Protein AF-0000000082863073 (afdb_homodimer)

pLDDT: mean 83.51, std 24.47, range [17.3, 98.88]

Foldseek 3Di:
DDPPDPPPPQPFPPDDPVVVVVVCVVPPDPVPADQDNVDDFAFGAFWFQWTAGPVGFTFREQAALFAAQGGPDPLLVVLLVVCCVPPNWDFLPADQVVVQVLVCVQDPPQWDDKFKDQDQQVQVVVVLVLLCLLLVFNAEEEEPQAQRHDPPVRLQQHNVNQVVDPVGHDLSHFYAYDLACQPDDPPPNPCSLVVSLVRRVVSVVVSCVRNNQYSEYEYALFRVQAFRGHHDAPNQQSNQVVSVVSPYFYEHEQARPACLLLLVGRTSCVVRVHDGQKYKYARHLQSNGRMIIIIHHPSSVVSDDPVCSPRGGIHSSSSSSSSSSVSCVVVVLSNQLQVLQVVLCVLCQVVCVVAQQWQDWDDGRNKIKTFGHPGNVVSHADQPVQVVLQVQSVVLSYHWFQHRPSSRITMGHTHSNDHNVNSVSSSVSSVVSRVVVRVVVVVVVVCVVVVPPPPPVPPDDDPPPPPDDDDDPDDDDDDDDDPPPPPPDDDDDPPPDPPPPPDDD/DDPPDPPPPQPFPPDDPVVVVVVCVVPPDPVPADLDNVDDFAFGAFWFQWTAGPVGFTFREQAALFAAQGGPDPLLVVLLVVCCVPPNWDFLPADQVVVQVLVCVQDPPQWDDKFKDQDQQVQVVVVLVLLCLLLVFNAEEEEPQAARHDPPVRLQQHNVNQVVDPVGHDLSHFYAYDLACQPDDPPPNPCSLVVSLVRRVVSVVVSCVRNNQYSEYEYALFRVQAFRGHHDAPNQQSNQVVSVVSPYFYEHEQARPACLLLLVGRTSCVVRVHDGQKYKYARHLQSNGRMIIIIHHPSSVVSDDPVCSDRGGIHSSSSSSSSSSVSCVVVVLSNQLQVLQVVLCVLCQVVCVVAQQWQDWDDGRNKIKTFGHPGNVVSHADQPVQVVLQVQSVVLSYHWFQHRPSSRITMGHTHSNDHNVNSVSSSVSSVVSRVVVRVVVVVVVVCCVVVPPPPPVPPDDPPDPPPPDPDDDDDDDDDDDDPPPDDDDDDDDPPDDVPDPPDDD

Radius of gyration: 34.61 Å; Cα contacts (8 Å, |Δi|>4): 1962; chains: 2; bounding box: 81×97×135 Å

Structure (mmCIF, N/CA/C/O backbone):
data_AF-0000000082863073-model_v1
#
loop_
_entity.id
_entity.type
_entity.pdbx_description
1 polymer 'Uncharacterized protein'
#
loop_
_atom_site.group_PDB
_atom_site.id
_atom_site.type_symbol
_atom_site.label_atom_id
_atom_site.label_alt_id
_atom_site.label_comp_id
_atom_site.label_asym_id
_atom_site.label_entity_id
_atom_site.label_seq_id
_atom_site.pdbx_PDB_ins_code
_atom_site.Cartn_x
_atom_site.Cartn_y
_atom_site.Cartn_z
_atom_site.occupancy
_atom_site.B_iso_or_equiv
_atom_site.auth_seq_id
_atom_site.auth_comp_id
_atom_site.auth_asym_id
_atom_site.auth_atom_id
_atom_site.pdbx_PDB_model_num
ATOM 1 N N . MET A 1 1 ? -48.188 13.914 -6.488 1 23.78 1 MET A N 1
ATOM 2 C CA . MET A 1 1 ? -46.844 14.43 -6.5 1 23.78 1 MET A CA 1
ATOM 3 C C . MET A 1 1 ? -45.812 13.289 -6.406 1 23.78 1 MET A C 1
ATOM 5 O O . MET A 1 1 ? -45.625 12.719 -5.332 1 23.78 1 MET A O 1
ATOM 9 N N . GLU A 1 2 ? -45.562 12.414 -7.434 1 24.69 2 GLU A N 1
ATOM 10 C CA . GLU A 1 2 ? -45.188 11.023 -7.637 1 24.69 2 GLU A CA 1
ATOM 11 C C . GLU A 1 2 ? -43.688 10.844 -7.426 1 24.69 2 GLU A C 1
ATOM 13 O O . GLU A 1 2 ? -42.875 11.578 -8.008 1 24.69 2 GLU A O 1
ATOM 18 N N . GLY A 1 3 ? -43.219 10.516 -6.203 1 23.81 3 GLY A N 1
ATOM 19 C CA . GLY A 1 3 ? -41.875 10.328 -5.613 1 23.81 3 GLY A CA 1
ATOM 20 C C . GLY A 1 3 ? -40.969 9.516 -6.488 1 23.81 3 GLY A C 1
ATOM 21 O O . GLY A 1 3 ? -41.25 8.359 -6.809 1 23.81 3 GLY A O 1
ATOM 22 N N . LYS A 1 4 ? -40.281 10.219 -7.492 1 28.78 4 LYS A N 1
ATOM 23 C CA . LYS A 1 4 ? -39.406 9.641 -8.5 1 28.78 4 LYS A CA 1
ATOM 24 C C . LYS A 1 4 ? -38.438 8.617 -7.875 1 28.78 4 LYS A C 1
ATOM 26 O O . LYS A 1 4 ? -37.906 8.844 -6.789 1 28.78 4 LYS A O 1
ATOM 31 N N . ASN A 1 5 ? -38.531 7.398 -8.148 1 28.17 5 ASN A N 1
ATOM 32 C CA . ASN A 1 5 ? -37.812 6.148 -7.914 1 28.17 5 ASN A CA 1
ATOM 33 C C . ASN A 1 5 ? -36.281 6.328 -8.07 1 28.17 5 ASN A C 1
ATOM 35 O O . ASN A 1 5 ? -35.844 6.902 -9.055 1 28.17 5 ASN A O 1
ATOM 39 N N . GLY A 1 6 ? -35.5 6.637 -7.047 1 30.3 6 GLY A N 1
ATOM 40 C CA . GLY A 1 6 ? -34.062 6.781 -6.895 1 30.3 6 GLY A CA 1
ATOM 41 C C . GLY A 1 6 ? -33.281 5.844 -7.793 1 30.3 6 GLY A C 1
ATOM 42 O O . GLY A 1 6 ? -33.094 4.664 -7.477 1 30.3 6 GLY A O 1
ATOM 43 N N . GLU A 1 7 ? -33.344 5.984 -9.102 1 31.52 7 GLU A N 1
ATOM 44 C CA . GLU A 1 7 ? -32.469 5.25 -10.023 1 31.52 7 GLU A CA 1
ATOM 45 C C . GLU A 1 7 ? -31.031 5.18 -9.5 1 31.52 7 GLU A C 1
ATOM 47 O O . GLU A 1 7 ? -30.453 6.203 -9.148 1 31.52 7 GLU A O 1
ATOM 52 N N . SER A 1 8 ? -30.625 4.168 -8.906 1 34.38 8 SER A N 1
ATOM 53 C CA . SER A 1 8 ? -29.297 3.793 -8.422 1 34.38 8 SER A CA 1
ATOM 54 C C . SER A 1 8 ? -28.203 4.234 -9.398 1 34.38 8 SER A C 1
ATOM 56 O O . SER A 1 8 ? -28.234 3.863 -10.57 1 34.38 8 SER A O 1
ATOM 58 N N . ALA A 1 9 ? -27.719 5.383 -9.391 1 35.12 9 ALA A N 1
ATOM 59 C CA . ALA A 1 9 ? -26.625 5.949 -10.188 1 35.12 9 ALA A CA 1
ATOM 60 C C . ALA A 1 9 ? -25.5 4.945 -10.359 1 35.12 9 ALA A C 1
ATOM 62 O O . ALA A 1 9 ? -24.719 4.707 -9.43 1 35.12 9 ALA A O 1
ATOM 63 N N . LYS A 1 10 ? -25.641 3.869 -11.172 1 43.06 10 LYS A N 1
ATOM 64 C CA . LYS A 1 10 ? -24.594 2.945 -11.609 1 43.06 10 LYS A CA 1
ATOM 65 C C . LYS A 1 10 ? -23.406 3.697 -12.211 1 43.06 10 LYS A C 1
ATOM 67 O O . LYS A 1 10 ? -23.578 4.488 -13.141 1 43.06 10 LYS A O 1
ATOM 72 N N . TYR A 1 11 ? -22.406 3.963 -11.508 1 43.56 11 TYR A N 1
ATOM 73 C CA . TYR A 1 11 ? -21.203 4.461 -12.141 1 43.56 11 TYR A CA 1
ATOM 74 C C . TYR A 1 11 ? -20.844 3.621 -13.359 1 43.56 11 TYR A C 1
ATOM 76 O O . TYR A 1 11 ? -20.5 2.443 -13.234 1 43.56 11 TYR A O 1
ATOM 84 N N . VAL A 1 12 ? -21.531 3.785 -14.539 1 49.5 12 VAL A N 1
ATOM 85 C CA . VAL A 1 12 ? -21.141 3.088 -15.758 1 49.5 12 VAL A CA 1
ATOM 86 C C . VAL A 1 12 ? -20.188 3.965 -16.562 1 49.5 12 VAL A C 1
ATOM 88 O O . VAL A 1 12 ? -20.516 5.109 -16.891 1 49.5 12 VAL A O 1
ATOM 91 N N . ASP A 1 13 ? -18.891 3.635 -16.516 1 58.88 13 ASP A N 1
ATOM 92 C CA . ASP A 1 13 ? -18.062 4.238 -17.562 1 58.88 13 ASP A CA 1
ATOM 93 C C . ASP A 1 13 ? -18.672 3.996 -18.953 1 58.88 13 ASP A C 1
ATOM 95 O O . ASP A 1 13 ? -18.688 2.865 -19.438 1 58.88 13 ASP A O 1
ATOM 99 N N . SER A 1 14 ? -19.422 4.91 -19.359 1 65.88 14 SER A N 1
ATOM 100 C CA . SER A 1 14 ? -20.219 4.828 -20.578 1 65.88 14 SER A CA 1
ATOM 101 C C . SER A 1 14 ? -19.328 4.93 -21.828 1 65.88 14 SER A C 1
ATOM 103 O O . SER A 1 14 ? -19.828 4.918 -22.953 1 65.88 14 SER A O 1
ATOM 105 N N . LEU A 1 15 ? -18.078 4.82 -21.516 1 75.75 15 LEU A N 1
ATOM 106 C CA . LEU A 1 15 ? -17.219 4.98 -22.688 1 75.75 15 LEU A CA 1
ATOM 107 C C . LEU A 1 15 ? -17.203 3.707 -23.531 1 75.75 15 LEU A C 1
ATOM 109 O O . LEU A 1 15 ? -17.188 2.6 -22.984 1 75.75 15 LEU A O 1
ATOM 113 N N . GLN A 1 16 ? -17.219 3.955 -24.828 1 79.31 16 GLN A N 1
ATOM 114 C CA . GLN A 1 16 ? -17.031 2.834 -25.75 1 79.31 16 GLN A CA 1
ATOM 115 C C . GLN A 1 16 ? -15.602 2.309 -25.688 1 79.31 16 GLN A C 1
ATOM 117 O O . GLN A 1 16 ? -14.703 2.994 -25.188 1 79.31 16 GLN A O 1
ATOM 122 N N . MET A 1 17 ? -15.461 1.118 -26.172 1 81.75 17 MET A N 1
ATOM 123 C CA . MET A 1 17 ? -14.172 0.438 -26.094 1 81.75 17 MET A CA 1
ATOM 124 C C . MET A 1 17 ? -13.086 1.27 -26.766 1 81.75 17 MET A C 1
ATOM 126 O O . MET A 1 17 ? -12 1.438 -26.219 1 81.75 17 MET A O 1
ATOM 130 N N . GLU A 1 18 ? -13.398 1.806 -27.891 1 82.19 18 GLU A N 1
ATOM 131 C CA . GLU A 1 18 ? -12.406 2.572 -28.641 1 82.19 18 GLU A CA 1
ATOM 132 C C . GLU A 1 18 ? -12 3.834 -27.875 1 82.19 18 GLU A C 1
ATOM 134 O O . GLU A 1 18 ? -10.82 4.195 -27.859 1 82.19 18 GLU A O 1
ATOM 139 N N . GLU A 1 19 ? -12.953 4.457 -27.312 1 83.44 19 GLU A N 1
ATOM 140 C CA . GLU A 1 19 ? -12.672 5.66 -26.531 1 83.44 19 GLU A CA 1
ATOM 141 C C . GLU A 1 19 ? -11.844 5.336 -25.297 1 83.44 19 GLU A C 1
ATOM 143 O O . GLU A 1 19 ? -10.953 6.098 -24.922 1 83.44 19 GLU A O 1
ATOM 148 N N . THR A 1 20 ? -12.18 4.25 -24.688 1 82.62 20 THR A N 1
ATOM 149 C CA . THR A 1 20 ? -11.445 3.805 -23.516 1 82.62 20 THR A CA 1
ATOM 150 C C . THR A 1 20 ? -9.984 3.551 -23.859 1 82.62 20 THR A C 1
ATOM 152 O O . THR A 1 20 ? -9.086 3.941 -23.094 1 82.62 20 THR A O 1
ATOM 155 N N . TYR A 1 21 ? -9.812 3.029 -24.969 1 81.31 21 TYR A N 1
ATOM 156 C CA . TYR A 1 21 ? -8.453 2.707 -25.391 1 81.31 21 TYR A CA 1
ATOM 157 C C . TYR A 1 21 ? -7.68 3.971 -25.75 1 81.31 21 TYR A C 1
ATOM 159 O O . TYR A 1 21 ? -6.473 4.055 -25.5 1 81.31 21 TYR A O 1
ATOM 167 N N . GLN A 1 22 ? -8.328 4.902 -26.312 1 84.19 22 GLN A N 1
ATOM 168 C CA . GLN A 1 22 ? -7.688 6.172 -26.641 1 84.19 22 GLN A CA 1
ATOM 169 C C . GLN A 1 22 ? -7.273 6.91 -25.375 1 84.19 22 GLN A C 1
ATOM 171 O O . GLN A 1 22 ? -6.176 7.469 -25.297 1 84.19 22 GLN A O 1
ATOM 176 N N . LEU A 1 23 ? -8.141 6.863 -24.484 1 84.69 23 LEU A N 1
ATOM 177 C CA . LEU A 1 23 ? -7.836 7.52 -23.219 1 84.69 23 LEU A CA 1
ATOM 178 C C . LEU A 1 23 ? -6.688 6.816 -22.5 1 84.69 23 LEU A C 1
ATOM 180 O O . LEU A 1 23 ? -5.852 7.465 -21.875 1 84.69 23 LEU A O 1
ATOM 184 N N . ARG A 1 24 ? -6.684 5.547 -22.578 1 83.75 24 ARG A N 1
ATOM 185 C CA . ARG A 1 24 ? -5.598 4.785 -21.969 1 83.75 24 ARG A CA 1
ATOM 186 C C . ARG A 1 24 ? -4.254 5.16 -22.578 1 83.75 24 ARG A C 1
ATOM 188 O O . ARG A 1 24 ? -3.268 5.348 -21.859 1 83.75 24 ARG A O 1
ATOM 195 N N . ARG A 1 25 ? -4.227 5.289 -23.828 1 82.5 25 ARG A N 1
ATOM 196 C CA . ARG A 1 25 ? -2.992 5.633 -24.531 1 82.5 25 ARG A CA 1
ATOM 197 C C . ARG A 1 25 ? -2.51 7.023 -24.141 1 82.5 25 ARG A C 1
ATOM 199 O O . ARG A 1 25 ? -1.305 7.277 -24.094 1 82.5 25 ARG A O 1
ATOM 206 N N . SER A 1 26 ? -3.455 7.789 -23.766 1 83.69 26 SER A N 1
ATOM 207 C CA . SER A 1 26 ? -3.127 9.188 -23.5 1 83.69 26 SER A CA 1
ATOM 208 C C . SER A 1 26 ? -2.729 9.391 -22.031 1 83.69 26 SER A C 1
ATOM 210 O O . SER A 1 26 ? -1.872 10.219 -21.734 1 83.69 26 SER A O 1
ATOM 212 N N . TYR A 1 27 ? -3.373 8.602 -21.172 1 85 27 TYR A N 1
ATOM 213 C CA . TYR A 1 27 ? -3.311 9.055 -19.781 1 85 27 TYR A CA 1
ATOM 214 C C . TYR A 1 27 ? -2.736 7.969 -18.875 1 85 27 TYR A C 1
ATOM 216 O O . TYR A 1 27 ? -2.48 8.211 -17.688 1 85 27 TYR A O 1
ATOM 224 N N . ILE A 1 28 ? -2.551 6.852 -19.422 1 82.31 28 ILE A N 1
ATOM 225 C CA . ILE A 1 28 ? -2.016 5.746 -18.625 1 82.31 28 ILE A CA 1
ATOM 226 C C . ILE A 1 28 ? -0.622 5.379 -19.141 1 82.31 28 ILE A C 1
ATOM 228 O O . ILE A 1 28 ? -0.382 5.34 -20.344 1 82.31 28 ILE A O 1
ATOM 232 N N . ALA A 1 29 ? 0.245 5.172 -18.172 1 81.75 29 ALA A N 1
ATOM 233 C CA . ALA A 1 29 ? 1.615 4.809 -18.516 1 81.75 29 ALA A CA 1
ATOM 234 C C . ALA A 1 29 ? 1.65 3.506 -19.312 1 81.75 29 ALA A C 1
ATOM 236 O O . ALA A 1 29 ? 0.904 2.57 -19.016 1 81.75 29 ALA A O 1
ATOM 237 N N . GLU A 1 30 ? 2.553 3.402 -20.25 1 77.56 30 GLU A N 1
ATOM 238 C CA . GLU A 1 30 ? 2.68 2.234 -21.109 1 77.56 30 GLU A CA 1
ATOM 239 C C . GLU A 1 30 ? 3.1 1.001 -20.312 1 77.56 30 GLU A C 1
ATOM 241 O O . GLU A 1 30 ? 2.801 -0.128 -20.703 1 77.56 30 GLU A O 1
ATOM 246 N N . SER A 1 31 ? 3.729 1.294 -19.25 1 76.88 31 SER A N 1
ATOM 247 C CA . SER A 1 31 ? 4.199 0.196 -18.422 1 76.88 31 SER A CA 1
ATOM 248 C C . SER A 1 31 ? 3.035 -0.547 -17.766 1 76.88 31 SER A C 1
ATOM 250 O O . SER A 1 31 ? 3.184 -1.691 -17.344 1 76.88 31 SER A O 1
ATOM 252 N N . CYS A 1 32 ? 1.92 0.048 -17.719 1 78.56 32 CYS A N 1
ATOM 253 C CA . CYS A 1 32 ? 0.737 -0.584 -17.141 1 78.56 32 CYS A CA 1
ATOM 254 C C . CYS A 1 32 ? 0.052 -1.486 -18.156 1 78.56 32 CYS A C 1
ATOM 256 O O . CYS A 1 32 ? -1.02 -1.152 -18.672 1 78.56 32 CYS A O 1
ATOM 258 N N . GLN A 1 33 ? 0.557 -2.691 -18.328 1 75.94 33 GLN A N 1
ATOM 259 C CA . GLN A 1 33 ? 0.07 -3.625 -19.344 1 75.94 33 GLN A CA 1
ATOM 260 C C . GLN A 1 33 ? -1.227 -4.293 -18.891 1 75.94 33 GLN A C 1
ATOM 262 O O . GLN A 1 33 ? -1.482 -4.422 -17.703 1 75.94 33 GLN A O 1
ATOM 267 N N . LEU A 1 34 ? -1.953 -4.672 -19.938 1 77.56 34 LEU A N 1
ATOM 268 C CA . LEU A 1 34 ? -3.199 -5.387 -19.688 1 77.56 34 LEU A CA 1
ATOM 269 C C . LEU A 1 34 ? -2.967 -6.895 -19.688 1 77.56 34 LEU A C 1
ATOM 271 O O . LEU A 1 34 ? -1.927 -7.367 -20.156 1 77.56 34 LEU A O 1
ATOM 275 N N . HIS A 1 35 ? -3.93 -7.586 -19.078 1 78.5 35 HIS A N 1
ATOM 276 C CA . HIS A 1 35 ? -3.854 -9.039 -19.109 1 78.5 35 HIS A CA 1
ATOM 277 C C . HIS A 1 35 ? -3.789 -9.562 -20.547 1 78.5 35 HIS A C 1
ATOM 279 O O . HIS A 1 35 ? -3.021 -10.484 -20.828 1 78.5 35 HIS A O 1
ATOM 285 N N . TYR A 1 36 ? -4.648 -8.992 -21.391 1 85.31 36 TYR A N 1
ATOM 286 C CA . TYR A 1 36 ? -4.629 -9.234 -22.828 1 85.31 36 TYR A CA 1
ATOM 287 C C . TYR A 1 36 ? -4.316 -7.953 -23.594 1 85.31 36 TYR A C 1
ATOM 289 O O . TYR A 1 36 ? -5.215 -7.164 -23.891 1 85.31 36 TYR A O 1
ATOM 297 N N . ASN A 1 37 ? -3.141 -7.789 -24 1 81.06 37 ASN A N 1
ATOM 298 C CA . ASN A 1 37 ? -2.717 -6.547 -24.625 1 81.06 37 ASN A CA 1
ATOM 299 C C . ASN A 1 37 ? -3.211 -6.453 -26.078 1 81.06 37 ASN A C 1
ATOM 301 O O . ASN A 1 37 ? -3.59 -5.379 -26.531 1 81.06 37 ASN A O 1
ATOM 305 N N . GLN A 1 38 ? -3.195 -7.57 -26.75 1 82.38 38 GLN A N 1
ATOM 306 C CA . GLN A 1 38 ? -3.527 -7.574 -28.172 1 82.38 38 GLN A CA 1
ATOM 307 C C . GLN A 1 38 ? -5.035 -7.441 -28.391 1 82.38 38 GLN A C 1
ATOM 309 O O . GLN A 1 38 ? -5.48 -6.84 -29.359 1 82.38 38 GLN A O 1
ATOM 314 N N . SER A 1 39 ? -5.797 -8 -27.5 1 87.19 39 SER A N 1
ATOM 315 C CA . SER A 1 39 ? -7.254 -7.957 -27.562 1 87.19 39 SER A CA 1
ATOM 316 C C . SER A 1 39 ? -7.852 -7.77 -26.172 1 87.19 39 SER A C 1
ATOM 318 O O . SER A 1 39 ? -8.398 -8.711 -25.594 1 87.19 39 SER A O 1
ATOM 320 N N . PRO A 1 40 ? -7.812 -6.586 -25.734 1 86.75 40 PRO A N 1
ATOM 321 C CA . PRO A 1 40 ? -8.227 -6.32 -24.359 1 86.75 40 PRO A CA 1
ATOM 322 C C . PRO A 1 40 ? -9.727 -6.539 -24.141 1 86.75 40 PRO A C 1
ATOM 324 O O . PRO A 1 40 ? -10.508 -6.457 -25.094 1 86.75 40 PRO A O 1
ATOM 327 N N . LEU A 1 41 ? -10.039 -6.867 -22.891 1 88.62 41 LEU A N 1
ATOM 328 C CA . LEU A 1 41 ? -11.422 -7.027 -22.469 1 88.62 41 LEU A CA 1
ATOM 329 C C . LEU A 1 41 ? -11.891 -5.812 -21.688 1 88.62 41 LEU A C 1
ATOM 331 O O . LEU A 1 41 ? -11.133 -5.258 -20.875 1 88.62 41 LEU A O 1
ATOM 335 N N . LYS A 1 42 ? -13.055 -5.41 -21.938 1 89.25 42 LYS A N 1
ATOM 336 C CA . LYS A 1 42 ? -13.703 -4.402 -21.094 1 89.25 42 LYS A CA 1
ATOM 337 C C . LYS A 1 42 ? -14.742 -5.039 -20.172 1 89.25 42 LYS A C 1
ATOM 339 O O . LYS A 1 42 ? -15.898 -5.215 -20.562 1 89.25 42 LYS A O 1
ATOM 344 N N . ILE A 1 43 ? -14.336 -5.281 -18.984 1 90.75 43 ILE A N 1
ATOM 345 C CA . ILE A 1 43 ? -15.188 -5.953 -18.016 1 90.75 43 ILE A CA 1
ATOM 346 C C . ILE A 1 43 ? -16.062 -4.926 -17.297 1 90.75 43 ILE A C 1
ATOM 348 O O . ILE A 1 43 ? -15.578 -3.9 -16.828 1 90.75 43 ILE A O 1
ATOM 352 N N . MET A 1 44 ? -17.344 -5.238 -17.156 1 90.19 44 MET A N 1
ATOM 353 C CA . MET A 1 44 ? -18.312 -4.273 -16.625 1 90.19 44 MET A CA 1
ATOM 354 C C . MET A 1 44 ? -18.891 -4.762 -15.305 1 90.19 44 MET A C 1
ATOM 356 O O . MET A 1 44 ? -19.391 -3.965 -14.508 1 90.19 44 MET A O 1
ATOM 360 N N . SER A 1 45 ? -18.891 -6.008 -15.141 1 94 45 SER A N 1
ATOM 361 C CA . SER A 1 45 ? -19.406 -6.594 -13.906 1 94 45 SER A CA 1
ATOM 362 C C . SER A 1 45 ? -18.797 -7.961 -13.648 1 94 45 SER A C 1
ATOM 364 O O . SER A 1 45 ? -18.094 -8.516 -14.508 1 94 45 SER A O 1
ATOM 366 N N . SER A 1 46 ? -18.953 -8.453 -12.391 1 95.5 46 SER A N 1
ATOM 367 C CA . SER A 1 46 ? -18.422 -9.766 -12.023 1 95.5 46 SER A CA 1
ATOM 368 C C . SER A 1 46 ? -19.312 -10.43 -10.977 1 95.5 46 SER A C 1
ATOM 370 O O . SER A 1 46 ? -20.047 -9.758 -10.258 1 95.5 46 SER A O 1
ATOM 372 N N . GLU A 1 47 ? -19.297 -11.766 -10.953 1 95.94 47 GLU A N 1
ATOM 373 C CA . GLU A 1 47 ? -20.094 -12.539 -10.008 1 95.94 47 GLU A CA 1
ATOM 374 C C . GLU A 1 47 ? -19.562 -13.961 -9.875 1 95.94 47 GLU A C 1
ATOM 376 O O . GLU A 1 47 ? -19.375 -14.656 -10.883 1 95.94 47 GLU A O 1
ATOM 381 N N . GLY A 1 48 ? -19.438 -14.344 -8.617 1 96.88 48 GLY A N 1
ATOM 382 C CA . GLY A 1 48 ? -18.938 -15.688 -8.438 1 96.88 48 GLY A CA 1
ATOM 383 C C . GLY A 1 48 ? -17.594 -15.922 -9.109 1 96.88 48 GLY A C 1
ATOM 384 O O . GLY A 1 48 ? -16.625 -15.203 -8.844 1 96.88 48 GLY A O 1
ATOM 385 N N . VAL A 1 49 ? -17.609 -16.844 -10.055 1 97.69 49 VAL A N 1
ATOM 386 C CA . VAL A 1 49 ? -16.375 -17.172 -10.727 1 97.69 49 VAL A CA 1
ATOM 387 C C . VAL A 1 49 ? -16.328 -16.516 -12.102 1 97.69 49 VAL A C 1
ATOM 389 O O . VAL A 1 49 ? -15.438 -16.797 -12.906 1 97.69 49 VAL A O 1
ATOM 392 N N . TYR A 1 50 ? -17.219 -15.523 -12.352 1 97.44 50 TYR A N 1
ATOM 393 C CA . TYR A 1 50 ? -17.344 -15.016 -13.719 1 97.44 50 TYR A CA 1
ATOM 394 C C . TYR A 1 50 ? -17.062 -13.523 -13.766 1 97.44 50 TYR A C 1
ATOM 396 O O . TYR A 1 50 ? -17.438 -12.781 -12.852 1 97.44 50 TYR A O 1
ATOM 404 N N . LEU A 1 51 ? -16.406 -13.109 -14.828 1 96.12 51 LEU A N 1
ATOM 405 C CA . LEU A 1 51 ? -16.312 -11.727 -15.289 1 96.12 51 LEU A CA 1
ATOM 406 C C . LEU A 1 51 ? -17.219 -11.484 -16.484 1 96.12 51 LEU A C 1
ATOM 408 O O . LEU A 1 51 ? -17.328 -12.336 -17.375 1 96.12 51 LEU A O 1
ATOM 412 N N . ILE A 1 52 ? -17.875 -10.344 -16.531 1 96.06 52 ILE A N 1
ATOM 413 C CA . ILE A 1 52 ? -18.812 -10.055 -17.594 1 96.06 52 ILE A CA 1
ATOM 414 C C . ILE A 1 52 ? -18.375 -8.789 -18.344 1 96.06 52 ILE A C 1
ATOM 416 O O . ILE A 1 52 ? -18.203 -7.734 -17.734 1 96.06 52 ILE A O 1
ATOM 420 N N . ASP A 1 53 ? -18.203 -8.891 -19.625 1 92.5 53 ASP A N 1
ATOM 421 C CA . ASP A 1 53 ? -17.688 -7.75 -20.375 1 92.5 53 ASP A CA 1
ATOM 422 C C . ASP A 1 53 ? -18.828 -6.844 -20.844 1 92.5 53 ASP A C 1
ATOM 424 O O . ASP A 1 53 ? -19.984 -7.055 -20.469 1 92.5 53 ASP A O 1
ATOM 428 N N . SER A 1 54 ? -18.516 -5.816 -21.609 1 88.88 54 SER A N 1
ATOM 429 C CA . SER A 1 54 ? -19.453 -4.781 -22.016 1 88.88 54 SER A CA 1
ATOM 430 C C . SER A 1 54 ? -20.5 -5.336 -22.984 1 88.88 54 SER A C 1
ATOM 432 O O . SER A 1 54 ? -21.562 -4.742 -23.156 1 88.88 54 SER A O 1
ATOM 434 N N . MET A 1 55 ? -20.234 -6.488 -23.594 1 90.69 55 MET A N 1
ATOM 435 C CA . MET A 1 55 ? -21.172 -7.105 -24.516 1 90.69 55 MET A CA 1
ATOM 436 C C . MET A 1 55 ? -22.031 -8.148 -23.812 1 90.69 55 MET A C 1
ATOM 438 O O . MET A 1 55 ? -22.891 -8.781 -24.438 1 90.69 55 MET A O 1
ATOM 442 N N . GLY A 1 56 ? -21.75 -8.422 -22.578 1 93.31 56 GLY A N 1
ATOM 443 C CA . GLY A 1 56 ? -22.547 -9.352 -21.781 1 93.31 56 GLY A CA 1
ATOM 444 C C . GLY A 1 56 ? -21.984 -10.758 -21.781 1 93.31 56 GLY A C 1
ATOM 445 O O . GLY A 1 56 ? -22.578 -11.672 -21.203 1 93.31 56 GLY A O 1
ATOM 446 N N . THR A 1 57 ? -20.906 -10.984 -22.391 1 95.19 57 THR A N 1
ATOM 447 C CA . THR A 1 57 ? -20.266 -12.289 -22.391 1 95.19 57 THR A CA 1
ATOM 448 C C . THR A 1 57 ? -19.703 -12.609 -21 1 95.19 57 THR A C 1
ATOM 450 O O . THR A 1 57 ? -19.031 -11.773 -20.391 1 95.19 57 THR A O 1
ATOM 453 N N . LYS A 1 58 ? -19.953 -13.836 -20.578 1 96.81 58 LYS A N 1
ATOM 454 C CA . LYS A 1 58 ? -19.438 -14.297 -19.297 1 96.81 58 LYS A CA 1
ATOM 455 C C . LYS A 1 58 ? -18.141 -15.094 -19.469 1 96.81 58 LYS A C 1
ATOM 457 O O . LYS A 1 58 ? -18.094 -16.062 -20.234 1 96.81 58 LYS A O 1
ATOM 462 N N . TYR A 1 59 ? -17.125 -14.664 -18.766 1 96.75 59 TYR A N 1
ATOM 463 C CA . TYR A 1 59 ? -15.836 -15.352 -18.797 1 96.75 59 TYR A CA 1
ATOM 464 C C . TYR A 1 59 ? -15.562 -16.062 -17.469 1 96.75 59 TYR A C 1
ATOM 466 O O . TYR A 1 59 ? -15.633 -15.445 -16.406 1 96.75 59 TYR A O 1
ATOM 474 N N . LEU A 1 60 ? -15.312 -17.344 -17.578 1 97.75 60 LEU A N 1
ATOM 475 C CA . LEU A 1 60 ? -14.812 -18.047 -16.406 1 97.75 60 LEU A CA 1
ATOM 476 C C . LEU A 1 60 ? -13.43 -17.531 -16 1 97.75 60 LEU A C 1
ATOM 478 O O . LEU A 1 60 ? -12.484 -17.625 -16.781 1 97.75 60 LEU A O 1
ATOM 482 N N . ASP A 1 61 ? -13.344 -17 -14.812 1 96.62 61 ASP A N 1
ATOM 483 C CA . ASP A 1 61 ? -12.102 -16.391 -14.352 1 96.62 61 ASP A CA 1
ATOM 484 C C . ASP A 1 61 ? -11.211 -17.422 -13.648 1 96.62 61 ASP A C 1
ATOM 486 O O . ASP A 1 61 ? -11.383 -17.688 -12.453 1 96.62 61 ASP A O 1
ATOM 490 N N . CYS A 1 62 ? -10.195 -17.859 -14.297 1 96.56 62 CYS A N 1
ATOM 491 C CA . CYS A 1 62 ? -9.234 -18.781 -13.703 1 96.56 62 CYS A CA 1
ATOM 492 C C . CYS A 1 62 ? -7.898 -18.094 -13.469 1 96.56 62 CYS A C 1
ATOM 494 O O . CYS A 1 62 ? -6.879 -18.766 -13.281 1 96.56 62 CYS A O 1
ATOM 496 N N . ALA A 1 63 ? -7.926 -16.844 -13.508 1 92.38 63 ALA A N 1
ATOM 497 C CA . ALA A 1 63 ? -6.668 -16.109 -13.375 1 92.38 63 ALA A CA 1
ATOM 498 C C . ALA A 1 63 ? -6.754 -15.07 -12.258 1 92.38 63 ALA A C 1
ATOM 500 O O . ALA A 1 63 ? -5.98 -14.109 -12.227 1 92.38 63 ALA A O 1
ATOM 501 N N . THR A 1 64 ? -7.75 -15.352 -11.406 1 85.88 64 THR A N 1
ATOM 502 C CA . THR A 1 64 ? -7.883 -14.336 -10.359 1 85.88 64 THR A CA 1
ATOM 503 C C . THR A 1 64 ? -6.828 -14.539 -9.273 1 85.88 64 THR A C 1
ATOM 505 O O . THR A 1 64 ? -6.477 -15.672 -8.945 1 85.88 64 THR A O 1
ATOM 508 N N . ARG A 1 65 ? -5.988 -13.664 -8.922 1 80.62 65 ARG A N 1
ATOM 509 C CA . ARG A 1 65 ? -5.082 -13.695 -7.777 1 80.62 65 ARG A CA 1
ATOM 510 C C . ARG A 1 65 ? -5.688 -12.984 -6.574 1 80.62 65 ARG A C 1
ATOM 512 O O . ARG A 1 65 ? -5.211 -13.133 -5.449 1 80.62 65 ARG A O 1
ATOM 519 N N . LEU A 1 66 ? -6.879 -12.5 -6.801 1 86.69 66 LEU A N 1
ATOM 520 C CA . LEU A 1 66 ? -7.402 -11.594 -5.785 1 86.69 66 LEU A CA 1
ATOM 521 C C . LEU A 1 66 ? -8.641 -12.188 -5.117 1 86.69 66 LEU A C 1
ATOM 523 O O . LEU A 1 66 ? -8.766 -12.156 -3.889 1 86.69 66 LEU A O 1
ATOM 527 N N . SER A 1 67 ? -9.539 -12.75 -5.906 1 91.31 67 SER A N 1
ATOM 528 C CA . SER A 1 67 ? -10.82 -13.188 -5.367 1 91.31 67 SER A CA 1
ATOM 529 C C . SER A 1 67 ? -10.734 -14.617 -4.832 1 91.31 67 SER A C 1
ATOM 531 O O . SER A 1 67 ? -10.438 -15.547 -5.582 1 91.31 67 SER A O 1
ATOM 533 N N . SER A 1 68 ? -11.008 -14.742 -3.602 1 94.81 68 SER A N 1
ATOM 534 C CA . SER A 1 68 ? -11 -16.062 -2.986 1 94.81 68 SER A CA 1
ATOM 535 C C . SER A 1 68 ? -12.406 -16.641 -2.879 1 94.81 68 SER A C 1
ATOM 537 O O . SER A 1 68 ? -12.719 -17.672 -3.482 1 94.81 68 SER A O 1
ATOM 539 N N . VAL A 1 69 ? -13.352 -15.852 -2.348 1 97.25 69 VAL A N 1
ATOM 540 C CA . VAL A 1 69 ? -14.672 -16.391 -2.029 1 97.25 69 VAL A CA 1
ATOM 541 C C . VAL A 1 69 ? -15.633 -16.125 -3.184 1 97.25 69 VAL A C 1
ATOM 543 O O . VAL A 1 69 ? -16.828 -16.438 -3.096 1 97.25 69 VAL A O 1
ATOM 546 N N . GLY A 1 70 ? -15.156 -15.602 -4.254 1 97.25 70 GLY A N 1
ATOM 547 C CA . GLY A 1 70 ? -15.984 -15.266 -5.398 1 97.25 70 GLY A CA 1
ATOM 548 C C . GLY A 1 70 ? -16.172 -13.766 -5.574 1 97.25 70 GLY A C 1
ATOM 549 O O . GLY A 1 70 ? -16.266 -13.031 -4.59 1 97.25 70 GLY A O 1
ATOM 550 N N . HIS A 1 71 ? -16.281 -13.383 -6.828 1 96.44 71 HIS A N 1
ATOM 551 C CA . HIS A 1 71 ? -16.516 -11.977 -7.145 1 96.44 71 HIS A CA 1
ATOM 552 C C . HIS A 1 71 ? -17.859 -11.516 -6.598 1 96.44 71 HIS A C 1
ATOM 554 O O . HIS A 1 71 ? -18.859 -12.219 -6.727 1 96.44 71 HIS A O 1
ATOM 560 N N . CYS A 1 72 ? -17.797 -10.383 -5.949 1 96.19 72 CYS A N 1
ATOM 561 C CA . CYS A 1 72 ? -18.984 -9.727 -5.441 1 96.19 72 CYS A CA 1
ATOM 562 C C . CYS A 1 72 ? -19.797 -10.664 -4.555 1 96.19 72 CYS A C 1
ATOM 564 O O . CYS A 1 72 ? -21.031 -10.711 -4.648 1 96.19 72 CYS A O 1
ATOM 566 N N . HIS A 1 73 ? -19.156 -11.422 -3.785 1 97.44 73 HIS A N 1
ATOM 567 C CA . HIS A 1 73 ? -19.891 -12.266 -2.852 1 97.44 73 HIS A CA 1
ATOM 568 C C . HIS A 1 73 ? -20.828 -11.445 -1.975 1 97.44 73 HIS A C 1
ATOM 570 O O . HIS A 1 73 ? -20.406 -10.469 -1.353 1 97.44 73 HIS A O 1
ATOM 576 N N . PRO A 1 74 ? -22.047 -11.844 -1.813 1 97.19 74 PRO A N 1
ATOM 577 C CA . PRO A 1 74 ? -23.047 -10.992 -1.166 1 97.19 74 PRO A CA 1
ATOM 578 C C . PRO A 1 74 ? -22.688 -10.664 0.283 1 97.19 74 PRO A C 1
ATOM 580 O O . PRO A 1 74 ? -22.875 -9.523 0.725 1 97.19 74 PRO A O 1
ATOM 583 N N . CYS A 1 75 ? -22.219 -11.625 1.038 1 97.31 75 CYS A N 1
ATOM 584 C CA . CYS A 1 75 ? -21.891 -11.398 2.439 1 97.31 75 CYS A CA 1
ATOM 585 C C . CYS A 1 75 ? -20.719 -10.43 2.572 1 97.31 75 CYS A C 1
ATOM 587 O O . CYS A 1 75 ? -20.719 -9.578 3.469 1 97.31 75 CYS A O 1
ATOM 589 N N . VAL A 1 76 ? -19.719 -10.523 1.751 1 97.19 76 VAL A N 1
ATOM 590 C CA . VAL A 1 76 ? -18.547 -9.656 1.78 1 97.19 76 VAL A CA 1
ATOM 591 C C . VAL A 1 76 ? -18.938 -8.242 1.36 1 97.19 76 VAL A C 1
ATOM 593 O O . VAL A 1 76 ? -18.547 -7.262 1.995 1 97.19 76 VAL A O 1
ATOM 596 N N . VAL A 1 77 ? -19.766 -8.164 0.302 1 96.88 77 VAL A N 1
ATOM 597 C CA . VAL A 1 77 ? -20.25 -6.879 -0.185 1 96.88 77 VAL A CA 1
ATOM 598 C C . VAL A 1 77 ? -21.078 -6.195 0.9 1 96.88 77 VAL A C 1
ATOM 600 O O . VAL A 1 77 ? -20.922 -4.996 1.148 1 96.88 77 VAL A O 1
ATOM 603 N N . ALA A 1 78 ? -21.938 -6.941 1.525 1 97.5 78 ALA A N 1
ATOM 604 C CA . ALA A 1 78 ? -22.797 -6.387 2.572 1 97.5 78 ALA A CA 1
ATOM 605 C C . ALA A 1 78 ? -21.969 -5.828 3.723 1 97.5 78 ALA A C 1
ATOM 607 O O . ALA A 1 78 ? -22.266 -4.754 4.25 1 97.5 78 ALA A O 1
ATOM 608 N N . ALA A 1 79 ? -20.969 -6.523 4.156 1 96.19 79 ALA A N 1
ATOM 609 C CA . ALA A 1 79 ? -20.094 -6.082 5.238 1 96.19 79 ALA A CA 1
ATOM 610 C C . ALA A 1 79 ? -19.375 -4.781 4.875 1 96.19 79 ALA A C 1
ATOM 612 O O . ALA A 1 79 ? -19.328 -3.848 5.68 1 96.19 79 ALA A O 1
ATOM 613 N N . GLY A 1 80 ? -18.781 -4.742 3.697 1 95.81 80 GLY A N 1
ATOM 614 C CA . GLY A 1 80 ? -18.109 -3.537 3.242 1 95.81 80 GLY A CA 1
ATOM 615 C C . GLY A 1 80 ? -19.047 -2.342 3.127 1 95.81 80 GLY A C 1
ATOM 616 O O . GLY A 1 80 ? -18.703 -1.246 3.584 1 95.81 80 GLY A O 1
ATOM 617 N N . ARG A 1 81 ? -20.188 -2.574 2.52 1 95.56 81 ARG A N 1
ATOM 618 C CA . ARG A 1 81 ? -21.156 -1.505 2.318 1 95.56 81 ARG A CA 1
ATOM 619 C C . ARG A 1 81 ? -21.625 -0.935 3.652 1 95.56 81 ARG A C 1
ATOM 621 O O . ARG A 1 81 ? -21.719 0.283 3.816 1 95.56 81 ARG A O 1
ATOM 628 N N . SER A 1 82 ? -21.969 -1.794 4.539 1 95.38 82 SER A N 1
ATOM 629 C CA . SER A 1 82 ? -22.438 -1.368 5.855 1 95.38 82 SER A CA 1
ATOM 630 C C . SER A 1 82 ? -21.391 -0.51 6.562 1 95.38 82 SER A C 1
ATOM 632 O O . SER A 1 82 ? -21.719 0.54 7.121 1 95.38 82 SER A O 1
ATOM 634 N N . MET A 1 83 ? -20.188 -0.917 6.543 1 94.5 83 MET A N 1
ATOM 635 C CA . MET A 1 83 ? -19.125 -0.186 7.223 1 94.5 83 MET A CA 1
ATOM 636 C C . MET A 1 83 ? -18.844 1.145 6.531 1 94.5 83 MET A C 1
ATOM 638 O O . MET A 1 83 ? -18.578 2.15 7.191 1 94.5 83 MET A O 1
ATOM 642 N N . MET A 1 84 ? -18.859 1.157 5.238 1 94.38 84 MET A N 1
ATOM 643 C CA . MET A 1 84 ? -18.672 2.402 4.496 1 94.38 84 MET A CA 1
ATOM 644 C C . MET A 1 84 ? -19.734 3.43 4.883 1 94.38 84 MET A C 1
ATOM 646 O O . MET A 1 84 ? -19.453 4.625 4.953 1 94.38 84 MET A O 1
ATOM 650 N N . GLN A 1 85 ? -20.875 2.939 5.113 1 93.88 85 GLN A N 1
ATOM 651 C CA . GLN A 1 85 ? -22 3.812 5.414 1 93.88 85 GLN A CA 1
ATOM 652 C C . GLN A 1 85 ? -21.969 4.277 6.867 1 93.88 85 GLN A C 1
ATOM 654 O O . GLN A 1 85 ? -22.375 5.395 7.18 1 93.88 85 GLN A O 1
ATOM 659 N N . THR A 1 86 ? -21.516 3.502 7.734 1 92.69 86 THR A N 1
ATOM 660 C CA . THR A 1 86 ? -21.625 3.77 9.164 1 92.69 86 THR A CA 1
ATOM 661 C C . THR A 1 86 ? -20.375 4.465 9.68 1 92.69 86 THR A C 1
ATOM 663 O O . THR A 1 86 ? -20.453 5.445 10.43 1 92.69 86 THR A O 1
ATOM 666 N N . MET A 1 87 ? -19.25 4.035 9.336 1 89.75 87 MET A N 1
ATOM 667 C CA . MET A 1 87 ? -17.984 4.5 9.906 1 89.75 87 MET A CA 1
ATOM 668 C C . MET A 1 87 ? -17.109 5.141 8.844 1 89.75 87 MET A C 1
ATOM 670 O O . MET A 1 87 ? -16.328 6.059 9.141 1 89.75 87 MET A O 1
ATOM 674 N N . GLY A 1 88 ? -17.312 4.68 7.656 1 87.44 88 GLY A N 1
ATOM 675 C CA . GLY A 1 88 ? -16.328 5.059 6.645 1 87.44 88 GLY A CA 1
ATOM 676 C C . GLY A 1 88 ? -15 4.348 6.801 1 87.44 88 GLY A C 1
ATOM 677 O O . GLY A 1 88 ? -14.867 3.439 7.625 1 87.44 88 GLY A O 1
ATOM 678 N N . ALA A 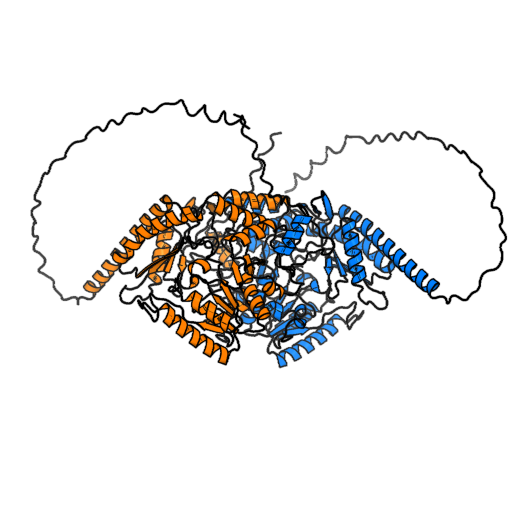1 89 ? -14.109 4.742 5.969 1 79.06 89 ALA A N 1
ATOM 679 C CA . ALA A 1 89 ? -12.766 4.184 6.059 1 79.06 89 ALA A CA 1
ATOM 680 C C . ALA A 1 89 ? -11.898 5.008 7.004 1 79.06 89 ALA A C 1
ATOM 682 O O . ALA A 1 89 ? -11.375 6.062 6.621 1 79.06 89 ALA A O 1
ATOM 683 N N . ILE A 1 90 ? -11.75 4.508 8.211 1 77.81 90 ILE A N 1
ATOM 684 C CA . ILE A 1 90 ? -10.977 5.215 9.227 1 77.81 90 ILE A CA 1
ATOM 685 C C . ILE A 1 90 ? -9.922 4.281 9.812 1 77.81 90 ILE A C 1
ATOM 687 O O . ILE A 1 90 ? -10.227 3.145 10.18 1 77.81 90 ILE A O 1
ATOM 691 N N . GLN A 1 91 ? -8.75 4.758 9.867 1 73.31 91 GLN A N 1
ATOM 692 C CA . GLN A 1 91 ? -7.641 3.91 10.289 1 73.31 91 GLN A CA 1
ATOM 693 C C . GLN A 1 91 ? -7.344 4.094 11.773 1 73.31 91 GLN A C 1
ATOM 695 O O . GLN A 1 91 ? -7.203 3.113 12.508 1 73.31 91 GLN A O 1
ATOM 700 N N . ASP A 1 92 ? -7.379 5.223 12.258 1 70.12 92 ASP A N 1
ATOM 701 C CA . ASP A 1 92 ? -6.871 5.547 13.586 1 70.12 92 ASP A CA 1
ATOM 702 C C . ASP A 1 92 ? -7.797 5.004 14.672 1 70.12 92 ASP A C 1
ATOM 704 O O . ASP A 1 92 ? -7.367 4.781 15.805 1 70.12 92 ASP A O 1
ATOM 708 N N . PHE A 1 93 ? -9.062 4.695 14.359 1 68.25 93 PHE A N 1
ATOM 709 C CA . PHE A 1 93 ? -10.031 4.32 15.383 1 68.25 93 PHE A CA 1
ATOM 710 C C . PHE A 1 93 ? -10.703 2.996 15.039 1 68.25 93 PHE A C 1
ATOM 712 O O . PHE A 1 93 ? -11.711 2.627 15.641 1 68.25 93 PHE A O 1
ATOM 719 N N . SER A 1 94 ? -10.102 2.381 14.125 1 72.75 94 SER A N 1
ATOM 720 C CA . SER A 1 94 ? -10.672 1.111 13.688 1 72.75 94 SER A CA 1
ATOM 721 C C . SER A 1 94 ? -10.539 0.042 14.766 1 72.75 94 SER A C 1
ATOM 723 O O . SER A 1 94 ? -9.539 0.001 15.484 1 72.75 94 SER A O 1
ATOM 725 N N . GLN A 1 95 ? -11.633 -0.784 14.789 1 75.56 95 GLN A N 1
ATOM 726 C CA . GLN A 1 95 ? -11.648 -1.921 15.703 1 75.56 95 GLN A CA 1
ATOM 727 C C . GLN A 1 95 ? -11.375 -3.227 14.961 1 75.56 95 GLN A C 1
ATOM 729 O O . GLN A 1 95 ? -12.25 -3.754 14.273 1 75.56 95 GLN A O 1
ATOM 734 N N . HIS A 1 96 ? -10.172 -3.605 15.117 1 76.94 96 HIS A N 1
ATOM 735 C CA . HIS A 1 96 ? -9.836 -4.781 14.328 1 76.94 96 HIS A CA 1
ATOM 736 C C . HIS A 1 96 ? -9.43 -5.953 15.219 1 76.94 96 HIS A C 1
ATOM 738 O O . HIS A 1 96 ? -8.898 -6.949 14.734 1 76.94 96 HIS A O 1
ATOM 744 N N . GLU A 1 97 ? -9.711 -5.879 16.453 1 84 97 GLU A N 1
ATOM 745 C CA . GLU A 1 97 ? -9.234 -6.875 17.406 1 84 97 GLU A CA 1
ATOM 746 C C . GLU A 1 97 ? -9.898 -8.227 17.156 1 84 97 GLU A C 1
ATOM 748 O O . GLU A 1 97 ? -9.227 -9.266 17.172 1 84 97 GLU A O 1
ATOM 753 N N . SER A 1 98 ? -11.164 -8.188 16.906 1 87.19 98 SER A N 1
ATOM 754 C CA . SER A 1 98 ? -11.875 -9.438 16.656 1 87.19 98 SER A CA 1
ATOM 755 C C . SER A 1 98 ? -11.391 -10.094 15.359 1 87.19 98 SER A C 1
ATOM 757 O O . SER A 1 98 ? -11.289 -11.32 15.273 1 87.19 98 SER A O 1
ATOM 759 N N . TYR A 1 99 ? -11.172 -9.289 14.406 1 92.31 99 TYR A N 1
ATOM 760 C CA . TYR A 1 99 ? -10.656 -9.789 13.141 1 92.31 99 TYR A CA 1
ATOM 761 C C . TYR A 1 99 ? -9.281 -10.414 13.32 1 92.31 99 TYR A C 1
ATOM 763 O O . TYR A 1 99 ? -9.023 -11.516 12.828 1 92.31 99 TYR A O 1
ATOM 771 N N . VAL A 1 100 ? -8.414 -9.742 14.039 1 92.94 100 VAL A N 1
ATOM 772 C CA . VAL A 1 100 ? -7.055 -10.211 14.281 1 92.94 100 VAL A CA 1
ATOM 773 C C . VAL A 1 100 ? -7.094 -11.531 15.047 1 92.94 100 VAL A C 1
ATOM 775 O O . VAL A 1 100 ? -6.359 -12.469 14.727 1 92.94 100 VAL A O 1
ATOM 778 N N . LYS A 1 101 ? -7.918 -11.602 16.047 1 92.56 101 LYS A N 1
ATOM 779 C CA . LYS A 1 101 ? -8.07 -12.836 16.812 1 92.56 101 LYS A CA 1
ATOM 780 C C . LYS A 1 101 ? -8.492 -13.992 15.914 1 92.56 101 LYS A C 1
ATOM 782 O O . LYS A 1 101 ? -7.934 -15.094 16.016 1 92.56 101 LYS A O 1
ATOM 787 N N . ALA A 1 102 ? -9.492 -13.742 15.094 1 94.06 102 ALA A N 1
ATOM 788 C CA . ALA A 1 102 ? -9.969 -14.773 14.18 1 94.06 102 ALA A CA 1
ATOM 789 C C . ALA A 1 102 ? -8.867 -15.234 13.242 1 94.06 102 ALA A C 1
ATOM 791 O O . ALA A 1 102 ? -8.727 -16.438 12.969 1 94.06 102 ALA A O 1
ATOM 792 N N . LEU A 1 103 ? -8.102 -14.336 12.734 1 95.62 103 LEU A N 1
ATOM 793 C CA . LEU A 1 103 ? -7.016 -14.641 11.812 1 95.62 103 LEU A CA 1
ATOM 794 C C . LEU A 1 103 ? -5.918 -15.445 12.5 1 95.62 103 LEU A C 1
ATOM 796 O O . LEU A 1 103 ? -5.453 -16.453 11.969 1 95.62 103 LEU A O 1
ATOM 800 N N . LEU A 1 104 ? -5.523 -15.047 13.68 1 95.94 104 LEU A N 1
ATOM 801 C CA . LEU A 1 104 ? -4.426 -15.68 14.406 1 95.94 104 LEU A CA 1
ATOM 802 C C . LEU A 1 104 ? -4.809 -17.078 14.852 1 95.94 104 LEU A C 1
ATOM 804 O O . LEU A 1 104 ? -3.941 -17.938 15.023 1 95.94 104 LEU A O 1
ATOM 808 N N . LYS A 1 105 ? -6.078 -17.359 15.008 1 95.38 105 LYS A N 1
ATOM 809 C CA . LYS A 1 105 ? -6.559 -18.688 15.375 1 95.38 105 LYS A CA 1
ATOM 810 C C . LYS A 1 105 ? -6.219 -19.703 14.297 1 95.38 105 LYS A C 1
ATOM 812 O O . LYS A 1 105 ? -6.125 -20.906 14.578 1 95.38 105 LYS A O 1
ATOM 817 N N . THR A 1 106 ? -6.016 -19.281 13.109 1 96.44 106 THR A N 1
ATOM 818 C CA . THR A 1 106 ? -5.734 -20.172 11.992 1 96.44 106 THR A CA 1
ATOM 819 C C . THR A 1 106 ? -4.242 -20.484 11.914 1 96.44 106 THR A C 1
ATOM 821 O O . THR A 1 106 ? -3.807 -21.25 11.055 1 96.44 106 THR A O 1
ATOM 824 N N . LEU A 1 107 ? -3.418 -19.938 12.773 1 97.31 107 LEU A N 1
ATOM 825 C CA . LEU A 1 107 ? -1.966 -20.047 12.703 1 97.31 107 LEU A CA 1
ATOM 826 C C . LEU A 1 107 ? -1.411 -20.719 13.961 1 97.31 107 LEU A C 1
ATOM 828 O O . LEU A 1 107 ? -2.082 -20.766 14.992 1 97.31 107 LEU A O 1
ATOM 832 N N . PRO A 1 108 ? -0.168 -21.312 13.875 1 96.31 108 PRO A N 1
ATOM 833 C CA . PRO A 1 108 ? 0.491 -21.812 15.078 1 96.31 108 PRO A CA 1
ATOM 834 C C . PRO A 1 108 ? 0.726 -20.719 16.125 1 96.31 108 PRO A C 1
ATOM 836 O O . PRO A 1 108 ? 0.732 -19.531 15.781 1 96.31 108 PRO A O 1
ATOM 839 N N . PRO A 1 109 ? 0.98 -21.047 17.375 1 95 109 PRO A N 1
ATOM 840 C CA . PRO A 1 109 ? 1.017 -20.094 18.484 1 95 109 PRO A CA 1
ATOM 841 C C . PRO A 1 109 ? 2.215 -19.141 18.406 1 95 109 PRO A C 1
ATOM 843 O O . PRO A 1 109 ? 2.25 -18.141 19.109 1 95 109 PRO A O 1
ATOM 846 N N . ASN A 1 110 ? 3.207 -19.484 17.609 1 94.5 110 ASN A N 1
ATOM 847 C CA . ASN A 1 110 ? 4.359 -18.578 17.531 1 94.5 110 ASN A CA 1
ATOM 848 C C . ASN A 1 110 ? 4.004 -17.281 16.828 1 94.5 110 ASN A C 1
ATOM 850 O O . ASN A 1 110 ? 4.766 -16.312 16.891 1 94.5 110 ASN A O 1
ATOM 854 N N . PHE A 1 111 ? 2.947 -17.266 16.109 1 96.75 111 PHE A N 1
ATOM 855 C CA . PHE A 1 111 ? 2.426 -16.016 15.547 1 96.75 111 PHE A CA 1
ATOM 856 C C . PHE A 1 111 ? 1.515 -15.312 16.547 1 96.75 111 PHE A C 1
ATOM 858 O O . PHE A 1 111 ? 0.487 -15.859 16.953 1 96.75 111 PHE A O 1
ATOM 865 N N . GLU A 1 112 ? 1.875 -14.031 16.844 1 95.25 112 GLU A N 1
ATOM 866 C CA . GLU A 1 112 ? 1.221 -13.414 18 1 95.25 112 GLU A CA 1
ATOM 867 C C . GLU A 1 112 ? 0.562 -12.086 17.609 1 95.25 112 GLU A C 1
ATOM 869 O O . GLU A 1 112 ? -0.413 -11.672 18.234 1 95.25 112 GLU A O 1
ATOM 874 N N . VAL A 1 113 ? 1.123 -11.391 16.594 1 93.75 113 VAL A N 1
ATOM 875 C CA . VAL A 1 113 ? 0.615 -10.047 16.297 1 93.75 113 VAL A CA 1
ATOM 876 C C . VAL A 1 113 ? 0.496 -9.859 14.797 1 93.75 113 VAL A C 1
ATOM 878 O O . VAL A 1 113 ? 1.148 -10.562 14.016 1 93.75 113 VAL A O 1
ATOM 881 N N . CYS A 1 114 ? -0.348 -8.906 14.461 1 93.88 114 CYS A N 1
ATOM 882 C CA . CYS A 1 114 ? -0.584 -8.531 13.07 1 93.88 114 CYS A CA 1
ATOM 883 C C . CYS A 1 114 ? -0.196 -7.074 12.82 1 93.88 114 CYS A C 1
ATOM 885 O O . CYS A 1 114 ? -0.485 -6.203 13.641 1 93.88 114 CYS A O 1
ATOM 887 N N . LEU A 1 115 ? 0.527 -6.785 11.781 1 93.94 115 LEU A N 1
ATOM 888 C CA . LEU A 1 115 ? 0.799 -5.453 11.242 1 93.94 115 LEU A CA 1
ATOM 889 C C . LEU A 1 115 ? 0.19 -5.293 9.852 1 93.94 115 LEU A C 1
ATOM 891 O O . LEU A 1 115 ? 0.677 -5.879 8.883 1 93.94 115 LEU A O 1
ATOM 895 N N . PHE A 1 116 ? -0.801 -4.445 9.734 1 93.69 116 PHE A N 1
ATOM 896 C CA . PHE A 1 116 ? -1.574 -4.367 8.5 1 93.69 116 PHE A CA 1
ATOM 897 C C . PHE A 1 116 ? -0.964 -3.352 7.543 1 93.69 116 PHE A C 1
ATOM 899 O O . PHE A 1 116 ? -0.444 -2.32 7.973 1 93.69 116 PHE A O 1
ATOM 906 N N . THR A 1 117 ? -0.963 -3.676 6.312 1 94.38 117 THR A N 1
ATOM 907 C CA . THR A 1 117 ? -0.578 -2.83 5.188 1 94.38 117 THR A CA 1
ATOM 908 C C . THR A 1 117 ? -1.632 -2.881 4.086 1 94.38 117 THR A C 1
ATOM 910 O O . THR A 1 117 ? -2.705 -3.457 4.273 1 94.38 117 THR A O 1
ATOM 913 N N . ASN A 1 118 ? -1.346 -2.266 2.92 1 93.56 118 ASN A N 1
ATOM 914 C CA . ASN A 1 118 ? -2.385 -2.164 1.9 1 93.56 118 ASN A CA 1
ATOM 915 C C . ASN A 1 118 ? -2.047 -3.004 0.671 1 93.56 118 ASN A C 1
ATOM 917 O O . ASN A 1 118 ? -2.869 -3.145 -0.234 1 93.56 118 ASN A O 1
ATOM 921 N N . SER A 1 119 ? -0.828 -3.527 0.602 1 93.81 119 SER A N 1
ATOM 922 C CA . SER A 1 119 ? -0.418 -4.344 -0.537 1 93.81 119 SER A CA 1
ATOM 923 C C . SER A 1 119 ? 0.603 -5.398 -0.123 1 93.81 119 SER A C 1
ATOM 925 O O . SER A 1 119 ? 1.23 -5.281 0.931 1 93.81 119 SER A O 1
ATOM 927 N N . GLY A 1 120 ? 0.702 -6.371 -0.974 1 95.38 120 GLY A N 1
ATOM 928 C CA . GLY A 1 120 ? 1.733 -7.371 -0.747 1 95.38 120 GLY A CA 1
ATOM 929 C C . GLY A 1 120 ? 3.137 -6.797 -0.767 1 95.38 120 GLY A C 1
ATOM 930 O O . GLY A 1 120 ? 4.004 -7.234 -0.007 1 95.38 120 GLY A O 1
ATOM 931 N N . SER A 1 121 ? 3.352 -5.855 -1.632 1 94.81 121 SER A N 1
ATOM 932 C CA . SER A 1 121 ? 4.648 -5.191 -1.7 1 94.81 121 SER A CA 1
ATOM 933 C C . SER A 1 121 ? 5.008 -4.535 -0.369 1 94.81 121 SER A C 1
ATOM 935 O O . SER A 1 121 ? 6.137 -4.664 0.107 1 94.81 121 SER A O 1
ATOM 937 N N . GLU A 1 122 ? 4.07 -3.836 0.201 1 95.56 122 GLU A N 1
ATOM 938 C CA . GLU A 1 122 ? 4.309 -3.195 1.49 1 95.56 122 GLU A CA 1
ATOM 939 C C . GLU A 1 122 ? 4.543 -4.23 2.586 1 95.56 122 GLU A C 1
ATOM 941 O O . GLU A 1 122 ? 5.383 -4.031 3.467 1 95.56 122 GLU A O 1
ATOM 946 N N . ALA A 1 123 ? 3.789 -5.262 2.523 1 97.31 123 ALA A N 1
ATOM 947 C CA . ALA A 1 123 ? 3.928 -6.309 3.533 1 97.31 123 ALA A CA 1
ATOM 948 C C . ALA A 1 123 ? 5.316 -6.941 3.479 1 97.31 123 ALA A C 1
ATOM 950 O O . ALA A 1 123 ? 5.977 -7.09 4.508 1 97.31 123 ALA A O 1
ATOM 951 N N . ASN A 1 124 ? 5.77 -7.277 2.287 1 98.25 124 ASN A N 1
ATOM 952 C CA . ASN A 1 124 ? 7.078 -7.906 2.152 1 98.25 124 ASN A CA 1
ATOM 953 C C . ASN A 1 124 ? 8.203 -6.934 2.494 1 98.25 124 ASN A C 1
ATOM 955 O O . ASN A 1 124 ? 9.219 -7.328 3.068 1 98.25 124 ASN A O 1
ATOM 959 N N . ASP A 1 125 ? 8.062 -5.711 2.088 1 97.25 125 ASP A N 1
ATOM 960 C CA . ASP A 1 125 ? 9.031 -4.684 2.461 1 97.25 125 ASP A CA 1
ATOM 961 C C . ASP A 1 125 ? 9.164 -4.582 3.979 1 97.25 125 ASP A C 1
ATOM 963 O O . ASP A 1 125 ? 10.273 -4.633 4.516 1 97.25 125 ASP A O 1
ATOM 967 N N . LEU A 1 126 ? 8.047 -4.531 4.621 1 96.12 126 LEU A N 1
ATOM 968 C CA . LEU A 1 126 ? 8.023 -4.434 6.078 1 96.12 126 LEU A CA 1
ATOM 969 C C . LEU A 1 126 ? 8.609 -5.691 6.711 1 96.12 126 LEU A C 1
ATOM 971 O O . LEU A 1 126 ? 9.328 -5.605 7.711 1 96.12 126 LEU A O 1
ATOM 975 N N . ALA A 1 127 ? 8.297 -6.824 6.172 1 98.38 127 ALA A N 1
ATOM 976 C CA . ALA A 1 127 ? 8.812 -8.086 6.703 1 98.38 127 ALA A CA 1
ATOM 977 C C . ALA A 1 127 ? 10.336 -8.109 6.676 1 98.38 127 ALA A C 1
ATOM 979 O O . ALA A 1 127 ? 10.977 -8.531 7.645 1 98.38 127 ALA A O 1
ATOM 980 N N . VAL A 1 128 ? 10.914 -7.68 5.602 1 98.12 128 VAL A N 1
ATOM 981 C CA . VAL A 1 128 ? 12.367 -7.648 5.484 1 98.12 128 VAL A CA 1
ATOM 982 C C . VAL A 1 128 ? 12.945 -6.633 6.469 1 98.12 128 VAL A C 1
ATOM 984 O O . VAL A 1 128 ? 13.969 -6.891 7.105 1 98.12 128 VAL A O 1
ATOM 987 N N . GLN A 1 129 ? 12.297 -5.484 6.605 1 94.75 129 GLN A N 1
ATOM 988 C CA . GLN A 1 129 ? 12.727 -4.492 7.586 1 94.75 129 GLN A CA 1
ATOM 989 C C . GLN A 1 129 ? 12.758 -5.094 8.992 1 94.75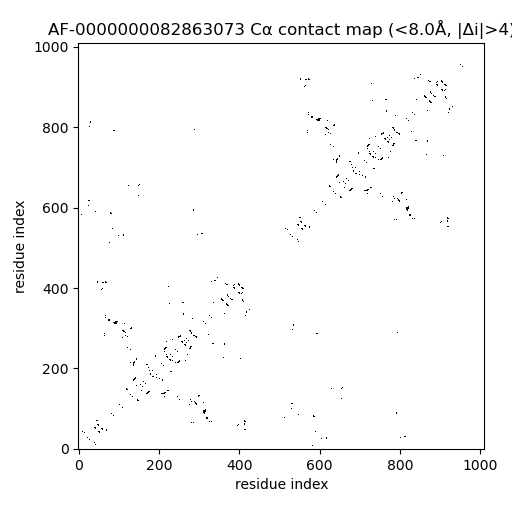 129 GLN A C 1
ATOM 991 O O . GLN A 1 129 ? 13.719 -4.895 9.734 1 94.75 129 GLN A O 1
ATOM 996 N N . LEU A 1 130 ? 11.711 -5.773 9.336 1 95.56 130 LEU A N 1
ATOM 997 C CA . LEU A 1 130 ? 11.617 -6.398 10.648 1 95.56 130 LEU A CA 1
ATOM 998 C C . LEU A 1 130 ? 12.75 -7.398 10.852 1 95.56 130 LEU A C 1
ATOM 1000 O O . LEU A 1 130 ? 13.352 -7.449 11.93 1 95.56 130 LEU A O 1
ATOM 1004 N N . ALA A 1 131 ? 13.016 -8.18 9.828 1 98.19 131 ALA A N 1
ATOM 1005 C CA . ALA A 1 131 ? 14.078 -9.172 9.922 1 98.19 131 ALA A CA 1
ATOM 1006 C C . ALA A 1 131 ? 15.438 -8.5 10.125 1 98.19 131 ALA A C 1
ATOM 1008 O O . ALA A 1 131 ? 16.234 -8.938 10.961 1 98.19 131 ALA A O 1
ATOM 1009 N N . ARG A 1 132 ? 15.727 -7.508 9.391 1 96 132 ARG A N 1
ATOM 1010 C CA . ARG A 1 132 ? 16.984 -6.777 9.523 1 96 132 ARG A CA 1
ATOM 1011 C C . ARG A 1 132 ? 17.109 -6.145 10.906 1 96 132 ARG A C 1
ATOM 1013 O O . ARG A 1 132 ? 18.172 -6.223 11.531 1 96 132 ARG A O 1
ATOM 1020 N N . ASN A 1 133 ? 16 -5.52 11.328 1 92.38 133 ASN A N 1
ATOM 1021 C CA . ASN A 1 133 ? 16.016 -4.902 12.648 1 92.38 133 ASN A CA 1
ATOM 1022 C C . ASN A 1 133 ? 16.266 -5.934 13.742 1 92.38 133 ASN A C 1
ATOM 1024 O O . ASN A 1 133 ? 17.016 -5.672 14.68 1 92.38 133 ASN A O 1
ATOM 1028 N N . TYR A 1 134 ? 15.664 -7.059 13.633 1 96.12 134 TYR A N 1
ATOM 1029 C CA . TYR A 1 134 ? 15.727 -8.086 14.672 1 96.12 134 TYR A CA 1
ATOM 1030 C C . TYR A 1 134 ? 17.109 -8.734 14.711 1 96.12 134 TYR A C 1
ATOM 1032 O O . TYR A 1 134 ? 17.656 -8.977 15.789 1 96.12 134 TYR A O 1
ATOM 1040 N N . THR A 1 135 ? 17.688 -8.969 13.586 1 97.44 135 THR A N 1
ATOM 1041 C CA . THR A 1 135 ? 18.938 -9.703 13.5 1 97.44 135 THR A CA 1
ATOM 1042 C C . THR A 1 135 ? 20.125 -8.742 13.516 1 97.44 135 THR A C 1
ATOM 1044 O O . THR A 1 135 ? 21.266 -9.164 13.727 1 97.44 135 THR A O 1
ATOM 1047 N N . ASN A 1 136 ? 19.844 -7.5 13.219 1 94.69 136 ASN A N 1
ATOM 1048 C CA . ASN A 1 136 ? 20.891 -6.504 13.008 1 94.69 136 ASN A CA 1
ATOM 1049 C C . ASN A 1 136 ? 21.828 -6.902 11.867 1 94.69 136 ASN A C 1
ATOM 1051 O O . ASN A 1 136 ? 23.047 -6.781 11.992 1 94.69 136 ASN A O 1
ATOM 1055 N N . ARG A 1 137 ? 21.266 -7.516 10.859 1 96.62 137 ARG A N 1
ATOM 1056 C CA . ARG A 1 137 ? 21.953 -7.957 9.648 1 96.62 137 ARG A CA 1
ATOM 1057 C C . ARG A 1 137 ? 21.281 -7.383 8.406 1 96.62 137 ARG A C 1
ATOM 1059 O O . ARG A 1 137 ? 20.125 -6.945 8.453 1 96.62 137 ARG A O 1
ATOM 1066 N N . LYS A 1 138 ? 21.984 -7.395 7.273 1 94.69 138 LYS A N 1
ATOM 1067 C CA . LYS A 1 138 ? 21.469 -6.734 6.078 1 94.69 138 LYS A CA 1
ATOM 1068 C C . LYS A 1 138 ? 21.203 -7.742 4.961 1 94.69 138 LYS A C 1
ATOM 1070 O O . LYS A 1 138 ? 20.25 -7.59 4.188 1 94.69 138 LYS A O 1
ATOM 1075 N N . ALA A 1 139 ? 22 -8.75 4.816 1 98.06 139 ALA A N 1
ATOM 1076 C CA . ALA A 1 139 ? 21.984 -9.633 3.654 1 98.06 139 ALA A CA 1
ATOM 1077 C C . ALA A 1 139 ? 20.719 -10.484 3.627 1 98.06 139 ALA A C 1
ATOM 1079 O O . ALA A 1 139 ? 20.219 -10.891 4.676 1 98.06 139 ALA A O 1
ATOM 1080 N N . VAL A 1 140 ? 20.25 -10.719 2.439 1 98.5 140 VAL A N 1
ATOM 1081 C CA . VAL A 1 140 ? 19.016 -11.477 2.268 1 98.5 140 VAL A CA 1
ATOM 1082 C C . VAL A 1 140 ? 19.234 -12.617 1.276 1 98.5 140 VAL A C 1
ATOM 1084 O O . VAL A 1 140 ? 20.109 -12.523 0.404 1 98.5 140 VAL A O 1
ATOM 1087 N N . VAL A 1 141 ? 18.516 -13.695 1.463 1 98.69 141 VAL A N 1
ATOM 1088 C CA . VAL A 1 141 ? 18.484 -14.828 0.547 1 98.69 141 VAL A CA 1
ATOM 1089 C C . VAL A 1 141 ? 17.125 -14.906 -0.141 1 98.69 141 VAL A C 1
ATOM 1091 O O . VAL A 1 141 ? 16.094 -14.766 0.507 1 98.69 141 VAL A O 1
ATOM 1094 N N . VAL A 1 142 ? 17.125 -15.055 -1.441 1 98.38 142 VAL A N 1
ATOM 1095 C CA . VAL A 1 142 ? 15.898 -15.219 -2.209 1 98.38 142 VAL A CA 1
ATOM 1096 C C . VAL A 1 142 ? 16.062 -16.375 -3.195 1 98.38 142 VAL A C 1
ATOM 1098 O O . VAL A 1 142 ? 17.172 -16.844 -3.436 1 98.38 142 VAL A O 1
ATOM 1101 N N . MET A 1 143 ? 14.938 -16.828 -3.715 1 97.44 143 MET A N 1
ATOM 1102 C CA . MET A 1 143 ? 14.906 -17.922 -4.691 1 97.44 143 MET A CA 1
ATOM 1103 C C . MET A 1 143 ? 15.133 -17.391 -6.105 1 97.44 143 MET A C 1
ATOM 1105 O O . MET A 1 143 ? 14.664 -16.297 -6.441 1 97.44 143 MET A O 1
ATOM 1109 N N . GLU A 1 144 ? 15.75 -18.188 -6.902 1 95.38 144 GLU A N 1
ATOM 1110 C CA . GLU A 1 144 ? 15.945 -17.859 -8.312 1 95.38 144 GLU A CA 1
ATOM 1111 C C . GLU A 1 144 ? 14.625 -17.516 -8.984 1 95.38 144 GLU A C 1
ATOM 1113 O O . GLU A 1 144 ? 13.625 -18.203 -8.781 1 95.38 144 GLU A O 1
ATOM 1118 N N . ASN A 1 145 ? 14.609 -16.359 -9.711 1 93.25 145 ASN A N 1
ATOM 1119 C CA . ASN A 1 145 ? 13.492 -15.914 -10.531 1 93.25 145 ASN A CA 1
ATOM 1120 C C . ASN A 1 145 ? 12.281 -15.547 -9.672 1 93.25 145 ASN A C 1
ATOM 1122 O O . ASN A 1 145 ? 11.141 -15.602 -10.141 1 93.25 145 ASN A O 1
ATOM 1126 N N . SER A 1 146 ? 12.547 -15.164 -8.461 1 94.5 146 SER A N 1
ATOM 1127 C CA . SER A 1 146 ? 11.445 -14.797 -7.574 1 94.5 146 SER A CA 1
ATOM 1128 C C . SER A 1 146 ? 11.039 -13.344 -7.77 1 94.5 146 SER A C 1
ATOM 1130 O O . SER A 1 146 ? 11.797 -12.547 -8.328 1 94.5 146 SER A O 1
ATOM 1132 N N . PHE A 1 147 ? 9.82 -13.016 -7.418 1 92.88 147 PHE A N 1
ATOM 1133 C CA . PHE A 1 147 ? 9.234 -11.68 -7.359 1 92.88 147 PHE A CA 1
ATOM 1134 C C . PHE A 1 147 ? 8.445 -11.492 -6.07 1 92.88 147 PHE A C 1
ATOM 1136 O O . PHE A 1 147 ? 7.52 -12.25 -5.785 1 92.88 147 PHE A O 1
ATOM 1143 N N . HIS A 1 148 ? 8.758 -10.453 -5.328 1 95.62 148 HIS A N 1
ATOM 1144 C CA . HIS A 1 148 ? 8.125 -10.273 -4.027 1 95.62 148 HIS A CA 1
ATOM 1145 C C . HIS A 1 148 ? 7.547 -8.867 -3.887 1 95.62 148 HIS A C 1
ATOM 1147 O O . HIS A 1 148 ? 7.184 -8.445 -2.785 1 95.62 148 HIS A O 1
ATOM 1153 N N . GLY A 1 149 ? 7.496 -8.109 -4.926 1 92.69 149 GLY A N 1
ATOM 1154 C CA . GLY A 1 149 ? 6.902 -6.785 -4.875 1 92.69 149 GLY A CA 1
ATOM 1155 C C . GLY A 1 149 ? 7.684 -5.746 -5.656 1 92.69 149 GLY A C 1
ATOM 1156 O O . GLY A 1 149 ? 8.656 -6.078 -6.336 1 92.69 149 GLY A O 1
ATOM 1157 N N . SER A 1 150 ? 7.266 -4.438 -5.488 1 90.56 150 SER A N 1
ATOM 1158 C CA . SER A 1 150 ? 7.781 -3.453 -6.434 1 90.56 150 SER A CA 1
ATOM 1159 C C . SER A 1 150 ? 8.422 -2.275 -5.711 1 90.56 150 SER A C 1
ATOM 1161 O O . SER A 1 150 ? 8.836 -1.299 -6.34 1 90.56 150 SER A O 1
ATOM 1163 N N . SER A 1 151 ? 8.508 -2.307 -4.383 1 92.56 151 SER A N 1
ATOM 1164 C CA . SER A 1 151 ? 9.273 -1.253 -3.723 1 92.56 151 SER A CA 1
ATOM 1165 C C . SER A 1 151 ? 10.734 -1.278 -4.145 1 92.56 151 SER A C 1
ATOM 1167 O O . SER A 1 151 ? 11.195 -2.25 -4.746 1 92.56 151 SER A O 1
ATOM 1169 N N . GLU A 1 152 ? 11.406 -0.239 -3.867 1 92.38 152 GLU A N 1
ATOM 1170 C CA . GLU A 1 152 ? 12.812 -0.178 -4.234 1 92.38 152 GLU A CA 1
ATOM 1171 C C . GLU A 1 152 ? 13.602 -1.33 -3.609 1 92.38 152 GLU A C 1
ATOM 1173 O O . GLU A 1 152 ? 14.414 -1.969 -4.277 1 92.38 152 GLU A O 1
ATOM 1178 N N . LEU A 1 153 ? 13.344 -1.562 -2.34 1 93.75 153 LEU A N 1
ATOM 1179 C CA . LEU A 1 153 ? 14.008 -2.666 -1.652 1 93.75 153 LEU A CA 1
ATOM 1180 C C . LEU A 1 153 ? 13.75 -3.986 -2.371 1 93.75 153 LEU A C 1
ATOM 1182 O O . LEU A 1 153 ? 14.688 -4.738 -2.654 1 93.75 153 LEU A O 1
ATOM 1186 N N . LEU A 1 154 ? 12.562 -4.199 -2.684 1 93.94 154 LEU A N 1
ATOM 1187 C CA . LEU A 1 154 ? 12.164 -5.473 -3.27 1 93.94 154 LEU A CA 1
ATOM 1188 C C . LEU A 1 154 ? 12.656 -5.586 -4.711 1 93.94 154 LEU A C 1
ATOM 1190 O O . LEU A 1 154 ? 13.016 -6.676 -5.164 1 93.94 154 LEU A O 1
ATOM 1194 N N . THR A 1 155 ? 12.641 -4.508 -5.41 1 90.06 155 THR A N 1
ATOM 1195 C CA . THR A 1 155 ? 13.188 -4.5 -6.766 1 90.06 155 THR A CA 1
ATOM 1196 C C . THR A 1 155 ? 14.664 -4.859 -6.758 1 90.06 155 THR A C 1
ATOM 1198 O O . THR A 1 155 ? 15.141 -5.586 -7.633 1 90.06 155 THR A O 1
ATOM 1201 N N . GLU A 1 156 ? 15.359 -4.422 -5.773 1 90.81 156 GLU A N 1
ATOM 1202 C CA . GLU A 1 156 ? 16.797 -4.688 -5.668 1 90.81 156 GLU A CA 1
ATOM 1203 C C . GLU A 1 156 ? 17.062 -6.152 -5.324 1 90.81 156 GLU A C 1
ATOM 1205 O O . GLU A 1 156 ? 18.078 -6.715 -5.727 1 90.81 156 GLU A O 1
ATOM 1210 N N . MET A 1 157 ? 16.125 -6.754 -4.652 1 93.44 157 MET A N 1
ATOM 1211 C CA . MET A 1 157 ? 16.438 -8.086 -4.152 1 93.44 157 MET A CA 1
ATOM 1212 C C . MET A 1 157 ? 15.82 -9.164 -5.043 1 93.44 157 MET A C 1
ATOM 1214 O O . MET A 1 157 ? 16.172 -10.336 -4.938 1 93.44 157 MET A O 1
ATOM 1218 N N . CYS A 1 158 ? 14.945 -8.789 -5.934 1 90.62 158 CYS A N 1
ATOM 1219 C CA . CYS A 1 158 ? 14.266 -9.789 -6.758 1 90.62 158 CYS A CA 1
ATOM 1220 C C . CYS A 1 158 ? 15.055 -10.07 -8.031 1 90.62 158 CYS A C 1
ATOM 1222 O O . CYS A 1 158 ? 15.328 -9.156 -8.812 1 90.62 158 CYS A O 1
ATOM 1224 N N . PRO A 1 159 ? 15.398 -11.281 -8.297 1 87.06 159 PRO A N 1
ATOM 1225 C CA . PRO A 1 159 ? 16.188 -11.664 -9.469 1 87.06 159 PRO A CA 1
ATOM 1226 C C . PRO A 1 159 ? 15.516 -11.266 -10.781 1 87.06 159 PRO A C 1
ATOM 1228 O O . PRO A 1 159 ? 16.203 -10.961 -11.766 1 87.06 159 PRO A O 1
ATOM 1231 N N . LYS A 1 160 ? 14.25 -11.258 -10.789 1 78.69 160 LYS A N 1
ATOM 1232 C CA . LYS A 1 160 ? 13.531 -10.883 -12 1 78.69 160 LYS A CA 1
ATOM 1233 C C . LYS A 1 160 ? 13.883 -9.461 -12.438 1 78.69 160 LYS A C 1
ATOM 1235 O O . LYS A 1 160 ? 13.75 -9.117 -13.617 1 78.69 160 LYS A O 1
ATOM 1240 N N . SER A 1 161 ? 14.406 -8.703 -11.539 1 74.75 161 SER A N 1
ATOM 1241 C CA . SER A 1 161 ? 14.68 -7.301 -11.812 1 74.75 161 SER A CA 1
ATOM 1242 C C . SER A 1 161 ? 16.156 -7.07 -12.086 1 74.75 161 SER A C 1
ATOM 1244 O O . SER A 1 161 ? 16.547 -6.012 -12.586 1 74.75 161 SER A O 1
ATOM 1246 N N . PHE A 1 162 ? 17.062 -8.039 -11.867 1 75.44 162 PHE A N 1
ATOM 1247 C CA . PHE A 1 162 ? 18.5 -7.828 -11.883 1 75.44 162 PHE A CA 1
ATOM 1248 C C . PHE A 1 162 ? 18.984 -7.387 -13.258 1 75.44 162 PHE A C 1
ATOM 1250 O O . PHE A 1 162 ? 19.891 -6.562 -13.375 1 75.44 162 PHE A O 1
ATOM 1257 N N . ARG A 1 163 ? 18.344 -7.965 -14.258 1 66.06 163 ARG A N 1
ATOM 1258 C CA . ARG A 1 163 ? 18.797 -7.641 -15.609 1 66.06 163 ARG A CA 1
ATOM 1259 C C . ARG A 1 163 ? 18.5 -6.18 -15.945 1 66.06 163 ARG A C 1
ATOM 1261 O O . ARG A 1 163 ? 19.141 -5.605 -16.828 1 66.06 163 ARG A O 1
ATOM 1268 N N . ARG A 1 164 ? 17.75 -5.629 -15.18 1 65.62 164 ARG A N 1
ATOM 1269 C CA . ARG A 1 164 ? 17.328 -4.27 -15.516 1 65.62 164 ARG A CA 1
ATOM 1270 C C . ARG A 1 164 ? 18 -3.25 -14.602 1 65.62 164 ARG A C 1
ATOM 1272 O O . ARG A 1 164 ? 17.891 -2.043 -14.82 1 65.62 164 ARG A O 1
ATOM 1279 N N . LEU A 1 165 ? 18.609 -3.748 -13.633 1 67.25 165 LEU A N 1
ATOM 1280 C CA . LEU A 1 165 ? 19.312 -2.854 -12.711 1 67.25 165 LEU A CA 1
ATOM 1281 C C . LEU A 1 165 ? 20.703 -2.533 -13.227 1 67.25 165 LEU A C 1
ATOM 1283 O O . LEU A 1 165 ? 21.484 -3.439 -13.539 1 67.25 165 LEU A O 1
ATOM 1287 N N . PRO A 1 166 ? 20.969 -1.302 -13.406 1 65.06 166 PRO A N 1
ATOM 1288 C CA . PRO A 1 166 ? 22.312 -0.935 -13.883 1 65.06 166 PRO A CA 1
ATOM 1289 C C . PRO A 1 166 ? 23.422 -1.545 -13.031 1 65.06 166 PRO A C 1
ATOM 1291 O O . PRO A 1 166 ? 24.453 -1.976 -13.57 1 65.06 166 PRO A O 1
ATOM 1294 N N . ALA A 1 167 ? 23.25 -1.611 -11.758 1 68.75 167 ALA A N 1
ATOM 1295 C CA . ALA A 1 167 ? 24.312 -2.092 -10.867 1 68.75 167 ALA A CA 1
ATOM 1296 C C . ALA A 1 167 ? 24.266 -3.611 -10.734 1 68.75 167 ALA A C 1
ATOM 1298 O O . ALA A 1 167 ? 25.141 -4.215 -10.117 1 68.75 167 ALA A O 1
ATOM 1299 N N . GLY A 1 168 ? 23.297 -4.195 -11.32 1 79.06 168 GLY A N 1
ATOM 1300 C CA . GLY A 1 168 ? 23.141 -5.637 -11.203 1 79.06 168 GLY A CA 1
ATOM 1301 C C . GLY A 1 168 ? 22.719 -6.078 -9.812 1 79.06 168 GLY A C 1
ATOM 1302 O O . GLY A 1 168 ? 22.125 -5.301 -9.062 1 79.06 168 GLY A O 1
ATOM 1303 N N . LYS A 1 169 ? 22.969 -7.324 -9.492 1 88.75 169 LYS A N 1
ATOM 1304 C CA . LYS A 1 169 ? 22.594 -7.879 -8.188 1 88.75 169 LYS A CA 1
ATOM 1305 C C . LYS A 1 169 ? 23.484 -7.324 -7.082 1 88.75 169 LYS A C 1
ATOM 1307 O O . LYS A 1 169 ? 24.719 -7.43 -7.148 1 88.75 169 LYS A O 1
ATOM 1312 N N . PRO A 1 170 ? 22.922 -6.797 -6.074 1 92.31 170 PRO A N 1
ATOM 1313 C CA . PRO A 1 170 ? 23.734 -6.328 -4.953 1 92.31 170 PRO A CA 1
ATOM 1314 C C . PRO A 1 170 ? 24.422 -7.473 -4.211 1 92.31 170 PRO A C 1
ATOM 1316 O O . PRO A 1 170 ? 23.906 -8.586 -4.16 1 92.31 170 PRO A O 1
ATOM 1319 N N . ASN A 1 171 ? 25.5 -7.168 -3.484 1 93.94 171 ASN A N 1
ATOM 1320 C CA . ASN A 1 171 ? 26.281 -8.172 -2.764 1 93.94 171 ASN A CA 1
ATOM 1321 C C . ASN A 1 171 ? 25.5 -8.742 -1.581 1 93.94 171 ASN A C 1
ATOM 1323 O O . ASN A 1 171 ? 25.703 -9.891 -1.195 1 93.94 171 ASN A O 1
ATOM 1327 N N . TRP A 1 172 ? 24.625 -7.918 -1.1 1 96.38 172 TRP A N 1
ATOM 1328 C CA . TRP A 1 172 ? 23.906 -8.328 0.099 1 96.38 172 TRP A CA 1
ATOM 1329 C C . TRP A 1 172 ? 22.719 -9.227 -0.259 1 96.38 172 TRP A C 1
ATOM 1331 O O . TRP A 1 172 ? 21.984 -9.68 0.623 1 96.38 172 TRP A O 1
ATOM 1341 N N . VAL A 1 173 ? 22.562 -9.539 -1.545 1 97.69 173 VAL A N 1
ATOM 1342 C CA . VAL A 1 173 ? 21.5 -10.445 -1.997 1 97.69 173 VAL A CA 1
ATOM 1343 C C . VAL A 1 173 ? 22.125 -11.766 -2.451 1 97.69 173 VAL A C 1
ATOM 1345 O O . VAL A 1 173 ? 22.984 -11.789 -3.326 1 97.69 173 VAL A O 1
ATOM 1348 N N . THR A 1 174 ? 21.703 -12.82 -1.873 1 98.12 174 THR A N 1
ATOM 1349 C CA . THR A 1 174 ? 22.094 -14.164 -2.289 1 98.12 174 THR A CA 1
ATOM 1350 C C . THR A 1 174 ? 20.922 -14.875 -2.969 1 98.12 174 THR A C 1
ATOM 1352 O O . THR A 1 174 ? 19.812 -14.922 -2.428 1 98.12 174 THR A O 1
ATOM 1355 N N . VAL A 1 175 ? 21.172 -15.422 -4.145 1 97.75 175 VAL A N 1
ATOM 1356 C CA . VAL A 1 175 ? 20.156 -16.156 -4.895 1 97.75 175 VAL A CA 1
ATOM 1357 C C . VAL A 1 175 ? 20.438 -17.656 -4.805 1 97.75 175 VAL A C 1
ATOM 1359 O O . VAL A 1 175 ? 21.547 -18.109 -5.121 1 97.75 175 VAL A O 1
ATOM 1362 N N . VAL A 1 176 ? 19.469 -18.406 -4.371 1 98.19 176 VAL A N 1
ATOM 1363 C CA . VAL A 1 176 ? 19.641 -19.859 -4.32 1 98.19 176 VAL A CA 1
ATOM 1364 C C . VAL A 1 176 ? 18.906 -20.5 -5.504 1 98.19 176 VAL A C 1
ATOM 1366 O O . VAL A 1 176 ? 17.938 -19.938 -6.02 1 98.19 176 VAL A O 1
ATOM 1369 N N . PRO A 1 177 ? 19.375 -21.672 -5.922 1 97.44 177 PRO A N 1
ATOM 1370 C CA . PRO A 1 177 ? 18.766 -22.312 -7.086 1 97.44 177 PRO A CA 1
ATOM 1371 C C . PRO A 1 177 ? 17.328 -22.797 -6.812 1 97.44 177 PRO A C 1
ATOM 1373 O O . PRO A 1 177 ? 17.031 -23.25 -5.707 1 97.44 177 PRO A O 1
ATOM 1376 N N . LEU A 1 178 ? 16.531 -22.656 -7.82 1 96.88 178 LEU A N 1
ATOM 1377 C CA . LEU A 1 178 ? 15.156 -23.172 -7.773 1 96.88 178 LEU A CA 1
ATOM 1378 C C . LEU A 1 178 ? 15.141 -24.688 -7.809 1 96.88 178 LEU A C 1
ATOM 1380 O O . LEU A 1 178 ? 15.727 -25.297 -8.703 1 96.88 178 LEU A O 1
ATOM 1384 N N . PRO A 1 179 ? 14.516 -25.344 -6.871 1 97.25 179 PRO A N 1
ATOM 1385 C CA . PRO A 1 179 ? 14.461 -26.797 -6.871 1 97.25 179 PRO A CA 1
ATOM 1386 C C . PRO A 1 179 ? 13.398 -27.344 -7.824 1 97.25 179 PRO A C 1
ATOM 1388 O O . PRO A 1 179 ? 12.43 -27.984 -7.383 1 97.25 179 PRO A O 1
ATOM 1391 N N . ASP A 1 180 ? 13.656 -27.219 -9.062 1 95.5 180 ASP A N 1
ATOM 1392 C CA . ASP A 1 180 ? 12.781 -27.688 -10.141 1 95.5 180 ASP A CA 1
ATOM 1393 C C . ASP A 1 180 ? 13.133 -29.125 -10.547 1 95.5 180 ASP A C 1
ATOM 1395 O O . ASP A 1 180 ? 14.18 -29.359 -11.148 1 95.5 180 ASP A O 1
ATOM 1399 N N . THR A 1 181 ? 12.227 -30.047 -10.242 1 94.5 181 THR A N 1
ATOM 1400 C CA . THR A 1 181 ? 12.523 -31.453 -10.516 1 94.5 181 THR A CA 1
ATOM 1401 C C . THR A 1 181 ? 12.031 -31.844 -11.906 1 94.5 181 THR A C 1
ATOM 1403 O O . THR A 1 181 ? 12.203 -33 -12.328 1 94.5 181 THR A O 1
ATOM 1406 N N . TYR A 1 182 ? 11.414 -30.922 -12.609 1 93.62 182 TYR A N 1
ATOM 1407 C CA . TYR A 1 182 ? 10.977 -31.172 -13.977 1 93.62 182 TYR A CA 1
ATOM 1408 C C . TYR A 1 182 ? 12.055 -30.766 -14.977 1 93.62 182 TYR A C 1
ATOM 1410 O O . TYR A 1 182 ? 12.352 -31.5 -15.922 1 93.62 182 TYR A O 1
ATOM 1418 N N . ARG A 1 183 ? 12.648 -29.562 -14.812 1 91.81 183 ARG A N 1
ATOM 1419 C CA . ARG A 1 183 ? 13.609 -29.062 -15.781 1 91.81 183 ARG A CA 1
ATOM 1420 C C . ARG A 1 183 ? 14.938 -28.719 -15.109 1 91.81 183 ARG A C 1
ATOM 1422 O O . ARG A 1 183 ? 15.914 -28.391 -15.789 1 91.81 183 ARG A O 1
ATOM 1429 N N . GLY A 1 184 ? 15.023 -28.875 -13.914 1 91.88 184 GLY A N 1
ATOM 1430 C CA . GLY A 1 184 ? 16.219 -28.438 -13.203 1 91.88 184 GLY A CA 1
ATOM 1431 C C . GLY A 1 184 ? 17.344 -29.453 -13.258 1 91.88 184 GLY A C 1
ATOM 1432 O O . GLY A 1 184 ? 17.344 -30.344 -14.117 1 91.88 184 GLY A O 1
ATOM 1433 N N . LYS A 1 185 ? 18.297 -29.25 -12.422 1 94.31 185 LYS A N 1
ATOM 1434 C CA . LYS A 1 185 ? 19.531 -30 -12.398 1 94.31 185 LYS A CA 1
ATOM 1435 C C . LYS A 1 185 ? 19.297 -31.453 -12 1 94.31 185 LYS A C 1
ATOM 1437 O O . LYS A 1 185 ? 19.953 -32.375 -12.5 1 94.31 185 LYS A O 1
ATOM 1442 N N . TYR A 1 186 ? 18.359 -31.688 -11.133 1 95.94 186 TYR A N 1
ATOM 1443 C CA . TYR A 1 186 ? 18.156 -33.031 -10.562 1 95.94 186 TYR A CA 1
ATOM 1444 C C . TYR A 1 186 ? 16.797 -33.594 -10.945 1 95.94 186 TYR A C 1
ATOM 1446 O O . TYR A 1 186 ? 15.992 -33.938 -10.078 1 95.94 186 TYR A O 1
ATOM 1454 N N . ILE A 1 187 ? 16.688 -33.781 -12.242 1 90.94 187 ILE A N 1
ATOM 1455 C CA . ILE A 1 187 ? 15.438 -34.281 -12.812 1 90.94 187 ILE A CA 1
ATOM 1456 C C . ILE A 1 187 ? 15.227 -35.75 -12.391 1 90.94 187 ILE A C 1
ATOM 1458 O O . ILE A 1 187 ? 16.125 -36.562 -12.5 1 90.94 187 ILE A O 1
ATOM 1462 N N . HIS A 1 188 ? 14.133 -36.094 -11.852 1 85.94 188 HIS A N 1
ATOM 1463 C CA . HIS A 1 188 ? 13.711 -37.438 -11.492 1 85.94 188 HIS A CA 1
ATOM 1464 C C . HIS A 1 188 ? 14.664 -38.062 -10.477 1 85.94 188 HIS A C 1
ATOM 1466 O O . HIS A 1 188 ? 14.828 -39.281 -10.438 1 85.94 188 HIS A O 1
ATOM 1472 N N . ASP A 1 189 ? 15.305 -37.219 -9.727 1 93.06 189 ASP A N 1
ATOM 1473 C CA . ASP A 1 189 ? 16.203 -37.719 -8.68 1 93.06 189 ASP A CA 1
ATOM 1474 C C . ASP A 1 189 ? 15.477 -37.812 -7.344 1 93.06 189 ASP A C 1
ATOM 1476 O O . ASP A 1 189 ? 14.914 -36.844 -6.848 1 93.06 189 ASP A O 1
ATOM 1480 N N . ILE A 1 190 ? 15.5 -39.031 -6.805 1 93.06 190 ILE A N 1
ATOM 1481 C CA . ILE A 1 190 ? 14.781 -39.312 -5.562 1 93.06 190 ILE A CA 1
ATOM 1482 C C . ILE A 1 190 ? 15.414 -38.5 -4.422 1 93.06 190 ILE A C 1
ATOM 1484 O O . ILE A 1 190 ? 14.797 -38.312 -3.375 1 93.06 190 ILE A O 1
ATOM 1488 N N . TYR A 1 191 ? 16.656 -38.031 -4.605 1 96.62 191 TYR A N 1
ATOM 1489 C CA . TYR A 1 191 ? 17.359 -37.281 -3.578 1 96.62 191 TYR A CA 1
ATOM 1490 C C . TYR A 1 191 ? 17.406 -35.781 -3.936 1 96.62 191 TYR A C 1
ATOM 1492 O O . TYR A 1 191 ? 18.25 -35.062 -3.436 1 96.62 191 TYR A O 1
ATOM 1500 N N . ALA A 1 192 ? 16.547 -35.375 -4.816 1 97.12 192 ALA A N 1
ATOM 1501 C CA . ALA A 1 192 ? 16.562 -34.031 -5.328 1 97.12 192 ALA A CA 1
ATOM 1502 C C . ALA A 1 192 ? 16.469 -33 -4.191 1 97.12 192 ALA A C 1
ATOM 1504 O O . ALA A 1 192 ? 17.125 -31.969 -4.215 1 97.12 192 ALA A O 1
ATOM 1505 N N . ALA A 1 193 ? 15.68 -33.25 -3.166 1 97.44 193 ALA A N 1
ATOM 1506 C CA . ALA A 1 193 ? 15.492 -32.344 -2.049 1 97.44 193 ALA A CA 1
ATOM 1507 C C . ALA A 1 193 ? 16.812 -32.031 -1.354 1 97.44 193 ALA A C 1
ATOM 1509 O O . ALA A 1 193 ? 17.172 -30.875 -1.139 1 97.44 193 ALA A O 1
ATOM 1510 N N . GLN A 1 194 ? 17.484 -33.094 -1.03 1 97.94 194 GLN A N 1
ATOM 1511 C CA . GLN A 1 194 ? 18.766 -32.969 -0.327 1 97.94 194 GLN A CA 1
ATOM 1512 C C . GLN A 1 194 ? 19.812 -32.281 -1.211 1 97.94 194 GLN A C 1
ATOM 1514 O O . GLN A 1 194 ? 20.594 -31.453 -0.743 1 97.94 194 GLN A O 1
ATOM 1519 N N . LYS A 1 195 ? 19.859 -32.688 -2.447 1 98.31 195 LYS A N 1
ATOM 1520 C CA . LYS A 1 195 ? 20.859 -32.156 -3.365 1 98.31 195 LYS A CA 1
ATOM 1521 C C . LYS A 1 195 ? 20.656 -30.672 -3.605 1 98.31 195 LYS A C 1
ATOM 1523 O O . LYS A 1 195 ? 21.609 -29.891 -3.584 1 98.31 195 LYS A O 1
ATOM 1528 N N . TYR A 1 196 ? 19.453 -30.297 -3.828 1 98.31 196 TYR A N 1
ATOM 1529 C CA . TYR A 1 196 ? 19.156 -28.875 -4 1 98.31 196 TYR A CA 1
ATOM 1530 C C . TYR A 1 196 ? 19.438 -28.094 -2.717 1 98.31 196 TYR A C 1
ATOM 1532 O O . TYR A 1 196 ? 19.859 -26.938 -2.762 1 98.31 196 TYR A O 1
ATOM 1540 N N . PHE A 1 197 ? 19.156 -28.719 -1.559 1 98.5 197 PHE A N 1
ATOM 1541 C CA . PHE A 1 197 ? 19.469 -28.094 -0.284 1 98.5 197 PHE A CA 1
ATOM 1542 C C . PHE A 1 197 ? 20.969 -27.844 -0.159 1 98.5 197 PHE A C 1
ATOM 1544 O O . PHE A 1 197 ? 21.391 -26.766 0.263 1 98.5 197 PHE A O 1
ATOM 1551 N N . GLU A 1 198 ? 21.734 -28.828 -0.539 1 98.56 198 GLU A N 1
ATOM 1552 C CA . GLU A 1 198 ? 23.188 -28.672 -0.486 1 98.56 198 GLU A CA 1
ATOM 1553 C C . GLU A 1 198 ? 23.656 -27.578 -1.427 1 98.56 198 GLU A C 1
ATOM 1555 O O . GLU A 1 198 ? 24.547 -26.797 -1.08 1 98.56 198 GLU A O 1
ATOM 1560 N N . ASP A 1 199 ? 23.094 -27.531 -2.572 1 98.56 199 ASP A N 1
ATOM 1561 C CA . ASP A 1 199 ? 23.406 -26.438 -3.502 1 98.56 199 ASP A CA 1
ATOM 1562 C C . ASP A 1 199 ? 23.062 -25.078 -2.893 1 98.56 199 ASP A C 1
ATOM 1564 O O . ASP A 1 199 ? 23.828 -24.125 -3.041 1 98.56 199 ASP A O 1
ATOM 1568 N N . ALA A 1 200 ? 21.938 -24.984 -2.289 1 98.62 200 ALA A N 1
ATOM 1569 C CA . ALA A 1 200 ? 21.516 -23.75 -1.646 1 98.62 200 ALA A CA 1
ATOM 1570 C C . ALA A 1 200 ? 22.453 -23.359 -0.514 1 98.62 200 ALA A C 1
ATOM 1572 O O . ALA A 1 200 ? 22.828 -22.203 -0.379 1 98.62 200 ALA A O 1
ATOM 1573 N N . LYS A 1 201 ? 22.781 -24.344 0.308 1 98.62 201 LYS A N 1
ATOM 1574 C CA . LYS A 1 201 ? 23.719 -24.125 1.412 1 98.62 201 LYS A CA 1
ATOM 1575 C C . LYS A 1 201 ? 25.047 -23.562 0.911 1 98.62 201 LYS A C 1
ATOM 1577 O O . LYS A 1 201 ? 25.578 -22.609 1.489 1 98.62 201 LYS A O 1
ATOM 1582 N N . ASP A 1 202 ? 25.5 -24.109 -0.16 1 98.62 202 ASP A N 1
ATOM 1583 C CA . ASP A 1 202 ? 26.75 -23.641 -0.765 1 98.62 202 ASP A CA 1
ATOM 1584 C C . ASP A 1 202 ? 26.609 -22.188 -1.225 1 98.62 202 ASP A C 1
ATOM 1586 O O . ASP A 1 202 ? 27.5 -21.375 -0.993 1 98.62 202 ASP A O 1
ATOM 1590 N N . ALA A 1 203 ? 25.547 -21.922 -1.888 1 98.44 203 ALA A N 1
ATOM 1591 C CA . ALA A 1 203 ? 25.297 -20.562 -2.355 1 98.44 203 ALA A CA 1
ATOM 1592 C C . ALA A 1 203 ? 25.219 -19.594 -1.187 1 98.44 203 ALA A C 1
ATOM 1594 O O . ALA A 1 203 ? 25.75 -18.469 -1.271 1 98.44 203 ALA A O 1
ATOM 1595 N N . ILE A 1 204 ? 24.594 -19.953 -0.135 1 98.69 204 ILE A N 1
ATOM 1596 C CA . ILE A 1 204 ? 24.422 -19.109 1.042 1 98.69 204 ILE A CA 1
ATOM 1597 C C . ILE A 1 204 ? 25.781 -18.844 1.692 1 98.69 204 ILE A C 1
ATOM 1599 O O . ILE A 1 204 ? 26.078 -17.703 2.07 1 98.69 204 ILE A O 1
ATOM 1603 N N . GLN A 1 205 ? 26.562 -19.844 1.797 1 98.5 205 GLN A N 1
ATOM 1604 C CA . GLN A 1 205 ? 27.891 -19.688 2.379 1 98.5 205 GLN A CA 1
ATOM 1605 C C . GLN A 1 205 ? 28.734 -18.719 1.557 1 98.5 205 GLN A C 1
ATOM 1607 O O . GLN A 1 205 ? 29.438 -17.859 2.115 1 98.5 205 GLN A O 1
ATOM 1612 N N . LYS A 1 206 ? 28.703 -18.875 0.299 1 98 206 LYS A N 1
ATOM 1613 C CA . LYS A 1 206 ? 29.406 -17.938 -0.577 1 98 206 LYS A CA 1
ATOM 1614 C C . LYS A 1 206 ? 28.859 -16.516 -0.41 1 98 206 LYS A C 1
ATOM 1616 O O . LYS A 1 206 ? 29.625 -15.547 -0.433 1 98 206 LYS A O 1
ATOM 1621 N N . GLY A 1 207 ? 27.547 -16.469 -0.291 1 97.38 207 GLY A N 1
ATOM 1622 C CA . GLY A 1 207 ? 26.906 -15.18 -0.076 1 97.38 207 GLY A CA 1
ATOM 1623 C C . GLY A 1 207 ? 27.344 -14.508 1.215 1 97.38 207 GLY A C 1
ATOM 1624 O O . GLY A 1 207 ? 27.531 -13.297 1.253 1 97.38 207 GLY A O 1
ATOM 1625 N N . ILE A 1 208 ? 27.438 -15.25 2.24 1 97.88 208 ILE A N 1
ATOM 1626 C CA . ILE A 1 208 ? 27.859 -14.734 3.537 1 97.88 208 ILE A CA 1
ATOM 1627 C C . ILE A 1 208 ? 29.266 -14.156 3.422 1 97.88 208 ILE A C 1
ATOM 1629 O O . ILE A 1 208 ? 29.562 -13.078 3.949 1 97.88 208 ILE A O 1
ATOM 1633 N N . ALA A 1 209 ? 30.094 -14.766 2.703 1 97.06 209 ALA A N 1
ATOM 1634 C CA . ALA A 1 209 ? 31.484 -14.336 2.527 1 97.06 209 ALA A CA 1
ATOM 1635 C C . ALA A 1 209 ? 31.547 -13 1.786 1 97.06 209 ALA A C 1
ATOM 1637 O O . ALA A 1 209 ? 32.438 -12.18 2.051 1 97.06 209 ALA A O 1
ATOM 1638 N N . GLN A 1 210 ? 30.625 -12.758 0.982 1 94.69 210 GLN A N 1
ATOM 1639 C CA . GLN A 1 210 ? 30.656 -11.594 0.105 1 94.69 210 GLN A CA 1
ATOM 1640 C C . GLN A 1 210 ? 29.828 -10.453 0.68 1 94.69 210 GLN A C 1
ATOM 1642 O O . GLN A 1 210 ? 30.188 -9.281 0.549 1 94.69 210 GLN A O 1
ATOM 1647 N N . GLY A 1 211 ? 28.734 -10.836 1.227 1 94.12 211 GLY A N 1
ATOM 1648 C CA . GLY A 1 211 ? 27.75 -9.812 1.521 1 94.12 211 GLY A CA 1
ATOM 1649 C C . GLY A 1 211 ? 27.438 -9.688 3.002 1 94.12 211 GLY A C 1
ATOM 1650 O O . GLY A 1 211 ? 26.672 -8.812 3.41 1 94.12 211 GLY A O 1
ATOM 1651 N N . GLY A 1 212 ? 27.938 -10.586 3.791 1 95.94 212 GLY A N 1
ATOM 1652 C CA . GLY A 1 212 ? 27.734 -10.523 5.227 1 95.94 212 GLY A CA 1
ATOM 1653 C C . GLY A 1 212 ? 26.719 -11.531 5.727 1 95.94 212 GLY A C 1
ATOM 1654 O O . GLY A 1 212 ? 26.141 -12.281 4.934 1 95.94 212 GLY A O 1
ATOM 1655 N N . GLU A 1 213 ? 26.5 -11.461 7.012 1 97.5 213 GLU A N 1
ATOM 1656 C CA . GLU A 1 213 ? 25.609 -12.406 7.668 1 97.5 213 GLU A CA 1
ATOM 1657 C C . GLU A 1 213 ? 24.172 -12.211 7.199 1 97.5 213 GLU A C 1
ATOM 1659 O O . GLU A 1 213 ? 23.734 -11.086 6.934 1 97.5 213 GLU A O 1
ATOM 1664 N N . ILE A 1 214 ? 23.406 -13.281 7.219 1 98.5 214 ILE A N 1
ATOM 1665 C CA . ILE A 1 214 ? 22.078 -13.32 6.609 1 98.5 214 ILE A CA 1
ATOM 1666 C C . ILE A 1 214 ? 21.031 -12.82 7.602 1 98.5 214 ILE A C 1
ATOM 1668 O O . ILE A 1 214 ? 20.953 -13.328 8.727 1 98.5 214 ILE A O 1
ATOM 1672 N N . ALA A 1 215 ? 20.234 -11.828 7.129 1 98.56 215 ALA A N 1
ATOM 1673 C CA . ALA A 1 215 ? 19.094 -11.359 7.91 1 98.56 215 ALA A CA 1
ATOM 1674 C C . ALA A 1 215 ? 17.906 -12.297 7.754 1 98.56 215 ALA A C 1
ATOM 1676 O O . ALA A 1 215 ? 17.25 -12.648 8.742 1 98.56 215 ALA A O 1
ATOM 1677 N N . CYS A 1 216 ? 17.672 -12.672 6.465 1 98.88 216 CYS A N 1
ATOM 1678 C CA . CYS A 1 216 ? 16.484 -13.484 6.281 1 98.88 216 CYS A CA 1
ATOM 1679 C C . CYS A 1 216 ? 16.516 -14.211 4.938 1 98.88 216 CYS A C 1
ATOM 1681 O O . CYS A 1 216 ? 17.312 -13.867 4.062 1 98.88 216 CYS A O 1
ATOM 1683 N N . PHE A 1 217 ? 15.789 -15.289 4.871 1 98.88 217 PHE A N 1
ATOM 1684 C CA . PHE A 1 217 ? 15.383 -15.969 3.646 1 98.88 217 PHE A CA 1
ATOM 1685 C C . PHE A 1 217 ? 13.914 -15.711 3.34 1 98.88 217 PHE A C 1
ATOM 1687 O O . PHE A 1 217 ? 13.039 -16.062 4.129 1 98.88 217 PHE A O 1
ATOM 1694 N N . LEU A 1 218 ? 13.641 -14.953 2.262 1 98.75 218 LEU A N 1
ATOM 1695 C CA . LEU A 1 218 ? 12.289 -14.648 1.812 1 98.75 218 LEU A CA 1
ATOM 1696 C C . LEU A 1 218 ? 11.906 -15.508 0.609 1 98.75 218 LEU A C 1
ATOM 1698 O O . LEU A 1 218 ? 12.578 -15.469 -0.425 1 98.75 218 LEU A O 1
ATOM 1702 N N . SER A 1 219 ? 10.805 -16.266 0.724 1 97.88 219 SER A N 1
ATOM 1703 C CA . SER A 1 219 ? 10.359 -17.094 -0.389 1 97.88 219 SER A CA 1
ATOM 1704 C C . SER A 1 219 ? 8.891 -17.469 -0.252 1 97.88 219 SER A C 1
ATOM 1706 O O . SER A 1 219 ? 8.344 -17.453 0.853 1 97.88 219 SER A O 1
ATOM 1708 N N . GLU A 1 220 ? 8.289 -17.734 -1.349 1 97.75 220 GLU A N 1
ATOM 1709 C CA . GLU A 1 220 ? 7.008 -18.438 -1.332 1 97.75 220 GLU A CA 1
ATOM 1710 C C . GLU A 1 220 ? 7.172 -19.875 -0.874 1 97.75 220 GLU A C 1
ATOM 1712 O O . GLU A 1 220 ? 8.219 -20.484 -1.095 1 97.75 220 GLU A O 1
ATOM 1717 N N . PRO A 1 221 ? 6.105 -20.422 -0.209 1 97.69 221 PRO A N 1
ATOM 1718 C CA . PRO A 1 221 ? 6.184 -21.844 0.126 1 97.69 221 PRO A CA 1
ATOM 1719 C C . PRO A 1 221 ? 6.059 -22.734 -1.101 1 97.69 221 PRO A C 1
ATOM 1721 O O . PRO A 1 221 ? 6.582 -23.859 -1.104 1 97.69 221 PRO A O 1
ATOM 1724 N N . ILE A 1 222 ? 5.25 -22.344 -2.006 1 96.94 222 ILE A N 1
ATOM 1725 C CA . ILE A 1 222 ? 5.148 -22.875 -3.361 1 96.94 222 ILE A CA 1
ATOM 1726 C C . ILE A 1 222 ? 5.551 -21.797 -4.367 1 96.94 222 ILE A C 1
ATOM 1728 O O . ILE A 1 222 ? 5.059 -20.672 -4.305 1 96.94 222 ILE A O 1
ATOM 1732 N N . PHE A 1 223 ? 6.449 -22.156 -5.234 1 96.44 223 PHE A N 1
ATOM 1733 C CA . PHE A 1 223 ? 7.043 -21.141 -6.094 1 96.44 223 PHE A CA 1
ATOM 1734 C C . PHE A 1 223 ? 6.117 -20.797 -7.258 1 96.44 223 PHE A C 1
ATOM 1736 O O . PHE A 1 223 ? 6.32 -21.266 -8.375 1 96.44 223 PHE A O 1
ATOM 1743 N N . MET A 1 224 ? 5.191 -19.891 -7.004 1 94.38 224 MET A N 1
ATOM 1744 C CA . MET A 1 224 ? 4.133 -19.547 -7.945 1 94.38 224 MET A CA 1
ATOM 1745 C C . MET A 1 224 ? 4.684 -18.719 -9.109 1 94.38 224 MET A C 1
ATOM 1747 O O . MET A 1 224 ? 4.371 -18.984 -10.266 1 94.38 224 MET A O 1
ATOM 1751 N N . VAL A 1 225 ? 5.445 -17.781 -8.836 1 91.44 225 VAL A N 1
ATOM 1752 C CA . VAL A 1 225 ? 5.965 -16.859 -9.844 1 91.44 225 VAL A CA 1
ATOM 1753 C C . VAL A 1 225 ? 6.816 -17.625 -10.859 1 91.44 225 VAL A C 1
ATOM 1755 O O . VAL A 1 225 ? 6.832 -17.281 -12.039 1 91.44 225 VAL A O 1
ATOM 1758 N N . GLN A 1 226 ? 7.434 -18.656 -10.391 1 93.62 226 GLN A N 1
ATOM 1759 C CA . GLN A 1 226 ? 8.328 -19.453 -11.227 1 93.62 226 GLN A CA 1
ATOM 1760 C C . GLN A 1 226 ? 7.562 -20.516 -12 1 93.62 226 GLN A C 1
ATOM 1762 O O . GLN A 1 226 ? 8.156 -21.312 -12.742 1 93.62 226 GLN A O 1
ATOM 1767 N N . GLY A 1 227 ? 6.293 -20.547 -11.867 1 93 227 GLY A N 1
ATOM 1768 C CA . GLY A 1 227 ? 5.48 -21.484 -12.609 1 93 227 GLY A CA 1
ATOM 1769 C C . GLY A 1 227 ? 4.914 -22.594 -11.742 1 93 227 GLY A C 1
ATOM 1770 O O . GLY A 1 227 ? 4.863 -23.75 -12.156 1 93 227 GLY A O 1
ATOM 1771 N N . MET A 1 228 ? 4.637 -22.25 -10.555 1 94.25 228 MET A N 1
ATOM 1772 C CA . MET A 1 228 ? 4.016 -23.172 -9.609 1 94.25 228 MET A CA 1
ATOM 1773 C C . MET A 1 228 ? 4.906 -24.391 -9.375 1 94.25 228 MET A C 1
ATOM 1775 O O . MET A 1 228 ? 4.469 -25.531 -9.547 1 94.25 228 MET A O 1
ATOM 1779 N N . ILE A 1 229 ? 6.105 -24.125 -9.062 1 95.88 229 ILE A N 1
ATOM 1780 C CA . ILE A 1 229 ? 7.027 -25.219 -8.766 1 95.88 229 ILE A CA 1
ATOM 1781 C C . ILE A 1 229 ? 6.848 -25.656 -7.316 1 95.88 229 ILE A C 1
ATOM 1783 O O . ILE A 1 229 ? 7.016 -24.859 -6.391 1 95.88 229 ILE A O 1
ATOM 1787 N N . ILE A 1 230 ? 6.449 -26.891 -7.121 1 95.5 230 ILE A N 1
ATOM 1788 C CA . ILE A 1 230 ? 6.324 -27.469 -5.789 1 95.5 230 ILE A CA 1
ATOM 1789 C C . ILE A 1 230 ? 7.684 -27.984 -5.32 1 95.5 230 ILE A C 1
ATOM 1791 O O . ILE A 1 230 ? 8.273 -28.875 -5.953 1 95.5 230 ILE A O 1
ATOM 1795 N N . PRO A 1 231 ? 8.156 -27.453 -4.246 1 96.19 231 PRO A N 1
ATOM 1796 C CA . PRO A 1 231 ? 9.445 -27.953 -3.771 1 96.19 231 PRO A CA 1
ATOM 1797 C C . PRO A 1 231 ? 9.406 -29.453 -3.441 1 96.19 231 PRO A C 1
ATOM 1799 O O . PRO A 1 231 ? 8.414 -29.938 -2.906 1 96.19 231 PRO A O 1
ATOM 1802 N N . PRO A 1 232 ? 10.531 -30.156 -3.789 1 96.44 232 PRO A N 1
ATOM 1803 C CA . PRO A 1 232 ? 10.57 -31.547 -3.33 1 96.44 232 PRO A CA 1
ATOM 1804 C C . PRO A 1 232 ? 10.469 -31.672 -1.811 1 96.44 232 PRO A C 1
ATOM 1806 O O . PRO A 1 232 ? 10.953 -30.797 -1.084 1 96.44 232 PRO A O 1
ATOM 1809 N N . ALA A 1 233 ? 9.859 -32.75 -1.382 1 95.44 233 ALA A N 1
ATOM 1810 C CA . ALA A 1 233 ? 9.555 -32.938 0.033 1 95.44 233 ALA A CA 1
ATOM 1811 C C . ALA A 1 233 ? 10.805 -32.812 0.892 1 95.44 233 ALA A C 1
ATOM 1813 O O . ALA A 1 233 ? 11.844 -33.406 0.596 1 95.44 233 ALA A O 1
ATOM 1814 N N . GLY A 1 234 ? 10.703 -31.922 1.85 1 96.75 234 GLY A N 1
ATOM 1815 C CA . GLY A 1 234 ? 11.789 -31.734 2.799 1 96.75 234 GLY A CA 1
ATOM 1816 C C . GLY A 1 234 ? 12.68 -30.547 2.457 1 96.75 234 GLY A C 1
ATOM 1817 O O . GLY A 1 234 ? 13.398 -30.047 3.318 1 96.75 234 GLY A O 1
ATOM 1818 N N . TYR A 1 235 ? 12.711 -30.125 1.228 1 98 235 TYR A N 1
ATOM 1819 C CA . TYR A 1 235 ? 13.609 -29.062 0.79 1 98 235 TYR A CA 1
ATOM 1820 C C . TYR A 1 235 ? 13.391 -27.797 1.604 1 98 235 TYR A C 1
ATOM 1822 O O . TYR A 1 235 ? 14.336 -27.25 2.178 1 98 235 TYR A O 1
ATOM 1830 N N . LEU A 1 236 ? 12.133 -27.266 1.66 1 98.19 236 LEU A N 1
ATOM 1831 C CA . LEU A 1 236 ? 11.844 -26 2.32 1 98.19 236 LEU A CA 1
ATOM 1832 C C . LEU A 1 236 ? 12.125 -26.078 3.818 1 98.19 236 LEU A C 1
ATOM 1834 O O . LEU A 1 236 ? 12.672 -25.156 4.41 1 98.19 236 LEU A O 1
ATOM 1838 N N . ALA A 1 237 ? 11.75 -27.172 4.453 1 98.06 237 ALA A N 1
ATOM 1839 C CA . ALA A 1 237 ? 12.016 -27.375 5.875 1 98.06 237 ALA A CA 1
ATOM 1840 C C . ALA A 1 237 ? 13.516 -27.344 6.164 1 98.06 237 ALA A C 1
ATOM 1842 O O . ALA A 1 237 ? 13.945 -26.766 7.164 1 98.06 237 ALA A O 1
ATOM 1843 N N . ASN A 1 238 ? 14.289 -27.969 5.277 1 98.31 238 ASN A N 1
ATOM 1844 C CA . ASN A 1 238 ? 15.734 -28.016 5.453 1 98.31 238 ASN A CA 1
ATOM 1845 C C . ASN A 1 238 ? 16.359 -26.625 5.34 1 98.31 238 ASN A C 1
ATOM 1847 O O . ASN A 1 238 ? 17.203 -26.25 6.156 1 98.31 238 ASN A O 1
ATOM 1851 N N . ILE A 1 239 ? 15.961 -25.906 4.395 1 98.5 239 ILE A N 1
ATOM 1852 C CA . ILE A 1 239 ? 16.562 -24.594 4.207 1 98.5 239 ILE A CA 1
ATOM 1853 C C . ILE A 1 239 ? 16.125 -23.656 5.324 1 98.5 239 ILE A C 1
ATOM 1855 O O . ILE A 1 239 ? 16.906 -22.797 5.777 1 98.5 239 ILE A O 1
ATOM 1859 N N . TYR A 1 240 ? 14.789 -23.688 5.758 1 98.56 240 TYR A N 1
ATOM 1860 C CA . TYR A 1 240 ? 14.344 -22.906 6.898 1 98.56 240 TYR A CA 1
ATOM 1861 C C . TYR A 1 240 ? 15.188 -23.188 8.133 1 98.56 240 TYR A C 1
ATOM 1863 O O . TYR A 1 240 ? 15.664 -22.266 8.797 1 98.56 240 TYR A O 1
ATOM 1871 N N . SER A 1 241 ? 15.422 -24.453 8.398 1 98.5 241 SER A N 1
ATOM 1872 C CA . SER A 1 241 ? 16.203 -24.859 9.555 1 98.5 241 SER A CA 1
ATOM 1873 C C . SER A 1 241 ? 17.641 -24.344 9.469 1 98.5 241 SER A C 1
ATOM 1875 O O . SER A 1 241 ? 18.203 -23.906 10.469 1 98.5 241 SER A O 1
ATOM 1877 N N . TYR A 1 242 ? 18.188 -24.453 8.344 1 98.75 242 TYR A N 1
ATOM 1878 C CA . TYR A 1 242 ? 19.562 -24 8.156 1 98.75 242 TYR A CA 1
ATOM 1879 C C . TYR A 1 242 ? 19.672 -22.5 8.383 1 98.75 242 TYR A C 1
ATOM 1881 O O . TYR A 1 242 ? 20.578 -22.047 9.094 1 98.75 242 TYR A O 1
ATOM 1889 N N . ILE A 1 243 ? 18.812 -21.703 7.766 1 98.81 243 ILE A N 1
ATOM 1890 C CA . ILE A 1 243 ? 18.812 -20.25 7.91 1 98.81 243 ILE A CA 1
ATOM 1891 C C . ILE A 1 243 ? 18.719 -19.875 9.391 1 98.81 243 ILE A C 1
ATOM 1893 O O . ILE A 1 243 ? 19.469 -19.031 9.875 1 98.81 243 ILE A O 1
ATOM 1897 N N . LYS A 1 244 ? 17.828 -20.516 10.117 1 98.38 244 LYS A N 1
ATOM 1898 C CA . LYS A 1 244 ? 17.656 -20.266 11.547 1 98.38 244 LYS A CA 1
ATOM 1899 C C . LYS A 1 244 ? 18.922 -20.641 12.328 1 98.38 244 LYS A C 1
ATOM 1901 O O . LYS A 1 244 ? 19.297 -19.953 13.273 1 98.38 244 LYS A O 1
ATOM 1906 N N . SER A 1 245 ? 19.562 -21.688 11.922 1 98.5 245 SER A N 1
ATOM 1907 C CA . SER A 1 245 ? 20.75 -22.172 12.625 1 98.5 245 SER A CA 1
ATOM 1908 C C . SER A 1 245 ? 21.906 -21.172 12.516 1 98.5 245 SER A C 1
ATOM 1910 O O . SER A 1 245 ? 22.766 -21.109 13.398 1 98.5 245 SER A O 1
ATOM 1912 N N . ILE A 1 246 ? 21.875 -20.406 11.477 1 98.44 246 ILE A N 1
ATOM 1913 C CA . ILE A 1 246 ? 22.969 -19.453 11.305 1 98.44 246 ILE A CA 1
ATOM 1914 C C . ILE A 1 246 ? 22.531 -18.078 11.781 1 98.44 246 ILE A C 1
ATOM 1916 O O . ILE A 1 246 ? 23.203 -17.078 11.523 1 98.44 246 ILE A O 1
ATOM 1920 N N . GLY A 1 247 ? 21.375 -17.984 12.375 1 98.38 247 GLY A N 1
ATOM 1921 C CA . GLY A 1 247 ? 20.953 -16.781 13.07 1 98.38 247 GLY A CA 1
ATOM 1922 C C . GLY A 1 247 ? 20.016 -15.914 12.25 1 98.38 247 GLY A C 1
ATOM 1923 O O . GLY A 1 247 ? 19.625 -14.828 12.695 1 98.38 247 GLY A O 1
ATOM 1924 N N . GLY A 1 248 ? 19.641 -16.328 11.039 1 98.75 248 GLY A N 1
ATOM 1925 C CA . GLY A 1 248 ? 18.703 -15.578 10.211 1 98.75 248 GLY A CA 1
ATOM 1926 C C . GLY A 1 248 ? 17.266 -15.93 10.492 1 98.75 248 GLY A C 1
ATOM 1927 O O . GLY A 1 248 ? 16.969 -16.859 11.258 1 98.75 248 GLY A O 1
ATOM 1928 N N . LEU A 1 249 ? 16.359 -15.133 9.93 1 98.88 249 LEU A N 1
ATOM 1929 C CA . LEU A 1 249 ? 14.938 -15.398 10.016 1 98.88 249 LEU A CA 1
ATOM 1930 C C . LEU A 1 249 ? 14.398 -15.922 8.688 1 98.88 249 LEU A C 1
ATOM 1932 O O . LEU A 1 249 ? 15.023 -15.727 7.641 1 98.88 249 LEU A O 1
ATOM 1936 N N . VAL A 1 250 ? 13.312 -16.609 8.758 1 98.88 250 VAL A N 1
ATOM 1937 C CA . VAL A 1 250 ? 12.656 -17.109 7.555 1 98.88 250 VAL A CA 1
ATOM 1938 C C . VAL A 1 250 ? 11.305 -16.422 7.383 1 98.88 250 VAL A C 1
ATOM 1940 O O . VAL A 1 250 ? 10.523 -16.328 8.336 1 98.88 250 VAL A O 1
ATOM 1943 N N . ILE A 1 251 ? 11.047 -15.906 6.207 1 98.88 251 ILE A N 1
ATOM 1944 C CA . ILE A 1 251 ? 9.812 -15.211 5.848 1 98.88 251 ILE A CA 1
ATOM 1945 C C . ILE A 1 251 ? 9.07 -16.016 4.781 1 98.88 251 ILE A C 1
ATOM 1947 O O . ILE A 1 251 ? 9.602 -16.266 3.697 1 98.88 251 ILE A O 1
ATOM 1951 N N . ALA A 1 252 ? 7.832 -16.391 5.078 1 98.81 252 ALA A N 1
ATOM 1952 C CA . ALA A 1 252 ? 6.98 -17.047 4.086 1 98.81 252 ALA A CA 1
ATOM 1953 C C . ALA A 1 252 ? 6.07 -16.031 3.395 1 98.81 252 ALA A C 1
ATOM 1955 O O . ALA A 1 252 ? 5.207 -15.422 4.031 1 98.81 252 ALA A O 1
ATOM 1956 N N . ASP A 1 253 ? 6.289 -15.812 2.137 1 98.44 253 ASP A N 1
ATOM 1957 C CA . ASP A 1 253 ? 5.414 -15 1.297 1 98.44 253 ASP A CA 1
ATOM 1958 C C . ASP A 1 253 ? 4.16 -15.781 0.899 1 98.44 253 ASP A C 1
ATOM 1960 O O . ASP A 1 253 ? 4.164 -16.5 -0.098 1 98.44 253 ASP A O 1
ATOM 1964 N N . GLU A 1 254 ? 3.084 -15.586 1.626 1 98 254 GLU A N 1
ATOM 1965 C CA . GLU A 1 254 ? 1.832 -16.312 1.449 1 98 254 GLU A CA 1
ATOM 1966 C C . GLU A 1 254 ? 0.819 -15.492 0.66 1 98 254 GLU A C 1
ATOM 1968 O O . GLU A 1 254 ? -0.372 -15.812 0.647 1 98 254 GLU A O 1
ATOM 1973 N N . ILE A 1 255 ? 1.239 -14.477 0.013 1 97.12 255 ILE A N 1
ATOM 1974 C CA . ILE A 1 255 ? 0.369 -13.508 -0.639 1 97.12 255 ILE A CA 1
ATOM 1975 C C . ILE A 1 255 ? -0.511 -14.211 -1.669 1 97.12 255 ILE A C 1
ATOM 1977 O O . ILE A 1 255 ? -1.704 -13.914 -1.779 1 97.12 255 ILE A O 1
ATOM 1981 N N . GLN A 1 256 ? 0.012 -15.141 -2.361 1 94.75 256 GLN A N 1
ATOM 1982 C CA . GLN A 1 256 ? -0.769 -15.844 -3.377 1 94.75 256 GLN A CA 1
ATOM 1983 C C . GLN A 1 256 ? -1.301 -17.172 -2.846 1 94.75 256 GLN A C 1
ATOM 1985 O O . GLN A 1 256 ? -2.205 -17.766 -3.438 1 94.75 256 GLN A O 1
ATOM 1990 N N . LEU A 1 257 ? -0.763 -17.672 -1.757 1 96.19 257 LEU A N 1
ATOM 1991 C CA . LEU A 1 257 ? -0.951 -19.078 -1.409 1 96.19 257 LEU A CA 1
ATOM 1992 C C . LEU A 1 257 ? -1.792 -19.219 -0.145 1 96.19 257 LEU A C 1
ATOM 1994 O O . LEU A 1 257 ? -2.354 -20.281 0.118 1 96.19 257 LEU A O 1
ATOM 1998 N N . GLY A 1 258 ? -1.898 -18.234 0.662 1 94.75 258 GLY A N 1
ATOM 1999 C CA . GLY A 1 258 ? -2.561 -18.344 1.953 1 94.75 258 GLY A CA 1
ATOM 2000 C C . GLY A 1 258 ? -4.07 -18.453 1.844 1 94.75 258 GLY A C 1
ATOM 2001 O O . GLY A 1 258 ? -4.609 -18.578 0.742 1 94.75 258 GLY A O 1
ATOM 2002 N N . MET A 1 259 ? -4.68 -18.625 2.967 1 96.44 259 MET A N 1
ATOM 2003 C CA . MET A 1 259 ? -6.129 -18.562 3.131 1 96.44 259 MET A CA 1
ATOM 2004 C C . MET A 1 259 ? -6.801 -19.766 2.475 1 96.44 259 MET A C 1
ATOM 2006 O O . MET A 1 259 ? -7.891 -19.641 1.911 1 96.44 259 MET A O 1
ATOM 2010 N N . GLY A 1 260 ? -6.152 -20.875 2.357 1 96.56 260 GLY A N 1
ATOM 2011 C CA . GLY A 1 260 ? -6.785 -22.109 1.902 1 96.56 260 GLY A CA 1
ATOM 2012 C C . GLY A 1 260 ? -6.461 -22.438 0.459 1 96.56 260 GLY A C 1
ATOM 2013 O O . GLY A 1 260 ? -6.848 -23.5 -0.036 1 96.56 260 GLY A O 1
ATOM 2014 N N . ARG A 1 261 ? -5.727 -21.641 -0.239 1 96.88 261 ARG A N 1
ATOM 2015 C CA . ARG A 1 261 ? -5.434 -21.812 -1.657 1 96.88 261 ARG A CA 1
ATOM 2016 C C . ARG A 1 261 ? -4.758 -23.156 -1.909 1 96.88 261 ARG A C 1
ATOM 2018 O O . ARG A 1 261 ? -5.023 -23.812 -2.92 1 96.88 261 ARG A O 1
ATOM 2025 N N . CYS A 1 262 ? -3.984 -23.609 -0.953 1 95.19 262 CYS A N 1
ATOM 2026 C CA . CYS A 1 262 ? -3.248 -24.859 -1.117 1 95.19 262 CYS A CA 1
ATOM 2027 C C . CYS A 1 262 ? -4.129 -26.062 -0.786 1 95.19 262 CYS A C 1
ATOM 2029 O O . CYS A 1 262 ? -3.713 -27.203 -0.955 1 95.19 262 CYS A O 1
ATOM 2031 N N . GLY A 1 263 ? -5.395 -25.844 -0.34 1 93.44 263 GLY A N 1
ATOM 2032 C CA . GLY A 1 263 ? -6.434 -26.859 -0.279 1 93.44 263 GLY A CA 1
ATOM 2033 C C . GLY A 1 263 ? -6.395 -27.688 0.998 1 93.44 263 GLY A C 1
ATOM 2034 O O . GLY A 1 263 ? -7.285 -27.562 1.843 1 93.44 263 GLY A O 1
ATOM 2035 N N . THR A 1 264 ? -5.332 -28.469 1.272 1 91.56 264 THR A N 1
ATOM 2036 C CA . THR A 1 264 ? -5.266 -29.406 2.387 1 91.56 264 THR A CA 1
ATOM 2037 C C . THR A 1 264 ? -4.922 -28.688 3.686 1 91.56 264 THR A C 1
ATOM 2039 O O . THR A 1 264 ? -5.223 -29.172 4.773 1 91.56 264 THR A O 1
ATOM 2042 N N . GLN A 1 265 ? -4.27 -27.594 3.539 1 94.62 265 GLN A N 1
ATOM 2043 C CA . GLN A 1 265 ? -3.9 -26.734 4.656 1 94.62 265 GLN A CA 1
ATOM 2044 C C . GLN A 1 265 ? -4.336 -25.297 4.406 1 94.62 265 GLN A C 1
ATOM 2046 O O . GLN A 1 265 ? -4.473 -24.859 3.258 1 94.62 265 GLN A O 1
ATOM 2051 N N . PHE A 1 266 ? -4.523 -24.625 5.512 1 96.31 266 PHE A N 1
ATOM 2052 C CA . PHE A 1 266 ? -4.977 -23.25 5.387 1 96.31 266 PHE A CA 1
ATOM 2053 C C . PHE A 1 266 ? -3.842 -22.344 4.902 1 96.31 266 PHE A C 1
ATOM 2055 O O . PHE A 1 266 ? -4.082 -21.344 4.223 1 96.31 266 PHE A O 1
ATOM 2062 N N . TRP A 1 267 ? -2.65 -22.75 5.258 1 97.5 267 TRP A N 1
ATOM 2063 C CA . TRP A 1 267 ? -1.471 -21.984 4.875 1 97.5 267 TRP A CA 1
ATOM 2064 C C . TRP A 1 267 ? -0.52 -22.828 4.035 1 97.5 267 TRP A C 1
ATOM 2066 O O . TRP A 1 267 ? -0.38 -24.031 4.27 1 97.5 267 TRP A O 1
ATOM 2076 N N . GLY A 1 268 ? 0.229 -22.156 3.047 1 97.25 268 GLY A N 1
ATOM 2077 C CA . GLY A 1 268 ? 1.149 -22.844 2.152 1 97.25 268 GLY A CA 1
ATOM 2078 C C . GLY A 1 268 ? 2.326 -23.469 2.871 1 97.25 268 GLY A C 1
ATOM 2079 O O . GLY A 1 268 ? 2.732 -24.594 2.547 1 97.25 268 GLY A O 1
ATOM 2080 N N . PHE A 1 269 ? 2.9 -22.781 3.863 1 97.56 269 PHE A N 1
ATOM 2081 C CA . PHE A 1 269 ? 4.074 -23.297 4.562 1 97.56 269 PHE A CA 1
ATOM 2082 C C . PHE A 1 269 ? 3.752 -24.609 5.27 1 97.56 269 PHE A C 1
ATOM 2084 O O . PHE A 1 269 ? 4.633 -25.453 5.457 1 97.56 269 PHE A O 1
ATOM 2091 N N . GLN A 1 270 ? 2.49 -24.828 5.645 1 97.06 270 GLN A N 1
ATOM 2092 C CA . GLN A 1 270 ? 2.07 -26.031 6.344 1 97.06 270 GLN A CA 1
ATOM 2093 C C . GLN A 1 270 ? 2.146 -27.25 5.426 1 97.06 270 GLN A C 1
ATOM 2095 O O . GLN A 1 270 ? 2.42 -28.359 5.883 1 97.06 270 GLN A O 1
ATOM 2100 N N . THR A 1 271 ? 1.929 -27.047 4.148 1 96.38 271 THR A N 1
ATOM 2101 C CA . THR A 1 271 ? 2.004 -28.141 3.189 1 96.38 271 THR A CA 1
ATOM 2102 C C . THR A 1 271 ? 3.441 -28.641 3.045 1 96.38 271 THR A C 1
ATOM 2104 O O . THR A 1 271 ? 3.678 -29.734 2.539 1 96.38 271 THR A O 1
ATOM 2107 N N . GLN A 1 272 ? 4.402 -27.828 3.461 1 96.12 272 GLN A N 1
ATOM 2108 C CA . GLN A 1 272 ? 5.82 -28.141 3.307 1 96.12 272 GLN A CA 1
ATOM 2109 C C . GLN A 1 272 ? 6.449 -28.531 4.645 1 96.12 272 GLN A C 1
ATOM 2111 O O . GLN A 1 272 ? 7.66 -28.75 4.727 1 96.12 272 GLN A O 1
ATOM 2116 N N . GLY A 1 273 ? 5.633 -28.531 5.711 1 95.44 273 GLY A N 1
ATOM 2117 C CA . GLY A 1 273 ? 6.152 -28.844 7.035 1 95.44 273 GLY A CA 1
ATOM 2118 C C . GLY A 1 273 ? 7.207 -27.859 7.508 1 95.44 273 GLY A C 1
ATOM 2119 O O . GLY A 1 273 ? 8.172 -28.25 8.164 1 95.44 273 GLY A O 1
ATOM 2120 N N . ALA A 1 274 ? 7.125 -26.672 7.117 1 95.5 274 ALA A N 1
ATOM 2121 C CA . ALA A 1 274 ? 8.094 -25.625 7.422 1 95.5 274 ALA A CA 1
ATOM 2122 C C . ALA A 1 274 ? 7.418 -24.422 8.062 1 95.5 274 ALA A C 1
ATOM 2124 O O . ALA A 1 274 ? 6.59 -23.75 7.438 1 95.5 274 ALA A O 1
ATOM 2125 N N . VAL A 1 275 ? 7.742 -24.078 9.328 1 97.12 275 VAL A N 1
ATOM 2126 C CA . VAL A 1 275 ? 7.105 -22.953 10.008 1 97.12 275 VAL A CA 1
ATOM 2127 C C . VAL A 1 275 ? 8.008 -21.719 9.93 1 97.12 275 VAL A C 1
ATOM 2129 O O . VAL A 1 275 ? 9.133 -21.734 10.438 1 97.12 275 VAL A O 1
ATOM 2132 N N . PRO A 1 276 ? 7.562 -20.672 9.32 1 98.69 276 PRO A N 1
ATOM 2133 C CA . PRO A 1 276 ? 8.375 -19.453 9.227 1 98.69 276 PRO A CA 1
ATOM 2134 C C . PRO A 1 276 ? 8.328 -18.625 10.508 1 98.69 276 PRO A C 1
ATOM 2136 O O . PRO A 1 276 ? 7.574 -18.938 11.43 1 98.69 276 PRO A O 1
ATOM 2139 N N . ASP A 1 277 ? 9.219 -17.578 10.578 1 98.75 277 ASP A N 1
ATOM 2140 C CA . ASP A 1 277 ? 9.211 -16.609 11.664 1 98.75 277 ASP A CA 1
ATOM 2141 C C . ASP A 1 277 ? 8.258 -15.453 11.367 1 98.75 277 ASP A C 1
ATOM 2143 O O . ASP A 1 277 ? 7.711 -14.836 12.281 1 98.75 277 ASP A O 1
ATOM 2147 N N . ILE A 1 278 ? 8.148 -15.117 10.141 1 98.75 278 ILE A N 1
ATOM 2148 C CA . ILE A 1 278 ? 7.297 -14.039 9.648 1 98.75 278 ILE A CA 1
ATOM 2149 C C . ILE A 1 278 ? 6.457 -14.531 8.477 1 98.75 278 ILE A C 1
ATOM 2151 O O . ILE A 1 278 ? 6.949 -15.281 7.625 1 98.75 278 ILE A O 1
ATOM 2155 N N . LEU A 1 279 ? 5.258 -14.141 8.5 1 98.19 279 LEU A N 1
ATOM 2156 C CA . LEU A 1 279 ? 4.316 -14.477 7.438 1 98.19 279 LEU A CA 1
ATOM 2157 C C . LEU A 1 279 ? 3.727 -13.219 6.812 1 98.19 279 LEU A C 1
ATOM 2159 O O . LEU A 1 279 ? 3.367 -12.273 7.523 1 98.19 279 LEU A O 1
ATOM 2163 N N . THR A 1 280 ? 3.691 -13.117 5.465 1 98.56 280 THR A N 1
ATOM 2164 C CA . THR A 1 280 ? 3.014 -12.023 4.777 1 98.56 280 THR A CA 1
ATOM 2165 C C . THR A 1 280 ? 1.812 -12.539 3.992 1 98.56 280 THR A C 1
ATOM 2167 O O . THR A 1 280 ? 1.855 -13.641 3.43 1 98.56 280 THR A O 1
ATOM 2170 N N . LEU A 1 281 ? 0.755 -11.789 3.988 1 97.62 281 LEU A N 1
ATOM 2171 C CA . LEU A 1 281 ? -0.491 -12.172 3.332 1 97.62 281 LEU A CA 1
ATOM 2172 C C . LEU A 1 281 ? -1.131 -10.969 2.645 1 97.62 281 LEU A C 1
ATOM 2174 O O . LEU A 1 281 ? -0.956 -9.828 3.088 1 97.62 281 LEU A O 1
ATOM 2178 N N . GLY A 1 282 ? -1.844 -11.172 1.611 1 95.94 282 GLY A N 1
ATOM 2179 C CA . GLY A 1 282 ? -2.619 -10.18 0.878 1 95.94 282 GLY A CA 1
ATOM 2180 C C . GLY A 1 282 ? -3.656 -10.797 -0.04 1 95.94 282 GLY A C 1
ATOM 2181 O O . GLY A 1 282 ? -4.332 -11.758 0.335 1 95.94 282 GLY A O 1
ATOM 2182 N N . LYS A 1 283 ? -3.955 -10.156 -1.083 1 92.69 283 LYS A N 1
ATOM 2183 C CA . LYS A 1 283 ? -4.785 -10.617 -2.193 1 92.69 283 LYS A CA 1
ATOM 2184 C C . LYS A 1 283 ? -6.047 -11.305 -1.688 1 92.69 283 LYS A C 1
ATOM 2186 O O . LYS A 1 283 ? -7.035 -10.641 -1.364 1 92.69 283 LYS A O 1
ATOM 2191 N N . ALA A 1 284 ? -6.02 -12.594 -1.382 1 92.56 284 ALA A N 1
ATOM 2192 C CA . ALA A 1 284 ? -7.176 -13.414 -1.039 1 92.56 284 ALA A CA 1
ATOM 2193 C C . ALA A 1 284 ? -7.848 -12.914 0.234 1 92.56 284 ALA A C 1
ATOM 2195 O O . ALA A 1 284 ? -9.062 -13.039 0.393 1 92.56 284 ALA A O 1
ATOM 2196 N N . MET A 1 285 ? -7.137 -12.305 1.086 1 94.94 285 MET A N 1
ATOM 2197 C CA . MET A 1 285 ? -7.676 -11.922 2.389 1 94.94 285 MET A CA 1
ATOM 2198 C C . MET A 1 285 ? -8.695 -10.797 2.248 1 94.94 285 MET A C 1
ATOM 2200 O O . MET A 1 285 ? -9.594 -10.664 3.08 1 94.94 285 MET A O 1
ATOM 2204 N N . GLY A 1 286 ? -8.531 -10.023 1.233 1 94.88 286 GLY A N 1
ATOM 2205 C CA . GLY A 1 286 ? -9.453 -8.922 1.021 1 94.88 286 GLY A CA 1
ATOM 2206 C C . GLY A 1 286 ? -10.438 -9.172 -0.101 1 94.88 286 GLY A C 1
ATOM 2207 O O . GLY A 1 286 ? -11.266 -8.312 -0.414 1 94.88 286 GLY A O 1
ATOM 2208 N N . ASN A 1 287 ? -10.328 -10.312 -0.726 1 95.81 287 ASN A N 1
ATOM 2209 C CA . ASN A 1 287 ? -11.164 -10.625 -1.88 1 95.81 287 ASN A CA 1
ATOM 2210 C C . ASN A 1 287 ? -11.117 -9.523 -2.928 1 95.81 287 ASN A C 1
ATOM 2212 O O . ASN A 1 287 ? -12.141 -9.172 -3.514 1 95.81 287 ASN A O 1
ATOM 2216 N N . GLY A 1 288 ? -10.031 -8.93 -3.078 1 90 288 GLY A N 1
ATOM 2217 C CA . GLY A 1 288 ? -9.828 -7.852 -4.031 1 90 288 GLY A CA 1
ATOM 2218 C C . GLY A 1 288 ? -9.609 -6.504 -3.371 1 90 288 GLY A C 1
ATOM 2219 O O . GLY A 1 288 ? -8.922 -5.641 -3.922 1 90 288 GLY A O 1
ATOM 2220 N N . TYR A 1 289 ? -10.211 -6.258 -2.227 1 93.5 289 TYR A N 1
ATOM 2221 C CA . TYR A 1 289 ? -10.031 -5.023 -1.473 1 93.5 289 TYR A CA 1
ATOM 2222 C C . TYR A 1 289 ? -8.594 -4.875 -1 1 93.5 289 TYR A C 1
ATOM 2224 O O . TYR A 1 289 ? -7.969 -5.852 -0.579 1 93.5 289 TYR A O 1
ATOM 2232 N N . PRO A 1 290 ? -8.039 -3.658 -1.126 1 93.56 290 PRO A N 1
ATOM 2233 C CA . PRO A 1 290 ? -6.668 -3.471 -0.642 1 93.56 290 PRO A CA 1
ATOM 2234 C C . PRO A 1 290 ? -6.512 -3.824 0.835 1 93.56 290 PRO A C 1
ATOM 2236 O O . PRO A 1 290 ? -7.004 -3.102 1.704 1 93.56 290 PRO A O 1
ATOM 2239 N N . LEU A 1 291 ? -5.879 -4.918 1.136 1 94.88 291 LEU A N 1
ATOM 2240 C CA . LEU A 1 291 ? -5.656 -5.445 2.479 1 94.88 291 LEU A CA 1
ATOM 2241 C C . LEU A 1 291 ? -4.504 -6.441 2.486 1 94.88 291 LEU A C 1
ATOM 2243 O O . LEU A 1 291 ? -4.496 -7.395 1.706 1 94.88 291 LEU A O 1
ATOM 2247 N N . SER A 1 292 ? -3.518 -6.148 3.266 1 96.5 292 SER A N 1
ATOM 2248 C CA . SER A 1 292 ? -2.389 -7.047 3.484 1 96.5 292 SER A CA 1
ATOM 2249 C C . SER A 1 292 ? -1.918 -7.004 4.934 1 96.5 292 SER A C 1
ATOM 2251 O O . SER A 1 292 ? -2.305 -6.109 5.691 1 96.5 292 SER A O 1
ATOM 2253 N N . VAL A 1 293 ? -1.115 -7.98 5.312 1 96.69 293 VAL A N 1
ATOM 2254 C CA . VAL A 1 293 ? -0.722 -8.047 6.715 1 96.69 293 VAL A CA 1
ATOM 2255 C C . VAL A 1 293 ? 0.622 -8.766 6.84 1 96.69 293 VAL A C 1
ATOM 2257 O O . VAL A 1 293 ? 0.965 -9.602 6.004 1 96.69 293 VAL A O 1
ATOM 2260 N N . VAL A 1 294 ? 1.405 -8.328 7.75 1 97.31 294 VAL A N 1
ATOM 2261 C CA . VAL A 1 294 ? 2.566 -9.055 8.258 1 97.31 294 VAL A CA 1
ATOM 2262 C C . VAL A 1 294 ? 2.242 -9.664 9.617 1 97.31 294 VAL A C 1
ATOM 2264 O O . VAL A 1 294 ? 1.779 -8.969 10.523 1 97.31 294 VAL A O 1
ATOM 2267 N N . ILE A 1 295 ? 2.416 -10.945 9.797 1 97.62 295 ILE A N 1
ATOM 2268 C CA . ILE A 1 295 ? 2.129 -11.648 11.039 1 97.62 295 ILE A CA 1
ATOM 2269 C C . ILE A 1 295 ? 3.416 -12.25 11.594 1 97.62 295 ILE A C 1
ATOM 2271 O O . ILE A 1 295 ? 4.156 -12.93 10.875 1 97.62 295 ILE A O 1
ATOM 2275 N N . THR A 1 296 ? 3.686 -12.016 12.797 1 97.81 296 THR A N 1
ATOM 2276 C CA . THR A 1 296 ? 4.93 -12.469 13.406 1 97.81 296 THR A CA 1
ATOM 2277 C C . THR A 1 296 ? 4.82 -12.469 14.93 1 97.81 296 THR A C 1
ATOM 2279 O O . THR A 1 296 ? 3.717 -12.398 15.477 1 97.81 296 THR A O 1
ATOM 2282 N N . SER A 1 297 ? 5.93 -12.75 15.617 1 96.88 297 SER A N 1
ATOM 2283 C CA . SER A 1 297 ? 5.969 -12.727 17.078 1 96.88 297 SER A CA 1
ATOM 2284 C C . SER A 1 297 ? 6.039 -11.297 17.594 1 96.88 297 SER A C 1
ATOM 2286 O O . SER A 1 297 ? 6.422 -10.383 16.875 1 96.88 297 SER A O 1
ATOM 2288 N N . ARG A 1 298 ? 5.684 -11.133 18.875 1 93.62 298 ARG A N 1
ATOM 2289 C CA . ARG A 1 298 ? 5.766 -9.836 19.531 1 93.62 298 ARG A CA 1
ATOM 2290 C C . ARG A 1 298 ? 7.207 -9.336 19.578 1 93.62 298 ARG A C 1
ATOM 2292 O O . ARG A 1 298 ? 7.453 -8.133 19.453 1 93.62 298 ARG A O 1
ATOM 2299 N N . GLN A 1 299 ? 8.062 -10.219 19.75 1 94.62 299 GLN A N 1
ATOM 2300 C CA . GLN A 1 299 ? 9.469 -9.859 19.859 1 94.62 299 GLN A CA 1
ATOM 2301 C C . GLN A 1 299 ? 9.984 -9.266 18.547 1 94.62 299 GLN A C 1
ATOM 2303 O O . GLN A 1 299 ? 10.672 -8.25 18.562 1 94.62 299 GLN A O 1
ATOM 2308 N N . ILE A 1 300 ? 9.664 -9.883 17.453 1 96.12 300 ILE A N 1
ATOM 2309 C CA . ILE A 1 300 ? 10.109 -9.398 16.156 1 96.12 300 ILE A CA 1
ATOM 2310 C C . ILE A 1 300 ? 9.398 -8.086 15.82 1 96.12 300 ILE A C 1
ATOM 2312 O O . ILE A 1 300 ? 10.039 -7.117 15.398 1 96.12 300 ILE A O 1
ATOM 2316 N N . ALA A 1 301 ? 8.109 -8.023 16.047 1 93.19 301 ALA A N 1
ATOM 2317 C CA . ALA A 1 301 ? 7.32 -6.82 15.758 1 93.19 301 ALA A CA 1
ATOM 2318 C C . ALA A 1 301 ? 7.785 -5.648 16.625 1 93.19 301 ALA A C 1
ATOM 2320 O O . ALA A 1 301 ? 7.695 -4.492 16.203 1 93.19 301 ALA A O 1
ATOM 2321 N N . GLY A 1 302 ? 8.289 -5.914 17.766 1 89.5 302 GLY A N 1
ATOM 2322 C CA . GLY A 1 302 ? 8.688 -4.902 18.719 1 89.5 302 GLY A CA 1
ATOM 2323 C C . GLY A 1 302 ? 9.93 -4.133 18.297 1 89.5 302 GLY A C 1
ATOM 2324 O O . GLY A 1 302 ? 10.258 -3.104 18.891 1 89.5 302 GLY A O 1
ATOM 2325 N N . THR A 1 303 ? 10.477 -4.516 17.203 1 88.88 303 THR A N 1
ATOM 2326 C CA . THR A 1 303 ? 11.68 -3.834 16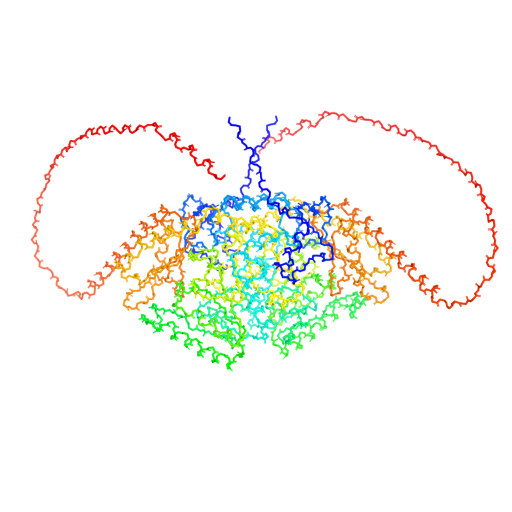.734 1 88.88 303 THR A CA 1
ATOM 2327 C C . THR A 1 303 ? 11.32 -2.535 16.016 1 88.88 303 THR A C 1
ATOM 2329 O O . THR A 1 303 ? 12.18 -1.688 15.781 1 88.88 303 THR A O 1
ATOM 2332 N N . LEU A 1 304 ? 10.055 -2.408 15.602 1 83.81 304 LEU A N 1
ATOM 2333 C CA . LEU A 1 304 ? 9.609 -1.178 14.953 1 83.81 304 LEU A CA 1
ATOM 2334 C C . LEU A 1 304 ? 9.531 -0.036 15.969 1 83.81 304 LEU A C 1
ATOM 2336 O O . LEU A 1 304 ? 9.133 -0.243 17.109 1 83.81 304 LEU A O 1
ATOM 2340 N N . PRO A 1 305 ? 9.969 1.123 15.453 1 74.12 305 PRO A N 1
ATOM 2341 C CA . PRO A 1 305 ? 9.812 2.26 16.359 1 74.12 305 PRO A CA 1
ATOM 2342 C C . PRO A 1 305 ? 8.352 2.627 16.609 1 74.12 305 PRO A C 1
ATOM 2344 O O . PRO A 1 305 ? 7.488 2.318 15.773 1 74.12 305 PRO A O 1
ATOM 2347 N N . ASN A 1 306 ? 8.078 3.217 17.734 1 59.28 306 ASN A N 1
ATOM 2348 C CA . ASN A 1 306 ? 6.742 3.516 18.234 1 59.28 306 ASN A CA 1
ATOM 2349 C C . ASN A 1 306 ? 6 4.484 17.328 1 59.28 306 ASN A C 1
ATOM 2351 O O . ASN A 1 306 ? 4.77 4.535 17.328 1 59.28 306 ASN A O 1
ATOM 2355 N N . TRP A 1 307 ? 6.707 5.176 16.641 1 54.34 307 TRP A N 1
ATOM 2356 C CA . TRP A 1 307 ? 5.926 6.176 15.914 1 54.34 307 TRP A CA 1
ATOM 2357 C C . TRP A 1 307 ? 5.273 5.562 14.68 1 54.34 307 TRP A C 1
ATOM 2359 O O . TRP A 1 307 ? 4.562 6.25 13.938 1 54.34 307 TRP A O 1
ATOM 2369 N N . ALA A 1 308 ? 5.371 4.234 14.625 1 53.53 308 ALA A N 1
ATOM 2370 C CA . ALA A 1 308 ? 4.922 3.521 13.43 1 53.53 308 ALA A CA 1
ATOM 2371 C C . ALA A 1 308 ? 3.424 3.238 13.5 1 53.53 308 ALA A C 1
ATOM 2373 O O . ALA A 1 308 ? 3.002 2.08 13.445 1 53.53 308 ALA A O 1
ATOM 2374 N N . LYS A 1 309 ? 2.598 4.324 13.695 1 56.84 309 LYS A N 1
ATOM 2375 C CA . LYS A 1 309 ? 1.151 4.32 13.898 1 56.84 309 LYS A CA 1
ATOM 2376 C C . LYS A 1 309 ? 0.424 3.826 12.648 1 56.84 309 LYS A C 1
ATOM 2378 O O . LYS A 1 309 ? -0.779 3.559 12.688 1 56.84 309 LYS A O 1
ATOM 2383 N N . GLN A 1 310 ? 1.247 3.275 11.773 1 64.81 310 GLN A N 1
ATOM 2384 C CA . GLN A 1 310 ? 0.624 3.248 10.453 1 64.81 310 GLN A CA 1
ATOM 2385 C C . GLN A 1 310 ? 0.197 1.833 10.078 1 64.81 310 GLN A C 1
ATOM 2387 O O . GLN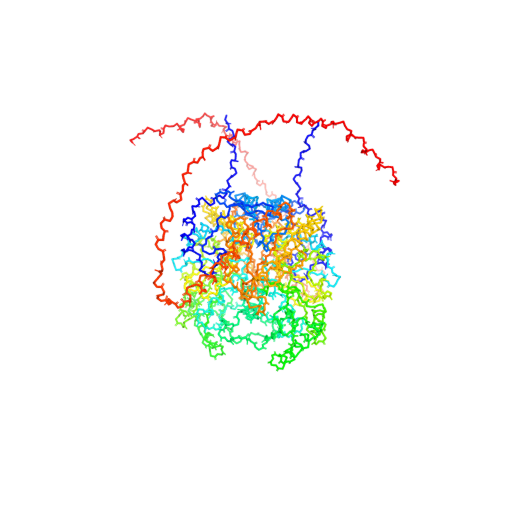 A 1 310 ? -0.565 1.642 9.125 1 64.81 310 GLN A O 1
ATOM 2392 N N . TYR A 1 311 ? 0.489 0.926 10.945 1 76.69 311 TYR A N 1
ATOM 2393 C CA . TYR A 1 311 ? 0.226 -0.432 10.484 1 76.69 311 TYR A CA 1
ATOM 2394 C C . TYR A 1 311 ? -1.053 -0.982 11.102 1 76.69 311 TYR A C 1
ATOM 2396 O O . TYR A 1 311 ? -1.058 -2.084 11.656 1 76.69 311 TYR A O 1
ATOM 2404 N N . ARG A 1 312 ? -2.096 -0.2 10.906 1 79.69 312 ARG A N 1
ATOM 2405 C CA . ARG A 1 312 ? -3.441 -0.579 11.328 1 79.69 312 ARG A CA 1
ATOM 2406 C C . ARG A 1 312 ? -4.34 -0.838 10.125 1 79.69 312 ARG A C 1
ATOM 2408 O O . ARG A 1 312 ? -4.137 -0.261 9.055 1 79.69 312 ARG A O 1
ATOM 2415 N N . CYS A 1 313 ? -5.242 -1.647 10.422 1 83 313 CYS A N 1
ATOM 2416 C CA . CYS A 1 313 ? -6.23 -1.946 9.391 1 83 313 CYS A CA 1
ATOM 2417 C C . CYS A 1 313 ? -7.387 -0.955 9.445 1 83 313 CYS A C 1
ATOM 2419 O O . CYS A 1 313 ? -7.953 -0.71 10.508 1 83 313 CYS A O 1
ATOM 2421 N N . GLU A 1 314 ? -7.691 -0.386 8.344 1 87.38 314 GLU A N 1
ATOM 2422 C CA . GLU A 1 314 ? -8.805 0.556 8.367 1 87.38 314 GLU A CA 1
ATOM 2423 C C . GLU A 1 314 ? -10.141 -0.175 8.43 1 87.38 314 GLU A C 1
ATOM 2425 O O . GLU A 1 314 ? -10.227 -1.357 8.094 1 87.38 314 GLU A O 1
ATOM 2430 N N . SER A 1 315 ? -11.195 0.492 8.828 1 91.88 315 SER A N 1
ATOM 2431 C CA . SER A 1 315 ? -12.461 -0.068 9.297 1 91.88 315 SER A CA 1
ATOM 2432 C C . SER A 1 315 ? -13.125 -0.907 8.211 1 91.88 315 SER A C 1
ATOM 2434 O O . SER A 1 315 ? -13.648 -1.989 8.484 1 91.88 315 SER A O 1
ATOM 2436 N N . VAL A 1 316 ? -13.195 -0.462 6.973 1 94 316 VAL A N 1
ATOM 2437 C CA . VAL A 1 316 ? -13.852 -1.195 5.895 1 94 316 VAL A CA 1
ATOM 2438 C C . VAL A 1 316 ? -13.07 -2.469 5.586 1 94 316 VAL A C 1
ATOM 2440 O O . VAL A 1 316 ? -13.656 -3.529 5.363 1 94 316 VAL A O 1
ATOM 2443 N N . ALA A 1 317 ? -11.773 -2.352 5.559 1 94.69 317 ALA A N 1
ATOM 2444 C CA . ALA A 1 317 ? -10.914 -3.508 5.34 1 94.69 317 ALA A CA 1
ATOM 2445 C C . ALA A 1 317 ? -11.125 -4.562 6.418 1 94.69 317 ALA A C 1
ATOM 2447 O O . ALA A 1 317 ? -11.125 -5.762 6.133 1 94.69 317 ALA A O 1
ATOM 2448 N N . VAL A 1 318 ? -11.289 -4.094 7.656 1 92.81 318 VAL A N 1
ATOM 2449 C CA . VAL A 1 318 ? -11.539 -5 8.773 1 92.81 318 VAL A CA 1
ATOM 2450 C C . VAL A 1 318 ? -12.82 -5.789 8.523 1 92.81 318 VAL A C 1
ATOM 2452 O O . VAL A 1 318 ? -12.844 -7.012 8.664 1 92.81 318 VAL A O 1
ATOM 2455 N N . ALA A 1 319 ? -13.836 -5.059 8.195 1 94.94 319 ALA A N 1
ATOM 2456 C CA . ALA A 1 319 ? -15.141 -5.676 7.961 1 94.94 319 ALA A CA 1
ATOM 2457 C C . ALA A 1 319 ? -15.07 -6.695 6.828 1 94.94 319 ALA A C 1
ATOM 2459 O O . ALA A 1 319 ? -15.609 -7.797 6.941 1 94.94 319 ALA A O 1
ATOM 2460 N N . ILE A 1 320 ? -14.414 -6.355 5.801 1 96.12 320 ILE A N 1
ATOM 2461 C CA . ILE A 1 320 ? -14.297 -7.215 4.625 1 96.12 320 ILE A CA 1
ATOM 2462 C C . ILE A 1 320 ? -13.453 -8.438 4.965 1 96.12 320 ILE A C 1
ATOM 2464 O O . ILE A 1 320 ? -13.844 -9.57 4.68 1 96.12 320 ILE A O 1
ATOM 2468 N N . GLY A 1 321 ? -12.281 -8.18 5.531 1 96.75 321 GLY A N 1
ATOM 2469 C CA . GLY A 1 321 ? -11.422 -9.289 5.91 1 96.75 321 GLY A CA 1
ATOM 2470 C C . GLY A 1 321 ? -12.117 -10.297 6.816 1 96.75 321 GLY A C 1
ATOM 2471 O O . GLY A 1 321 ? -11.992 -11.5 6.621 1 96.75 321 GLY A O 1
ATOM 2472 N N . HIS A 1 322 ? -12.828 -9.789 7.793 1 95.94 322 HIS A N 1
ATOM 2473 C CA . HIS A 1 322 ? -13.57 -10.648 8.711 1 95.94 322 HIS A CA 1
ATOM 2474 C C . HIS A 1 322 ? -14.656 -11.438 7.984 1 95.94 322 HIS A C 1
ATOM 2476 O O . HIS A 1 322 ? -14.836 -12.625 8.242 1 95.94 322 HIS A O 1
ATOM 2482 N N . ALA A 1 323 ? -15.367 -10.773 7.109 1 97.19 323 ALA A N 1
ATOM 2483 C CA . ALA A 1 323 ? -16.422 -11.422 6.336 1 97.19 323 ALA A CA 1
ATOM 2484 C C . ALA A 1 323 ? -15.859 -12.531 5.453 1 97.19 323 ALA A C 1
ATOM 2486 O O . ALA A 1 323 ? -16.484 -13.586 5.293 1 97.19 323 ALA A O 1
ATOM 2487 N N . VAL A 1 324 ? -14.711 -12.312 4.863 1 97.5 324 VAL A N 1
ATOM 2488 C CA . VAL A 1 324 ? -14.07 -13.32 4.023 1 97.5 324 VAL A CA 1
ATOM 2489 C C . VAL A 1 324 ? -13.789 -14.578 4.844 1 97.5 324 VAL A C 1
ATOM 2491 O O . VAL A 1 324 ? -14.109 -15.688 4.422 1 97.5 324 VAL A O 1
ATOM 2494 N N . LEU A 1 325 ? -13.188 -14.383 6.02 1 97.06 325 LEU A N 1
ATOM 2495 C CA . LEU A 1 325 ? -12.898 -15.516 6.887 1 97.06 325 LEU A CA 1
ATOM 2496 C C . LEU A 1 325 ? -14.172 -16.266 7.258 1 97.06 325 LEU A C 1
ATOM 2498 O O . LEU A 1 325 ? -14.195 -17.5 7.266 1 97.06 325 LEU A O 1
ATOM 2502 N N . LYS A 1 326 ? -15.18 -15.516 7.559 1 96.62 326 LYS A N 1
ATOM 2503 C CA . LYS A 1 326 ? -16.453 -16.109 7.941 1 96.62 326 LYS A CA 1
ATOM 2504 C C . LYS A 1 326 ? -17.047 -16.922 6.801 1 96.62 326 LYS A C 1
ATOM 2506 O O . LYS A 1 326 ? -17.516 -18.047 7.008 1 96.62 326 LYS A O 1
ATOM 2511 N N . VAL A 1 327 ? -17.047 -16.391 5.637 1 97.69 327 VAL A N 1
ATOM 2512 C CA . VAL A 1 327 ? -17.609 -17.047 4.461 1 97.69 327 VAL A CA 1
ATOM 2513 C C . VAL A 1 327 ? -16.828 -18.328 4.172 1 97.69 327 VAL A C 1
ATOM 2515 O O . VAL A 1 327 ? -17.422 -19.375 3.871 1 97.69 327 VAL A O 1
ATOM 2518 N N . LEU A 1 328 ? -15.5 -18.25 4.234 1 97.25 328 LEU A N 1
ATOM 2519 C CA . LEU A 1 328 ? -14.664 -19.422 3.994 1 97.25 328 LEU A CA 1
ATOM 2520 C C . LEU A 1 328 ? -15.047 -20.562 4.941 1 97.25 328 LEU A C 1
ATOM 2522 O O . LEU A 1 328 ? -15.109 -21.719 4.527 1 97.25 328 LEU A O 1
ATOM 2526 N N . ASP A 1 329 ? -15.281 -20.203 6.148 1 95.88 329 ASP A N 1
ATOM 2527 C CA . ASP A 1 329 ? -15.586 -21.188 7.18 1 95.88 329 ASP A CA 1
ATOM 2528 C C . ASP A 1 329 ? -17.016 -21.703 7.039 1 95.88 329 ASP A C 1
ATOM 2530 O O . ASP A 1 329 ? -17.234 -22.906 6.906 1 95.88 329 ASP A O 1
ATOM 2534 N N . GLU A 1 330 ? -18.016 -20.844 6.949 1 97.25 330 GLU A N 1
ATOM 2535 C CA . GLU A 1 330 ? -19.422 -21.203 6.988 1 97.25 330 GLU A CA 1
ATOM 2536 C C . GLU A 1 330 ? -19.859 -21.906 5.707 1 97.25 330 GLU A C 1
ATOM 2538 O O . GLU A 1 330 ? -20.703 -22.797 5.738 1 97.25 330 GLU A O 1
ATOM 2543 N N . GLU A 1 331 ? -19.266 -21.531 4.609 1 97.44 331 GLU A N 1
ATOM 2544 C CA . GLU A 1 331 ? -19.656 -22.125 3.338 1 97.44 331 GLU A CA 1
ATOM 2545 C C . GLU A 1 331 ? -18.703 -23.25 2.943 1 97.44 331 GLU A C 1
ATOM 2547 O O . GLU A 1 331 ? -18.875 -23.891 1.901 1 97.44 331 GLU A O 1
ATOM 2552 N N . GLU A 1 332 ? -17.688 -23.516 3.729 1 97.12 332 GLU A N 1
ATOM 2553 C CA . GLU A 1 332 ? -16.703 -24.562 3.492 1 97.12 332 GLU A CA 1
ATOM 2554 C C . GLU A 1 332 ? -16.172 -24.516 2.066 1 97.12 332 GLU A C 1
ATOM 2556 O O . GLU A 1 332 ? -16.141 -25.531 1.365 1 97.12 332 GLU A O 1
ATOM 2561 N N . LEU A 1 333 ? -15.812 -23.359 1.68 1 97.12 333 LEU A N 1
ATOM 2562 C CA . LEU A 1 333 ? -15.469 -23.109 0.284 1 97.12 333 LEU A CA 1
ATOM 2563 C C . LEU A 1 333 ? -14.164 -23.797 -0.089 1 97.12 333 LEU A C 1
ATOM 2565 O O . LEU A 1 333 ? -13.984 -24.219 -1.233 1 97.12 333 LEU A O 1
ATOM 2569 N N . VAL A 1 334 ? -13.211 -23.938 0.82 1 97.06 334 VAL A N 1
ATOM 2570 C CA . VAL A 1 334 ? -11.953 -24.609 0.525 1 97.06 334 VAL A CA 1
ATOM 2571 C C . VAL A 1 334 ? -12.211 -26.078 0.193 1 97.06 334 VAL A C 1
ATOM 2573 O O . VAL A 1 334 ? -11.664 -26.609 -0.777 1 97.06 334 VAL A O 1
ATOM 2576 N N . ARG A 1 335 ? -13.023 -26.703 0.947 1 96.94 335 ARG A N 1
ATOM 2577 C CA . ARG A 1 335 ? -13.352 -28.109 0.733 1 96.94 335 ARG A CA 1
ATOM 2578 C C . ARG A 1 335 ? -14.055 -28.297 -0.607 1 96.94 335 ARG A C 1
ATOM 2580 O O . ARG A 1 335 ? -13.664 -29.172 -1.39 1 96.94 335 ARG A O 1
ATOM 2587 N N . SER A 1 336 ? -15.062 -27.531 -0.876 1 97.19 336 SER A N 1
ATOM 2588 C CA . SER A 1 336 ? -15.82 -27.688 -2.115 1 97.19 336 SER A CA 1
ATOM 2589 C C . SER A 1 336 ? -14.961 -27.344 -3.33 1 97.19 336 SER A C 1
ATOM 2591 O O . SER A 1 336 ? -15.031 -28.031 -4.352 1 97.19 336 SER A O 1
ATOM 2593 N N . GLY A 1 337 ? -14.227 -26.219 -3.221 1 97.62 337 GLY A N 1
ATOM 2594 C CA . GLY A 1 337 ? -13.312 -25.891 -4.301 1 97.62 337 GLY A CA 1
ATOM 2595 C C . GLY A 1 337 ? -12.297 -26.969 -4.594 1 97.62 337 GLY A C 1
ATOM 2596 O O . GLY A 1 337 ? -11.984 -27.234 -5.754 1 97.62 337 GLY A O 1
ATOM 2597 N N . LEU A 1 338 ? -11.805 -27.578 -3.514 1 97.81 338 LEU A N 1
ATOM 2598 C CA . LEU A 1 338 ? -10.828 -28.656 -3.658 1 97.81 338 LEU A CA 1
ATOM 2599 C C . LEU A 1 338 ? -11.43 -29.844 -4.422 1 97.81 338 LEU A C 1
ATOM 2601 O O . LEU A 1 338 ? -10.758 -30.453 -5.25 1 97.81 338 LEU A O 1
ATOM 2605 N N . GLN A 1 339 ? -12.625 -30.188 -4.191 1 98 339 GLN A N 1
ATOM 2606 C CA . GLN A 1 339 ? -13.305 -31.266 -4.898 1 98 339 GLN A CA 1
ATOM 2607 C C . GLN A 1 339 ? -13.43 -30.953 -6.391 1 98 339 GLN A C 1
ATOM 2609 O O . GLN A 1 339 ? -13.156 -31.812 -7.23 1 98 339 GLN A O 1
ATOM 2614 N N . SER A 1 340 ? -13.867 -29.75 -6.66 1 98.19 340 SER A N 1
ATOM 2615 C CA . SER A 1 340 ? -14.008 -29.344 -8.055 1 98.19 340 SER A CA 1
ATOM 2616 C C . SER A 1 340 ? -12.664 -29.359 -8.773 1 98.19 340 SER A C 1
ATOM 2618 O O . SER A 1 340 ? -12.578 -29.797 -9.922 1 98.19 340 SER A O 1
ATOM 2620 N N . MET A 1 341 ? -11.664 -28.938 -8.094 1 98 341 MET A N 1
ATOM 2621 C CA . MET A 1 341 ? -10.352 -28.844 -8.727 1 98 341 MET A CA 1
ATOM 2622 C C . MET A 1 341 ? -9.719 -30.219 -8.867 1 98 341 MET A C 1
ATOM 2624 O O . MET A 1 341 ? -8.953 -30.469 -9.805 1 98 341 MET A O 1
ATOM 2628 N N . GLU A 1 342 ? -10.016 -31.109 -7.941 1 98 342 GLU A N 1
ATOM 2629 C CA . GLU A 1 342 ? -9.594 -32.5 -8.109 1 98 342 GLU A CA 1
ATOM 2630 C C . GLU A 1 342 ? -10.25 -33.125 -9.336 1 98 342 GLU A C 1
ATOM 2632 O O . GLU A 1 342 ? -9.594 -33.844 -10.086 1 98 342 GLU A O 1
ATOM 2637 N N . TYR A 1 343 ? -11.484 -32.844 -9.469 1 98.25 343 TYR A N 1
ATOM 2638 C CA . TYR A 1 343 ? -12.211 -33.281 -10.648 1 98.25 343 TYR A CA 1
ATOM 2639 C C . TYR A 1 343 ? -11.57 -32.75 -11.922 1 98.25 343 TYR A C 1
ATOM 2641 O O . TYR A 1 343 ? -11.367 -33.5 -12.891 1 98.25 343 TYR A O 1
ATOM 2649 N N . LEU A 1 344 ? -11.234 -31.516 -11.93 1 98.19 344 LEU A N 1
ATOM 2650 C CA . LEU A 1 344 ? -10.555 -30.906 -13.062 1 98.19 344 LEU A CA 1
ATOM 2651 C C . LEU A 1 344 ? -9.219 -31.594 -13.328 1 98.19 344 LEU A C 1
ATOM 2653 O O . LEU A 1 344 ? -8.891 -31.891 -14.484 1 98.19 344 LEU A O 1
ATOM 2657 N N . TYR A 1 345 ? -8.477 -31.828 -12.312 1 98.12 345 TYR A N 1
ATOM 2658 C CA . TYR A 1 345 ? -7.16 -32.438 -12.438 1 98.12 345 TYR A CA 1
ATOM 2659 C C . TYR A 1 345 ? -7.27 -33.844 -13.055 1 98.12 345 TYR A C 1
ATOM 2661 O O . TYR A 1 345 ? -6.48 -34.188 -13.938 1 98.12 345 TYR A O 1
ATOM 2669 N N . GLN A 1 346 ? -8.219 -34.562 -12.656 1 97.44 346 GLN A N 1
ATOM 2670 C CA . GLN A 1 346 ? -8.414 -35.938 -13.164 1 97.44 346 GLN A CA 1
ATOM 2671 C C . GLN A 1 346 ? -8.734 -35.906 -14.656 1 97.44 346 GLN A C 1
ATOM 2673 O O . GLN A 1 346 ? -8.32 -36.812 -15.391 1 97.44 346 GLN A O 1
ATOM 2678 N N . LYS A 1 347 ? -9.398 -34.969 -15.008 1 96.06 347 LYS A N 1
ATOM 2679 C CA . LYS A 1 347 ? -9.734 -34.844 -16.422 1 96.06 347 LYS A CA 1
ATOM 2680 C C . LYS A 1 347 ? -8.523 -34.375 -17.234 1 96.06 347 LYS A C 1
ATOM 2682 O O . LYS A 1 347 ? -8.328 -34.812 -18.375 1 96.06 347 LYS A O 1
ATOM 2687 N N . LEU A 1 348 ? -7.711 -33.5 -16.656 1 96.81 348 LEU A N 1
ATOM 2688 C CA . LEU A 1 348 ? -6.621 -32.875 -17.391 1 96.81 348 LEU A CA 1
ATOM 2689 C C . LEU A 1 348 ? -5.406 -33.812 -17.453 1 96.81 348 LEU A C 1
ATOM 2691 O O . LEU A 1 348 ? -4.629 -33.75 -18.406 1 96.81 348 LEU A O 1
ATOM 2695 N N . VAL A 1 349 ? -5.207 -34.562 -16.438 1 95.25 349 VAL A N 1
ATOM 2696 C CA . VAL A 1 349 ? -3.982 -35.344 -16.328 1 95.25 349 VAL A CA 1
ATOM 2697 C C . VAL A 1 349 ? -3.869 -36.281 -17.516 1 95.25 349 VAL A C 1
ATOM 2699 O O . VAL A 1 349 ? -2.764 -36.625 -17.953 1 95.25 349 VAL A O 1
ATOM 2702 N N . GLN A 1 350 ? -4.949 -36.625 -18.203 1 93.25 350 GLN A N 1
ATOM 2703 C CA . GLN A 1 350 ? -4.973 -37.5 -19.375 1 93.25 350 GLN A CA 1
ATOM 2704 C C . GLN A 1 350 ? -4.352 -36.812 -20.578 1 93.25 350 GLN A C 1
ATOM 2706 O O . GLN A 1 350 ? -3.912 -37.469 -21.531 1 93.25 350 GLN A O 1
ATOM 2711 N N . TYR A 1 351 ? -4.305 -35.531 -20.547 1 94.5 351 TYR A N 1
ATOM 2712 C CA . TYR A 1 351 ? -3.775 -34.75 -21.656 1 94.5 351 TYR A CA 1
ATOM 2713 C C . TYR A 1 351 ? -2.26 -34.875 -21.75 1 94.5 351 TYR A C 1
ATOM 2715 O O . TYR A 1 351 ? -1.668 -34.625 -22.797 1 94.5 351 TYR A O 1
ATOM 2723 N N . GLU A 1 352 ? -1.598 -35.219 -20.656 1 93.69 352 GLU A N 1
ATOM 2724 C CA . GLU A 1 352 ? -0.15 -35.406 -20.672 1 93.69 352 GLU A CA 1
ATOM 2725 C C . GLU A 1 352 ? 0.264 -36.5 -21.656 1 93.69 352 GLU A C 1
ATOM 2727 O O . GLU A 1 352 ? 1.267 -36.344 -22.359 1 93.69 352 GLU A O 1
ATOM 2732 N N . SER A 1 353 ? -0.519 -37.562 -21.688 1 93.44 353 SER A N 1
ATOM 2733 C CA . SER A 1 353 ? -0.186 -38.656 -22.594 1 93.44 353 SER A CA 1
ATOM 2734 C C . SER A 1 353 ? -0.719 -38.406 -24 1 93.44 353 SER A C 1
ATOM 2736 O O . SER A 1 353 ? -0.142 -38.875 -24.984 1 93.44 353 SER A O 1
ATOM 2738 N N . LYS A 1 354 ? -1.699 -37.625 -24.062 1 93.69 354 LYS A N 1
ATOM 2739 C CA . LYS A 1 354 ? -2.408 -37.438 -25.328 1 93.69 354 LYS A CA 1
ATOM 2740 C C . LYS A 1 354 ? -1.69 -36.406 -26.203 1 93.69 354 LYS A C 1
ATOM 2742 O O . LYS A 1 354 ? -1.655 -36.562 -27.438 1 93.69 354 LYS A O 1
ATOM 2747 N N . PHE A 1 355 ? -1.142 -35.375 -25.594 1 95.56 355 PHE A N 1
ATOM 2748 C CA . PHE A 1 355 ? -0.576 -34.312 -26.375 1 95.56 355 PHE A CA 1
ATOM 2749 C C . PHE A 1 355 ? 0.924 -34.188 -26.141 1 95.56 355 PHE A C 1
ATOM 2751 O O . PHE A 1 355 ? 1.361 -34 -25 1 95.56 355 PHE A O 1
ATOM 2758 N N . GLN A 1 356 ? 1.72 -34.094 -27.203 1 93.81 356 GLN A N 1
ATOM 2759 C CA . GLN A 1 356 ? 3.176 -34.094 -27.125 1 93.81 356 GLN A CA 1
ATOM 2760 C C . GLN A 1 356 ? 3.695 -32.75 -26.609 1 93.81 356 GLN A C 1
ATOM 2762 O O . GLN A 1 356 ? 4.797 -32.656 -26.062 1 93.81 356 GLN A O 1
ATOM 2767 N N . PHE A 1 357 ? 2.904 -31.672 -26.75 1 96.75 357 PHE A N 1
ATOM 2768 C CA . PHE A 1 357 ? 3.352 -30.344 -26.344 1 96.75 357 PHE A CA 1
ATOM 2769 C C . PHE A 1 357 ? 2.988 -30.078 -24.891 1 96.75 357 PHE A C 1
ATOM 2771 O O . PHE A 1 357 ? 3.254 -28.984 -24.375 1 96.75 357 PHE A O 1
ATOM 2778 N N . ILE A 1 358 ? 2.393 -31.016 -24.219 1 97.62 358 ILE A N 1
ATOM 2779 C CA . ILE A 1 358 ? 2.152 -30.922 -22.781 1 97.62 358 ILE A CA 1
ATOM 2780 C C . ILE A 1 358 ? 3.213 -31.719 -22.031 1 97.62 358 ILE A C 1
ATOM 2782 O O . ILE A 1 358 ? 3.246 -32.969 -22.109 1 97.62 358 ILE A O 1
ATOM 2786 N N . GLY A 1 359 ? 4.02 -31.047 -21.297 1 96.25 359 GLY A N 1
ATOM 2787 C CA . GLY A 1 359 ? 5.129 -31.672 -20.594 1 96.25 359 GLY A CA 1
ATOM 2788 C C . GLY A 1 359 ? 4.727 -32.281 -19.266 1 96.25 359 GLY A C 1
ATOM 2789 O O . GLY A 1 359 ? 5.125 -33.406 -18.938 1 96.25 359 GLY A O 1
ATOM 2790 N N . ALA A 1 360 ? 3.996 -31.516 -18.469 1 95.12 360 ALA A N 1
ATOM 2791 C CA . ALA A 1 360 ? 3.559 -31.938 -17.141 1 95.12 360 ALA A CA 1
ATOM 2792 C C . ALA A 1 360 ? 2.334 -31.141 -16.688 1 95.12 360 ALA A C 1
ATOM 2794 O O . ALA A 1 360 ? 2.143 -30 -17.094 1 95.12 360 ALA A O 1
ATOM 2795 N N . ILE A 1 361 ? 1.534 -31.766 -15.945 1 97 361 ILE A N 1
ATOM 2796 C CA . ILE A 1 361 ? 0.416 -31.125 -15.266 1 97 361 ILE A CA 1
ATOM 2797 C C . ILE A 1 361 ? 0.564 -31.281 -13.758 1 97 361 ILE A C 1
ATOM 2799 O O . ILE A 1 361 ? 0.705 -32.406 -13.258 1 97 361 ILE A O 1
ATOM 2803 N N . ARG A 1 362 ? 0.631 -30.141 -13.023 1 95.19 362 ARG A N 1
ATOM 2804 C CA . ARG A 1 362 ? 0.812 -30.125 -11.57 1 95.19 362 ARG A CA 1
ATOM 2805 C C . ARG A 1 362 ? -0.414 -29.531 -10.875 1 95.19 362 ARG A C 1
ATOM 2807 O O . ARG A 1 362 ? -1.092 -28.672 -11.422 1 95.19 362 ARG A O 1
ATOM 2814 N N . LYS A 1 363 ? -0.627 -30.047 -9.688 1 96.88 363 LYS A N 1
ATOM 2815 C CA . LYS A 1 363 ? -1.727 -29.531 -8.883 1 96.88 363 LYS A CA 1
ATOM 2816 C C . LYS A 1 363 ? -1.322 -29.422 -7.414 1 96.88 363 LYS A C 1
ATOM 2818 O O . LYS A 1 363 ? -0.634 -30.297 -6.883 1 96.88 363 LYS A O 1
ATOM 2823 N N . ILE A 1 364 ? -1.688 -28.375 -6.797 1 96.5 364 ILE A N 1
ATOM 2824 C CA . ILE A 1 364 ? -1.708 -28.234 -5.344 1 96.5 364 ILE A CA 1
ATOM 2825 C C . ILE A 1 364 ? -2.941 -27.453 -4.914 1 96.5 364 ILE A C 1
ATOM 2827 O O . ILE A 1 364 ? -3.129 -26.297 -5.328 1 96.5 364 ILE A O 1
ATOM 2831 N N . GLY A 1 365 ? -3.781 -28.141 -4.133 1 96.81 365 GLY A N 1
ATOM 2832 C CA . GLY A 1 365 ? -5.008 -27.5 -3.691 1 96.81 365 GLY A CA 1
ATOM 2833 C C . GLY A 1 365 ? -5.859 -26.984 -4.84 1 96.81 365 GLY A C 1
ATOM 2834 O O . GLY A 1 365 ? -6.254 -27.766 -5.715 1 96.81 365 GLY A O 1
ATOM 2835 N N . LEU A 1 366 ? -6.027 -25.672 -4.895 1 97.44 366 LEU A N 1
ATOM 2836 C CA . LEU A 1 366 ? -6.918 -25.062 -5.871 1 97.44 366 LEU A CA 1
ATOM 2837 C C . LEU A 1 366 ? -6.117 -24.375 -6.977 1 97.44 366 LEU A C 1
ATOM 2839 O O . LEU A 1 366 ? -6.535 -23.344 -7.5 1 97.44 366 LEU A O 1
ATOM 2843 N N . ILE A 1 367 ? -4.965 -24.875 -7.281 1 97.25 367 ILE A N 1
ATOM 2844 C CA . ILE A 1 367 ? -4.102 -24.375 -8.352 1 97.25 367 ILE A CA 1
ATOM 2845 C C . ILE A 1 367 ? -3.691 -25.531 -9.258 1 97.25 367 ILE A C 1
ATOM 2847 O O . ILE A 1 367 ? -3.285 -26.594 -8.789 1 97.25 367 ILE A O 1
ATOM 2851 N N . ILE A 1 368 ? -3.811 -25.359 -10.516 1 97.75 368 ILE A N 1
ATOM 2852 C CA . ILE A 1 368 ? -3.307 -26.297 -11.5 1 97.75 368 ILE A CA 1
ATOM 2853 C C . ILE A 1 368 ? -2.42 -25.578 -12.508 1 97.75 368 ILE A C 1
ATOM 2855 O O . ILE A 1 368 ? -2.729 -24.453 -12.93 1 97.75 368 ILE A O 1
ATOM 2859 N N . GLY A 1 369 ? -1.301 -26.109 -12.812 1 97.19 369 GLY A N 1
ATOM 2860 C CA . GLY A 1 369 ? -0.4 -25.609 -13.836 1 97.19 369 GLY A CA 1
ATOM 2861 C C . GLY A 1 369 ? -0.148 -26.609 -14.953 1 97.19 369 GLY A C 1
ATOM 2862 O O . GLY A 1 369 ? 0.047 -27.797 -14.688 1 97.19 369 GLY A O 1
ATOM 2863 N N . ILE A 1 370 ? -0.225 -26.203 -16.188 1 97.75 370 ILE A N 1
ATOM 2864 C CA . ILE A 1 370 ? 0.071 -27.031 -17.359 1 97.75 370 ILE A CA 1
ATOM 2865 C C . ILE A 1 370 ? 1.344 -26.531 -18.031 1 97.75 370 ILE A C 1
ATOM 2867 O O . ILE A 1 370 ? 1.396 -25.391 -18.516 1 97.75 370 ILE A O 1
ATOM 2871 N N . GLU A 1 371 ? 2.324 -27.344 -18.094 1 97.25 371 GLU A N 1
ATOM 2872 C CA . GLU A 1 371 ? 3.594 -27.078 -18.766 1 97.25 371 GLU A CA 1
ATOM 2873 C C . GLU A 1 371 ? 3.473 -27.266 -20.281 1 97.25 371 GLU A C 1
ATOM 2875 O O . GLU A 1 371 ? 3.32 -28.391 -20.766 1 97.25 371 GLU A O 1
ATOM 2880 N N . ILE A 1 372 ? 3.607 -26.141 -21 1 98.06 372 ILE A N 1
ATOM 2881 C CA . ILE A 1 372 ? 3.605 -26.219 -22.453 1 98.06 372 ILE A CA 1
ATOM 2882 C C . ILE A 1 372 ? 5.039 -26.25 -22.969 1 98.06 372 ILE A C 1
ATOM 2884 O O . ILE A 1 372 ? 5.836 -25.359 -22.672 1 98.06 372 ILE A O 1
ATOM 2888 N N . VAL A 1 373 ? 5.375 -27.266 -23.734 1 97.62 373 VAL A N 1
ATOM 2889 C CA . VAL A 1 373 ? 6.75 -27.484 -24.172 1 97.62 373 VAL A CA 1
ATOM 2890 C C . VAL A 1 373 ? 6.785 -27.75 -25.672 1 97.62 373 VAL A C 1
ATOM 2892 O O . VAL A 1 373 ? 5.758 -28.062 -26.281 1 97.62 373 VAL A O 1
ATOM 2895 N N . LEU A 1 374 ? 7.973 -27.625 -26.203 1 96.06 374 LEU A N 1
ATOM 2896 C CA . LEU A 1 374 ? 8.18 -27.938 -27.609 1 96.06 374 LEU A CA 1
ATOM 2897 C C . LEU A 1 374 ? 8.07 -29.438 -27.859 1 96.06 374 LEU A C 1
ATOM 2899 O O . LEU A 1 374 ? 7.508 -29.875 -28.859 1 96.06 374 LEU A O 1
ATOM 2903 N N . SER A 1 375 ? 8.656 -30.203 -26.984 1 93.75 375 SER A N 1
ATOM 2904 C CA . SER A 1 375 ? 8.547 -31.656 -26.969 1 93.75 375 SER A CA 1
ATOM 2905 C C . SER A 1 375 ? 8.773 -32.219 -25.562 1 93.75 375 SER A C 1
ATOM 2907 O O . SER A 1 375 ? 9.445 -31.578 -24.75 1 93.75 375 SER A O 1
ATOM 2909 N N . LYS A 1 376 ? 8.289 -33.312 -25.359 1 92.25 376 LYS A N 1
ATOM 2910 C CA . LYS A 1 376 ? 8.453 -33.969 -24.062 1 92.25 376 LYS A CA 1
ATOM 2911 C C . LYS A 1 376 ? 9.906 -34.344 -23.812 1 92.25 376 LYS A C 1
ATOM 2913 O O . LYS A 1 376 ? 10.375 -34.344 -22.672 1 92.25 376 LYS A O 1
ATOM 2918 N N . GLU A 1 377 ? 10.531 -34.688 -24.844 1 91.19 377 GLU A N 1
ATOM 2919 C CA . GLU A 1 377 ? 11.93 -35.094 -24.766 1 91.19 377 GLU A CA 1
ATOM 2920 C C . GLU A 1 377 ? 12.836 -33.938 -24.406 1 91.19 377 GLU A C 1
ATOM 2922 O O . GLU A 1 377 ? 13.664 -34.031 -23.484 1 91.19 377 GLU A O 1
ATOM 2927 N N . SER A 1 378 ? 12.672 -32.844 -25.047 1 93.31 378 SER A N 1
ATOM 2928 C CA . SER A 1 378 ? 13.547 -31.688 -24.828 1 93.31 378 SER A CA 1
ATOM 2929 C C . SER A 1 378 ? 13.148 -30.906 -23.578 1 93.31 378 SER A C 1
ATOM 2931 O O . SER A 1 378 ? 13.984 -30.234 -22.969 1 93.31 378 SER A O 1
ATOM 2933 N N . ARG A 1 379 ? 11.812 -30.891 -23.281 1 94.81 379 ARG A N 1
ATOM 2934 C CA . ARG A 1 379 ? 11.211 -30.172 -22.172 1 94.81 379 ARG A CA 1
ATOM 2935 C C . ARG A 1 379 ? 11.398 -28.672 -22.312 1 94.81 379 ARG A C 1
ATOM 2937 O O . ARG A 1 379 ? 11.195 -27.922 -21.344 1 94.81 379 ARG A O 1
ATOM 2944 N N . LYS A 1 380 ? 11.844 -28.219 -23.453 1 96.44 380 LYS A N 1
ATOM 2945 C CA . LYS A 1 380 ? 12.031 -26.797 -23.688 1 96.44 380 LYS A CA 1
ATOM 2946 C C . LYS A 1 380 ? 10.695 -26.047 -23.688 1 96.44 380 LYS A C 1
ATOM 2948 O O . LYS A 1 380 ? 9.711 -26.547 -24.25 1 96.44 380 LYS A O 1
ATOM 2953 N N . PRO A 1 381 ? 10.672 -24.906 -23.031 1 97.19 381 PRO A N 1
ATOM 2954 C CA . PRO A 1 381 ? 9.414 -24.156 -22.938 1 97.19 381 PRO A CA 1
ATOM 2955 C C . PRO A 1 381 ? 8.93 -23.672 -24.297 1 97.19 381 PRO A C 1
ATOM 2957 O O . PRO A 1 381 ? 9.734 -23.25 -25.141 1 97.19 381 PRO A O 1
ATOM 2960 N N . ASP A 1 382 ? 7.672 -23.734 -24.547 1 97.75 382 ASP A N 1
ATOM 2961 C CA . ASP A 1 382 ? 7.047 -23.141 -25.719 1 97.75 382 ASP A CA 1
ATOM 2962 C C . ASP A 1 382 ? 6.137 -21.969 -25.328 1 97.75 382 ASP A C 1
ATOM 2964 O O . ASP A 1 382 ? 4.918 -22.125 -25.266 1 97.75 382 ASP A O 1
ATOM 2968 N N . SER A 1 383 ? 6.664 -20.859 -25.219 1 97.06 383 SER A N 1
ATOM 2969 C CA . SER A 1 383 ? 5.969 -19.641 -24.781 1 97.06 383 SER A CA 1
ATOM 2970 C C . SER A 1 383 ? 4.922 -19.219 -25.797 1 97.06 383 SER A C 1
ATOM 2972 O O . SER A 1 383 ? 3.83 -18.781 -25.422 1 97.06 383 SER A O 1
ATOM 2974 N N . SER A 1 384 ? 5.246 -19.312 -27 1 96.94 384 SER A N 1
ATOM 2975 C CA . SER A 1 384 ? 4.348 -18.891 -28.062 1 96.94 384 SER A CA 1
ATOM 2976 C C . SER A 1 384 ? 3.07 -19.719 -28.094 1 96.94 384 SER A C 1
ATOM 2978 O O . SER A 1 384 ? 1.972 -19.172 -28.203 1 96.94 384 SER A O 1
ATOM 2980 N N . LEU A 1 385 ? 3.254 -21 -27.984 1 97.44 385 LEU A N 1
ATOM 2981 C CA . LEU A 1 385 ? 2.084 -21.875 -27.984 1 97.44 385 LEU A CA 1
ATOM 2982 C C . LEU A 1 385 ? 1.229 -21.625 -26.734 1 97.44 385 LEU A C 1
ATOM 2984 O O . LEU A 1 385 ? -0.001 -21.641 -26.812 1 97.44 385 LEU A O 1
ATOM 2988 N N . ALA A 1 386 ? 1.851 -21.453 -25.594 1 97.88 386 ALA A N 1
ATOM 2989 C CA . ALA A 1 386 ? 1.109 -21.156 -24.375 1 97.88 386 ALA A CA 1
ATOM 2990 C C . ALA A 1 386 ? 0.248 -19.906 -24.547 1 97.88 386 ALA A C 1
ATOM 2992 O O . ALA A 1 386 ? -0.913 -19.891 -24.125 1 97.88 386 ALA A O 1
ATOM 2993 N N . GLU A 1 387 ? 0.842 -18.875 -25.078 1 97 387 GLU A N 1
ATOM 2994 C CA . GLU A 1 387 ? 0.106 -17.641 -25.328 1 97 387 GLU A CA 1
ATOM 2995 C C . GLU A 1 387 ? -1.057 -17.875 -26.297 1 97 387 GLU A C 1
ATOM 2997 O O . GLU A 1 387 ? -2.158 -17.359 -26.078 1 97 387 GLU A O 1
ATOM 3002 N N . LYS A 1 388 ? -0.785 -18.641 -27.328 1 96.75 388 LYS A N 1
ATOM 3003 C CA . LYS A 1 388 ? -1.825 -18.969 -28.297 1 96.75 388 LYS A CA 1
ATOM 3004 C C . LYS A 1 388 ? -2.998 -19.688 -27.625 1 96.75 388 LYS A C 1
ATOM 3006 O O . LYS A 1 388 ? -4.156 -19.344 -27.875 1 96.75 388 LYS A O 1
ATOM 3011 N N . ILE A 1 389 ? -2.689 -20.641 -26.828 1 97.62 389 ILE A N 1
ATOM 3012 C CA . ILE A 1 389 ? -3.73 -21.375 -26.125 1 97.62 389 ILE A CA 1
ATOM 3013 C C . ILE A 1 389 ? -4.508 -20.438 -25.203 1 97.62 389 ILE A C 1
ATOM 3015 O O . ILE A 1 389 ? -5.734 -20.516 -25.125 1 97.62 389 ILE A O 1
ATOM 3019 N N . SER A 1 390 ? -3.814 -19.578 -24.484 1 96.88 390 SER A N 1
ATOM 3020 C CA . SER A 1 390 ? -4.445 -18.625 -23.578 1 96.88 390 SER A CA 1
ATOM 3021 C C . SER A 1 390 ? -5.438 -17.734 -24.328 1 96.88 390 SER A C 1
ATOM 3023 O O . SER A 1 390 ? -6.555 -17.5 -23.859 1 96.88 390 SER A O 1
ATOM 3025 N N . TYR A 1 391 ? -5.055 -17.219 -25.469 1 96.75 391 TYR A N 1
ATOM 3026 C CA . TYR A 1 391 ? -5.93 -16.359 -26.25 1 96.75 391 TYR A CA 1
ATOM 3027 C C . TYR A 1 391 ? -7.109 -17.141 -26.812 1 96.75 391 TYR A C 1
ATOM 3029 O O . TYR A 1 391 ? -8.227 -16.625 -26.875 1 96.75 391 TYR A O 1
ATOM 3037 N N . ARG A 1 392 ? -6.91 -18.375 -27.203 1 97 392 ARG A N 1
ATOM 3038 C CA . ARG A 1 392 ? -8.008 -19.203 -27.688 1 97 392 ARG A CA 1
ATOM 3039 C C . ARG A 1 392 ? -8.984 -19.531 -26.562 1 97 392 ARG A C 1
ATOM 3041 O O . ARG A 1 392 ? -10.195 -19.625 -26.797 1 97 392 ARG A O 1
ATOM 3048 N N . LEU A 1 393 ? -8.461 -19.75 -25.438 1 97.12 393 LEU A N 1
ATOM 3049 C CA . LEU A 1 393 ? -9.32 -19.953 -24.281 1 97.12 393 LEU A CA 1
ATOM 3050 C C . LEU A 1 393 ? -10.164 -18.719 -24 1 97.12 393 LEU A C 1
ATOM 3052 O O . LEU A 1 393 ? -11.359 -18.828 -23.703 1 97.12 393 LEU A O 1
ATOM 3056 N N . LYS A 1 394 ? -9.555 -17.562 -24.062 1 95.69 394 LYS A N 1
ATOM 3057 C CA . LYS A 1 394 ? -10.297 -16.312 -23.922 1 95.69 394 LYS A CA 1
ATOM 3058 C C . LYS A 1 394 ? -11.453 -16.25 -24.922 1 95.69 394 LYS A C 1
ATOM 3060 O O . LYS A 1 394 ? -12.562 -15.859 -24.562 1 95.69 394 LYS A O 1
ATOM 3065 N N . ASP A 1 395 ? -11.156 -16.625 -26.156 1 94.94 395 ASP A N 1
ATOM 3066 C CA . ASP A 1 395 ? -12.188 -16.625 -27.188 1 94.94 395 ASP A CA 1
ATOM 3067 C C . ASP A 1 395 ? -13.297 -17.609 -26.859 1 94.94 395 ASP A C 1
ATOM 3069 O O . ASP A 1 395 ? -14.43 -17.469 -27.344 1 94.94 395 ASP A O 1
ATOM 3073 N N . SER A 1 396 ? -12.969 -18.578 -26.062 1 95 396 SER A N 1
ATOM 3074 C CA . SER A 1 396 ? -13.953 -19.547 -25.594 1 95 396 SER A CA 1
ATOM 3075 C C . SER A 1 396 ? -14.484 -19.156 -24.219 1 95 396 SER A C 1
ATOM 3077 O O . SER A 1 396 ? -15.031 -19.984 -23.5 1 95 396 SER A O 1
ATOM 3079 N N . SER A 1 397 ? -14.195 -18 -23.734 1 96 397 SER A N 1
ATOM 3080 C CA . SER A 1 397 ? -14.75 -17.359 -22.531 1 96 397 SER A CA 1
ATOM 3081 C C . SER A 1 397 ? -14.141 -17.938 -21.266 1 96 397 SER A C 1
ATOM 3083 O O . SER A 1 397 ? -14.844 -18.141 -20.266 1 96 397 SER A O 1
ATOM 3085 N N . VAL A 1 398 ? -12.93 -18.297 -21.359 1 96.75 398 VAL A N 1
ATOM 3086 C CA . VAL A 1 398 ? -12.148 -18.703 -20.203 1 96.75 398 VAL A CA 1
ATOM 3087 C C . VAL A 1 398 ? -10.883 -17.859 -20.094 1 96.75 398 VAL A C 1
ATOM 3089 O O . VAL A 1 398 ? -10.141 -17.719 -21.078 1 96.75 398 VAL A O 1
ATOM 3092 N N . ILE A 1 399 ? -10.664 -17.312 -18.922 1 95.5 399 ILE A N 1
ATOM 3093 C CA . ILE A 1 399 ? -9.477 -16.5 -18.688 1 95.5 399 ILE A CA 1
ATOM 3094 C C . ILE A 1 399 ? -8.469 -17.266 -17.844 1 95.5 399 ILE A C 1
ATOM 3096 O O . ILE A 1 399 ? -8.805 -17.75 -16.766 1 95.5 399 ILE A O 1
ATOM 3100 N N . VAL A 1 400 ? -7.258 -17.391 -18.359 1 95.19 400 VAL A N 1
ATOM 3101 C CA . VAL A 1 400 ? -6.18 -18.062 -17.656 1 95.19 400 VAL A CA 1
ATOM 3102 C C . VAL A 1 400 ? -4.934 -17.188 -17.641 1 95.19 400 VAL A C 1
ATOM 3104 O O . VAL A 1 400 ? -4.879 -16.156 -18.328 1 95.19 400 VAL A O 1
ATOM 3107 N N . ALA A 1 401 ? -3.986 -17.562 -16.797 1 93.06 401 ALA A N 1
ATOM 3108 C CA . ALA A 1 401 ? -2.732 -16.828 -16.719 1 93.06 401 ALA A CA 1
ATOM 3109 C C . ALA A 1 401 ? -1.564 -17.656 -17.234 1 93.06 401 ALA A C 1
ATOM 3111 O O . ALA A 1 401 ? -1.541 -18.875 -17.047 1 93.06 401 ALA A O 1
ATOM 3112 N N . ASN A 1 402 ? -0.646 -16.953 -17.906 1 93.5 402 ASN A N 1
ATOM 3113 C CA . ASN A 1 402 ? 0.643 -17.547 -18.266 1 93.5 402 ASN A CA 1
ATOM 3114 C C . ASN A 1 402 ? 1.727 -17.172 -17.25 1 93.5 402 ASN A C 1
ATOM 3116 O O . ASN A 1 402 ? 2.041 -15.992 -17.078 1 93.5 402 ASN A O 1
ATOM 3120 N N . GLU A 1 403 ? 2.26 -18.141 -16.641 1 92.44 403 GLU A N 1
ATOM 3121 C CA . GLU A 1 403 ? 3.25 -17.891 -15.594 1 92.44 403 GLU A CA 1
ATOM 3122 C C . GLU A 1 403 ? 4.578 -18.562 -15.922 1 92.44 403 GLU A C 1
ATOM 3124 O O . GLU A 1 403 ? 4.723 -19.172 -16.984 1 92.44 403 GLU A O 1
ATOM 3129 N N . GLY A 1 404 ? 5.52 -18.344 -14.977 1 92 404 GLY A N 1
ATOM 3130 C CA . GLY A 1 404 ? 6.863 -18.859 -15.18 1 92 404 GLY A CA 1
ATOM 3131 C C . GLY A 1 404 ? 7.797 -17.859 -15.828 1 92 404 GLY A C 1
ATOM 3132 O O . GLY A 1 404 ? 7.348 -16.859 -16.391 1 92 404 GLY A O 1
ATOM 3133 N N . ASN A 1 405 ? 9.039 -18.234 -15.797 1 88.56 405 ASN A N 1
ATOM 3134 C CA . ASN A 1 405 ? 10.039 -17.312 -16.328 1 88.56 405 ASN A CA 1
ATOM 3135 C C . ASN A 1 405 ? 9.867 -17.094 -17.828 1 88.56 405 ASN A C 1
ATOM 3137 O O . ASN A 1 405 ? 10.156 -16.016 -18.344 1 88.56 405 ASN A O 1
ATOM 3141 N N . MET A 1 406 ? 9.406 -18.125 -18.438 1 92.12 406 MET A N 1
ATOM 3142 C CA . MET A 1 406 ? 9.234 -18.031 -19.891 1 92.12 406 MET A CA 1
ATOM 3143 C C . MET A 1 406 ? 7.758 -17.922 -20.266 1 92.12 406 MET A C 1
ATOM 3145 O O . MET A 1 406 ? 7.395 -18.047 -21.422 1 92.12 406 MET A O 1
ATOM 3149 N N . LYS A 1 407 ? 6.895 -17.859 -19.297 1 94.06 407 LYS A N 1
ATOM 3150 C CA . LYS A 1 407 ? 5.457 -17.672 -19.484 1 94.06 407 LYS A CA 1
ATOM 3151 C C . LYS A 1 407 ? 4.855 -18.844 -20.25 1 94.06 407 LYS A C 1
ATOM 3153 O O . LYS A 1 407 ? 3.938 -18.656 -21.047 1 94.06 407 LYS A O 1
ATOM 3158 N N . ASN A 1 408 ? 5.41 -20.031 -20.094 1 97.19 408 ASN A N 1
ATOM 3159 C CA . ASN A 1 408 ? 4.953 -21.219 -20.812 1 97.19 408 ASN A CA 1
ATOM 3160 C C . ASN A 1 408 ? 4.055 -22.094 -19.953 1 97.19 408 ASN A C 1
ATOM 3162 O O . ASN A 1 408 ? 3.686 -23.203 -20.344 1 97.19 408 ASN A O 1
ATOM 3166 N N . ILE A 1 409 ? 3.738 -21.641 -18.766 1 97.62 409 ILE A N 1
ATOM 3167 C CA . ILE A 1 409 ? 2.889 -22.422 -17.875 1 97.62 409 ILE A CA 1
ATOM 3168 C C . ILE A 1 409 ? 1.505 -21.781 -17.781 1 97.62 409 ILE A C 1
ATOM 3170 O O . ILE A 1 409 ? 1.369 -20.641 -17.359 1 97.62 409 ILE A O 1
ATOM 3174 N N . LEU A 1 410 ? 0.494 -22.516 -18.219 1 97.5 410 LEU A N 1
ATOM 3175 C CA . LEU A 1 410 ? -0.884 -22.094 -18 1 97.5 410 LEU A CA 1
ATOM 3176 C C . LEU A 1 410 ? -1.323 -22.406 -16.578 1 97.5 410 LEU A C 1
ATOM 3178 O O . LEU A 1 410 ? -1.345 -23.562 -16.156 1 97.5 410 LEU A O 1
ATOM 3182 N N . VAL A 1 411 ? -1.64 -21.391 -15.883 1 96.69 411 VAL A N 1
ATOM 3183 C CA . VAL A 1 411 ? -2.014 -21.578 -14.484 1 96.69 411 VAL A CA 1
ATOM 3184 C C . VAL A 1 411 ? -3.51 -21.312 -14.312 1 96.69 411 VAL A C 1
ATOM 3186 O O . VAL A 1 411 ? -4.027 -20.297 -14.773 1 96.69 411 VAL A O 1
ATOM 3189 N N . PHE A 1 412 ? -4.184 -22.266 -13.695 1 97.06 412 PHE A N 1
ATOM 3190 C CA . PHE A 1 412 ? -5.598 -22.172 -13.352 1 97.06 412 PHE A CA 1
ATOM 3191 C C . PHE A 1 412 ? -5.777 -21.922 -11.859 1 97.06 412 PHE A C 1
ATOM 3193 O O . PHE A 1 412 ? -5.457 -22.797 -11.047 1 97.06 412 PHE A O 1
ATOM 3200 N N . MET A 1 413 ? -6.234 -20.781 -11.555 1 96.12 413 MET A N 1
ATOM 3201 C CA . MET A 1 413 ? -6.453 -20.359 -10.172 1 96.12 413 MET A CA 1
ATOM 3202 C C . MET A 1 413 ? -7.801 -19.672 -10.016 1 96.12 413 MET A C 1
ATOM 3204 O O . MET A 1 413 ? -7.859 -18.469 -9.734 1 96.12 413 MET A O 1
ATOM 3208 N N . PRO A 1 414 ? -8.922 -20.391 -10.07 1 97.25 414 PRO A N 1
ATOM 3209 C CA . PRO A 1 414 ? -10.242 -19.781 -9.93 1 97.25 414 PRO A CA 1
ATOM 3210 C C . PRO A 1 414 ? -10.578 -19.422 -8.477 1 97.25 414 PRO A C 1
ATOM 3212 O O . PRO A 1 414 ? -9.883 -19.859 -7.559 1 97.25 414 PRO A O 1
ATOM 3215 N N . PRO A 1 415 ? -11.648 -18.594 -8.297 1 97.38 415 PRO A N 1
ATOM 3216 C CA . PRO A 1 415 ? -12.188 -18.484 -6.941 1 97.38 415 PRO A CA 1
ATOM 3217 C C . PRO A 1 415 ? -12.594 -19.844 -6.359 1 97.38 415 PRO A C 1
ATOM 3219 O O . PRO A 1 415 ? -12.859 -20.781 -7.105 1 97.38 415 PRO A O 1
ATOM 3222 N N . PHE A 1 416 ? -12.656 -19.859 -5.047 1 97.5 416 PHE A N 1
ATOM 3223 C CA . PHE A 1 416 ? -12.844 -21.125 -4.355 1 97.5 416 PHE A CA 1
ATOM 3224 C C . PHE A 1 416 ? -14.234 -21.688 -4.617 1 97.5 416 PHE A C 1
ATOM 3226 O O . PHE A 1 416 ? -14.484 -22.875 -4.383 1 97.5 416 PHE A O 1
ATOM 3233 N N . CYS A 1 417 ? -15.18 -20.906 -5.152 1 97.69 417 CYS A N 1
ATOM 3234 C CA . CYS A 1 417 ? -16.562 -21.328 -5.32 1 97.69 417 CYS A CA 1
ATOM 3235 C C . CYS A 1 417 ? -16.781 -21.969 -6.684 1 97.69 417 CYS A C 1
ATOM 3237 O O . CYS A 1 417 ? -17.922 -22.141 -7.125 1 97.69 417 CYS A O 1
ATOM 3239 N N . ILE A 1 418 ? -15.727 -22.297 -7.402 1 98.06 418 ILE A N 1
ATOM 3240 C CA . ILE A 1 418 ? -15.844 -22.984 -8.688 1 98.06 418 ILE A CA 1
ATOM 3241 C C . ILE A 1 418 ? -16.609 -24.297 -8.5 1 98.06 418 ILE A C 1
ATOM 3243 O O . ILE A 1 418 ? -16.438 -25 -7.504 1 98.06 418 ILE A O 1
ATOM 3247 N N . THR A 1 419 ? -17.391 -24.641 -9.508 1 97.88 419 THR A N 1
ATOM 3248 C CA . THR A 1 419 ? -18.219 -25.828 -9.43 1 97.88 419 THR A CA 1
ATOM 3249 C C . THR A 1 419 ? -17.797 -26.859 -10.477 1 97.88 419 THR A C 1
ATOM 3251 O O . THR A 1 419 ? -17.016 -26.531 -11.383 1 97.88 419 THR A O 1
ATOM 3254 N N . MET A 1 420 ? -18.344 -28.047 -10.32 1 97.5 420 MET A N 1
ATOM 3255 C CA . MET A 1 420 ? -18.047 -29.094 -11.297 1 97.5 420 MET A CA 1
ATOM 3256 C C . MET A 1 420 ? -18.625 -28.734 -12.656 1 97.5 420 MET A C 1
ATOM 3258 O O . MET A 1 420 ? -18.047 -29.078 -13.688 1 97.5 420 MET A O 1
ATOM 3262 N N . ARG A 1 421 ? -19.719 -28.047 -12.648 1 97.12 421 ARG A N 1
ATOM 3263 C CA . ARG A 1 421 ? -20.297 -27.578 -13.906 1 97.12 421 ARG A CA 1
ATOM 3264 C C . ARG A 1 421 ? -19.344 -26.625 -14.617 1 97.12 421 ARG A C 1
ATOM 3266 O O . ARG A 1 421 ? -19.172 -26.703 -15.836 1 97.12 421 ARG A O 1
ATOM 3273 N N . ASP A 1 422 ? -18.766 -25.672 -13.867 1 97.69 422 ASP A N 1
ATOM 3274 C CA . ASP A 1 422 ? -17.75 -24.781 -14.43 1 97.69 422 ASP A CA 1
ATOM 3275 C C . ASP A 1 422 ? -16.594 -25.562 -15.016 1 97.69 422 ASP A C 1
ATOM 3277 O O . ASP A 1 422 ? -16.078 -25.203 -16.078 1 97.69 422 ASP A O 1
ATOM 3281 N N . VAL A 1 423 ? -16.188 -26.609 -14.336 1 97.69 423 VAL A N 1
ATOM 3282 C CA . VAL A 1 423 ? -15.07 -27.453 -14.742 1 97.69 423 VAL A CA 1
ATOM 3283 C C . VAL A 1 423 ? -15.391 -28.125 -16.062 1 97.69 423 VAL A C 1
ATOM 3285 O O . VAL A 1 423 ? -14.547 -28.203 -16.969 1 97.69 423 VAL A O 1
ATOM 3288 N N . ASP A 1 424 ? -16.547 -28.625 -16.188 1 96.75 424 ASP A N 1
ATOM 3289 C CA . ASP A 1 424 ? -16.953 -29.297 -17.406 1 96.75 424 ASP A CA 1
ATOM 3290 C C . ASP A 1 424 ? -16.859 -28.359 -18.609 1 96.75 424 ASP A C 1
ATOM 3292 O O . ASP A 1 424 ? -16.375 -28.75 -19.672 1 96.75 424 ASP A O 1
ATOM 3296 N N . MET A 1 425 ? -17.281 -27.172 -18.406 1 93.81 425 MET A N 1
ATOM 3297 C CA . MET A 1 425 ? -17.188 -26.172 -19.469 1 93.81 425 MET A CA 1
ATOM 3298 C C . MET A 1 425 ? -15.742 -25.906 -19.859 1 93.81 425 MET A C 1
ATOM 3300 O O . MET A 1 425 ? -15.422 -25.781 -21.047 1 93.81 425 MET A O 1
ATOM 3304 N N . LEU A 1 426 ? -14.93 -25.75 -18.891 1 96.62 426 LEU A N 1
ATOM 3305 C CA . LEU A 1 426 ? -13.508 -25.5 -19.094 1 96.62 426 LEU A CA 1
ATOM 3306 C C . LEU A 1 426 ? -12.852 -26.656 -19.844 1 96.62 426 LEU A C 1
ATOM 3308 O O . LEU A 1 426 ? -12.117 -26.438 -20.812 1 96.62 426 LEU A O 1
ATOM 3312 N N . VAL A 1 427 ? -13.156 -27.875 -19.422 1 95.94 427 VAL A N 1
ATOM 3313 C CA . VAL A 1 427 ? -12.516 -29.062 -19.984 1 95.94 427 VAL A CA 1
ATOM 3314 C C . VAL A 1 427 ? -12.945 -29.234 -21.438 1 95.94 427 VAL A C 1
ATOM 3316 O O . VAL A 1 427 ? -12.125 -29.578 -22.297 1 95.94 427 VAL A O 1
ATOM 3319 N N . ASP A 1 428 ? -14.172 -29.016 -21.672 1 93.69 428 ASP A N 1
ATOM 3320 C CA . ASP A 1 428 ? -14.68 -29.141 -23.031 1 93.69 428 ASP A CA 1
ATOM 3321 C C . ASP A 1 428 ? -14 -28.125 -23.969 1 93.69 428 ASP A C 1
ATOM 3323 O O . ASP A 1 428 ? -13.562 -28.484 -25.062 1 93.69 428 ASP A O 1
ATOM 3327 N N . GLY A 1 429 ? -13.977 -26.938 -23.531 1 93.94 429 GLY A N 1
ATOM 3328 C CA . GLY A 1 429 ? -13.328 -25.891 -24.328 1 93.94 429 GLY A CA 1
ATOM 3329 C C . GLY A 1 429 ? -11.844 -26.156 -24.531 1 93.94 429 GLY A C 1
ATOM 3330 O O . GLY A 1 429 ? -11.352 -26.078 -25.672 1 93.94 429 GLY A O 1
ATOM 3331 N N . LEU A 1 430 ? -11.109 -26.453 -23.516 1 96.75 430 LEU A N 1
ATOM 3332 C CA . LEU A 1 430 ? -9.672 -26.703 -23.594 1 96.75 430 LEU A CA 1
ATOM 3333 C C . LEU A 1 430 ? -9.367 -27.922 -24.453 1 96.75 430 LEU A C 1
ATOM 3335 O O . LEU A 1 430 ? -8.438 -27.906 -25.266 1 96.75 430 LEU A O 1
ATOM 3339 N N . GLY A 1 431 ? -10.141 -28.984 -24.234 1 95.38 431 GLY A N 1
ATOM 3340 C CA . GLY A 1 431 ? -9.953 -30.188 -25.031 1 95.38 431 GLY A CA 1
ATOM 3341 C C . GLY A 1 431 ? -10.078 -29.938 -26.531 1 95.38 431 GLY A C 1
ATOM 3342 O O . GLY A 1 431 ? -9.273 -30.438 -27.312 1 95.38 431 GLY A O 1
ATOM 3343 N N . ARG A 1 432 ? -11.086 -29.203 -26.875 1 95.88 432 ARG A N 1
ATOM 3344 C CA . ARG A 1 432 ? -11.289 -28.859 -28.281 1 95.88 432 ARG A CA 1
ATOM 3345 C C . ARG A 1 432 ? -10.102 -28.062 -28.812 1 95.88 432 ARG A C 1
ATOM 3347 O O . ARG A 1 432 ? -9.594 -28.359 -29.906 1 95.88 432 ARG A O 1
ATOM 3354 N N . ILE A 1 433 ? -9.672 -27.078 -28.094 1 97.19 433 ILE A N 1
ATOM 3355 C CA . ILE A 1 433 ? -8.586 -26.203 -28.5 1 97.19 433 ILE A CA 1
ATOM 3356 C C . ILE A 1 433 ? -7.305 -27.016 -28.672 1 97.19 433 ILE A C 1
ATOM 3358 O O . ILE A 1 433 ? -6.598 -26.859 -29.672 1 97.19 433 ILE A O 1
ATOM 3362 N N . LEU A 1 434 ? -6.977 -27.875 -27.75 1 97.19 434 LEU A N 1
ATOM 3363 C CA . LEU A 1 434 ? -5.754 -28.672 -27.797 1 97.19 434 LEU A CA 1
ATOM 3364 C C . LEU A 1 434 ? -5.773 -29.625 -28.984 1 97.19 434 LEU A C 1
ATOM 3366 O O . LEU A 1 434 ? -4.75 -29.844 -29.641 1 97.19 434 LEU A O 1
ATOM 3370 N N . THR A 1 435 ? -6.91 -30.172 -29.25 1 96 435 THR A N 1
ATOM 3371 C CA . THR A 1 435 ? -7.051 -31.078 -30.391 1 96 435 THR A CA 1
ATOM 3372 C C . THR A 1 435 ? -6.832 -30.344 -31.703 1 96 435 THR A C 1
ATOM 3374 O O . THR A 1 435 ? -6.156 -30.859 -32.594 1 96 435 THR A O 1
ATOM 3377 N N . GLU A 1 436 ? -7.41 -29.219 -31.766 1 96 436 GLU A N 1
ATOM 3378 C CA . GLU A 1 436 ? -7.234 -28.406 -32.969 1 96 436 GLU A CA 1
ATOM 3379 C C . GLU A 1 436 ? -5.766 -28.047 -33.188 1 96 436 GLU A C 1
ATOM 3381 O O . GLU A 1 436 ? -5.277 -28.062 -34.312 1 96 436 GLU A O 1
ATOM 3386 N N . ILE A 1 437 ? -5.129 -27.703 -32.125 1 94.69 437 ILE A N 1
ATOM 3387 C CA . ILE A 1 437 ? -3.719 -27.344 -32.219 1 94.69 437 ILE A CA 1
ATOM 3388 C C . ILE A 1 437 ? -2.898 -28.562 -32.656 1 94.69 437 ILE A C 1
ATOM 3390 O O . ILE A 1 437 ? -1.954 -28.422 -33.438 1 94.69 437 ILE A O 1
ATOM 3394 N N . GLU A 1 438 ? -3.191 -29.703 -32.125 1 92 438 GLU A N 1
ATOM 3395 C CA . GLU A 1 438 ? -2.506 -30.922 -32.531 1 92 438 GLU A CA 1
ATOM 3396 C C . GLU A 1 438 ? -2.645 -31.188 -34.031 1 92 438 GLU A C 1
ATOM 3398 O O . GLU A 1 438 ? -1.681 -31.578 -34.688 1 92 438 GLU A O 1
ATOM 3403 N N . VAL A 1 439 ? -3.826 -30.922 -34.562 1 91.19 439 VAL A N 1
ATOM 3404 C CA . VAL A 1 439 ? -4.094 -31.109 -35.969 1 91.19 439 VAL A CA 1
ATOM 3405 C C . VAL A 1 439 ? -3.307 -30.078 -36.781 1 91.19 439 VAL A C 1
ATOM 3407 O O . VAL A 1 439 ? -2.732 -30.422 -37.844 1 91.19 439 VAL A O 1
ATOM 3410 N N . GLU A 1 440 ? -3.307 -28.891 -36.281 1 89.12 440 GLU A N 1
ATOM 3411 C CA . GLU A 1 440 ? -2.551 -27.828 -36.938 1 89.12 440 GLU A CA 1
ATOM 3412 C C . GLU A 1 440 ? -1.064 -28.172 -37.031 1 89.12 440 GLU A C 1
ATOM 3414 O O . GLU A 1 440 ? -0.407 -27.922 -38.031 1 89.12 440 GLU A O 1
ATOM 3419 N N . ASN A 1 441 ? -0.514 -28.672 -36 1 85.06 441 ASN A N 1
ATOM 3420 C CA . ASN A 1 441 ? 0.897 -29.031 -35.938 1 85.06 441 ASN A CA 1
ATOM 3421 C C . ASN A 1 441 ? 1.217 -30.219 -36.844 1 85.06 441 ASN A C 1
ATOM 3423 O O . ASN A 1 441 ? 2.295 -30.281 -37.438 1 85.06 441 ASN A O 1
ATOM 3427 N N . SER A 1 442 ? 0.338 -31.156 -36.969 1 79.69 442 SER A N 1
ATOM 3428 C CA . SER A 1 442 ? 0.517 -32.344 -37.812 1 79.69 442 SER A CA 1
ATOM 3429 C C . SER A 1 442 ? 0.47 -31.953 -39.312 1 79.69 442 SER A C 1
ATOM 3431 O O . SER A 1 442 ? 1.238 -32.469 -40.125 1 79.69 442 SER A O 1
ATOM 3433 N N . THR A 1 443 ? -0.348 -31.031 -39.562 1 72.38 443 THR A N 1
ATOM 3434 C CA . THR A 1 443 ? -0.479 -30.578 -40.938 1 72.38 443 THR A CA 1
ATOM 3435 C C . THR A 1 443 ? 0.747 -29.766 -41.375 1 72.38 443 THR A C 1
ATOM 3437 O O . THR A 1 443 ? 1.199 -29.875 -42.5 1 72.38 443 THR A O 1
ATOM 3440 N N . ALA A 1 444 ? 1.299 -29.062 -40.469 1 66.94 444 ALA A N 1
ATOM 3441 C CA . ALA A 1 444 ? 2.473 -28.25 -40.781 1 66.94 444 ALA A CA 1
ATOM 3442 C C . ALA A 1 444 ? 3.686 -29.125 -41.094 1 66.94 444 ALA A C 1
ATOM 3444 O O . ALA A 1 444 ? 4.488 -28.812 -41.969 1 66.94 444 ALA A O 1
ATOM 3445 N N . ILE A 1 445 ? 3.754 -30.156 -40.438 1 62.09 445 ILE A N 1
ATOM 3446 C CA . ILE A 1 445 ? 4.836 -31.125 -40.625 1 62.09 445 ILE A CA 1
ATOM 3447 C C . ILE A 1 445 ? 4.656 -31.828 -41.938 1 62.09 445 ILE A C 1
ATOM 3449 O O . ILE A 1 445 ? 5.625 -32.031 -42.688 1 62.09 445 ILE A O 1
ATOM 3453 N N . PHE A 1 446 ? 3.449 -32.156 -42.156 1 61.75 446 PHE A N 1
ATOM 3454 C CA . PHE A 1 446 ? 3.146 -32.812 -43.438 1 61.75 446 PHE A CA 1
ATOM 3455 C C . PHE A 1 446 ? 3.488 -31.906 -44.625 1 61.75 446 PHE A C 1
ATOM 3457 O O . PHE A 1 446 ? 4.082 -32.344 -45.594 1 61.75 446 PHE A O 1
ATOM 3464 N N . ASP A 1 447 ? 3.188 -30.703 -44.469 1 62.84 447 ASP A N 1
ATOM 3465 C CA . ASP A 1 447 ? 3.484 -29.734 -45.5 1 62.84 447 ASP A CA 1
ATOM 3466 C C . ASP A 1 447 ? 4.992 -29.531 -45.656 1 62.84 447 ASP A C 1
ATOM 3468 O O . ASP A 1 447 ? 5.496 -29.406 -46.781 1 62.84 447 ASP A O 1
ATOM 3472 N N . GLU A 1 448 ? 5.668 -29.562 -44.562 1 61.88 448 GLU A N 1
ATOM 3473 C CA . GLU A 1 448 ? 7.117 -29.422 -44.594 1 61.88 448 GLU A CA 1
ATOM 3474 C C . GLU A 1 448 ? 7.777 -30.656 -45.219 1 61.88 448 GLU A C 1
ATOM 3476 O O . GLU A 1 448 ? 8.75 -30.531 -45.969 1 61.88 448 GLU A O 1
ATOM 3481 N N . ILE A 1 449 ? 7.309 -31.734 -44.969 1 59.03 449 ILE A N 1
ATOM 3482 C CA . ILE A 1 449 ? 7.828 -32.969 -45.531 1 59.03 449 ILE A CA 1
ATOM 3483 C C . ILE A 1 449 ? 7.52 -33.031 -47.031 1 59.03 449 ILE A C 1
ATOM 3485 O O . ILE A 1 449 ? 8.367 -33.438 -47.812 1 59.03 449 ILE A O 1
ATOM 3489 N N . PHE A 1 450 ? 6.375 -32.594 -47.375 1 60.25 450 PHE A N 1
ATOM 3490 C CA . PHE A 1 450 ? 5.961 -32.719 -48.75 1 60.25 450 PHE A CA 1
ATOM 3491 C C . PHE A 1 450 ? 6.484 -31.531 -49.562 1 60.25 450 PHE A C 1
ATOM 3493 O O . PHE A 1 450 ? 6.77 -31.656 -50.75 1 60.25 450 PHE A O 1
ATOM 3500 N N . THR A 1 451 ? 6.625 -30.453 -48.906 1 57.56 451 THR A N 1
ATOM 3501 C CA . THR A 1 451 ? 7.199 -29.328 -49.625 1 57.56 451 THR A CA 1
ATOM 3502 C C . THR A 1 451 ? 8.719 -29.453 -49.719 1 57.56 451 THR A C 1
ATOM 3504 O O . THR A 1 451 ? 9.359 -28.812 -50.562 1 57.56 451 THR A O 1
ATOM 3507 N N . SER A 1 452 ? 9.336 -30.078 -48.781 1 50.03 452 SER A N 1
ATOM 3508 C CA . SER A 1 452 ? 10.781 -30.25 -48.844 1 50.03 452 SER A CA 1
ATOM 3509 C C . SER A 1 452 ? 11.164 -31.391 -49.781 1 50.03 452 SER A C 1
ATOM 3511 O O . SER A 1 452 ? 12.344 -31.719 -49.906 1 50.03 452 SER A O 1
ATOM 3513 N N . GLN A 1 453 ? 10.273 -32.219 -50.281 1 44.31 453 GLN A N 1
ATOM 3514 C CA . GLN A 1 453 ? 10.672 -33.156 -51.344 1 44.31 453 GLN A CA 1
ATOM 3515 C C . GLN A 1 453 ? 11.094 -32.438 -52.594 1 44.31 453 GLN A C 1
ATOM 3517 O O . GLN A 1 453 ? 10.414 -31.5 -53.062 1 44.31 453 GLN A O 1
ATOM 3522 N N . PRO A 1 454 ? 12.414 -32.469 -52.969 1 42.03 454 PRO A N 1
ATOM 3523 C CA . PRO A 1 454 ? 12.867 -31.906 -54.219 1 42.03 454 PRO A CA 1
ATOM 3524 C C . PRO A 1 454 ? 11.914 -32.188 -55.375 1 42.03 454 PRO A C 1
ATOM 3526 O O . PRO A 1 454 ? 11.242 -33.219 -55.406 1 42.03 454 PRO A O 1
ATOM 3529 N N . SER A 1 455 ? 11.375 -31.141 -55.969 1 39.22 455 SER A N 1
ATOM 3530 C CA . SER A 1 455 ? 10.625 -31.203 -57.219 1 39.22 455 SER A CA 1
ATOM 3531 C C . SER A 1 455 ? 11.297 -32.125 -58.219 1 39.22 455 SER A C 1
ATOM 3533 O O . SER A 1 455 ? 12.289 -31.766 -58.844 1 39.22 455 SER A O 1
ATOM 3535 N N . THR A 1 456 ? 11.656 -33.312 -57.938 1 32.53 456 THR A N 1
ATOM 3536 C CA . THR A 1 456 ? 11.961 -34.062 -59.156 1 32.53 456 THR A CA 1
ATOM 3537 C C . THR A 1 456 ? 10.836 -33.906 -60.188 1 32.53 456 THR A C 1
ATOM 3539 O O . THR A 1 456 ? 9.656 -33.844 -59.812 1 32.53 456 THR A O 1
ATOM 3542 N N . SER A 1 457 ? 11.141 -33.375 -61.344 1 31.33 457 SER A N 1
ATOM 3543 C CA . SER A 1 457 ? 10.43 -33.156 -62.594 1 31.33 457 SER A CA 1
ATOM 3544 C C . SER A 1 457 ? 9.617 -34.375 -63 1 31.33 457 SER A C 1
ATOM 3546 O O . SER A 1 457 ? 9.664 -34.812 -64.125 1 31.33 457 SER A O 1
ATOM 3548 N N . THR A 1 458 ? 9.227 -35.25 -62.156 1 27.59 458 THR A N 1
ATOM 3549 C CA . THR A 1 458 ? 8.453 -36.312 -62.812 1 27.59 458 THR A CA 1
ATOM 3550 C C . THR A 1 458 ? 7.16 -35.75 -63.406 1 27.59 458 THR A C 1
ATOM 3552 O O . THR A 1 458 ? 6.195 -35.531 -62.656 1 27.59 458 THR A O 1
ATOM 3555 N N . SER A 1 459 ? 7.25 -34.688 -64.188 1 26.23 459 SER A N 1
ATOM 3556 C CA . SER A 1 459 ? 6.207 -34.469 -65.188 1 26.23 459 SER A CA 1
ATOM 3557 C C . SER A 1 459 ? 5.766 -35.812 -65.812 1 26.23 459 SER A C 1
ATOM 3559 O O . SER A 1 459 ? 6.582 -36.5 -66.375 1 26.23 459 SER A O 1
ATOM 3561 N N . ALA A 1 460 ? 4.566 -36.312 -65.125 1 23.09 460 ALA A N 1
ATOM 3562 C CA . ALA A 1 460 ? 3.494 -37.25 -64.875 1 23.09 460 ALA A CA 1
ATOM 3563 C C . ALA A 1 460 ? 2.895 -37.812 -66.125 1 23.09 460 ALA A C 1
ATOM 3565 O O . ALA A 1 460 ? 2.582 -37.062 -67.062 1 23.09 460 ALA A O 1
ATOM 3566 N N . LEU A 1 461 ? 2.758 -39.25 -66.312 1 20 461 LEU A N 1
ATOM 3567 C CA . LEU A 1 461 ? 2.094 -40.344 -67 1 20 461 LEU A CA 1
ATOM 3568 C C . LEU A 1 461 ? 0.642 -39.969 -67.312 1 20 461 LEU A C 1
ATOM 3570 O O . LEU A 1 461 ? 0.081 -39.062 -66.75 1 20 461 LEU A O 1
ATOM 3574 N N . LEU A 1 462 ? -0.408 -40.969 -67.125 1 20.92 462 LEU A N 1
ATOM 3575 C CA . LEU A 1 462 ? -1.485 -41.594 -67.875 1 20.92 462 LEU A CA 1
ATOM 3576 C C . LEU A 1 462 ? -2.783 -40.812 -67.75 1 20.92 462 LEU A C 1
ATOM 3578 O O . LEU A 1 462 ? -3.18 -40.469 -66.625 1 20.92 462 LEU A O 1
ATOM 3582 N N . GLY A 1 463 ? -3.254 -40 -68.688 1 22.12 463 GLY A N 1
ATOM 3583 C CA . GLY A 1 463 ? -4.422 -39.281 -69.188 1 22.12 463 GLY A CA 1
ATOM 3584 C C . GLY A 1 463 ? -5.707 -40.094 -69.062 1 22.12 463 GLY A C 1
ATOM 3585 O O . GLY A 1 463 ? -6.715 -39.781 -69.688 1 22.12 463 GLY A O 1
ATOM 3586 N N . ILE A 1 464 ? -5.781 -41.406 -68.375 1 19.19 464 ILE A N 1
ATOM 3587 C CA . ILE A 1 464 ? -7.008 -42.062 -68.875 1 19.19 464 ILE A CA 1
ATOM 3588 C C . ILE A 1 464 ? -8.211 -41.438 -68.125 1 19.19 464 ILE A C 1
ATOM 3590 O O . ILE A 1 464 ? -8.234 -41.312 -66.938 1 19.19 464 ILE A O 1
ATOM 3594 N N . SER A 1 465 ? -8.969 -40.656 -68.688 1 20.91 465 SER A N 1
ATOM 3595 C CA . SER A 1 465 ? -10.234 -39.938 -68.562 1 20.91 465 SER A CA 1
ATOM 3596 C C . SER A 1 465 ? -11.344 -40.906 -68.125 1 20.91 465 SER A C 1
ATOM 3598 O O . SER A 1 465 ? -11.938 -41.594 -68.938 1 20.91 465 SER A O 1
ATOM 3600 N N . MET A 1 466 ? -11.078 -41.875 -67 1 18.73 466 MET A N 1
ATOM 3601 C CA . MET A 1 466 ? -12.289 -42.688 -66.875 1 18.73 466 MET A CA 1
ATOM 3602 C C . MET A 1 466 ? -13.469 -41.812 -66.438 1 18.73 466 MET A C 1
ATOM 3604 O O . MET A 1 466 ? -13.328 -41 -65.562 1 18.73 466 MET A O 1
ATOM 3608 N N . ALA A 1 467 ? -14.492 -41.719 -67.188 1 21.27 467 ALA A N 1
ATOM 3609 C CA . ALA A 1 467 ? -15.789 -41.062 -67.25 1 21.27 467 ALA A CA 1
ATOM 3610 C C . ALA A 1 467 ? -16.703 -41.5 -66.125 1 21.27 467 ALA A C 1
ATOM 3612 O O . ALA A 1 467 ? -17.156 -42.625 -66.125 1 21.27 467 ALA A O 1
ATOM 3613 N N . PRO A 1 468 ? -16.312 -41.156 -64.75 1 19.38 468 PRO A N 1
ATOM 3614 C CA . PRO A 1 468 ? -17.172 -41.781 -63.75 1 19.38 468 PRO A CA 1
ATOM 3615 C C . PRO A 1 468 ? -18.641 -41.406 -63.906 1 19.38 468 PRO A C 1
ATOM 3617 O O . PRO A 1 468 ? -18.938 -40.312 -64.375 1 19.38 468 PRO A O 1
ATOM 3620 N N . SER A 1 469 ? -19.578 -42.406 -63.906 1 18.2 469 SER A N 1
ATOM 3621 C CA . SER A 1 469 ? -21.016 -42.5 -64.125 1 18.2 469 SER A CA 1
ATOM 3622 C C . SER A 1 469 ? -21.766 -41.812 -62.969 1 18.2 469 SER A C 1
ATOM 3624 O O . SER A 1 469 ? -21.266 -41.719 -61.844 1 18.2 469 SER A O 1
ATOM 3626 N N . ASN A 1 470 ? -23 -41.281 -63.219 1 17.44 470 ASN A N 1
ATOM 3627 C CA . ASN A 1 470 ? -24.078 -40.344 -62.906 1 17.44 470 ASN A CA 1
ATOM 3628 C C . ASN A 1 470 ? -24.75 -40.719 -61.562 1 17.44 470 ASN A C 1
ATOM 3630 O O . ASN A 1 470 ? -24.562 -41.812 -61.062 1 17.44 470 ASN A O 1
ATOM 3634 N N . ASP A 1 471 ? -26.062 -40.531 -61.375 1 17.3 471 ASP A N 1
ATOM 3635 C CA . ASP A 1 471 ? -27.109 -39.75 -60.719 1 17.3 471 ASP A CA 1
ATOM 3636 C C . ASP A 1 471 ? -27.906 -40.594 -59.75 1 17.3 471 ASP A C 1
ATOM 3638 O O . ASP A 1 471 ? -28.938 -40.125 -59.219 1 17.3 471 ASP A O 1
ATOM 3642 N N . MET A 1 472 ? -27.734 -41.906 -59.406 1 18.67 472 MET A N 1
ATOM 3643 C CA . MET A 1 472 ? -29.047 -42.438 -59.031 1 18.67 472 MET A CA 1
ATOM 3644 C C . MET A 1 472 ? -29.5 -41.875 -57.688 1 18.67 472 MET A C 1
ATOM 3646 O O . MET A 1 472 ? -28.688 -41.75 -56.75 1 18.67 472 MET A O 1
ATOM 3650 N N . THR A 1 473 ? -30.766 -41.344 -57.5 1 18.81 473 THR A N 1
ATOM 3651 C CA . THR A 1 473 ? -31.766 -40.625 -56.719 1 18.81 473 THR A CA 1
ATOM 3652 C C . THR A 1 473 ? -32.25 -41.438 -55.531 1 18.81 473 THR A C 1
ATOM 3654 O O . THR A 1 473 ? -33.156 -41.031 -54.812 1 18.81 473 THR A O 1
ATOM 3657 N N . LEU A 1 474 ? -31.453 -42.375 -54.875 1 17.77 474 LEU A N 1
ATOM 3658 C CA . LEU A 1 474 ? -32.344 -43.25 -54.125 1 17.77 474 LEU A CA 1
ATOM 3659 C C . LEU A 1 474 ? -33 -42.469 -52.969 1 17.77 474 LEU A C 1
ATOM 3661 O O . LEU A 1 474 ? -32.375 -41.656 -52.312 1 17.77 474 LEU A O 1
ATOM 3665 N N . GLU A 1 475 ? -34.375 -42.531 -52.75 1 18.36 475 GLU A N 1
ATOM 3666 C CA . GLU A 1 475 ? -35.594 -42 -52.156 1 18.36 475 GLU A CA 1
ATOM 3667 C C . GLU A 1 475 ? -35.656 -42.312 -50.656 1 18.36 475 GLU A C 1
ATOM 3669 O O . GLU A 1 475 ? -36.406 -41.688 -49.906 1 18.36 475 GLU A O 1
ATOM 3674 N N . GLU A 1 476 ? -34.875 -43.188 -49.938 1 18.38 476 GLU A N 1
ATOM 3675 C CA . GLU A 1 476 ? -35.719 -43.969 -49.031 1 18.38 476 GLU A CA 1
ATOM 3676 C C . GLU A 1 476 ? -36.094 -43.156 -47.812 1 18.38 476 GLU A C 1
ATOM 3678 O O . GLU A 1 476 ? -35.25 -42.438 -47.25 1 18.38 476 GLU A O 1
ATOM 3683 N N . GLU A 1 477 ? -37.406 -42.969 -47.438 1 20.08 477 GLU A N 1
ATOM 3684 C CA . GLU A 1 477 ? -38.344 -42.25 -46.594 1 20.08 477 GLU A CA 1
ATOM 3685 C C . GLU A 1 477 ? -38.281 -42.75 -45.156 1 20.08 477 GLU A C 1
ATOM 3687 O O . GLU A 1 477 ? -38.938 -42.188 -44.25 1 20.08 477 GLU A O 1
ATOM 3692 N N . PRO A 1 478 ? -37.156 -43.031 -44.469 1 20.19 478 PRO A N 1
ATOM 3693 C CA . PRO A 1 478 ? -37.531 -43.906 -43.375 1 20.19 478 PRO A CA 1
ATOM 3694 C C . PRO A 1 478 ? -38.469 -43.219 -42.375 1 20.19 478 PRO A C 1
ATOM 3696 O O . PRO A 1 478 ? -38.5 -42 -42.281 1 20.19 478 PRO A O 1
ATOM 3699 N N . PRO A 1 479 ? -39.312 -43.969 -41.531 1 20.72 479 PRO A N 1
ATOM 3700 C CA . PRO A 1 479 ? -40.562 -43.938 -40.75 1 20.72 479 PRO A CA 1
ATOM 3701 C C . PRO A 1 479 ? -40.406 -43.219 -39.438 1 20.72 479 PRO A C 1
ATOM 3703 O O . PRO A 1 479 ? -39.281 -43.125 -38.906 1 20.72 479 PRO A O 1
ATOM 3706 N N . SER A 1 480 ? -41.281 -42.344 -39 1 20.39 480 SER A N 1
ATOM 3707 C CA . SER A 1 480 ? -41.594 -41.312 -38 1 20.39 480 SER A CA 1
ATOM 3708 C C . SER A 1 480 ? -41.875 -41.969 -36.625 1 20.39 480 SER A C 1
ATOM 3710 O O . SER A 1 480 ? -42.281 -41.25 -35.688 1 20.39 480 SER A O 1
ATOM 3712 N N . PRO A 1 481 ? -41.219 -43.094 -36.156 1 19.69 481 PRO A N 1
ATOM 3713 C CA . PRO A 1 481 ? -42.094 -43.688 -35.125 1 19.69 481 PRO A CA 1
ATOM 3714 C C . PRO A 1 481 ? -42.281 -42.781 -33.938 1 19.69 481 PRO A C 1
ATOM 3716 O O . PRO A 1 481 ? -41.5 -41.844 -33.688 1 19.69 481 PRO A O 1
ATOM 3719 N N . ASP A 1 482 ? -43.438 -42.812 -33.125 1 20.34 482 ASP A N 1
ATOM 3720 C CA . ASP A 1 482 ? -44.438 -42.281 -32.219 1 20.34 482 ASP A CA 1
ATOM 3721 C C . ASP A 1 482 ? -43.969 -42.375 -30.766 1 20.34 482 ASP A C 1
ATOM 3723 O O . ASP A 1 482 ? -44.688 -42.031 -29.844 1 20.34 482 ASP A O 1
ATOM 3727 N N . VAL A 1 483 ? -42.656 -42.625 -30.312 1 19.84 483 VAL A N 1
ATOM 3728 C CA . VAL A 1 483 ? -42.656 -43.312 -29.016 1 19.84 483 VAL A CA 1
ATOM 3729 C C . VAL A 1 483 ? -43.062 -42.344 -27.922 1 19.84 483 VAL A C 1
ATOM 3731 O O . VAL A 1 483 ? -42.531 -41.25 -27.812 1 19.84 483 VAL A O 1
ATOM 3734 N N . THR A 1 484 ? -44.219 -42.562 -27.219 1 20.06 484 THR A N 1
ATOM 3735 C CA . THR A 1 484 ? -45.094 -41.969 -26.219 1 20.06 484 THR A CA 1
ATOM 3736 C C . THR A 1 484 ? -44.469 -42.031 -24.828 1 20.06 484 THR A C 1
ATOM 3738 O O . THR A 1 484 ? -45.062 -41.531 -23.859 1 20.06 484 THR A O 1
ATOM 3741 N N . PHE A 1 485 ? -43.156 -41.844 -24.484 1 18.94 485 PHE A N 1
ATOM 3742 C CA . PHE A 1 485 ? -42.844 -42.344 -23.141 1 18.94 485 PHE A CA 1
ATOM 3743 C C . PHE A 1 485 ? -43.5 -41.5 -22.078 1 18.94 485 PHE A C 1
ATOM 3745 O O . PHE A 1 485 ? -43.438 -40.25 -22.125 1 18.94 485 PHE A O 1
ATOM 3752 N N . ASP A 1 486 ? -44.438 -42.031 -21.297 1 19.27 486 ASP A N 1
ATOM 3753 C CA . ASP A 1 486 ? -45.375 -41.688 -20.234 1 19.27 486 ASP A CA 1
ATOM 3754 C C . ASP A 1 486 ? -44.656 -41.469 -18.906 1 19.27 486 ASP A C 1
ATOM 3756 O O . ASP A 1 486 ? -44.156 -42.406 -18.297 1 19.27 486 ASP A O 1
ATOM 3760 N N . TYR A 1 487 ? -43.656 -40.594 -18.703 1 18.72 487 TYR A N 1
ATOM 3761 C CA . TYR A 1 487 ? -42.938 -40.531 -17.438 1 18.72 487 TYR A CA 1
ATOM 3762 C C . TYR A 1 487 ? -43.875 -40.094 -16.312 1 18.72 487 TYR A C 1
ATOM 3764 O O . TYR A 1 487 ? -44.406 -39 -16.328 1 18.72 487 TYR A O 1
ATOM 3772 N N . ALA A 1 488 ? -44.5 -41 -15.539 1 18.83 488 ALA A N 1
ATOM 3773 C CA . ALA A 1 488 ? -45.438 -40.938 -14.414 1 18.83 488 ALA A CA 1
ATOM 3774 C C . ALA A 1 488 ? -44.75 -40.469 -13.141 1 18.83 488 ALA A C 1
ATOM 3776 O O . ALA A 1 488 ? -45.375 -40.344 -12.086 1 18.83 488 ALA A O 1
ATOM 3777 N N . TYR A 1 489 ? -43.469 -40.094 -12.93 1 20.34 489 TYR A N 1
ATOM 3778 C CA . TYR A 1 489 ? -43.031 -40.25 -11.547 1 20.34 489 TYR A CA 1
ATOM 3779 C C . TYR A 1 489 ? -43.844 -39.406 -10.594 1 20.34 489 TYR A C 1
ATOM 3781 O O . TYR A 1 489 ? -44.188 -38.25 -10.922 1 20.34 489 TYR A O 1
ATOM 3789 N N . SER A 1 490 ? -44.406 -39.969 -9.492 1 20.31 490 SER A N 1
ATOM 3790 C CA . SER A 1 490 ? -45.312 -39.75 -8.375 1 20.31 490 SER A CA 1
ATOM 3791 C C . SER A 1 490 ? -44.75 -38.75 -7.375 1 20.31 490 SER A C 1
ATOM 3793 O O . SER A 1 490 ? -43.531 -38.688 -7.176 1 20.31 490 SER A O 1
ATOM 3795 N N . ASP A 1 491 ? -45.469 -37.656 -6.898 1 19.97 491 ASP A N 1
ATOM 3796 C CA . ASP A 1 491 ? -45.469 -36.438 -6.07 1 19.97 491 ASP A CA 1
ATOM 3797 C C . ASP A 1 491 ? -45.156 -36.781 -4.617 1 19.97 491 ASP A C 1
ATOM 3799 O O . ASP A 1 491 ? -44.844 -35.875 -3.822 1 19.97 491 ASP A O 1
ATOM 3803 N N . GLU A 1 492 ? -45.531 -37.969 -4.016 1 20.34 492 GLU A N 1
ATOM 3804 C CA . GLU A 1 492 ? -46.062 -38 -2.646 1 20.34 492 GLU A CA 1
ATOM 3805 C C . GLU A 1 492 ? -44.906 -37.812 -1.637 1 20.34 492 GLU A C 1
ATOM 3807 O O . GLU A 1 492 ? -45.062 -37.062 -0.672 1 20.34 492 GLU A O 1
ATOM 3812 N N . GLU A 1 493 ? -43.906 -38.719 -1.518 1 21.61 493 GLU A N 1
ATOM 3813 C CA . GLU A 1 493 ? -43.5 -39.281 -0.231 1 21.61 493 GLU A CA 1
ATOM 3814 C C . GLU A 1 493 ? -42.5 -38.344 0.46 1 21.61 493 GLU A C 1
ATOM 3816 O O . GLU A 1 493 ? -42 -38.656 1.542 1 21.61 493 GLU A O 1
ATOM 3821 N N . ALA A 1 494 ? -41.938 -37.281 -0.002 1 18.72 494 ALA A N 1
ATOM 3822 C CA . ALA A 1 494 ? -40.812 -36.656 0.688 1 18.72 494 ALA A CA 1
ATOM 3823 C C . ALA A 1 494 ? -41.281 -35.969 1.966 1 18.72 494 ALA A C 1
ATOM 3825 O O . ALA A 1 494 ? -40.531 -35.219 2.578 1 18.72 494 ALA A O 1
ATOM 3826 N N . ARG A 1 495 ? -42.469 -36.125 2.471 1 19.27 495 ARG A N 1
ATOM 3827 C CA . ARG A 1 495 ? -42.938 -35.375 3.643 1 19.27 495 ARG A CA 1
ATOM 3828 C C . ARG A 1 495 ? -42.156 -35.781 4.891 1 19.27 495 ARG A C 1
ATOM 3830 O O . ARG A 1 495 ? -41.844 -34.969 5.734 1 19.27 495 ARG A O 1
ATOM 3837 N N . LYS A 1 496 ? -42.125 -37.188 5.297 1 21.77 496 LYS A N 1
ATOM 3838 C CA . LYS A 1 496 ? -42.25 -37.531 6.707 1 21.77 496 LYS A CA 1
ATOM 3839 C C . LYS A 1 496 ? -40.938 -37.25 7.445 1 21.77 496 LYS A C 1
ATOM 3841 O O . LYS A 1 496 ? -40.938 -37 8.648 1 21.77 496 LYS A O 1
ATOM 3846 N N . GLU A 1 497 ? -39.719 -37.656 6.945 1 19.52 497 GLU A N 1
ATOM 3847 C CA . GLU A 1 497 ? -38.781 -38.094 7.973 1 19.52 497 GLU A CA 1
ATOM 3848 C C . GLU A 1 497 ? -38.188 -36.875 8.688 1 19.52 497 GLU A C 1
ATOM 3850 O O . GLU A 1 497 ? -37.188 -37 9.391 1 19.52 497 GLU A O 1
ATOM 3855 N N . ALA A 1 498 ? -38.625 -35.656 8.648 1 21.45 498 ALA A N 1
ATOM 3856 C CA . ALA A 1 498 ? -38.031 -34.531 9.367 1 21.45 498 ALA A CA 1
ATOM 3857 C C . ALA A 1 498 ? -38.188 -34.719 10.875 1 21.45 498 ALA A C 1
ATOM 3859 O O . ALA A 1 498 ? -37.781 -33.844 11.648 1 21.45 498 ALA A O 1
ATOM 3860 N N . GLU A 1 499 ? -38.969 -35.75 11.43 1 21.92 499 GLU A N 1
ATOM 3861 C CA . GLU A 1 499 ? -39.281 -35.688 12.852 1 21.92 499 GLU A CA 1
ATOM 3862 C C . GLU A 1 499 ? -38.062 -35.906 13.711 1 21.92 499 GLU A C 1
ATOM 3864 O O . GLU A 1 499 ? -38.031 -35.562 14.898 1 21.92 499 GLU A O 1
ATOM 3869 N N . ALA A 1 500 ? -37.125 -36.875 13.445 1 21.95 500 ALA A N 1
ATOM 3870 C CA . ALA A 1 500 ? -36.562 -37.656 14.539 1 21.95 500 ALA A CA 1
ATOM 3871 C C . ALA A 1 500 ? -35.625 -36.812 15.406 1 21.95 500 ALA A C 1
ATOM 3873 O O . ALA A 1 500 ? -35.562 -37 16.625 1 21.95 500 ALA A O 1
ATOM 3874 N N . TYR A 1 501 ? -34.5 -36.25 14.906 1 21.2 501 TYR A N 1
ATOM 3875 C CA . TYR A 1 501 ? -33.406 -36.188 15.859 1 21.2 501 TYR A CA 1
ATOM 3876 C C . TYR A 1 501 ? -33.656 -35.125 16.922 1 21.2 501 TYR A C 1
ATOM 3878 O O . TYR A 1 501 ? -33.188 -34 16.812 1 21.2 501 TYR A O 1
ATOM 3886 N N . ALA A 1 502 ? -34.875 -34.812 17.391 1 22.34 502 ALA A N 1
ATOM 3887 C CA . ALA A 1 502 ? -35.125 -33.906 18.516 1 22.34 502 ALA A CA 1
ATOM 3888 C C . ALA A 1 502 ? -34.5 -34.438 19.797 1 22.34 502 ALA A C 1
ATOM 3890 O O . ALA A 1 502 ? -34.281 -33.688 20.75 1 22.34 502 ALA A O 1
ATOM 3891 N N . ASP A 1 503 ? -34.688 -35.812 20.172 1 20.94 503 ASP A N 1
ATOM 3892 C CA . ASP A 1 503 ? -34.75 -36.25 21.562 1 20.94 503 ASP A CA 1
ATOM 3893 C C . ASP A 1 503 ? -33.375 -36.188 22.234 1 20.94 503 ASP A C 1
ATOM 3895 O O . ASP A 1 503 ? -33.25 -36.344 23.453 1 20.94 503 ASP A O 1
ATOM 3899 N N . MET A 1 504 ? -32.25 -36.688 21.688 1 24.55 504 MET A N 1
ATOM 3900 C CA . MET A 1 504 ? -31.359 -37.25 22.688 1 24.55 504 MET A CA 1
ATOM 3901 C C . MET A 1 504 ? -30.797 -36.156 23.594 1 24.55 504 MET A C 1
ATOM 3903 O O . MET A 1 504 ? -30.75 -36.344 24.812 1 24.55 504 MET A O 1
ATOM 3907 N N . ASP A 1 505 ? -29.75 -35.312 23.828 1 21.56 505 ASP A N 1
ATOM 3908 C CA . ASP A 1 505 ? -29.484 -34.719 25.141 1 21.56 505 ASP A CA 1
ATOM 3909 C C . ASP A 1 505 ? -30.438 -33.531 25.375 1 21.56 505 ASP A C 1
ATOM 3911 O O . ASP A 1 505 ? -30.734 -32.781 24.453 1 21.56 505 ASP A O 1
ATOM 3915 N N . MET B 1 1 ? -47.625 -16.328 6.621 1 24.2 1 MET B N 1
ATOM 3916 C CA . MET B 1 1 ? -46.219 -16.672 6.609 1 24.2 1 MET B CA 1
ATOM 3917 C C . MET B 1 1 ? -45.344 -15.414 6.477 1 24.2 1 MET B C 1
ATOM 3919 O O . MET B 1 1 ? -45.188 -14.867 5.383 1 24.2 1 MET B O 1
ATOM 3923 N N . GLU B 1 2 ? -45.219 -14.508 7.465 1 25.52 2 GLU B N 1
ATOM 3924 C CA . GLU B 1 2 ? -44.875 -13.094 7.652 1 25.52 2 GLU B CA 1
ATOM 3925 C C . GLU B 1 2 ? -43.375 -12.859 7.484 1 25.52 2 GLU B C 1
ATOM 3927 O O . GLU B 1 2 ? -42.562 -13.531 8.125 1 25.52 2 GLU B O 1
ATOM 3932 N N . GLY B 1 3 ? -42.875 -12.547 6.258 1 24.55 3 GLY B N 1
ATOM 3933 C CA . GLY B 1 3 ? -41.562 -12.352 5.688 1 24.55 3 GLY B CA 1
ATOM 3934 C C . GLY B 1 3 ? -40.656 -11.453 6.527 1 24.55 3 GLY B C 1
ATOM 3935 O O . GLY B 1 3 ? -41 -10.305 6.797 1 24.55 3 GLY B O 1
ATOM 3936 N N . LYS B 1 4 ? -39.906 -12.047 7.539 1 29.22 4 LYS B N 1
ATOM 3937 C CA . LYS B 1 4 ? -39.031 -11.406 8.531 1 29.22 4 LYS B CA 1
ATOM 3938 C C . LYS B 1 4 ? -38.156 -10.352 7.883 1 29.22 4 LYS B C 1
ATOM 3940 O O . LYS B 1 4 ? -37.562 -10.578 6.812 1 29.22 4 LYS B O 1
ATOM 3945 N N . ASN B 1 5 ? -38.25 -9.133 8.125 1 28.81 5 ASN B N 1
ATOM 3946 C CA . ASN B 1 5 ? -37.562 -7.867 7.867 1 28.81 5 ASN B CA 1
ATOM 3947 C C . ASN B 1 5 ? -36.062 -7.992 8.047 1 28.81 5 ASN B C 1
ATOM 3949 O O . ASN B 1 5 ? -35.594 -8.516 9.055 1 28.81 5 ASN B O 1
ATOM 3953 N N . GLY B 1 6 ? -35.219 -8.281 7.039 1 30.41 6 GLY B N 1
ATOM 3954 C CA . GLY B 1 6 ? -33.781 -8.383 6.898 1 30.41 6 GLY B CA 1
ATOM 3955 C C . GLY B 1 6 ? -33 -7.395 7.766 1 30.41 6 GLY B C 1
ATOM 3956 O O . GLY B 1 6 ? -33 -6.195 7.473 1 30.41 6 GLY B O 1
ATOM 3957 N N . GLU B 1 7 ? -32.969 -7.523 9.055 1 31.84 7 GLU B N 1
ATOM 3958 C CA . GLU B 1 7 ? -32.094 -6.766 9.961 1 31.84 7 GLU B CA 1
ATOM 3959 C C . GLU B 1 7 ? -30.703 -6.605 9.383 1 31.84 7 GLU B C 1
ATOM 3961 O O . GLU B 1 7 ? -30.078 -7.59 8.992 1 31.84 7 GLU B O 1
ATOM 3966 N N . SER B 1 8 ? -30.391 -5.574 8.781 1 34.72 8 SER B N 1
ATOM 3967 C CA . SER B 1 8 ? -29.125 -5.137 8.234 1 34.72 8 SER B CA 1
ATOM 3968 C C . SER B 1 8 ? -27.969 -5.48 9.18 1 34.72 8 SER B C 1
ATOM 3970 O O . SER B 1 8 ? -27.969 -5.086 10.344 1 34.72 8 SER B O 1
ATOM 3972 N N . ALA B 1 9 ? -27.359 -6.559 9.102 1 35.84 9 ALA B N 1
ATOM 3973 C CA . ALA B 1 9 ? -26.234 -7.07 9.875 1 35.84 9 ALA B CA 1
ATOM 3974 C C . ALA B 1 9 ? -25.156 -6.004 10.039 1 35.84 9 ALA B C 1
ATOM 3976 O O . ALA B 1 9 ? -24.359 -5.766 9.125 1 35.84 9 ALA B O 1
ATOM 3977 N N . LYS B 1 10 ? -25.344 -4.926 10.852 1 42.75 10 LYS B N 1
ATOM 3978 C CA . LYS B 1 10 ? -24.328 -3.961 11.266 1 42.75 10 LYS B CA 1
ATOM 3979 C C . LYS B 1 10 ? -23.125 -4.664 11.891 1 42.75 10 LYS B C 1
ATOM 3981 O O . LYS B 1 10 ? -23.266 -5.422 12.852 1 42.75 10 LYS B O 1
ATOM 3986 N N . TYR B 1 11 ? -22.125 -4.887 11.242 1 42.91 11 TYR B N 1
ATOM 3987 C CA . TYR B 1 11 ? -20.891 -5.359 11.883 1 42.91 11 TYR B CA 1
ATOM 3988 C C . TYR B 1 11 ? -20.547 -4.504 13.094 1 42.91 11 TYR B C 1
ATOM 3990 O O . TYR B 1 11 ? -20.203 -3.33 12.961 1 42.91 11 TYR B O 1
ATOM 3998 N N . VAL B 1 12 ? -21.25 -4.668 14.242 1 49.34 12 VAL B N 1
ATOM 3999 C CA . VAL B 1 12 ? -20.891 -3.949 15.453 1 49.34 12 VAL B CA 1
ATOM 4000 C C . VAL B 1 12 ? -19.906 -4.793 16.281 1 49.34 12 VAL B C 1
ATOM 4002 O O . VAL B 1 12 ? -20.203 -5.949 16.594 1 49.34 12 VAL B O 1
ATOM 4005 N N . ASP B 1 13 ? -18.625 -4.395 16.266 1 59.06 13 ASP B N 1
ATOM 4006 C CA . ASP B 1 13 ? -17.781 -4.973 17.297 1 59.06 13 ASP B CA 1
ATOM 4007 C C . ASP B 1 13 ? -18.391 -4.766 18.688 1 59.06 13 ASP B C 1
ATOM 4009 O O . ASP B 1 13 ? -18.453 -3.637 19.172 1 59.06 13 ASP B O 1
ATOM 4013 N N . SER B 1 14 ? -19.094 -5.711 19.094 1 65.94 14 SER B N 1
ATOM 4014 C CA . SER B 1 14 ? -19.875 -5.664 20.312 1 65.94 14 SER B CA 1
ATOM 4015 C C . SER B 1 14 ? -18.984 -5.727 21.547 1 65.94 14 SER B C 1
ATOM 4017 O O . SER B 1 14 ? -19.484 -5.734 22.672 1 65.94 14 SER B O 1
ATOM 4019 N N . LEU B 1 15 ? -17.766 -5.57 21.25 1 75.94 15 LEU B N 1
ATOM 4020 C CA . LEU B 1 15 ? -16.891 -5.691 22.406 1 75.94 15 LEU B CA 1
ATOM 4021 C C . LEU B 1 15 ? -16.922 -4.418 23.25 1 75.94 15 LEU B C 1
ATOM 4023 O O . LEU B 1 15 ? -16.953 -3.312 22.703 1 75.94 15 LEU B O 1
ATOM 4027 N N . GLN B 1 16 ? -16.906 -4.664 24.562 1 79.44 16 GLN B N 1
ATOM 4028 C CA . GLN B 1 16 ? -16.766 -3.537 25.469 1 79.44 16 GLN B CA 1
ATOM 4029 C C . GLN B 1 16 ? -15.352 -2.951 25.406 1 79.44 16 GLN B C 1
ATOM 4031 O O . GLN B 1 16 ? -14.43 -3.596 24.906 1 79.44 16 GLN B O 1
ATOM 4036 N N . MET B 1 17 ? -15.258 -1.757 25.891 1 81.69 17 MET B N 1
ATOM 4037 C CA . MET B 1 17 ? -14 -1.023 25.812 1 81.69 17 MET B CA 1
ATOM 4038 C C . MET B 1 17 ? -12.875 -1.81 26.469 1 81.69 17 MET B C 1
ATOM 4040 O O . MET B 1 17 ? -11.781 -1.933 25.906 1 81.69 17 MET B O 1
ATOM 4044 N N . GLU B 1 18 ? -13.164 -2.363 27.594 1 82.19 18 GLU B N 1
ATOM 4045 C CA . GLU B 1 18 ? -12.133 -3.09 28.328 1 82.19 18 GLU B CA 1
ATOM 4046 C C . GLU B 1 18 ? -11.68 -4.332 27.562 1 82.19 18 GLU B C 1
ATOM 4048 O O . GLU B 1 18 ? -10.492 -4.645 27.531 1 82.19 18 GLU B O 1
ATOM 4053 N N . GLU B 1 19 ? -12.609 -4.988 27.016 1 83.44 19 GLU B N 1
ATOM 4054 C CA . GLU B 1 19 ? -12.289 -6.176 26.234 1 83.44 19 GLU B CA 1
ATOM 4055 C C . GLU B 1 19 ? -11.484 -5.816 24.984 1 83.44 19 GLU B C 1
ATOM 4057 O O . GLU B 1 19 ? -10.562 -6.543 24.594 1 83.44 19 GLU B O 1
ATOM 4062 N N . THR B 1 20 ? -11.867 -4.746 24.391 1 82.81 20 THR B N 1
ATOM 4063 C CA . THR B 1 20 ? -11.164 -4.266 23.203 1 82.81 20 THR B CA 1
ATOM 4064 C C . THR B 1 20 ? -9.703 -3.953 23.547 1 82.81 20 THR B C 1
ATOM 4066 O O . THR B 1 20 ? -8.797 -4.305 22.781 1 82.81 20 THR B O 1
ATOM 4069 N N . TYR B 1 21 ? -9.555 -3.426 24.656 1 81.31 21 TYR B N 1
ATOM 4070 C CA . TYR B 1 21 ? -8.203 -3.051 25.062 1 81.31 21 TYR B CA 1
ATOM 4071 C C . TYR B 1 21 ? -7.379 -4.281 25.406 1 81.31 21 TYR B C 1
ATOM 4073 O O . TYR B 1 21 ? -6.172 -4.316 25.172 1 81.31 21 TYR B O 1
ATOM 4081 N N . GLN B 1 22 ? -7.984 -5.234 25.984 1 84.25 22 GLN B N 1
ATOM 4082 C CA . GLN B 1 22 ? -7.289 -6.477 26.297 1 84.25 22 GLN B CA 1
ATOM 4083 C C . GLN B 1 22 ? -6.848 -7.195 25.031 1 84.25 22 GLN B C 1
ATOM 4085 O O . GLN B 1 22 ? -5.73 -7.707 24.953 1 84.25 22 GLN B O 1
ATOM 4090 N N . LEU B 1 23 ? -7.73 -7.184 24.156 1 84.88 23 LEU B N 1
ATOM 4091 C CA . LEU B 1 23 ? -7.402 -7.824 22.891 1 84.88 23 LEU B CA 1
ATOM 4092 C C . LEU B 1 23 ? -6.285 -7.07 22.172 1 84.88 23 LEU B C 1
ATOM 4094 O O . LEU B 1 23 ? -5.426 -7.684 21.531 1 84.88 23 LEU B O 1
ATOM 4098 N N . ARG B 1 24 ? -6.324 -5.801 22.25 1 83.88 24 ARG B N 1
ATOM 4099 C CA . ARG B 1 24 ? -5.273 -4.992 21.641 1 83.88 24 ARG B CA 1
ATOM 4100 C C . ARG B 1 24 ? -3.912 -5.312 22.234 1 83.88 24 ARG B C 1
ATOM 4102 O O . ARG B 1 24 ? -2.924 -5.457 21.516 1 83.88 24 ARG B O 1
ATOM 4109 N N . ARG B 1 25 ? -3.887 -5.445 23.484 1 82.56 25 ARG B N 1
ATOM 4110 C CA . ARG B 1 25 ? -2.633 -5.734 24.188 1 82.56 25 ARG B CA 1
ATOM 4111 C C . ARG B 1 25 ? -2.096 -7.105 23.781 1 82.56 25 ARG B C 1
ATOM 4113 O O . ARG B 1 25 ? -0.882 -7.309 23.734 1 82.56 25 ARG B O 1
ATOM 4120 N N . SER B 1 26 ? -3.01 -7.906 23.406 1 83.88 26 SER B N 1
ATOM 4121 C CA . SER B 1 26 ? -2.625 -9.289 23.141 1 83.88 26 SER B CA 1
ATOM 4122 C C . SER B 1 26 ? -2.23 -9.477 21.688 1 83.88 26 SER B C 1
ATOM 4124 O O . SER B 1 26 ? -1.344 -10.273 21.375 1 83.88 26 SER B O 1
ATOM 4126 N N . TYR B 1 27 ? -2.914 -8.719 20.812 1 85.25 27 TYR B N 1
ATOM 4127 C CA . TYR B 1 27 ? -2.846 -9.164 19.422 1 85.25 27 TYR B CA 1
ATOM 4128 C C . TYR B 1 27 ? -2.322 -8.055 18.516 1 85.25 27 TYR B C 1
ATOM 4130 O O . TYR B 1 27 ? -2.061 -8.281 17.344 1 85.25 27 TYR B O 1
ATOM 4138 N N . ILE B 1 28 ? -2.172 -6.934 19.062 1 82.62 28 ILE B N 1
ATOM 4139 C CA . ILE B 1 28 ? -1.69 -5.805 18.266 1 82.62 28 ILE B CA 1
ATOM 4140 C C . ILE B 1 28 ? -0.306 -5.387 18.75 1 82.62 28 ILE B C 1
ATOM 4142 O O . ILE B 1 28 ? -0.052 -5.344 19.953 1 82.62 28 ILE B O 1
ATOM 4146 N N . ALA B 1 29 ? 0.541 -5.148 17.781 1 82.19 29 ALA B N 1
ATOM 4147 C CA . ALA B 1 29 ? 1.897 -4.73 18.125 1 82.19 29 ALA B CA 1
ATOM 4148 C C . ALA B 1 29 ? 1.885 -3.432 18.922 1 82.19 29 ALA B C 1
ATOM 4150 O O . ALA B 1 29 ? 1.095 -2.527 18.641 1 82.19 29 ALA B O 1
ATOM 4151 N N . GLU B 1 30 ? 2.773 -3.291 19.844 1 77.88 30 GLU B N 1
ATOM 4152 C CA . GLU B 1 30 ? 2.855 -2.123 20.719 1 77.88 30 GLU B CA 1
ATOM 4153 C C . GLU B 1 30 ? 3.215 -0.868 19.922 1 77.88 30 GLU B C 1
ATOM 4155 O O . GLU B 1 30 ? 2.871 0.246 20.328 1 77.88 30 GLU B O 1
ATOM 4160 N N . SER B 1 31 ? 3.854 -1.13 18.844 1 77.19 31 SER B N 1
ATOM 4161 C CA . SER B 1 31 ? 4.27 -0.01 18.016 1 77.19 31 SER B CA 1
ATOM 4162 C C . SER B 1 31 ? 3.068 0.682 17.375 1 77.19 31 SER B C 1
ATOM 4164 O O . SER B 1 31 ? 3.162 1.833 16.938 1 77.19 31 SER B O 1
ATOM 4166 N N . CYS B 1 32 ? 1.98 0.039 17.328 1 78.94 32 CYS B N 1
ATOM 4167 C CA . CYS B 1 32 ? 0.768 0.618 16.766 1 78.94 32 CYS B CA 1
ATOM 4168 C C . CYS B 1 32 ? 0.049 1.488 17.797 1 78.94 32 CYS B C 1
ATOM 4170 O O . CYS B 1 32 ? -1.015 1.118 18.281 1 78.94 32 CYS B O 1
ATOM 4172 N N . GLN B 1 33 ? 0.514 2.707 17.984 1 76.06 33 GLN B N 1
ATOM 4173 C CA . GLN B 1 33 ? -0.006 3.615 19 1 76.06 33 GLN B CA 1
ATOM 4174 C C . GLN B 1 33 ? -1.327 4.238 18.562 1 76.06 33 GLN B C 1
ATOM 4176 O O . GLN B 1 33 ? -1.589 4.367 17.359 1 76.06 33 GLN B O 1
ATOM 4181 N N . LEU B 1 34 ? -2.062 4.578 19.609 1 77.75 34 LEU B N 1
ATOM 4182 C CA . LEU B 1 34 ? -3.336 5.246 19.359 1 77.75 34 LEU B CA 1
ATOM 4183 C C . LEU B 1 34 ? -3.164 6.762 19.359 1 77.75 34 LEU B C 1
ATOM 4185 O O . LEU B 1 34 ? -2.143 7.273 19.828 1 77.75 34 LEU B O 1
ATOM 4189 N N . HIS B 1 35 ? -4.141 7.41 18.75 1 78.88 35 HIS B N 1
ATOM 4190 C CA . HIS B 1 35 ? -4.121 8.867 18.766 1 78.88 35 HIS B CA 1
ATOM 4191 C C . HIS B 1 35 ? -4.074 9.391 20.203 1 78.88 35 HIS B C 1
ATOM 4193 O O . HIS B 1 35 ? -3.342 10.336 20.5 1 78.88 35 HIS B O 1
ATOM 4199 N N . TYR B 1 36 ? -4.914 8.781 21.047 1 85.75 36 TYR B N 1
ATOM 4200 C CA . TYR B 1 36 ? -4.902 9.023 22.484 1 85.75 36 TYR B CA 1
ATOM 4201 C C . TYR B 1 36 ? -4.531 7.762 23.25 1 85.75 36 TYR B C 1
ATOM 4203 O O . TYR B 1 36 ? -5.398 6.941 23.562 1 85.75 36 TYR B O 1
ATOM 4211 N N . ASN B 1 37 ? -3.344 7.648 23.641 1 81.38 37 ASN B N 1
ATOM 4212 C CA . ASN B 1 37 ? -2.867 6.422 24.281 1 81.38 37 ASN B CA 1
ATOM 4213 C C . ASN B 1 37 ? -3.348 6.309 25.719 1 81.38 37 ASN B C 1
ATOM 4215 O O . ASN B 1 37 ? -3.684 5.219 26.188 1 81.38 37 ASN B O 1
ATOM 4219 N N . GLN B 1 38 ? -3.373 7.43 26.406 1 82.69 38 GLN B N 1
ATOM 4220 C CA . GLN B 1 38 ? -3.695 7.414 27.828 1 82.69 38 GLN B CA 1
ATOM 4221 C C . GLN B 1 38 ? -5.191 7.219 28.047 1 82.69 38 GLN B C 1
ATOM 4223 O O . GLN B 1 38 ? -5.605 6.598 29.031 1 82.69 38 GLN B O 1
ATOM 4228 N N . SER B 1 39 ? -5.98 7.75 27.172 1 87.19 39 SER B N 1
ATOM 4229 C CA . SER B 1 39 ? -7.434 7.641 27.234 1 87.19 39 SER B CA 1
ATOM 4230 C C . SER B 1 39 ? -8.031 7.43 25.844 1 87.19 39 SER B C 1
ATOM 4232 O O . SER B 1 39 ? -8.617 8.344 25.266 1 87.19 39 SER B O 1
ATOM 4234 N N . PRO B 1 40 ? -7.945 6.246 25.406 1 86.69 40 PRO B N 1
ATOM 4235 C CA . PRO B 1 40 ? -8.359 5.961 24.031 1 86.69 40 PRO B CA 1
ATOM 4236 C C . PRO B 1 40 ? -9.867 6.117 23.828 1 86.69 40 PRO B C 1
ATOM 4238 O O . PRO B 1 40 ? -10.633 6.012 24.781 1 86.69 40 PRO B O 1
ATOM 4241 N N . LEU B 1 41 ? -10.195 6.438 22.578 1 88.62 41 LEU B N 1
ATOM 4242 C CA . LEU B 1 41 ? -11.586 6.539 22.156 1 88.62 41 LEU B CA 1
ATOM 4243 C C . LEU B 1 41 ? -12.008 5.309 21.375 1 88.62 41 LEU B C 1
ATOM 4245 O O . LEU B 1 41 ? -11.234 4.785 20.562 1 88.62 41 LEU B O 1
ATOM 4249 N N . LYS B 1 42 ? -13.148 4.859 21.641 1 89.12 42 LYS B N 1
ATOM 4250 C CA . LYS B 1 42 ? -13.758 3.826 20.812 1 89.12 42 LYS B CA 1
ATOM 4251 C C . LYS B 1 42 ? -14.828 4.418 19.891 1 89.12 42 LYS B C 1
ATOM 4253 O O . LYS B 1 42 ? -15.984 4.551 20.281 1 89.12 42 LYS B O 1
ATOM 4258 N N . ILE B 1 43 ? -14.445 4.688 18.688 1 90.69 43 ILE B N 1
ATOM 4259 C CA . ILE B 1 43 ? -15.328 5.32 17.719 1 90.69 43 ILE B CA 1
ATOM 4260 C C . ILE B 1 43 ? -16.172 4.258 17.016 1 90.69 43 ILE B C 1
ATOM 4262 O O . ILE B 1 43 ? -15.641 3.256 16.531 1 90.69 43 ILE B O 1
ATOM 4266 N N . MET B 1 44 ? -17.469 4.52 16.906 1 90.12 44 MET B N 1
ATOM 4267 C CA . MET B 1 44 ? -18.391 3.516 16.375 1 90.12 44 MET B CA 1
ATOM 4268 C C . MET B 1 44 ? -19 3.979 15.055 1 90.12 44 MET B C 1
ATOM 4270 O O . MET B 1 44 ? -19.469 3.16 14.258 1 90.12 44 MET B O 1
ATOM 4274 N N . SER B 1 45 ? -19.062 5.227 14.883 1 93.94 45 SER B N 1
ATOM 4275 C CA . SER B 1 45 ? -19.594 5.789 13.648 1 93.94 45 SER B CA 1
ATOM 4276 C C . SER B 1 45 ? -19.047 7.184 13.383 1 93.94 45 SER B C 1
ATOM 4278 O O . SER B 1 45 ? -18.375 7.762 14.242 1 93.94 45 SER B O 1
ATOM 4280 N N . SER B 1 46 ? -19.219 7.66 12.125 1 95.44 46 SER B N 1
ATOM 4281 C CA . SER B 1 46 ? -18.766 8.992 11.758 1 95.44 46 SER B CA 1
ATOM 4282 C C . SER B 1 46 ? -19.672 9.625 10.719 1 95.44 46 SER B C 1
ATOM 4284 O O . SER B 1 46 ? -20.391 8.922 10 1 95.44 46 SER B O 1
ATOM 4286 N N . GLU B 1 47 ? -19.719 10.961 10.711 1 95.88 47 GLU B N 1
ATOM 4287 C CA . GLU B 1 47 ? -20.547 11.703 9.766 1 95.88 47 GLU B CA 1
ATOM 4288 C C . GLU B 1 47 ? -20.078 13.148 9.633 1 95.88 47 GLU B C 1
ATOM 4290 O O . GLU B 1 47 ? -19.906 13.852 10.633 1 95.88 47 GLU B O 1
ATOM 4295 N N . GLY B 1 48 ? -19.969 13.531 8.375 1 96.81 48 GLY B N 1
ATOM 4296 C CA . GLY B 1 48 ? -19.516 14.898 8.188 1 96.81 48 GLY B CA 1
ATOM 4297 C C . GLY B 1 48 ? -18.188 15.188 8.852 1 96.81 48 GLY B C 1
ATOM 4298 O O . GLY B 1 48 ? -17.188 14.508 8.586 1 96.81 48 GLY B O 1
ATOM 4299 N N . VAL B 1 49 ? -18.25 16.094 9.797 1 97.69 49 VAL B N 1
ATOM 4300 C CA . VAL B 1 49 ? -17.016 16.484 10.469 1 97.69 49 VAL B CA 1
ATOM 4301 C C . VAL B 1 49 ? -16.938 15.82 11.844 1 97.69 49 VAL B C 1
ATOM 4303 O O . VAL B 1 49 ? -16.062 16.141 12.648 1 97.69 49 VAL B O 1
ATOM 4306 N N . TYR B 1 50 ? -17.781 14.797 12.094 1 97.44 50 TYR B N 1
ATOM 4307 C CA . TYR B 1 50 ? -17.891 14.281 13.453 1 97.44 50 TYR B CA 1
ATOM 4308 C C . TYR B 1 50 ? -17.547 12.797 13.5 1 97.44 50 TYR B C 1
ATOM 4310 O O . TYR B 1 50 ? -17.891 12.039 12.594 1 97.44 50 TYR B O 1
ATOM 4318 N N . LEU B 1 51 ? -16.859 12.414 14.562 1 96.12 51 LEU B N 1
ATOM 4319 C CA . LEU B 1 51 ? -16.703 11.031 15.016 1 96.12 51 LEU B CA 1
ATOM 4320 C C . LEU B 1 51 ? -17.594 10.75 16.219 1 96.12 51 LEU B C 1
ATOM 4322 O O . LEU B 1 51 ? -17.734 11.594 17.109 1 96.12 51 LEU B O 1
ATOM 4326 N N . ILE B 1 52 ? -18.203 9.594 16.266 1 95.94 52 ILE B N 1
ATOM 4327 C CA . ILE B 1 52 ? -19.125 9.258 17.344 1 95.94 52 ILE B CA 1
ATOM 4328 C C . ILE B 1 52 ? -18.641 8.016 18.078 1 95.94 52 ILE B C 1
ATOM 4330 O O . ILE B 1 52 ? -18.422 6.969 17.469 1 95.94 52 ILE B O 1
ATOM 4334 N N . ASP B 1 53 ? -18.453 8.117 19.359 1 92.38 53 ASP B N 1
ATOM 4335 C CA . ASP B 1 53 ? -17.891 7.004 20.109 1 92.38 53 ASP B CA 1
ATOM 4336 C C . ASP B 1 53 ? -18.984 6.047 20.578 1 92.38 53 ASP B C 1
ATOM 4338 O O . ASP B 1 53 ? -20.156 6.207 20.219 1 92.38 53 ASP B O 1
ATOM 4342 N N . SER B 1 54 ? -18.625 5.047 21.344 1 88.75 54 SER B N 1
ATOM 4343 C CA . SER B 1 54 ? -19.516 3.969 21.766 1 88.75 54 SER B CA 1
ATOM 4344 C C . SER B 1 54 ? -20.578 4.473 22.734 1 88.75 54 SER B C 1
ATOM 4346 O O . SER B 1 54 ? -21.609 3.832 22.922 1 88.75 54 SER B O 1
ATOM 4348 N N . MET B 1 55 ? -20.359 5.637 23.328 1 90.75 55 MET B N 1
ATOM 4349 C CA . MET B 1 55 ? -21.312 6.211 24.266 1 90.75 55 MET B CA 1
ATOM 4350 C C . MET B 1 55 ? -22.219 7.219 23.578 1 90.75 55 MET B C 1
ATOM 4352 O O . MET B 1 55 ? -23.109 7.809 24.203 1 90.75 55 MET B O 1
ATOM 4356 N N . GLY B 1 56 ? -21.953 7.492 22.328 1 93.25 56 GLY B N 1
ATOM 4357 C CA . GLY B 1 56 ? -22.797 8.391 21.547 1 93.25 56 GLY B CA 1
ATOM 4358 C C . GLY B 1 56 ? -22.281 9.82 21.531 1 93.25 56 GLY B C 1
ATOM 4359 O O . GLY B 1 56 ? -22.922 10.703 20.953 1 93.25 56 GLY B O 1
ATOM 4360 N N . THR B 1 57 ? -21.219 10.086 22.141 1 95.19 57 THR B N 1
ATOM 4361 C CA . THR B 1 57 ? -20.625 11.422 22.125 1 95.19 57 THR B CA 1
ATOM 4362 C C . THR B 1 57 ? -20.094 11.758 20.75 1 95.19 57 THR B C 1
ATOM 4364 O O . THR B 1 57 ? -19.391 10.945 20.125 1 95.19 57 THR B O 1
ATOM 4367 N N . LYS B 1 58 ? -20.391 12.984 20.328 1 96.81 58 LYS B N 1
ATOM 4368 C CA . LYS B 1 58 ? -19.906 13.469 19.031 1 96.81 58 LYS B CA 1
ATOM 4369 C C . LYS B 1 58 ? -18.656 14.312 19.219 1 96.81 58 LYS B C 1
ATOM 4371 O O . LYS B 1 58 ? -18.656 15.289 19.969 1 96.81 58 LYS B O 1
ATOM 4376 N N . TYR B 1 59 ? -17.625 13.914 18.5 1 96.69 59 TYR B N 1
ATOM 4377 C CA . TYR B 1 59 ? -16.359 14.656 18.531 1 96.69 59 TYR B CA 1
ATOM 4378 C C . TYR B 1 59 ? -16.125 15.383 17.203 1 96.69 59 TYR B C 1
ATOM 4380 O O . TYR B 1 59 ? -16.172 14.766 16.141 1 96.69 59 TYR B O 1
ATOM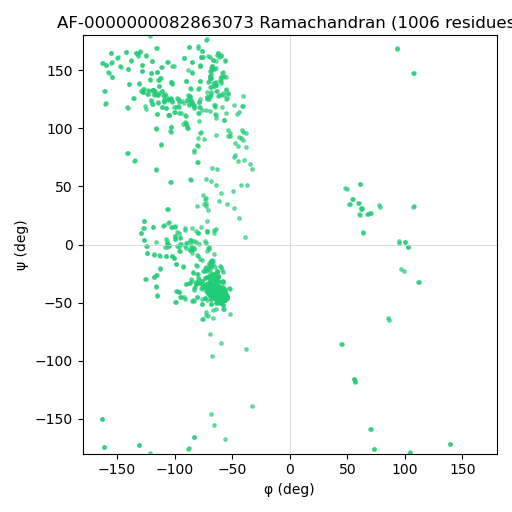 4388 N N . LEU B 1 60 ? -15.93 16.672 17.312 1 97.75 60 LEU B N 1
ATOM 4389 C CA . LEU B 1 60 ? -15.469 17.391 16.125 1 97.75 60 LEU B CA 1
ATOM 4390 C C . LEU B 1 60 ? -14.07 16.938 15.727 1 97.75 60 LEU B C 1
ATOM 4392 O O . LEU B 1 60 ? -13.117 17.094 16.5 1 97.75 60 LEU B O 1
ATOM 4396 N N . ASP B 1 61 ? -13.969 16.422 14.531 1 96.62 61 ASP B N 1
ATOM 4397 C CA . ASP B 1 61 ? -12.703 15.867 14.062 1 96.62 61 ASP B CA 1
ATOM 4398 C C . ASP B 1 61 ? -11.867 16.938 13.359 1 96.62 61 ASP B C 1
ATOM 4400 O O . ASP B 1 61 ? -12.055 17.188 12.172 1 96.62 61 ASP B O 1
ATOM 4404 N N . CYS B 1 62 ? -10.867 17.422 14.023 1 96.5 62 CYS B N 1
ATOM 4405 C CA . CYS B 1 62 ? -9.953 18.375 13.422 1 96.5 62 CYS B CA 1
ATOM 4406 C C . CYS B 1 62 ? -8.586 17.75 13.172 1 96.5 62 CYS B C 1
ATOM 4408 O O . CYS B 1 62 ? -7.602 18.469 12.969 1 96.5 62 CYS B O 1
ATOM 4410 N N . ALA B 1 63 ? -8.562 16.5 13.203 1 92.38 63 ALA B N 1
ATOM 4411 C CA . ALA B 1 63 ? -7.277 15.82 13.062 1 92.38 63 ALA B CA 1
ATOM 4412 C C . ALA B 1 63 ? -7.332 14.781 11.945 1 92.38 63 ALA B C 1
ATOM 4414 O O . ALA B 1 63 ? -6.531 13.844 11.922 1 92.38 63 ALA B O 1
ATOM 4415 N N . THR B 1 64 ? -8.336 15.031 11.102 1 85.88 64 THR B N 1
ATOM 4416 C CA . THR B 1 64 ? -8.43 14.016 10.055 1 85.88 64 THR B CA 1
ATOM 4417 C C . THR B 1 64 ? -7.387 14.258 8.969 1 85.88 64 THR B C 1
ATOM 4419 O O . THR B 1 64 ? -7.066 15.398 8.656 1 85.88 64 THR B O 1
ATOM 4422 N N . ARG B 1 65 ? -6.516 13.422 8.609 1 80.5 65 ARG B N 1
ATOM 4423 C CA . ARG B 1 65 ? -5.609 13.492 7.465 1 80.5 65 ARG B CA 1
ATOM 4424 C C . ARG B 1 65 ? -6.188 12.75 6.266 1 80.5 65 ARG B C 1
ATOM 4426 O O . ARG B 1 65 ? -5.711 12.914 5.141 1 80.5 65 ARG B O 1
ATOM 4433 N N . LEU B 1 66 ? -7.352 12.227 6.496 1 86.62 66 LEU B N 1
ATOM 4434 C CA . LEU B 1 66 ? -7.844 11.305 5.48 1 86.62 66 LEU B CA 1
ATOM 4435 C C . LEU B 1 66 ? -9.102 11.844 4.812 1 86.62 66 LEU B C 1
ATOM 4437 O O . LEU B 1 66 ? -9.227 11.805 3.588 1 86.62 66 LEU B O 1
ATOM 4441 N N . SER B 1 67 ? -10.016 12.375 5.609 1 91.31 67 SER B N 1
ATOM 4442 C CA . SER B 1 67 ? -11.32 12.766 5.07 1 91.31 67 SER B CA 1
ATOM 4443 C C . SER B 1 67 ? -11.289 14.195 4.535 1 91.31 67 SER B C 1
ATOM 4445 O O . SER B 1 67 ? -11.023 15.133 5.281 1 91.31 67 SER B O 1
ATOM 4447 N N . SER B 1 68 ? -11.586 14.312 3.307 1 94.81 68 SER B N 1
ATOM 4448 C CA . SER B 1 68 ? -11.641 15.633 2.689 1 94.81 68 SER B CA 1
ATOM 4449 C C . SER B 1 68 ? -13.078 16.141 2.59 1 94.81 68 SER B C 1
ATOM 4451 O O . SER B 1 68 ? -13.43 17.156 3.195 1 94.81 68 SER B O 1
ATOM 4453 N N . VAL B 1 69 ? -13.984 15.312 2.066 1 97.25 69 VAL B N 1
ATOM 4454 C CA . VAL B 1 69 ? -15.328 15.789 1.754 1 97.25 69 VAL B CA 1
ATOM 4455 C C . VAL B 1 69 ? -16.266 15.469 2.914 1 97.25 69 VAL B C 1
ATOM 4457 O O . VAL B 1 69 ? -17.469 15.734 2.834 1 97.25 69 VAL B O 1
ATOM 4460 N N . GLY B 1 70 ? -15.758 14.977 3.982 1 97.19 70 GLY B N 1
ATOM 4461 C CA . GLY B 1 70 ? -16.562 14.602 5.133 1 97.19 70 GLY B CA 1
ATOM 4462 C C . GLY B 1 70 ? -16.688 13.102 5.305 1 97.19 70 GLY B C 1
ATOM 4463 O O . GLY B 1 70 ? -16.75 12.359 4.32 1 97.19 70 GLY B O 1
ATOM 4464 N N . HIS B 1 71 ? -16.781 12.703 6.562 1 96.44 71 HIS B N 1
ATOM 4465 C CA . HIS B 1 71 ? -16.969 11.289 6.875 1 96.44 71 HIS B CA 1
ATOM 4466 C C . HIS B 1 71 ? -18.297 10.773 6.336 1 96.44 71 HIS B C 1
ATOM 4468 O O . HIS B 1 71 ? -19.328 11.438 6.473 1 96.44 71 HIS B O 1
ATOM 4474 N N . CYS B 1 72 ? -18.188 9.648 5.695 1 96.19 72 CYS B N 1
ATOM 4475 C CA . CYS B 1 72 ? -19.359 8.938 5.195 1 96.19 72 CYS B CA 1
ATOM 4476 C C . CYS B 1 72 ? -20.203 9.844 4.312 1 96.19 72 CYS B C 1
ATOM 4478 O O . CYS B 1 72 ? -21.438 9.844 4.414 1 96.19 72 CYS B O 1
ATOM 4480 N N . HIS B 1 73 ? -19.594 10.633 3.535 1 97.5 73 HIS B N 1
ATOM 4481 C CA . HIS B 1 73 ? -20.375 11.453 2.605 1 97.5 73 HIS B CA 1
ATOM 4482 C C . HIS B 1 73 ? -21.281 10.586 1.733 1 97.5 73 HIS B C 1
ATOM 4484 O O . HIS B 1 73 ? -20.812 9.633 1.107 1 97.5 73 HIS B O 1
ATOM 4490 N N . PRO B 1 74 ? -22.516 10.938 1.579 1 97.19 74 PRO B N 1
ATOM 4491 C CA . PRO B 1 74 ? -23.484 10.047 0.937 1 97.19 74 PRO B CA 1
ATOM 4492 C C . PRO B 1 74 ? -23.125 9.734 -0.515 1 97.19 74 PRO B C 1
ATOM 4494 O O . PRO B 1 74 ? -23.266 8.586 -0.956 1 97.19 74 PRO B O 1
ATOM 4497 N N . CYS B 1 75 ? -22.688 10.719 -1.278 1 97.31 75 CYS B N 1
ATOM 4498 C CA . CYS B 1 75 ? -22.359 10.516 -2.682 1 97.31 75 CYS B CA 1
ATOM 4499 C C . CYS B 1 75 ? -21.156 9.586 -2.82 1 97.31 75 CYS B C 1
ATOM 4501 O O . CYS B 1 75 ? -21.125 8.742 -3.717 1 97.31 75 CYS B O 1
ATOM 4503 N N . VAL B 1 76 ? -20.156 9.727 -2.01 1 97.25 76 VAL B N 1
ATOM 4504 C CA . VAL B 1 76 ? -18.953 8.906 -2.045 1 97.25 76 VAL B CA 1
ATOM 4505 C C . VAL B 1 76 ? -19.281 7.477 -1.619 1 97.25 76 VAL B C 1
ATOM 4507 O O . VAL B 1 76 ? -18.844 6.512 -2.254 1 97.25 76 VAL B O 1
ATOM 4510 N N . VAL B 1 77 ? -20.094 7.359 -0.555 1 96.94 77 VAL B N 1
ATOM 4511 C CA . VAL B 1 77 ? -20.531 6.055 -0.064 1 96.94 77 VAL B CA 1
ATOM 4512 C C . VAL B 1 77 ? -21.328 5.336 -1.145 1 96.94 77 VAL B C 1
ATOM 4514 O O . VAL B 1 77 ? -21.125 4.148 -1.394 1 96.94 77 VAL B O 1
ATOM 4517 N N . ALA B 1 78 ? -22.219 6.051 -1.761 1 97.5 78 ALA B N 1
ATOM 4518 C CA . ALA B 1 78 ? -23.047 5.457 -2.803 1 97.5 78 ALA B CA 1
ATOM 4519 C C . ALA B 1 78 ? -22.203 4.938 -3.957 1 97.5 78 ALA B C 1
ATOM 4521 O O . ALA B 1 78 ? -22.453 3.854 -4.488 1 97.5 78 ALA B O 1
ATOM 4522 N N . ALA B 1 79 ? -21.234 5.676 -4.398 1 96.25 79 ALA B N 1
ATOM 4523 C CA . ALA B 1 79 ? -20.344 5.277 -5.484 1 96.25 79 ALA B CA 1
ATOM 4524 C C . ALA B 1 79 ? -19.578 4.004 -5.129 1 96.25 79 ALA B C 1
ATOM 4526 O O . ALA B 1 79 ? -19.5 3.076 -5.934 1 96.25 79 ALA B O 1
ATOM 4527 N N . GLY B 1 80 ? -18.984 3.988 -3.955 1 95.88 80 GLY B N 1
ATOM 4528 C CA . GLY B 1 80 ? -18.266 2.811 -3.506 1 95.88 80 GLY B CA 1
ATOM 4529 C C . GLY B 1 80 ? -19.141 1.579 -3.387 1 95.88 80 GLY B C 1
ATOM 4530 O O . GLY B 1 80 ? -18.766 0.497 -3.844 1 95.88 80 GLY B O 1
ATOM 4531 N N . ARG B 1 81 ? -20.297 1.76 -2.77 1 95.69 81 ARG B N 1
ATOM 4532 C CA . ARG B 1 81 ? -21.219 0.651 -2.562 1 95.69 81 ARG B CA 1
ATOM 4533 C C . ARG B 1 81 ? -21.672 0.062 -3.895 1 95.69 81 ARG B C 1
ATOM 4535 O O . ARG B 1 81 ? -21.719 -1.159 -4.059 1 95.69 81 ARG B O 1
ATOM 4542 N N . SER B 1 82 ? -22.031 0.912 -4.781 1 95.38 82 SER B N 1
ATOM 4543 C CA . SER B 1 82 ? -22.484 0.467 -6.094 1 95.38 82 SER B CA 1
ATOM 4544 C C . SER B 1 82 ? -21.422 -0.349 -6.805 1 95.38 82 SER B C 1
ATOM 4546 O O . SER B 1 82 ? -21.703 -1.412 -7.359 1 95.38 82 SER B O 1
ATOM 4548 N N . MET B 1 83 ? -20.234 0.109 -6.797 1 94.56 83 MET B N 1
ATOM 4549 C CA . MET B 1 83 ? -19.156 -0.579 -7.48 1 94.56 83 MET B CA 1
ATOM 4550 C C . MET B 1 83 ? -18.812 -1.897 -6.789 1 94.56 83 MET B C 1
ATOM 4552 O O . MET B 1 83 ? -18.516 -2.891 -7.449 1 94.56 83 MET B O 1
ATOM 4556 N N . MET B 1 84 ? -18.828 -1.915 -5.492 1 94.38 84 MET B N 1
ATOM 4557 C CA . MET B 1 84 ? -18.594 -3.15 -4.754 1 94.38 84 MET B CA 1
ATOM 4558 C C . MET B 1 84 ? -19.609 -4.219 -5.133 1 94.38 84 MET B C 1
ATOM 4560 O O . MET B 1 84 ? -19.281 -5.406 -5.199 1 94.38 84 MET B O 1
ATOM 4564 N N . GLN B 1 85 ? -20.766 -3.773 -5.355 1 94 85 GLN B N 1
ATOM 4565 C CA . GLN B 1 85 ? -21.859 -4.691 -5.652 1 94 85 GLN B CA 1
ATOM 4566 C C . GLN B 1 85 ? -21.812 -5.16 -7.102 1 94 85 GLN B C 1
ATOM 4568 O O . GLN B 1 85 ? -22.188 -6.297 -7.406 1 94 85 GLN B O 1
ATOM 4573 N N . THR B 1 86 ? -21.391 -4.379 -7.969 1 92.75 86 THR B N 1
ATOM 4574 C CA . THR B 1 86 ? -21.5 -4.656 -9.398 1 92.75 86 THR B CA 1
ATOM 4575 C C . THR B 1 86 ? -20.219 -5.301 -9.922 1 92.75 86 THR B C 1
ATOM 4577 O O . THR B 1 86 ? -20.266 -6.281 -10.664 1 92.75 86 THR B O 1
ATOM 4580 N N . MET B 1 87 ? -19.109 -4.82 -9.586 1 90 87 MET B N 1
ATOM 4581 C CA . MET B 1 87 ? -17.844 -5.234 -10.164 1 90 87 MET B CA 1
ATOM 4582 C C . MET B 1 87 ? -16.922 -5.836 -9.102 1 90 87 MET B C 1
ATOM 4584 O O . MET B 1 87 ? -16.109 -6.719 -9.398 1 90 87 MET B O 1
ATOM 4588 N N . GLY B 1 88 ? -17.141 -5.371 -7.922 1 87.56 88 GLY B N 1
ATOM 4589 C CA . GLY B 1 88 ? -16.156 -5.707 -6.914 1 87.56 88 GLY B CA 1
ATOM 4590 C C . GLY B 1 88 ? -14.852 -4.945 -7.074 1 87.56 88 GLY B C 1
ATOM 4591 O O . GLY B 1 88 ? -14.75 -4.047 -7.914 1 87.56 88 GLY B O 1
ATOM 4592 N N . ALA B 1 89 ? -13.93 -5.289 -6.238 1 79.62 89 ALA B N 1
ATOM 4593 C CA . ALA B 1 89 ? -12.609 -4.676 -6.332 1 79.62 89 ALA B CA 1
ATOM 4594 C C . ALA B 1 89 ? -11.711 -5.465 -7.281 1 79.62 89 ALA B C 1
ATOM 4596 O O . ALA B 1 89 ? -11.148 -6.492 -6.898 1 79.62 89 ALA B O 1
ATOM 4597 N N . ILE B 1 90 ? -11.594 -4.961 -8.484 1 78.44 90 ILE B N 1
ATOM 4598 C CA . ILE B 1 90 ? -10.797 -5.633 -9.508 1 78.44 90 ILE B CA 1
ATOM 4599 C C . ILE B 1 90 ? -9.781 -4.66 -10.102 1 78.44 90 ILE B C 1
ATOM 4601 O O . ILE B 1 90 ? -10.133 -3.535 -10.469 1 78.44 90 ILE B O 1
ATOM 4605 N N . GLN B 1 91 ? -8.578 -5.09 -10.172 1 74.25 91 GLN B N 1
ATOM 4606 C CA . GLN B 1 91 ? -7.512 -4.199 -10.609 1 74.25 91 GLN B CA 1
ATOM 4607 C C . GLN B 1 91 ? -7.223 -4.367 -12.094 1 74.25 91 GLN B C 1
ATOM 4609 O O . GLN B 1 91 ? -7.133 -3.385 -12.836 1 74.25 91 GLN B O 1
ATOM 4614 N N . ASP B 1 92 ? -7.211 -5.496 -12.586 1 71.06 92 ASP B N 1
ATOM 4615 C CA . ASP B 1 92 ? -6.703 -5.797 -13.922 1 71.06 92 ASP B CA 1
ATOM 4616 C C . ASP B 1 92 ? -7.668 -5.297 -15 1 71.06 92 ASP B C 1
ATOM 4618 O O . ASP B 1 92 ? -7.262 -5.051 -16.141 1 71.06 92 ASP B O 1
ATOM 4622 N N . PHE B 1 93 ? -8.945 -5.055 -14.68 1 69.56 93 PHE B N 1
ATOM 4623 C CA . PHE B 1 93 ? -9.938 -4.715 -15.688 1 69.56 93 PHE B CA 1
ATOM 4624 C C . PHE B 1 93 ? -10.656 -3.42 -15.328 1 69.56 93 PHE B C 1
ATOM 4626 O O . PHE B 1 93 ? -11.695 -3.096 -15.914 1 69.56 93 PHE B O 1
ATOM 4633 N N . SER B 1 94 ? -10.055 -2.779 -14.422 1 73.88 94 SER B N 1
ATOM 4634 C CA . SER B 1 94 ? -10.672 -1.532 -13.977 1 73.88 94 SER B CA 1
ATOM 4635 C C . SER B 1 94 ? -10.594 -0.46 -15.062 1 73.88 94 SER B C 1
ATOM 4637 O O . SER B 1 94 ? -9.594 -0.373 -15.789 1 73.88 94 SER B O 1
ATOM 4639 N N . GLN B 1 95 ? -11.711 0.323 -15.086 1 76.5 95 GLN B N 1
ATOM 4640 C CA . GLN B 1 95 ? -11.789 1.458 -16 1 76.5 95 GLN B CA 1
ATOM 4641 C C . GLN B 1 95 ? -11.562 2.773 -15.258 1 76.5 95 GLN B C 1
ATOM 4643 O O . GLN B 1 95 ? -12.461 3.268 -14.57 1 76.5 95 GLN B O 1
ATOM 4648 N N . HIS B 1 96 ? -10.383 3.211 -15.422 1 77.44 96 HIS B N 1
ATOM 4649 C CA . HIS B 1 96 ? -10.094 4.402 -14.625 1 77.44 96 HIS B CA 1
ATOM 4650 C C . HIS B 1 96 ? -9.742 5.586 -15.523 1 77.44 96 HIS B C 1
ATOM 4652 O O . HIS B 1 96 ? -9.234 6.602 -15.039 1 77.44 96 HIS B O 1
ATOM 4658 N N . GLU B 1 97 ? -10.023 5.504 -16.75 1 84.25 97 GLU B N 1
ATOM 4659 C CA . GLU B 1 97 ? -9.594 6.516 -17.719 1 84.25 97 GLU B CA 1
ATOM 4660 C C . GLU B 1 97 ? -10.305 7.844 -17.469 1 84.25 97 GLU B C 1
ATOM 4662 O O . GLU B 1 97 ? -9.68 8.906 -17.484 1 84.25 97 GLU B O 1
ATOM 4667 N N . SER B 1 98 ? -11.562 7.75 -17.203 1 87.31 98 SER B N 1
ATOM 4668 C CA . SER B 1 98 ? -12.32 8.969 -16.953 1 87.31 98 SER B CA 1
ATOM 4669 C C . SER B 1 98 ? -11.859 9.641 -15.656 1 87.31 98 SER B C 1
ATOM 4671 O O . SER B 1 98 ? -11.805 10.867 -15.578 1 87.31 98 SER B O 1
ATOM 4673 N N . TYR B 1 99 ? -11.609 8.844 -14.711 1 92.25 99 TYR B N 1
ATOM 4674 C CA . TYR B 1 99 ? -11.117 9.375 -13.445 1 92.25 99 TYR B CA 1
ATOM 4675 C C . TYR B 1 99 ? -9.766 10.055 -13.633 1 92.25 99 TYR B C 1
ATOM 4677 O O . TYR B 1 99 ? -9.547 11.164 -13.141 1 92.25 99 TYR B O 1
ATOM 4685 N N . VAL B 1 100 ? -8.875 9.414 -14.352 1 93.06 100 VAL B N 1
ATOM 4686 C CA . VAL B 1 100 ? -7.539 9.938 -14.602 1 93.06 100 VAL B CA 1
ATOM 4687 C C . VAL B 1 100 ? -7.637 11.258 -15.367 1 93.06 100 VAL B C 1
ATOM 4689 O O . VAL B 1 100 ? -6.941 12.219 -15.047 1 93.06 100 VAL B O 1
ATOM 4692 N N . LYS B 1 101 ? -8.469 11.305 -16.359 1 92.69 101 LYS B N 1
ATOM 4693 C CA . LYS B 1 101 ? -8.68 12.531 -17.125 1 92.69 101 LYS B CA 1
ATOM 4694 C C . LYS B 1 101 ? -9.141 13.672 -16.219 1 92.69 101 LYS B C 1
ATOM 4696 O O . LYS B 1 101 ? -8.633 14.789 -16.312 1 92.69 101 LYS B O 1
ATOM 4701 N N . ALA B 1 102 ? -10.125 13.375 -15.398 1 94.12 102 ALA B N 1
ATOM 4702 C CA . ALA B 1 102 ? -10.641 14.383 -14.477 1 94.12 102 ALA B CA 1
ATOM 4703 C C . ALA B 1 102 ? -9.547 14.891 -13.539 1 94.12 102 ALA B C 1
ATOM 4705 O O . ALA B 1 102 ? -9.461 16.094 -13.266 1 94.12 102 ALA B O 1
ATOM 4706 N N . LEU B 1 103 ? -8.75 14.023 -13.039 1 95.69 103 LEU B N 1
ATOM 4707 C CA . LEU B 1 103 ? -7.668 14.375 -12.125 1 95.69 103 LEU B CA 1
ATOM 4708 C C . LEU B 1 103 ? -6.609 15.219 -12.82 1 95.69 103 LEU B C 1
ATOM 4710 O O . LEU B 1 103 ? -6.18 16.25 -12.281 1 95.69 103 LEU B O 1
ATOM 4714 N N . LEU B 1 104 ? -6.207 14.844 -14.008 1 96 104 LEU B N 1
ATOM 4715 C CA . LEU B 1 104 ? -5.141 15.516 -14.742 1 96 104 LEU B CA 1
ATOM 4716 C C . LEU B 1 104 ? -5.582 16.906 -15.18 1 96 104 LEU B C 1
ATOM 4718 O O . LEU B 1 104 ? -4.754 17.797 -15.352 1 96 104 LEU B O 1
ATOM 4722 N N . LYS B 1 105 ? -6.855 17.141 -15.328 1 95.44 105 LYS B N 1
ATOM 4723 C CA . LYS B 1 105 ? -7.387 18.438 -15.688 1 95.44 105 LYS B CA 1
ATOM 4724 C C . LYS B 1 105 ? -7.082 19.484 -14.609 1 95.44 105 LYS B C 1
ATOM 4726 O O . LYS B 1 105 ? -7.035 20.672 -14.883 1 95.44 105 LYS B O 1
ATOM 4731 N N . THR B 1 106 ? -6.867 19.062 -13.422 1 96.5 106 THR B N 1
ATOM 4732 C CA . THR B 1 106 ? -6.613 19.953 -12.305 1 96.5 106 THR B CA 1
ATOM 4733 C C . THR B 1 106 ? -5.137 20.328 -12.234 1 96.5 106 THR B C 1
ATOM 4735 O O . THR B 1 106 ? -4.73 21.109 -11.375 1 96.5 106 THR B O 1
ATOM 4738 N N . LEU B 1 107 ? -4.297 19.812 -13.094 1 97.38 107 LEU B N 1
ATOM 4739 C CA . LEU B 1 107 ? -2.848 19.984 -13.031 1 97.38 107 LEU B CA 1
ATOM 4740 C C . LEU B 1 107 ? -2.324 20.672 -14.289 1 97.38 107 LEU B C 1
ATOM 4742 O O . LEU B 1 107 ? -3.002 20.688 -15.32 1 97.38 107 LEU B O 1
ATOM 4746 N N . PRO B 1 108 ? -1.11 21.312 -14.211 1 96.31 108 PRO B N 1
ATOM 4747 C CA . PRO B 1 108 ? -0.478 21.844 -15.43 1 96.31 108 PRO B CA 1
ATOM 4748 C C . PRO B 1 108 ? -0.203 20.75 -16.469 1 96.31 108 PRO B C 1
ATOM 4750 O O . PRO B 1 108 ? -0.153 19.578 -16.125 1 96.31 108 PRO B O 1
ATOM 4753 N N . PRO B 1 109 ? 0.035 21.094 -17.719 1 95.06 109 PRO B N 1
ATOM 4754 C CA . PRO B 1 109 ? 0.103 20.141 -18.828 1 95.06 109 PRO B CA 1
ATOM 4755 C C . PRO B 1 109 ? 1.341 19.25 -18.766 1 95.06 109 PRO B C 1
ATOM 4757 O O . PRO B 1 109 ? 1.417 18.234 -19.484 1 95.06 109 PRO B O 1
ATOM 4760 N N . ASN B 1 110 ? 2.326 19.625 -17.969 1 94.56 110 ASN B N 1
ATOM 4761 C CA . ASN B 1 110 ? 3.512 18.781 -17.906 1 94.56 110 ASN B CA 1
ATOM 4762 C C . ASN B 1 110 ? 3.215 17.453 -17.203 1 94.56 110 ASN B C 1
ATOM 4764 O O . ASN B 1 110 ? 4.012 16.516 -17.281 1 94.56 110 ASN B O 1
ATOM 4768 N N . PHE B 1 111 ? 2.162 17.391 -16.484 1 96.75 111 PHE B N 1
ATOM 4769 C CA . PHE B 1 111 ? 1.694 16.125 -15.922 1 96.75 111 PHE B CA 1
ATOM 4770 C C . PHE B 1 111 ? 0.812 15.383 -16.906 1 96.75 111 PHE B C 1
ATOM 4772 O O . PHE B 1 111 ? -0.235 15.891 -17.328 1 96.75 111 PHE B O 1
ATOM 4779 N N . GLU B 1 112 ? 1.215 14.117 -17.219 1 95.31 112 GLU B N 1
ATOM 4780 C CA . GLU B 1 112 ? 0.582 13.469 -18.359 1 95.31 112 GLU B CA 1
ATOM 4781 C C . GLU B 1 112 ? -0.024 12.125 -17.969 1 95.31 112 GLU B C 1
ATOM 4783 O O . GLU B 1 112 ? -0.988 11.672 -18.578 1 95.31 112 GLU B O 1
ATOM 4788 N N . VAL B 1 113 ? 0.571 11.445 -16.953 1 93.75 113 VAL B N 1
ATOM 4789 C CA . VAL B 1 113 ? 0.117 10.094 -16.672 1 93.75 113 VAL B CA 1
ATOM 4790 C C . VAL B 1 113 ? 0.012 9.891 -15.156 1 93.75 113 VAL B C 1
ATOM 4792 O O . VAL B 1 113 ? 0.635 10.625 -14.383 1 93.75 113 VAL B O 1
ATOM 4795 N N . CYS B 1 114 ? -0.789 8.906 -14.812 1 94 114 CYS B N 1
ATOM 4796 C CA . CYS B 1 114 ? -1.002 8.523 -13.422 1 94 114 CYS B CA 1
ATOM 4797 C C . CYS B 1 114 ? -0.553 7.09 -13.18 1 94 114 CYS B C 1
ATOM 4799 O O . CYS B 1 114 ? -0.809 6.207 -14 1 94 114 CYS B O 1
ATOM 4801 N N . LEU B 1 115 ? 0.186 6.824 -12.141 1 94 115 LEU B N 1
ATOM 4802 C CA . LEU B 1 115 ? 0.516 5.508 -11.609 1 94 115 LEU B CA 1
ATOM 4803 C C . LEU B 1 115 ? -0.081 5.32 -10.219 1 94 115 LEU B C 1
ATOM 4805 O O . LEU B 1 115 ? 0.388 5.926 -9.25 1 94 115 LEU B O 1
ATOM 4809 N N . PHE B 1 116 ? -1.033 4.434 -10.086 1 93.69 116 PHE B N 1
ATOM 4810 C CA . PHE B 1 116 ? -1.796 4.324 -8.852 1 93.69 116 PHE B CA 1
ATOM 4811 C C . PHE B 1 116 ? -1.14 3.332 -7.898 1 93.69 116 PHE B C 1
ATOM 4813 O O . PHE B 1 116 ? -0.577 2.324 -8.336 1 93.69 116 PHE B O 1
ATOM 4820 N N . THR B 1 117 ? -1.146 3.662 -6.668 1 94.38 117 THR B N 1
ATOM 4821 C CA . THR B 1 117 ? -0.723 2.828 -5.551 1 94.38 117 THR B CA 1
ATOM 4822 C C . THR B 1 117 ? -1.771 2.838 -4.441 1 94.38 117 THR B C 1
ATOM 4824 O O . THR B 1 117 ? -2.871 3.365 -4.625 1 94.38 117 THR B O 1
ATOM 4827 N N . ASN B 1 118 ? -1.451 2.234 -3.27 1 93.5 118 ASN B N 1
ATOM 4828 C CA . ASN B 1 118 ? -2.48 2.088 -2.246 1 93.5 118 ASN B CA 1
ATOM 4829 C C . ASN B 1 118 ? -2.168 2.932 -1.014 1 93.5 118 ASN B C 1
ATOM 4831 O O . ASN B 1 118 ? -2.984 3.021 -0.095 1 93.5 118 ASN B O 1
ATOM 4835 N N . SER B 1 119 ? -0.978 3.514 -0.952 1 93.94 119 SER B N 1
ATOM 4836 C CA . SER B 1 119 ? -0.596 4.344 0.186 1 93.94 119 SER B CA 1
ATOM 4837 C C . SER B 1 119 ? 0.378 5.441 -0.231 1 93.94 119 SER B C 1
ATOM 4839 O O . SER B 1 119 ? 1.006 5.352 -1.288 1 93.94 119 SER B O 1
ATOM 4841 N N . GLY B 1 120 ? 0.438 6.426 0.616 1 95.5 120 GLY B N 1
ATOM 4842 C CA . GLY B 1 120 ? 1.43 7.465 0.385 1 95.5 120 GLY B CA 1
ATOM 4843 C C . GLY B 1 120 ? 2.854 6.945 0.398 1 95.5 120 GLY B C 1
ATOM 4844 O O . GLY B 1 120 ? 3.699 7.418 -0.364 1 95.5 120 GLY B O 1
ATOM 4845 N N . SER B 1 121 ? 3.111 6.012 1.263 1 94.81 121 SER B N 1
ATOM 4846 C CA . SER B 1 121 ? 4.434 5.398 1.326 1 94.81 121 SER B CA 1
ATOM 4847 C C . SER B 1 121 ? 4.812 4.758 -0.007 1 94.81 121 SER B C 1
ATOM 4849 O O . SER B 1 121 ? 5.934 4.93 -0.487 1 94.81 121 SER B O 1
ATOM 4851 N N . GLU B 1 122 ? 3.9 4.023 -0.577 1 95.56 122 GLU B N 1
ATOM 4852 C CA . GLU B 1 122 ? 4.16 3.396 -1.869 1 95.56 122 GLU B CA 1
ATOM 4853 C C . GLU B 1 122 ? 4.348 4.441 -2.965 1 95.56 122 GLU B C 1
ATOM 4855 O O . GLU B 1 122 ? 5.191 4.281 -3.848 1 95.56 122 GLU B O 1
ATOM 4860 N N . ALA B 1 123 ? 3.555 5.438 -2.898 1 97.38 123 ALA B N 1
ATOM 4861 C CA . ALA B 1 123 ? 3.646 6.488 -3.908 1 97.38 123 ALA B CA 1
ATOM 4862 C C . ALA B 1 123 ? 5.008 7.18 -3.861 1 97.38 123 ALA B C 1
ATOM 4864 O O . ALA B 1 123 ? 5.66 7.352 -4.895 1 97.38 123 ALA B O 1
ATOM 4865 N N . ASN B 1 124 ? 5.449 7.531 -2.668 1 98.25 124 ASN B N 1
ATOM 4866 C CA . ASN B 1 124 ? 6.734 8.211 -2.539 1 98.25 124 ASN B CA 1
ATOM 4867 C C . ASN B 1 124 ? 7.898 7.289 -2.885 1 98.25 124 ASN B C 1
ATOM 4869 O O . ASN B 1 124 ? 8.891 7.723 -3.463 1 98.25 124 ASN B O 1
ATOM 4873 N N . ASP B 1 125 ? 7.809 6.059 -2.479 1 97.31 125 ASP B N 1
ATOM 4874 C CA . ASP B 1 125 ? 8.812 5.074 -2.857 1 97.31 125 ASP B CA 1
ATOM 4875 C C . ASP B 1 125 ? 8.945 4.977 -4.375 1 97.31 125 ASP B C 1
ATOM 4877 O O . ASP B 1 125 ? 10.047 5.074 -4.918 1 97.31 125 ASP B O 1
ATOM 4881 N N . LEU B 1 126 ? 7.824 4.883 -5.016 1 96.12 126 LEU B N 1
ATOM 4882 C CA . LEU B 1 126 ? 7.797 4.789 -6.473 1 96.12 126 LEU B CA 1
ATOM 4883 C C . LEU B 1 126 ? 8.328 6.066 -7.109 1 96.12 126 LEU B C 1
ATOM 4885 O O . LEU B 1 126 ? 9.047 6.012 -8.117 1 96.12 126 LEU B O 1
ATOM 4889 N N . ALA B 1 127 ? 7.973 7.184 -6.574 1 98.38 127 ALA B N 1
ATOM 4890 C CA . ALA B 1 127 ? 8.43 8.469 -7.105 1 98.38 127 ALA B CA 1
ATOM 4891 C C . ALA B 1 127 ? 9.953 8.555 -7.086 1 98.38 127 ALA B C 1
ATOM 4893 O O . ALA B 1 127 ? 10.57 9 -8.055 1 98.38 127 ALA B O 1
ATOM 4894 N N . VAL B 1 128 ? 10.555 8.148 -6.012 1 98.12 128 VAL B N 1
ATOM 4895 C CA . VAL B 1 128 ? 12.008 8.18 -5.898 1 98.12 128 VAL B CA 1
ATOM 4896 C C . VAL B 1 128 ? 12.617 7.188 -6.887 1 98.12 128 VAL B C 1
ATOM 4898 O O . VAL B 1 128 ? 13.633 7.488 -7.527 1 98.12 128 VAL B O 1
ATOM 4901 N N . GLN B 1 129 ? 12.023 6.012 -7.02 1 94.75 129 GLN B N 1
ATOM 4902 C CA . GLN B 1 129 ? 12.492 5.043 -8.008 1 94.75 129 GLN B CA 1
ATOM 4903 C C . GLN B 1 129 ? 12.5 5.641 -9.406 1 94.75 129 GLN B C 1
ATOM 4905 O O . GLN B 1 129 ? 13.469 5.48 -10.156 1 94.75 129 GLN B O 1
ATOM 4910 N N . LEU B 1 130 ? 11.43 6.277 -9.742 1 95.62 130 LEU B N 1
ATOM 4911 C CA . LEU B 1 130 ? 11.305 6.898 -11.062 1 95.62 130 LEU B CA 1
ATOM 4912 C C . LEU B 1 130 ? 12.391 7.945 -11.273 1 95.62 130 LEU B C 1
ATOM 4914 O O . LEU B 1 130 ? 12.984 8.023 -12.344 1 95.62 130 LEU B O 1
ATOM 4918 N N . ALA B 1 131 ? 12.617 8.734 -10.242 1 98.25 131 ALA B N 1
ATOM 4919 C CA . ALA B 1 131 ? 13.641 9.773 -10.336 1 98.25 131 ALA B CA 1
ATOM 4920 C C . ALA B 1 131 ? 15.023 9.156 -10.547 1 98.25 131 ALA B C 1
ATOM 4922 O O . ALA B 1 131 ? 15.797 9.633 -11.383 1 98.25 131 ALA B O 1
ATOM 4923 N N . ARG B 1 132 ? 15.352 8.18 -9.82 1 96 132 ARG B N 1
ATOM 4924 C CA . ARG B 1 132 ? 16.641 7.5 -9.953 1 96 132 ARG B CA 1
ATOM 4925 C C . ARG B 1 132 ? 16.781 6.879 -11.336 1 96 132 ARG B C 1
ATOM 4927 O O . ARG B 1 132 ? 17.844 6.996 -11.969 1 96 132 ARG B O 1
ATOM 4934 N N . ASN B 1 133 ? 15.703 6.207 -11.758 1 92.38 133 ASN B N 1
ATOM 4935 C CA . ASN B 1 133 ? 15.734 5.59 -13.086 1 92.38 133 ASN B CA 1
ATOM 4936 C C . ASN B 1 133 ? 15.945 6.629 -14.18 1 92.38 133 ASN B C 1
ATOM 4938 O O . ASN B 1 133 ? 16.703 6.402 -15.117 1 92.38 133 ASN B O 1
ATOM 4942 N N . TYR B 1 134 ? 15.305 7.727 -14.07 1 96.12 134 TYR B N 1
ATOM 4943 C CA . TYR B 1 134 ? 15.32 8.758 -15.102 1 96.12 134 TYR B CA 1
ATOM 4944 C C . TYR B 1 134 ? 16.672 9.453 -15.148 1 96.12 134 TYR B C 1
ATOM 4946 O O . TYR B 1 134 ? 17.203 9.727 -16.234 1 96.12 134 TYR B O 1
ATOM 4954 N N . THR B 1 135 ? 17.234 9.711 -14.023 1 97.44 135 THR B N 1
ATOM 4955 C CA . THR B 1 135 ? 18.469 10.5 -13.938 1 97.44 135 THR B CA 1
ATOM 4956 C C . THR B 1 135 ? 19.688 9.586 -13.961 1 97.44 135 THR B C 1
ATOM 4958 O O . THR B 1 135 ? 20.812 10.055 -14.18 1 97.44 135 THR B O 1
ATOM 4961 N N . ASN B 1 136 ? 19.453 8.336 -13.656 1 94.75 136 ASN B N 1
ATOM 4962 C CA . ASN B 1 136 ? 20.547 7.383 -13.453 1 94.75 136 ASN B CA 1
ATOM 4963 C C . ASN B 1 136 ? 21.469 7.82 -12.312 1 94.75 136 ASN B C 1
ATOM 4965 O O . ASN B 1 136 ? 22.688 7.75 -12.438 1 94.75 136 ASN B O 1
ATOM 4969 N N . ARG B 1 137 ? 20.875 8.406 -11.305 1 96.62 137 ARG B N 1
ATOM 4970 C CA . ARG B 1 137 ? 21.547 8.875 -10.102 1 96.62 137 ARG B CA 1
ATOM 4971 C C . ARG B 1 137 ? 20.906 8.273 -8.852 1 96.62 137 ARG B C 1
ATOM 4973 O O . ARG B 1 137 ? 19.766 7.793 -8.898 1 96.62 137 ARG B O 1
ATOM 4980 N N . LYS B 1 138 ? 21.609 8.32 -7.719 1 94.75 138 LYS B N 1
ATOM 4981 C CA . LYS B 1 138 ? 21.125 7.637 -6.523 1 94.75 138 LYS B CA 1
ATOM 4982 C C . LYS B 1 138 ? 20.828 8.633 -5.406 1 94.75 138 LYS B C 1
ATOM 4984 O O . LYS B 1 138 ? 19.891 8.438 -4.629 1 94.75 138 LYS B O 1
ATOM 4989 N N . ALA B 1 139 ? 21.578 9.672 -5.262 1 98.06 139 ALA B N 1
ATOM 4990 C CA . ALA B 1 139 ? 21.547 10.555 -4.098 1 98.06 139 ALA B CA 1
ATOM 4991 C C . ALA B 1 139 ? 20.234 11.352 -4.066 1 98.06 139 ALA B C 1
ATOM 4993 O O . ALA B 1 139 ? 19.719 11.734 -5.113 1 98.06 139 ALA B O 1
ATOM 4994 N N . VAL B 1 140 ? 19.766 11.57 -2.877 1 98.5 140 VAL B N 1
ATOM 4995 C CA . VAL B 1 140 ? 18.5 12.273 -2.697 1 98.5 140 VAL B CA 1
ATOM 4996 C C . VAL B 1 140 ? 18.688 13.422 -1.706 1 98.5 140 VAL B C 1
ATOM 4998 O O . VAL B 1 140 ? 19.562 13.367 -0.839 1 98.5 140 VAL B O 1
ATOM 5001 N N . VAL B 1 141 ? 17.922 14.461 -1.89 1 98.69 141 VAL B N 1
ATOM 5002 C CA . VAL B 1 141 ? 17.859 15.594 -0.973 1 98.69 141 VAL B CA 1
ATOM 5003 C C . VAL B 1 141 ? 16.5 15.617 -0.279 1 98.69 141 VAL B C 1
ATOM 5005 O O . VAL B 1 141 ? 15.461 15.445 -0.925 1 98.69 141 VAL B O 1
ATOM 5008 N N . VAL B 1 142 ? 16.484 15.766 1.023 1 98.38 142 VAL B N 1
ATOM 5009 C CA . VAL B 1 142 ? 15.25 15.883 1.795 1 98.38 142 VAL B CA 1
ATOM 5010 C C . VAL B 1 142 ? 15.367 17.047 2.783 1 98.38 142 VAL B C 1
ATOM 5012 O O . VAL B 1 142 ? 16.453 17.562 3.021 1 98.38 142 VAL B O 1
ATOM 5015 N N . MET B 1 143 ? 14.227 17.453 3.309 1 97.44 143 MET B N 1
ATOM 5016 C CA . MET B 1 143 ? 14.164 18.531 4.289 1 97.44 143 MET B CA 1
ATOM 5017 C C . MET B 1 143 ? 14.414 18 5.695 1 97.44 143 MET B C 1
ATOM 5019 O O . MET B 1 143 ? 13.992 16.891 6.031 1 97.44 143 MET B O 1
ATOM 5023 N N . GLU B 1 144 ? 14.992 18.828 6.496 1 95.38 144 GLU B N 1
ATOM 5024 C CA . GLU B 1 144 ? 15.203 18.516 7.902 1 95.38 144 GLU B CA 1
ATOM 5025 C C . GLU B 1 144 ? 13.898 18.109 8.586 1 95.38 144 GLU B C 1
ATOM 5027 O O . GLU B 1 144 ? 12.867 18.75 8.383 1 95.38 144 GLU B O 1
ATOM 5032 N N . ASN B 1 145 ? 13.938 16.953 9.305 1 93.25 145 ASN B N 1
ATOM 5033 C CA . ASN B 1 145 ? 12.844 16.453 10.125 1 93.25 145 ASN B CA 1
ATOM 5034 C C . ASN B 1 145 ? 11.648 16.031 9.273 1 93.25 145 ASN B C 1
ATOM 5036 O O . ASN B 1 145 ? 10.508 16.047 9.742 1 93.25 145 ASN B O 1
ATOM 5040 N N . SER B 1 146 ? 11.93 15.672 8.062 1 94.56 146 SER B N 1
ATOM 5041 C CA . SER B 1 146 ? 10.844 15.266 7.18 1 94.56 146 SER B CA 1
ATOM 5042 C C . SER B 1 146 ? 10.5 13.789 7.375 1 94.56 146 SER B C 1
ATOM 5044 O O . SER B 1 146 ? 11.297 13.031 7.934 1 94.56 146 SER B O 1
ATOM 5046 N N . PHE B 1 147 ? 9.305 13.414 7.016 1 92.94 147 PHE B N 1
ATOM 5047 C CA . PHE B 1 147 ? 8.773 12.062 6.961 1 92.94 147 PHE B CA 1
ATOM 5048 C C . PHE B 1 147 ? 7.984 11.836 5.676 1 92.94 147 PHE B C 1
ATOM 5050 O O . PHE B 1 147 ? 7.023 12.562 5.398 1 92.94 147 PHE B O 1
ATOM 5057 N N . HIS B 1 148 ? 8.336 10.812 4.945 1 95.69 148 HIS B N 1
ATOM 5058 C CA . HIS B 1 148 ? 7.703 10.609 3.645 1 95.69 148 HIS B CA 1
ATOM 5059 C C . HIS B 1 148 ? 7.18 9.188 3.502 1 95.69 148 HIS B C 1
ATOM 5061 O O . HIS B 1 148 ? 6.824 8.758 2.402 1 95.69 148 HIS B O 1
ATOM 5067 N N . GLY B 1 149 ? 7.168 8.438 4.539 1 92.75 149 GLY B N 1
ATOM 5068 C CA . GLY B 1 149 ? 6.629 7.09 4.48 1 92.75 149 GLY B CA 1
ATOM 5069 C C . GLY B 1 149 ? 7.461 6.082 5.258 1 92.75 149 GLY B C 1
ATOM 5070 O O . GLY B 1 149 ? 8.422 6.453 5.934 1 92.75 149 GLY B O 1
ATOM 5071 N N . SER B 1 150 ? 7.09 4.75 5.09 1 90.56 150 SER B N 1
ATOM 5072 C CA . SER B 1 150 ? 7.652 3.789 6.031 1 90.56 150 SER B CA 1
ATOM 5073 C C . SER B 1 150 ? 8.336 2.639 5.301 1 90.56 150 SER B C 1
ATOM 5075 O O . SER B 1 150 ? 8.781 1.676 5.93 1 90.56 150 SER B O 1
ATOM 5077 N N . SER B 1 151 ? 8.422 2.666 3.979 1 92.62 151 SER B N 1
ATOM 5078 C CA . SER B 1 151 ? 9.227 1.646 3.312 1 92.62 151 SER B CA 1
ATOM 5079 C C . SER B 1 151 ? 10.688 1.734 3.73 1 92.62 151 SER B C 1
ATOM 5081 O O . SER B 1 151 ? 11.109 2.725 4.332 1 92.62 151 SER B O 1
ATOM 5083 N N . GLU B 1 152 ? 11.406 0.738 3.455 1 92.5 152 GLU B N 1
ATOM 5084 C CA . GLU B 1 152 ? 12.82 0.738 3.816 1 92.5 152 GLU B CA 1
ATOM 5085 C C . GLU B 1 152 ? 13.547 1.923 3.188 1 92.5 152 GLU B C 1
ATOM 5087 O O . GLU B 1 152 ? 14.344 2.594 3.854 1 92.5 152 GLU B O 1
ATOM 5092 N N . LEU B 1 153 ? 13.281 2.139 1.922 1 93.94 153 LEU B N 1
ATOM 5093 C CA . LEU B 1 153 ? 13.891 3.27 1.23 1 93.94 153 LEU B CA 1
ATOM 5094 C C . LEU B 1 153 ? 13.578 4.578 1.95 1 93.94 153 LEU B C 1
ATOM 5096 O O . LEU B 1 153 ? 14.484 5.367 2.23 1 93.94 153 LEU B O 1
ATOM 5100 N N . LEU B 1 154 ? 12.391 4.738 2.275 1 94.12 154 LEU B N 1
ATOM 5101 C CA . LEU B 1 154 ? 11.945 5.996 2.865 1 94.12 154 LEU B CA 1
ATOM 5102 C C . LEU B 1 154 ? 12.43 6.125 4.305 1 94.12 154 LEU B C 1
ATOM 5104 O O . LEU B 1 154 ? 12.75 7.227 4.758 1 94.12 154 LEU B O 1
ATOM 5108 N N . THR B 1 155 ? 12.469 5.051 5 1 90.19 155 THR B N 1
ATOM 5109 C CA . THR B 1 155 ? 13.016 5.066 6.355 1 90.19 155 THR B CA 1
ATOM 5110 C C . THR B 1 155 ? 14.477 5.484 6.34 1 90.19 155 THR B C 1
ATOM 5112 O O . THR B 1 155 ? 14.93 6.227 7.219 1 90.19 155 THR B O 1
ATOM 5115 N N . GLU B 1 156 ? 15.18 5.078 5.355 1 90.94 156 GLU B N 1
ATOM 5116 C CA . GLU B 1 156 ? 16.594 5.402 5.246 1 90.94 156 GLU B CA 1
ATOM 5117 C C . GLU B 1 156 ? 16.797 6.875 4.902 1 90.94 156 GLU B C 1
ATOM 5119 O O . GLU B 1 156 ? 17.797 7.477 5.293 1 90.94 156 GLU B O 1
ATOM 5124 N N . MET B 1 157 ? 15.852 7.438 4.238 1 93.5 157 MET B N 1
ATOM 5125 C CA . MET B 1 157 ? 16.109 8.789 3.734 1 93.5 157 MET B CA 1
ATOM 5126 C C . MET B 1 157 ? 15.453 9.828 4.629 1 93.5 157 MET B C 1
ATOM 5128 O O . MET B 1 157 ? 15.75 11.023 4.527 1 93.5 157 MET B O 1
ATOM 5132 N N . CYS B 1 158 ? 14.594 9.414 5.527 1 90.69 158 CYS B N 1
ATOM 5133 C CA . CYS B 1 158 ? 13.883 10.383 6.352 1 90.69 158 CYS B CA 1
ATOM 5134 C C . CYS B 1 158 ? 14.656 10.695 7.621 1 90.69 158 CYS B C 1
ATOM 5136 O O . CYS B 1 158 ? 14.977 9.789 8.398 1 90.69 158 CYS B O 1
ATOM 5138 N N . PRO B 1 159 ? 14.953 11.93 7.887 1 87.06 159 PRO B N 1
ATOM 5139 C CA . PRO B 1 159 ? 15.727 12.336 9.062 1 87.06 159 PRO B CA 1
ATOM 5140 C C . PRO B 1 159 ? 15.086 11.891 10.375 1 87.06 159 PRO B C 1
ATOM 5142 O O . PRO B 1 159 ? 15.797 11.617 11.344 1 87.06 159 PRO B O 1
ATOM 5145 N N . LYS B 1 160 ? 13.812 11.828 10.383 1 78.75 160 LYS B N 1
ATOM 5146 C CA . LYS B 1 160 ? 13.117 11.422 11.602 1 78.75 160 LYS B CA 1
ATOM 5147 C C . LYS B 1 160 ? 13.523 10.016 12.023 1 78.75 160 LYS B C 1
ATOM 5149 O O . LYS B 1 160 ? 13.414 9.664 13.203 1 78.75 160 LYS B O 1
ATOM 5154 N N . SER B 1 161 ? 14.07 9.289 11.117 1 74.88 161 SER B N 1
ATOM 5155 C CA . SER B 1 161 ? 14.406 7.891 11.375 1 74.88 161 SER B CA 1
ATOM 5156 C C . SER B 1 161 ? 15.891 7.719 11.648 1 74.88 161 SER B C 1
ATOM 5158 O O . SER B 1 161 ? 16.328 6.676 12.141 1 74.88 161 SER B O 1
ATOM 5160 N N . PHE B 1 162 ? 16.75 8.734 11.438 1 75.69 162 PHE B N 1
ATOM 5161 C CA . PHE B 1 162 ? 18.203 8.578 11.445 1 75.69 162 PHE B CA 1
ATOM 5162 C C . PHE B 1 162 ? 18.688 8.156 12.82 1 75.69 162 PHE B C 1
ATOM 5164 O O . PHE B 1 162 ? 19.641 7.375 12.938 1 75.69 162 PHE B O 1
ATOM 5171 N N . ARG B 1 163 ? 18.031 8.703 13.82 1 66.25 163 ARG B N 1
ATOM 5172 C CA . ARG B 1 163 ? 18.5 8.398 15.172 1 66.25 163 ARG B CA 1
ATOM 5173 C C . ARG B 1 163 ? 18.281 6.926 15.5 1 66.25 163 ARG B C 1
ATOM 5175 O O . ARG B 1 163 ? 18.938 6.379 16.391 1 66.25 163 ARG B O 1
ATOM 5182 N N . ARG B 1 164 ? 17.547 6.348 14.734 1 65.75 164 ARG B N 1
ATOM 5183 C CA . ARG B 1 164 ? 17.188 4.973 15.07 1 65.75 164 ARG B CA 1
ATOM 5184 C C . ARG B 1 164 ? 17.891 3.982 14.148 1 65.75 164 ARG B C 1
ATOM 5186 O O . ARG B 1 164 ? 17.828 2.771 14.367 1 65.75 164 ARG B O 1
ATOM 5193 N N . LEU B 1 165 ? 18.469 4.504 13.195 1 67.5 165 LEU B N 1
ATOM 5194 C CA . LEU B 1 165 ? 19.203 3.639 12.273 1 67.5 165 LEU B CA 1
ATOM 5195 C C . LEU B 1 165 ? 20.609 3.375 12.781 1 67.5 165 LEU B C 1
ATOM 5197 O O . LEU B 1 165 ? 21.359 4.312 13.086 1 67.5 165 LEU B O 1
ATOM 5201 N N . PRO B 1 166 ? 20.938 2.156 12.953 1 65.31 166 PRO B N 1
ATOM 5202 C CA . PRO B 1 166 ? 22.281 1.844 13.422 1 65.31 166 PRO B CA 1
ATOM 5203 C C . PRO B 1 166 ? 23.375 2.5 12.562 1 65.31 166 PRO B C 1
ATOM 5205 O O . PRO B 1 166 ? 24.375 2.973 13.094 1 65.31 166 PRO B O 1
ATOM 5208 N N . ALA B 1 167 ? 23.188 2.562 11.305 1 68.81 167 ALA B N 1
ATOM 5209 C CA . ALA B 1 167 ? 24.219 3.086 10.406 1 68.81 167 ALA B CA 1
ATOM 5210 C C . ALA B 1 167 ? 24.109 4.602 10.281 1 68.81 167 ALA B C 1
ATOM 5212 O O . ALA B 1 167 ? 24.969 5.238 9.656 1 68.81 167 ALA B O 1
ATOM 5213 N N . GLY B 1 168 ? 23.125 5.145 10.867 1 79.25 168 GLY B N 1
ATOM 5214 C CA . GLY B 1 168 ? 22.922 6.578 10.758 1 79.25 168 GLY B CA 1
ATOM 5215 C C . GLY B 1 168 ? 22.469 7.008 9.367 1 79.25 168 GLY B C 1
ATOM 5216 O O . GLY B 1 168 ? 21.891 6.211 8.625 1 79.25 168 GLY B O 1
ATOM 5217 N N . LYS B 1 169 ? 22.672 8.266 9.047 1 88.88 169 LYS B N 1
ATOM 5218 C CA . LYS B 1 169 ? 22.266 8.805 7.75 1 88.88 169 LYS B CA 1
ATOM 5219 C C . LYS B 1 169 ? 23.172 8.289 6.637 1 88.88 169 LYS B C 1
ATOM 5221 O O . LYS B 1 169 ? 24.391 8.445 6.695 1 88.88 169 LYS B O 1
ATOM 5226 N N . PRO B 1 170 ? 22.625 7.738 5.633 1 92.38 170 PRO B N 1
ATOM 5227 C CA . PRO B 1 170 ? 23.453 7.309 4.504 1 92.38 170 PRO B CA 1
ATOM 5228 C C . PRO B 1 170 ? 24.094 8.477 3.764 1 92.38 170 PRO B C 1
ATOM 5230 O O . PRO B 1 170 ? 23.531 9.57 3.713 1 92.38 170 PRO B O 1
ATOM 5233 N N . ASN B 1 171 ? 25.172 8.227 3.025 1 94 171 ASN B N 1
ATOM 5234 C CA . ASN B 1 171 ? 25.906 9.266 2.307 1 94 171 ASN B CA 1
ATOM 5235 C C . ASN B 1 171 ? 25.094 9.797 1.126 1 94 171 ASN B C 1
ATOM 5237 O O . ASN B 1 171 ? 25.25 10.961 0.742 1 94 171 ASN B O 1
ATOM 5241 N N . TRP B 1 172 ? 24.266 8.938 0.649 1 96.31 172 TRP B N 1
ATOM 5242 C CA . TRP B 1 172 ? 23.516 9.32 -0.546 1 96.31 172 TRP B CA 1
ATOM 5243 C C . TRP B 1 172 ? 22.312 10.172 -0.182 1 96.31 172 TRP B C 1
ATOM 5245 O O . TRP B 1 172 ? 21.547 10.594 -1.061 1 96.31 172 TRP B O 1
ATOM 5255 N N . VAL B 1 173 ? 22.141 10.484 1.108 1 97.75 173 VAL B N 1
ATOM 5256 C CA . VAL B 1 173 ? 21.047 11.344 1.563 1 97.75 173 VAL B CA 1
ATOM 5257 C C . VAL B 1 173 ? 21.609 12.688 2.014 1 97.75 173 VAL B C 1
ATOM 5259 O O . VAL B 1 173 ? 22.484 12.75 2.879 1 97.75 173 VAL B O 1
ATOM 5262 N N . THR B 1 174 ? 21.156 13.734 1.446 1 98.12 174 THR B N 1
ATOM 5263 C CA . THR B 1 174 ? 21.484 15.094 1.859 1 98.12 174 THR B CA 1
ATOM 5264 C C . THR B 1 174 ? 20.281 15.75 2.545 1 98.12 174 THR B C 1
ATOM 5266 O O . THR B 1 174 ? 19.172 15.742 2.01 1 98.12 174 THR B O 1
ATOM 5269 N N . VAL B 1 175 ? 20.516 16.281 3.719 1 97.75 175 VAL B N 1
ATOM 5270 C CA . VAL B 1 175 ? 19.469 16.984 4.469 1 97.75 175 VAL B CA 1
ATOM 5271 C C . VAL B 1 175 ? 19.688 18.484 4.387 1 97.75 175 VAL B C 1
ATOM 5273 O O . VAL B 1 175 ? 20.781 18.984 4.703 1 97.75 175 VAL B O 1
ATOM 5276 N N . VAL B 1 176 ? 18.703 19.203 3.953 1 98.19 176 VAL B N 1
ATOM 5277 C CA . VAL B 1 176 ? 18.797 20.656 3.904 1 98.19 176 VAL B CA 1
ATOM 5278 C C . VAL B 1 176 ? 18.062 21.266 5.09 1 98.19 176 VAL B C 1
ATOM 5280 O O . VAL B 1 176 ? 17.109 20.672 5.609 1 98.19 176 VAL B O 1
ATOM 5283 N N . PRO B 1 177 ? 18.453 22.438 5.5 1 97.44 177 PRO B N 1
ATOM 5284 C CA . PRO B 1 177 ? 17.828 23.062 6.668 1 97.44 177 PRO B CA 1
ATOM 5285 C C . PRO B 1 177 ? 16.375 23.469 6.402 1 97.44 177 PRO B C 1
ATOM 5287 O O . PRO B 1 177 ? 16.047 23.922 5.297 1 97.44 177 PRO B O 1
ATOM 5290 N N . LEU B 1 178 ? 15.586 23.312 7.426 1 96.88 178 LEU B N 1
ATOM 5291 C CA . LEU B 1 178 ? 14.195 23.766 7.387 1 96.88 178 LEU B CA 1
ATOM 5292 C C . LEU B 1 178 ? 14.109 25.281 7.426 1 96.88 178 LEU B C 1
ATOM 5294 O O . LEU B 1 178 ? 14.672 25.922 8.32 1 96.88 178 LEU B O 1
ATOM 5298 N N . PRO B 1 179 ? 13.453 25.906 6.492 1 97.19 179 PRO B N 1
ATOM 5299 C CA . PRO B 1 179 ? 13.344 27.375 6.5 1 97.19 179 PRO B CA 1
ATOM 5300 C C . PRO B 1 179 ? 12.266 27.875 7.457 1 97.19 179 PRO B C 1
ATOM 5302 O O . PRO B 1 179 ? 11.273 28.453 7.02 1 97.19 179 PRO B O 1
ATOM 5305 N N . ASP B 1 180 ? 12.531 27.75 8.695 1 95.5 180 ASP B N 1
ATOM 5306 C CA . ASP B 1 180 ? 11.641 28.188 9.766 1 95.5 180 ASP B CA 1
ATOM 5307 C C . ASP B 1 180 ? 11.93 29.625 10.18 1 95.5 180 ASP B C 1
ATOM 5309 O O . ASP B 1 180 ? 12.969 29.906 10.781 1 95.5 180 ASP B O 1
ATOM 5313 N N . THR B 1 181 ? 10.992 30.516 9.867 1 94.62 181 THR B N 1
ATOM 5314 C CA . THR B 1 181 ? 11.227 31.922 10.141 1 94.62 181 THR B CA 1
ATOM 5315 C C . THR B 1 181 ? 10.734 32.281 11.539 1 94.62 181 THR B C 1
ATOM 5317 O O . THR B 1 181 ? 10.867 33.438 11.969 1 94.62 181 THR B O 1
ATOM 5320 N N . TYR B 1 182 ? 10.148 31.328 12.234 1 93.69 182 TYR B N 1
ATOM 5321 C CA . TYR B 1 182 ? 9.711 31.578 13.602 1 93.69 182 TYR B CA 1
ATOM 5322 C C . TYR B 1 182 ? 10.805 31.203 14.594 1 93.69 182 TYR B C 1
ATOM 5324 O O . TYR B 1 182 ? 11.07 31.953 15.539 1 93.69 182 TYR B O 1
ATOM 5332 N N . ARG B 1 183 ? 11.453 30.031 14.422 1 91.81 183 ARG B N 1
ATOM 5333 C CA . ARG B 1 183 ? 12.43 29.562 15.398 1 91.81 183 ARG B CA 1
ATOM 5334 C C . ARG B 1 183 ? 13.773 29.266 14.719 1 91.81 183 ARG B C 1
ATOM 5336 O O . ARG B 1 183 ? 14.758 28.969 15.391 1 91.81 183 ARG B O 1
ATOM 5343 N N . GLY B 1 184 ? 13.852 29.422 13.523 1 91.94 184 GLY B N 1
ATOM 5344 C CA . GLY B 1 184 ? 15.062 29.047 12.812 1 91.94 184 GLY B CA 1
ATOM 5345 C C . GLY B 1 184 ? 16.141 30.109 12.859 1 91.94 184 GLY B C 1
ATOM 5346 O O . GLY B 1 184 ? 16.109 31 13.719 1 91.94 184 GLY B O 1
ATOM 5347 N N . LYS B 1 185 ? 17.094 29.953 12.023 1 94.31 185 LYS B N 1
ATOM 5348 C CA . LYS B 1 185 ? 18.312 30.766 11.992 1 94.31 185 LYS B CA 1
ATOM 5349 C C . LYS B 1 185 ? 18 32.188 11.602 1 94.31 185 LYS B C 1
ATOM 5351 O O . LYS B 1 185 ? 18.641 33.125 12.102 1 94.31 185 LYS B O 1
ATOM 5356 N N . TYR B 1 186 ? 17.062 32.375 10.742 1 96 186 TYR B N 1
ATOM 5357 C CA . TYR B 1 186 ? 16.812 33.719 10.172 1 96 186 TYR B CA 1
ATOM 5358 C C . TYR B 1 186 ? 15.422 34.219 10.57 1 96 186 TYR B C 1
ATOM 5360 O O . TYR B 1 186 ? 14.609 34.531 9.703 1 96 186 TYR B O 1
ATOM 5368 N N . ILE B 1 187 ? 15.312 34.406 11.859 1 91 187 ILE B N 1
ATOM 5369 C CA . ILE B 1 187 ? 14.047 34.844 12.438 1 91 187 ILE B CA 1
ATOM 5370 C C . ILE B 1 187 ? 13.773 36.281 12.023 1 91 187 ILE B C 1
ATOM 5372 O O . ILE B 1 187 ? 14.656 37.156 12.133 1 91 187 ILE B O 1
ATOM 5376 N N . HIS B 1 188 ? 12.664 36.625 11.484 1 85.94 188 HIS B N 1
ATOM 5377 C CA . HIS B 1 188 ? 12.195 37.969 11.133 1 85.94 188 HIS B CA 1
ATOM 5378 C C . HIS B 1 188 ? 13.117 38.625 10.109 1 85.94 188 HIS B C 1
ATOM 5380 O O . HIS B 1 188 ? 13.227 39.844 10.062 1 85.94 188 HIS B O 1
ATOM 5386 N N . ASP B 1 189 ? 13.789 37.812 9.352 1 93.12 189 ASP B N 1
ATOM 5387 C CA . ASP B 1 189 ? 14.656 38.312 8.297 1 93.12 189 ASP B CA 1
ATOM 5388 C C . ASP B 1 189 ? 13.906 38.406 6.969 1 93.12 189 ASP B C 1
ATOM 5390 O O . ASP B 1 189 ? 13.391 37.406 6.477 1 93.12 189 ASP B O 1
ATOM 5394 N N . ILE B 1 190 ? 13.891 39.625 6.434 1 93 190 ILE B N 1
ATOM 5395 C CA . ILE B 1 190 ? 13.148 39.844 5.199 1 93 190 ILE B CA 1
ATOM 5396 C C . ILE B 1 190 ? 13.805 39.094 4.051 1 93 190 ILE B C 1
ATOM 5398 O O . ILE B 1 190 ? 13.18 38.875 3.012 1 93 190 ILE B O 1
ATOM 5402 N N . TYR B 1 191 ? 15.055 38.688 4.23 1 96.56 191 TYR B N 1
ATOM 5403 C CA . TYR B 1 191 ? 15.773 37.938 3.195 1 96.56 191 TYR B CA 1
ATOM 5404 C C . TYR B 1 191 ? 15.883 36.469 3.551 1 96.56 191 TYR B C 1
ATOM 5406 O O . TYR B 1 191 ? 16.766 35.75 3.047 1 96.56 191 TYR B O 1
ATOM 5414 N N . ALA B 1 192 ? 15.078 36 4.426 1 97.12 192 ALA B N 1
ATOM 5415 C CA . ALA B 1 192 ? 15.156 34.656 4.938 1 97.12 192 ALA B CA 1
ATOM 5416 C C . ALA B 1 192 ? 15.094 33.625 3.801 1 97.12 192 ALA B C 1
ATOM 5418 O O . ALA B 1 192 ? 15.805 32.625 3.82 1 97.12 192 ALA B O 1
ATOM 5419 N N . ALA B 1 193 ? 14.289 33.844 2.787 1 97.38 193 ALA B N 1
ATOM 5420 C CA . ALA B 1 193 ? 14.133 32.938 1.669 1 97.38 193 ALA B CA 1
ATOM 5421 C C . ALA B 1 193 ? 15.469 32.688 0.969 1 97.38 193 ALA B C 1
ATOM 5423 O O . ALA B 1 193 ? 15.867 31.547 0.749 1 97.38 193 ALA B O 1
ATOM 5424 N N . GLN B 1 194 ? 16.094 33.75 0.646 1 97.94 194 GLN B N 1
ATOM 5425 C CA . GLN B 1 194 ? 17.359 33.688 -0.064 1 97.94 194 GLN B CA 1
ATOM 5426 C C . GLN B 1 194 ? 18.453 33.062 0.814 1 97.94 194 GLN B C 1
ATOM 5428 O O . GLN B 1 194 ? 19.25 32.281 0.34 1 97.94 194 GLN B O 1
ATOM 5433 N N . LYS B 1 195 ? 18.484 33.469 2.049 1 98.31 195 LYS B N 1
ATOM 5434 C CA . LYS B 1 195 ? 19.516 33 2.961 1 98.31 195 LYS B CA 1
ATOM 5435 C C . LYS B 1 195 ? 19.359 31.484 3.199 1 98.31 195 LYS B C 1
ATOM 5437 O O . LYS B 1 195 ? 20.344 30.75 3.176 1 98.31 195 LYS B O 1
ATOM 5442 N N . TYR B 1 196 ? 18.172 31.047 3.424 1 98.31 196 TYR B N 1
ATOM 5443 C CA . TYR B 1 196 ? 17.953 29.625 3.594 1 98.31 196 TYR B CA 1
ATOM 5444 C C . TYR B 1 196 ? 18.25 28.859 2.309 1 98.31 196 TYR B C 1
ATOM 5446 O O . TYR B 1 196 ? 18.734 27.719 2.35 1 98.31 196 TYR B O 1
ATOM 5454 N N . PHE B 1 197 ? 17.938 29.469 1.16 1 98.44 197 PHE B N 1
ATOM 5455 C CA . PHE B 1 197 ? 18.281 28.859 -0.117 1 98.44 197 PHE B CA 1
ATOM 5456 C C . PHE B 1 197 ? 19.797 28.672 -0.249 1 98.44 197 PHE B C 1
ATOM 5458 O O . PHE B 1 197 ? 20.25 27.609 -0.674 1 98.44 197 PHE B O 1
ATOM 5465 N N . GLU B 1 198 ? 20.516 29.688 0.131 1 98.56 198 GLU B N 1
ATOM 5466 C CA . GLU B 1 198 ? 21.969 29.594 0.072 1 98.56 198 GLU B CA 1
ATOM 5467 C C . GLU B 1 198 ? 22.484 28.516 1.007 1 98.56 198 GLU B C 1
ATOM 5469 O O . GLU B 1 198 ? 23.406 27.766 0.654 1 98.56 198 GLU B O 1
ATOM 5474 N N . ASP B 1 199 ? 21.922 28.438 2.152 1 98.56 199 ASP B N 1
ATOM 5475 C CA . ASP B 1 199 ? 22.281 27.375 3.076 1 98.56 199 ASP B CA 1
ATOM 5476 C C . ASP B 1 199 ? 22.016 26 2.467 1 98.56 199 ASP B C 1
ATOM 5478 O O . ASP B 1 199 ? 22.812 25.078 2.609 1 98.56 199 ASP B O 1
ATOM 5482 N N . ALA B 1 200 ? 20.875 25.859 1.868 1 98.62 200 ALA B N 1
ATOM 5483 C CA . ALA B 1 200 ? 20.5 24.609 1.225 1 98.62 200 ALA B CA 1
ATOM 5484 C C . ALA B 1 200 ? 21.469 24.266 0.087 1 98.62 200 ALA B C 1
ATOM 5486 O O . ALA B 1 200 ? 21.875 23.109 -0.055 1 98.62 200 ALA B O 1
ATOM 5487 N N . LYS B 1 201 ? 21.75 25.266 -0.73 1 98.62 201 LYS B N 1
ATOM 5488 C CA . LYS B 1 201 ? 22.672 25.078 -1.841 1 98.62 201 LYS B CA 1
ATOM 5489 C C . LYS B 1 201 ? 24.031 24.562 -1.349 1 98.62 201 LYS B C 1
ATOM 5491 O O . LYS B 1 201 ? 24.594 23.641 -1.935 1 98.62 201 LYS B O 1
ATOM 5496 N N . ASP B 1 202 ? 24.469 25.156 -0.287 1 98.62 202 ASP B N 1
ATOM 5497 C CA . ASP B 1 202 ? 25.734 24.719 0.309 1 98.62 202 ASP B CA 1
ATOM 5498 C C . ASP B 1 202 ? 25.656 23.266 0.768 1 98.62 202 ASP B C 1
ATOM 5500 O O . ASP B 1 202 ? 26.578 22.484 0.531 1 98.62 202 ASP B O 1
ATOM 5504 N N . ALA B 1 203 ? 24.625 22.953 1.44 1 98.5 203 ALA B N 1
ATOM 5505 C CA . ALA B 1 203 ? 24.422 21.594 1.908 1 98.5 203 ALA B CA 1
ATOM 5506 C C . ALA B 1 203 ? 24.391 20.609 0.738 1 98.5 203 ALA B C 1
ATOM 5508 O O . ALA B 1 203 ? 24.953 19.516 0.819 1 98.5 203 ALA B O 1
ATOM 5509 N N . ILE B 1 204 ? 23.734 20.953 -0.309 1 98.69 204 ILE B N 1
ATOM 5510 C CA . ILE B 1 204 ? 23.594 20.094 -1.486 1 98.69 204 ILE B CA 1
ATOM 5511 C C . ILE B 1 204 ? 24.953 19.891 -2.143 1 98.69 204 ILE B C 1
ATOM 5513 O O . ILE B 1 204 ? 25.297 18.766 -2.525 1 98.69 204 ILE B O 1
ATOM 5517 N N . GLN B 1 205 ? 25.703 20.922 -2.246 1 98.5 205 GLN B N 1
ATOM 5518 C CA . GLN B 1 205 ? 27.031 20.812 -2.834 1 98.5 205 GLN B CA 1
ATOM 5519 C C . GLN B 1 205 ? 27.922 19.875 -2.018 1 98.5 205 GLN B C 1
ATOM 5521 O O . GLN B 1 205 ? 28.641 19.062 -2.578 1 98.5 205 GLN B O 1
ATOM 5526 N N . LYS B 1 206 ? 27.875 20.047 -0.757 1 97.94 206 LYS B N 1
ATOM 5527 C CA . LYS B 1 206 ? 28.625 19.141 0.115 1 97.94 206 LYS B CA 1
ATOM 5528 C C . LYS B 1 206 ? 28.125 17.703 -0.05 1 97.94 206 LYS B C 1
ATOM 5530 O O . LYS B 1 206 ? 28.938 16.766 -0.029 1 97.94 206 LYS B O 1
ATOM 5535 N N . GLY B 1 207 ? 26.844 17.594 -0.172 1 97.31 207 GLY B N 1
ATOM 5536 C CA . GLY B 1 207 ? 26.25 16.281 -0.385 1 97.31 207 GLY B CA 1
ATOM 5537 C C . GLY B 1 207 ? 26.703 15.625 -1.679 1 97.31 207 GLY B C 1
ATOM 5538 O O . GLY B 1 207 ? 26.953 14.422 -1.719 1 97.31 207 GLY B O 1
ATOM 5539 N N . ILE B 1 208 ? 26.766 16.359 -2.701 1 97.88 208 ILE B N 1
ATOM 5540 C CA . ILE B 1 208 ? 27.203 15.867 -3.998 1 97.88 208 ILE B CA 1
ATOM 5541 C C . ILE B 1 208 ? 28.641 15.352 -3.891 1 97.88 208 ILE B C 1
ATOM 5543 O O . ILE B 1 208 ? 28.969 14.289 -4.418 1 97.88 208 ILE B O 1
ATOM 5547 N N . ALA B 1 209 ? 29.438 16 -3.182 1 97 209 ALA B N 1
ATOM 5548 C CA . ALA B 1 209 ? 30.844 15.617 -3.01 1 97 209 ALA B CA 1
ATOM 5549 C C . ALA B 1 209 ? 30.969 14.297 -2.268 1 97 209 ALA B C 1
ATOM 5551 O O . ALA B 1 209 ? 31.875 13.508 -2.535 1 97 209 ALA B O 1
ATOM 5552 N N . GLN B 1 210 ? 30.047 14.016 -1.465 1 94.69 210 GLN B N 1
ATOM 5553 C CA . GLN B 1 210 ? 30.125 12.852 -0.589 1 94.69 210 GLN B CA 1
ATOM 5554 C C . GLN B 1 210 ? 29.344 11.672 -1.161 1 94.69 210 GLN B C 1
ATOM 5556 O O . GLN B 1 210 ? 29.75 10.523 -1.026 1 94.69 210 GLN B O 1
ATOM 5561 N N . GLY B 1 211 ? 28.234 12.016 -1.704 1 94.12 211 GLY B N 1
ATOM 5562 C CA . GLY B 1 211 ? 27.281 10.953 -1.994 1 94.12 211 GLY B CA 1
ATOM 5563 C C . GLY B 1 211 ? 26.984 10.812 -3.473 1 94.12 211 GLY B C 1
ATOM 5564 O O . GLY B 1 211 ? 26.25 9.906 -3.879 1 94.12 211 GLY B O 1
ATOM 5565 N N . GLY B 1 212 ? 27.453 11.734 -4.266 1 95.94 212 GLY B N 1
ATOM 5566 C CA . GLY B 1 212 ? 27.234 11.664 -5.703 1 95.94 212 GLY B CA 1
ATOM 5567 C C . GLY B 1 212 ? 26.172 12.625 -6.195 1 95.94 212 GLY B C 1
ATOM 5568 O O . GLY B 1 212 ? 25.578 13.352 -5.402 1 95.94 212 GLY B O 1
ATOM 5569 N N . GLU B 1 213 ? 25.969 12.547 -7.477 1 97.5 213 GLU B N 1
ATOM 5570 C CA . GLU B 1 213 ? 25.031 13.461 -8.125 1 97.5 213 GLU B CA 1
ATOM 5571 C C . GLU B 1 213 ? 23.594 13.203 -7.652 1 97.5 213 GLU B C 1
ATOM 5573 O O . GLU B 1 213 ? 23.219 12.062 -7.387 1 97.5 213 GLU B O 1
ATOM 5578 N N . ILE B 1 214 ? 22.797 14.234 -7.672 1 98.5 214 ILE B N 1
ATOM 5579 C CA . ILE B 1 214 ? 21.469 14.219 -7.055 1 98.5 214 ILE B CA 1
ATOM 5580 C C . ILE B 1 214 ? 20.438 13.68 -8.047 1 98.5 214 ILE B C 1
ATOM 5582 O O . ILE B 1 214 ? 20.328 14.18 -9.172 1 98.5 214 ILE B O 1
ATOM 5586 N N . ALA B 1 215 ? 19.688 12.672 -7.574 1 98.56 215 ALA B N 1
ATOM 5587 C CA . ALA B 1 215 ? 18.562 12.156 -8.352 1 98.56 215 ALA B CA 1
ATOM 5588 C C . ALA B 1 215 ? 17.328 13.047 -8.188 1 98.56 215 ALA B C 1
ATOM 5590 O O . ALA B 1 215 ? 16.656 13.367 -9.172 1 98.56 215 ALA B O 1
ATOM 5591 N N . CYS B 1 216 ? 17.094 13.414 -6.895 1 98.88 216 CYS B N 1
ATOM 5592 C CA . CYS B 1 216 ? 15.867 14.172 -6.703 1 98.88 216 CYS B CA 1
ATOM 5593 C C . CYS B 1 216 ? 15.883 14.891 -5.359 1 98.88 216 CYS B C 1
ATOM 5595 O O . CYS B 1 216 ? 16.688 14.586 -4.492 1 98.88 216 CYS B O 1
ATOM 5597 N N . PHE B 1 217 ? 15.117 15.945 -5.289 1 98.88 217 PHE B N 1
ATOM 5598 C CA . PHE B 1 217 ? 14.695 16.609 -4.062 1 98.88 217 PHE B CA 1
ATOM 5599 C C . PHE B 1 217 ? 13.234 16.281 -3.75 1 98.88 217 PHE B C 1
ATOM 5601 O O . PHE B 1 217 ? 12.344 16.609 -4.535 1 98.88 217 PHE B O 1
ATOM 5608 N N . LEU B 1 218 ? 12.984 15.516 -2.672 1 98.75 218 LEU B N 1
ATOM 5609 C CA . LEU B 1 218 ? 11.648 15.164 -2.215 1 98.75 218 LEU B CA 1
ATOM 5610 C C . LEU B 1 218 ? 11.242 16 -1.01 1 98.75 218 LEU B C 1
ATOM 5612 O O . LEU B 1 218 ? 11.914 15.984 0.022 1 98.75 218 LEU B O 1
ATOM 5616 N N . SER B 1 219 ? 10.109 16.703 -1.121 1 97.88 219 SER B N 1
ATOM 5617 C CA . SER B 1 219 ? 9.641 17.531 -0.006 1 97.88 219 SER B CA 1
ATOM 5618 C C . SER B 1 219 ? 8.148 17.828 -0.134 1 97.88 219 SER B C 1
ATOM 5620 O O . SER B 1 219 ? 7.598 17.812 -1.236 1 97.88 219 SER B O 1
ATOM 5622 N N . GLU B 1 220 ? 7.555 18.078 0.966 1 97.69 220 GLU B N 1
ATOM 5623 C CA . GLU B 1 220 ? 6.246 18.719 0.959 1 97.69 220 GLU B CA 1
ATOM 5624 C C . GLU B 1 220 ? 6.344 20.172 0.5 1 97.69 220 GLU B C 1
ATOM 5626 O O . GLU B 1 220 ? 7.367 20.828 0.719 1 97.69 220 GLU B O 1
ATOM 5631 N N . PRO B 1 221 ? 5.254 20.672 -0.156 1 97.69 221 PRO B N 1
ATOM 5632 C CA . PRO B 1 221 ? 5.27 22.094 -0.487 1 97.69 221 PRO B CA 1
ATOM 5633 C C . PRO B 1 221 ? 5.113 22.984 0.742 1 97.69 221 PRO B C 1
ATOM 5635 O O . PRO B 1 221 ? 5.582 24.125 0.746 1 97.69 221 PRO B O 1
ATOM 5638 N N . ILE B 1 222 ? 4.328 22.547 1.652 1 96.94 222 ILE B N 1
ATOM 5639 C CA . ILE B 1 222 ? 4.211 23.062 3.01 1 96.94 222 ILE B CA 1
ATOM 5640 C C . ILE B 1 222 ? 4.66 22 4.012 1 96.94 222 ILE B C 1
ATOM 5642 O O . ILE B 1 222 ? 4.219 20.859 3.943 1 96.94 222 ILE B O 1
ATOM 5646 N N . PHE B 1 223 ? 5.535 22.406 4.879 1 96.44 223 PHE B N 1
ATOM 5647 C CA . PHE B 1 223 ? 6.176 21.406 5.73 1 96.44 223 PHE B CA 1
ATOM 5648 C C . PHE B 1 223 ? 5.266 21.031 6.898 1 96.44 223 PHE B C 1
ATOM 5650 O O . PHE B 1 223 ? 5.453 21.516 8.016 1 96.44 223 PHE B O 1
ATOM 5657 N N . MET B 1 224 ? 4.391 20.094 6.648 1 94.38 224 MET B N 1
ATOM 5658 C CA . MET B 1 224 ? 3.35 19.703 7.594 1 94.38 224 MET B CA 1
ATOM 5659 C C . MET B 1 224 ? 3.938 18.891 8.75 1 94.38 224 MET B C 1
ATOM 5661 O O . MET B 1 224 ? 3.615 19.156 9.914 1 94.38 224 MET B O 1
ATOM 5665 N N . VAL B 1 225 ? 4.73 17.984 8.484 1 91.5 225 VAL B N 1
ATOM 5666 C CA . VAL B 1 225 ? 5.289 17.094 9.484 1 91.5 225 VAL B CA 1
ATOM 5667 C C . VAL B 1 225 ? 6.113 17.891 10.492 1 91.5 225 VAL B C 1
ATOM 5669 O O . VAL B 1 225 ? 6.148 17.547 11.68 1 91.5 225 VAL B O 1
ATOM 5672 N N . GLN B 1 226 ? 6.691 18.953 10.023 1 93.69 226 GLN B N 1
ATOM 5673 C CA . GLN B 1 226 ? 7.559 19.781 10.852 1 93.69 226 GLN B CA 1
ATOM 5674 C C . GLN B 1 226 ? 6.75 20.812 11.633 1 93.69 226 GLN B C 1
ATOM 5676 O O . GLN B 1 226 ? 7.316 21.609 12.383 1 93.69 226 GLN B O 1
ATOM 5681 N N . GLY B 1 227 ? 5.48 20.766 11.516 1 93.06 227 GLY B N 1
ATOM 5682 C CA . GLY B 1 227 ? 4.633 21.688 12.258 1 93.06 227 GLY B CA 1
ATOM 5683 C C . GLY B 1 227 ? 4.012 22.766 11.391 1 93.06 227 GLY B C 1
ATOM 5684 O O . GLY B 1 227 ? 3.916 23.922 11.805 1 93.06 227 GLY B O 1
ATOM 5685 N N . MET B 1 228 ? 3.746 22.406 10.203 1 94.25 228 MET B N 1
ATOM 5686 C CA . MET B 1 228 ? 3.08 23.312 9.266 1 94.25 228 MET B CA 1
ATOM 5687 C C . MET B 1 228 ? 3.916 24.562 9.031 1 94.25 228 MET B C 1
ATOM 5689 O O . MET B 1 228 ? 3.432 25.672 9.211 1 94.25 228 MET B O 1
ATOM 5693 N N . ILE B 1 229 ? 5.117 24.344 8.703 1 95.88 229 ILE B N 1
ATOM 5694 C CA . ILE B 1 229 ? 5.992 25.484 8.398 1 95.88 229 ILE B CA 1
ATOM 5695 C C . ILE B 1 229 ? 5.785 25.922 6.953 1 95.88 229 ILE B C 1
ATOM 5697 O O . ILE B 1 229 ? 5.98 25.141 6.023 1 95.88 229 ILE B O 1
ATOM 5701 N N . ILE B 1 230 ? 5.34 27.141 6.773 1 95.5 230 ILE B N 1
ATOM 5702 C CA . ILE B 1 230 ? 5.188 27.703 5.438 1 95.5 230 ILE B CA 1
ATOM 5703 C C . ILE B 1 230 ? 6.523 28.281 4.969 1 95.5 230 ILE B C 1
ATOM 5705 O O . ILE B 1 230 ? 7.082 29.188 5.605 1 95.5 230 ILE B O 1
ATOM 5709 N N . PRO B 1 231 ? 7.02 27.766 3.895 1 96.12 231 PRO B N 1
ATOM 5710 C CA . PRO B 1 231 ? 8.281 28.328 3.416 1 96.12 231 PRO B CA 1
ATOM 5711 C C . PRO B 1 231 ? 8.188 29.812 3.09 1 96.12 231 PRO B C 1
ATOM 5713 O O . PRO B 1 231 ? 7.164 30.266 2.559 1 96.12 231 PRO B O 1
ATOM 5716 N N . PRO B 1 232 ? 9.273 30.562 3.436 1 96.44 232 PRO B N 1
ATOM 5717 C CA . PRO B 1 232 ? 9.258 31.953 2.979 1 96.44 232 PRO B CA 1
ATOM 5718 C C . PRO B 1 232 ? 9.141 32.062 1.46 1 96.44 232 PRO B C 1
ATOM 5720 O O . PRO B 1 232 ? 9.664 31.219 0.729 1 96.44 232 PRO B O 1
ATOM 5723 N N . ALA B 1 233 ? 8.492 33.125 1.024 1 95.44 233 ALA B N 1
ATOM 5724 C CA . ALA B 1 233 ? 8.172 33.312 -0.388 1 95.44 233 ALA B CA 1
ATOM 5725 C C . ALA B 1 233 ? 9.43 33.219 -1.254 1 95.44 233 ALA B C 1
ATOM 5727 O O . ALA B 1 233 ? 10.438 33.875 -0.961 1 95.44 233 ALA B O 1
ATOM 5728 N N . GLY B 1 234 ? 9.344 32.344 -2.217 1 96.69 234 GLY B N 1
ATOM 5729 C CA . GLY B 1 234 ? 10.43 32.188 -3.172 1 96.69 234 GLY B CA 1
ATOM 5730 C C . GLY B 1 234 ? 11.375 31.062 -2.838 1 96.69 234 GLY B C 1
ATOM 5731 O O . GLY B 1 234 ? 12.102 30.578 -3.705 1 96.69 234 GLY B O 1
ATOM 5732 N N . TYR B 1 235 ? 11.43 30.625 -1.616 1 97.94 235 TYR B N 1
ATOM 5733 C CA . TYR B 1 235 ? 12.375 29.609 -1.185 1 97.94 235 TYR B CA 1
ATOM 5734 C C . TYR B 1 235 ? 12.203 28.328 -1.997 1 97.94 235 TYR B C 1
ATOM 5736 O O . TYR B 1 235 ? 13.172 27.812 -2.576 1 97.94 235 TYR B O 1
ATOM 5744 N N . LEU B 1 236 ? 10.977 27.75 -2.041 1 98.19 236 LEU B N 1
ATOM 5745 C CA . LEU B 1 236 ? 10.734 26.469 -2.699 1 98.19 236 LEU B CA 1
ATOM 5746 C C . LEU B 1 236 ? 11 26.562 -4.195 1 98.19 236 LEU B C 1
ATOM 5748 O O . LEU B 1 236 ? 11.586 25.656 -4.789 1 98.19 236 LEU B O 1
ATOM 5752 N N . ALA B 1 237 ? 10.586 27.656 -4.828 1 98 237 ALA B N 1
ATOM 5753 C CA . ALA B 1 237 ? 10.836 27.859 -6.254 1 98 237 ALA B CA 1
ATOM 5754 C C . ALA B 1 237 ? 12.336 27.891 -6.547 1 98 237 ALA B C 1
ATOM 5756 O O . ALA B 1 237 ? 12.781 27.328 -7.555 1 98 237 ALA B O 1
ATOM 5757 N N . ASN B 1 238 ? 13.078 28.547 -5.664 1 98.25 238 ASN B N 1
ATOM 5758 C CA . ASN B 1 238 ? 14.523 28.641 -5.848 1 98.25 238 ASN B CA 1
ATOM 5759 C C . ASN B 1 238 ? 15.203 27.281 -5.742 1 98.25 238 ASN B C 1
ATOM 5761 O O . ASN B 1 238 ? 16.047 26.938 -6.562 1 98.25 238 ASN B O 1
ATOM 5765 N N . ILE B 1 239 ? 14.836 26.547 -4.797 1 98.44 239 ILE B N 1
ATOM 5766 C CA . ILE B 1 239 ? 15.5 25.266 -4.613 1 98.44 239 ILE B CA 1
ATOM 5767 C C . ILE B 1 239 ? 15.094 24.297 -5.73 1 98.44 239 ILE B C 1
ATOM 5769 O O . ILE B 1 239 ? 15.898 23.484 -6.188 1 98.44 239 ILE B O 1
ATOM 5773 N N . TYR B 1 240 ? 13.766 24.297 -6.156 1 98.56 240 TYR B N 1
ATOM 5774 C CA . TYR B 1 240 ? 13.344 23.484 -7.297 1 98.56 240 TYR B CA 1
ATOM 5775 C C . TYR B 1 240 ? 14.18 23.812 -8.531 1 98.56 240 TYR B C 1
ATOM 5777 O O . TYR B 1 240 ? 14.688 22.906 -9.203 1 98.56 240 TYR B O 1
ATOM 5785 N N . SER B 1 241 ? 14.344 25.078 -8.805 1 98.44 241 SER B N 1
ATOM 5786 C CA . SER B 1 241 ? 15.109 25.531 -9.961 1 98.44 241 SER B CA 1
ATOM 5787 C C . SER B 1 241 ? 16.562 25.078 -9.875 1 98.44 241 SER B C 1
ATOM 5789 O O . SER B 1 241 ? 17.141 24.656 -10.883 1 98.44 241 SER B O 1
ATOM 5791 N N . TYR B 1 242 ? 17.109 25.188 -8.766 1 98.75 242 TYR B N 1
ATOM 5792 C CA . TYR B 1 242 ? 18.5 24.797 -8.578 1 98.75 242 TYR B CA 1
ATOM 5793 C C . TYR B 1 242 ? 18.672 23.312 -8.805 1 98.75 242 TYR B C 1
ATOM 5795 O O . TYR B 1 242 ? 19.594 22.891 -9.523 1 98.75 242 TYR B O 1
ATOM 5803 N N . ILE B 1 243 ? 17.844 22.469 -8.188 1 98.81 243 ILE B N 1
ATOM 5804 C CA . ILE B 1 243 ? 17.906 21.016 -8.328 1 98.81 243 ILE B CA 1
ATOM 5805 C C . ILE B 1 243 ? 17.828 20.656 -9.812 1 98.81 243 ILE B C 1
ATOM 5807 O O . ILE B 1 243 ? 18.609 19.828 -10.297 1 98.81 243 ILE B O 1
ATOM 5811 N N . LYS B 1 244 ? 16.922 21.25 -10.531 1 98.38 244 LYS B N 1
ATOM 5812 C CA . LYS B 1 244 ? 16.75 20.984 -11.961 1 98.38 244 LYS B CA 1
ATOM 5813 C C . LYS B 1 244 ? 17.984 21.422 -12.742 1 98.38 244 LYS B C 1
ATOM 5815 O O . LYS B 1 244 ? 18.391 20.75 -13.695 1 98.38 244 LYS B O 1
ATOM 5820 N N . SER B 1 245 ? 18.594 22.484 -12.352 1 98.5 245 SER B N 1
ATOM 5821 C CA . SER B 1 245 ? 19.75 23.031 -13.055 1 98.5 245 SER B CA 1
ATOM 5822 C C . SER B 1 245 ? 20.953 22.078 -12.953 1 98.5 245 SER B C 1
ATOM 5824 O O . SER B 1 245 ? 21.797 22.047 -13.836 1 98.5 245 SER B O 1
ATOM 5826 N N . ILE B 1 246 ? 20.953 21.312 -11.922 1 98.38 246 ILE B N 1
ATOM 5827 C CA . ILE B 1 246 ? 22.094 20.406 -11.758 1 98.38 246 ILE B CA 1
ATOM 5828 C C . ILE B 1 246 ? 21.703 19.016 -12.234 1 98.38 246 ILE B C 1
ATOM 5830 O O . ILE B 1 246 ? 22.422 18.047 -11.977 1 98.38 246 ILE B O 1
ATOM 5834 N N . GLY B 1 247 ? 20.547 18.875 -12.812 1 98.38 247 GLY B N 1
ATOM 5835 C CA . GLY B 1 247 ? 20.172 17.641 -13.5 1 98.38 247 GLY B CA 1
ATOM 5836 C C . GLY B 1 247 ? 19.281 16.734 -12.68 1 98.38 247 GLY B C 1
ATOM 5837 O O . GLY B 1 247 ? 18.922 15.641 -13.117 1 98.38 247 GLY B O 1
ATOM 5838 N N . GLY B 1 248 ? 18.891 17.141 -11.477 1 98.75 248 GLY B N 1
ATOM 5839 C CA . GLY B 1 248 ? 17.984 16.359 -10.648 1 98.75 248 GLY B CA 1
ATOM 5840 C C . GLY B 1 248 ? 16.531 16.656 -10.922 1 98.75 248 GLY B C 1
ATOM 5841 O O . GLY B 1 248 ? 16.203 17.562 -11.688 1 98.75 248 GLY B O 1
ATOM 5842 N N . LEU B 1 249 ? 15.68 15.82 -10.352 1 98.88 249 LEU B N 1
ATOM 5843 C CA . LEU B 1 249 ? 14.234 16.031 -10.43 1 98.88 249 LEU B CA 1
ATOM 5844 C C . LEU B 1 249 ? 13.68 16.516 -9.102 1 98.88 249 LEU B C 1
ATOM 5846 O O . LEU B 1 249 ? 14.312 16.344 -8.055 1 98.88 249 LEU B O 1
ATOM 5850 N N . VAL B 1 250 ? 12.562 17.156 -9.164 1 98.88 250 VAL B N 1
ATOM 5851 C CA . VAL B 1 250 ? 11.891 17.625 -7.957 1 98.88 250 VAL B CA 1
ATOM 5852 C C . VAL B 1 250 ? 10.562 16.891 -7.777 1 98.88 250 VAL B C 1
ATOM 5854 O O . VAL B 1 250 ? 9.789 16.766 -8.727 1 98.88 250 VAL B O 1
ATOM 5857 N N . ILE B 1 251 ? 10.344 16.359 -6.598 1 98.88 251 ILE B N 1
ATOM 5858 C CA . ILE B 1 251 ? 9.141 15.625 -6.234 1 98.88 251 ILE B CA 1
ATOM 5859 C C . ILE B 1 251 ? 8.367 16.391 -5.164 1 98.88 251 ILE B C 1
ATOM 5861 O O . ILE B 1 251 ? 8.891 16.672 -4.082 1 98.88 251 ILE B O 1
ATOM 5865 N N . ALA B 1 252 ? 7.113 16.734 -5.453 1 98.81 252 ALA B N 1
ATOM 5866 C CA . ALA B 1 252 ? 6.238 17.344 -4.457 1 98.81 252 ALA B CA 1
ATOM 5867 C C . ALA B 1 252 ? 5.375 16.297 -3.762 1 98.81 252 ALA B C 1
ATOM 5869 O O . ALA B 1 252 ? 4.535 15.648 -4.395 1 98.81 252 ALA B O 1
ATOM 5870 N N . ASP B 1 253 ? 5.609 16.094 -2.51 1 98.44 253 ASP B N 1
ATOM 5871 C CA . ASP B 1 253 ? 4.77 15.242 -1.666 1 98.44 253 ASP B CA 1
ATOM 5872 C C . ASP B 1 253 ? 3.488 15.961 -1.263 1 98.44 253 ASP B C 1
ATOM 5874 O O . ASP B 1 253 ? 3.463 16.688 -0.265 1 98.44 253 ASP B O 1
ATOM 5878 N N . GLU B 1 254 ? 2.424 15.727 -1.985 1 98 254 GLU B N 1
ATOM 5879 C CA . GLU B 1 254 ? 1.143 16.406 -1.803 1 98 254 GLU B CA 1
ATOM 5880 C C . GLU B 1 254 ? 0.169 15.539 -1.01 1 98 254 GLU B C 1
ATOM 5882 O O . GLU B 1 254 ? -1.035 15.805 -0.991 1 98 254 GLU B O 1
ATOM 5887 N N . ILE B 1 255 ? 0.634 14.539 -0.359 1 97.12 255 ILE B N 1
ATOM 5888 C CA . ILE B 1 255 ? -0.191 13.531 0.298 1 97.12 255 ILE B CA 1
ATOM 5889 C C . ILE B 1 255 ? -1.096 14.195 1.331 1 97.12 255 ILE B C 1
ATOM 5891 O O . ILE B 1 255 ? -2.275 13.852 1.447 1 97.12 255 ILE B O 1
ATOM 5895 N N . GLN B 1 256 ? -0.603 15.156 2.029 1 94.81 256 GLN B N 1
ATOM 5896 C CA . GLN B 1 256 ? -1.408 15.82 3.047 1 94.81 256 GLN B CA 1
ATOM 5897 C C . GLN B 1 256 ? -1.998 17.125 2.516 1 94.81 256 GLN B C 1
ATOM 5899 O O . GLN B 1 256 ? -2.926 17.672 3.109 1 94.81 256 GLN B O 1
ATOM 5904 N N . LEU B 1 257 ? -1.491 17.656 1.424 1 96.19 257 LEU B N 1
ATOM 5905 C CA . LEU B 1 257 ? -1.739 19.047 1.075 1 96.19 257 LEU B CA 1
ATOM 5906 C C . LEU B 1 257 ? -2.594 19.156 -0.184 1 96.19 257 LEU B C 1
ATOM 5908 O O . LEU B 1 257 ? -3.203 20.188 -0.443 1 96.19 257 LEU B O 1
ATOM 5912 N N . GLY B 1 258 ? -2.656 18.156 -0.994 1 94.81 258 GLY B N 1
ATOM 5913 C CA . GLY B 1 258 ? -3.328 18.234 -2.281 1 94.81 258 GLY B CA 1
ATOM 5914 C C . GLY B 1 258 ? -4.84 18.281 -2.164 1 94.81 258 GLY B C 1
ATOM 5915 O O . GLY B 1 258 ? -5.379 18.375 -1.06 1 94.81 258 GLY B O 1
ATOM 5916 N N . MET B 1 259 ? -5.469 18.422 -3.285 1 96.44 259 MET B N 1
ATOM 5917 C CA . MET B 1 259 ? -6.914 18.312 -3.441 1 96.44 259 MET B CA 1
ATOM 5918 C C . MET B 1 259 ? -7.633 19.484 -2.781 1 96.44 259 MET B C 1
ATOM 5920 O O . MET B 1 259 ? -8.719 19.312 -2.215 1 96.44 259 MET B O 1
ATOM 5924 N N . GLY B 1 260 ? -7.035 20.609 -2.668 1 96.56 260 GLY B N 1
ATOM 5925 C CA . GLY B 1 260 ? -7.719 21.812 -2.209 1 96.56 260 GLY B CA 1
ATOM 5926 C C . GLY B 1 260 ? -7.402 22.156 -0.767 1 96.56 260 GLY B C 1
ATOM 5927 O O . GLY B 1 260 ? -7.836 23.203 -0.268 1 96.56 260 GLY B O 1
ATOM 5928 N N . ARG B 1 261 ? -6.629 21.391 -0.069 1 96.88 261 ARG B N 1
ATOM 5929 C CA . ARG B 1 261 ? -6.34 21.578 1.349 1 96.88 261 ARG B CA 1
ATOM 5930 C C . ARG B 1 261 ? -5.723 22.953 1.6 1 96.88 261 ARG B C 1
ATOM 5932 O O . ARG B 1 261 ? -6.008 23.594 2.613 1 96.88 261 ARG B O 1
ATOM 5939 N N . CYS B 1 262 ? -4.969 23.438 0.646 1 95.19 262 CYS B N 1
ATOM 5940 C CA . CYS B 1 262 ? -4.285 24.719 0.81 1 95.19 262 CYS B CA 1
ATOM 5941 C C . CYS B 1 262 ? -5.215 25.875 0.484 1 95.19 262 CYS B C 1
ATOM 5943 O O . CYS B 1 262 ? -4.848 27.031 0.654 1 95.19 262 CYS B O 1
ATOM 5945 N N . GLY B 1 263 ? -6.477 25.609 0.031 1 93.44 263 GLY B N 1
ATOM 5946 C CA . GLY B 1 263 ? -7.555 26.578 -0.029 1 93.44 263 GLY B CA 1
ATOM 5947 C C . GLY B 1 263 ? -7.551 27.391 -1.307 1 93.44 263 GLY B C 1
ATOM 5948 O O . GLY B 1 263 ? -8.43 27.234 -2.156 1 93.44 263 GLY B O 1
ATOM 5949 N N . THR B 1 264 ? -6.531 28.234 -1.576 1 91.62 264 THR B N 1
ATOM 5950 C CA . THR B 1 264 ? -6.508 29.188 -2.689 1 91.62 264 THR B CA 1
ATOM 5951 C C . THR B 1 264 ? -6.133 28.469 -3.99 1 91.62 264 THR B C 1
ATOM 5953 O O . THR B 1 264 ? -6.449 28.953 -5.078 1 91.62 264 THR B O 1
ATOM 5956 N N . GLN B 1 265 ? -5.438 27.406 -3.844 1 94.62 265 GLN B N 1
ATOM 5957 C CA . GLN B 1 265 ? -5.035 26.562 -4.961 1 94.62 265 GLN B CA 1
ATOM 5958 C C . GLN B 1 265 ? -5.41 25.109 -4.711 1 94.62 265 GLN B C 1
ATOM 5960 O O . GLN B 1 265 ? -5.527 24.688 -3.562 1 94.62 265 GLN B O 1
ATOM 5965 N N . PHE B 1 266 ? -5.566 24.438 -5.828 1 96.31 266 PHE B N 1
ATOM 5966 C CA . PHE B 1 266 ? -5.961 23.031 -5.699 1 96.31 266 PHE B CA 1
ATOM 5967 C C . PHE B 1 266 ? -4.789 22.188 -5.223 1 96.31 266 PHE B C 1
ATOM 5969 O O . PHE B 1 266 ? -4.984 21.172 -4.543 1 96.31 266 PHE B O 1
ATOM 5976 N N . TRP B 1 267 ? -3.617 22.641 -5.574 1 97.56 267 TRP B N 1
ATOM 5977 C CA . TRP B 1 267 ? -2.404 21.922 -5.191 1 97.56 267 TRP B CA 1
ATOM 5978 C C . TRP B 1 267 ? -1.487 22.797 -4.355 1 97.56 267 TRP B C 1
ATOM 5980 O O . TRP B 1 267 ? -1.398 24.016 -4.586 1 97.56 267 TRP B O 1
ATOM 5990 N N . GLY B 1 268 ? -0.707 22.156 -3.381 1 97.19 268 GLY B N 1
ATOM 5991 C CA . GLY B 1 268 ? 0.191 22.875 -2.488 1 97.19 268 GLY B CA 1
ATOM 5992 C C . GLY B 1 268 ? 1.334 23.562 -3.215 1 97.19 268 GLY B C 1
ATOM 5993 O O . GLY B 1 268 ? 1.694 24.703 -2.891 1 97.19 268 GLY B O 1
ATOM 5994 N N . PHE B 1 269 ? 1.927 22.906 -4.207 1 97.5 269 PHE B N 1
ATOM 5995 C CA . PHE B 1 269 ? 3.072 23.469 -4.91 1 97.5 269 PHE B CA 1
ATOM 5996 C C . PHE B 1 269 ? 2.691 24.766 -5.617 1 97.5 269 PHE B C 1
ATOM 5998 O O . PHE B 1 269 ? 3.533 25.641 -5.809 1 97.5 269 PHE B O 1
ATOM 6005 N N . GLN B 1 270 ? 1.425 24.922 -5.984 1 97.06 270 GLN B N 1
ATOM 6006 C CA . GLN B 1 270 ? 0.95 26.125 -6.68 1 97.06 270 GLN B CA 1
ATOM 6007 C C . GLN B 1 270 ? 0.977 27.344 -5.758 1 97.06 270 GLN B C 1
ATOM 6009 O O . GLN B 1 270 ? 1.195 28.469 -6.215 1 97.06 270 GLN B O 1
ATOM 6014 N N . THR B 1 271 ? 0.784 27.125 -4.48 1 96.38 271 THR B N 1
ATOM 6015 C CA . THR B 1 271 ? 0.818 28.219 -3.521 1 96.38 271 THR B CA 1
ATOM 6016 C C . THR B 1 271 ? 2.232 28.781 -3.383 1 96.38 271 THR B C 1
ATOM 6018 O O . THR B 1 271 ? 2.426 29.875 -2.873 1 96.38 271 THR B O 1
ATOM 6021 N N . GLN B 1 272 ? 3.223 28 -3.809 1 96.06 272 GLN B N 1
ATOM 6022 C CA . GLN B 1 272 ? 4.629 28.375 -3.658 1 96.06 272 GLN B CA 1
ATOM 6023 C C . GLN B 1 272 ? 5.234 28.781 -4.996 1 96.06 272 GLN B C 1
ATOM 6025 O O . GLN B 1 272 ? 6.434 29.062 -5.086 1 96.06 272 GLN B O 1
ATOM 6030 N N . GLY B 1 273 ? 4.414 28.766 -6.055 1 95.31 273 GLY B N 1
ATOM 6031 C CA . GLY B 1 273 ? 4.914 29.109 -7.379 1 95.31 273 GLY B CA 1
ATOM 6032 C C . GLY B 1 273 ? 6.004 28.172 -7.863 1 95.31 273 GLY B C 1
ATOM 6033 O O . GLY B 1 273 ? 6.949 28.609 -8.523 1 95.31 273 GLY B O 1
ATOM 6034 N N . ALA B 1 274 ? 5.965 26.969 -7.484 1 95.38 274 ALA B N 1
ATOM 6035 C CA . ALA B 1 274 ? 6.973 25.969 -7.801 1 95.38 274 ALA B CA 1
ATOM 6036 C C . ALA B 1 274 ? 6.336 24.734 -8.453 1 95.38 274 ALA B C 1
ATOM 6038 O O . ALA B 1 274 ? 5.496 24.078 -7.84 1 95.38 274 ALA B O 1
ATOM 6039 N N . VAL B 1 275 ? 6.703 24.391 -9.695 1 97.12 275 VAL B N 1
ATOM 6040 C CA . VAL B 1 275 ? 6.105 23.234 -10.375 1 97.12 275 VAL B CA 1
ATOM 6041 C C . VAL B 1 275 ? 7.055 22.047 -10.305 1 97.12 275 VAL B C 1
ATOM 6043 O O . VAL B 1 275 ? 8.18 22.109 -10.82 1 97.12 275 VAL B O 1
ATOM 6046 N N . PRO B 1 276 ? 6.648 20.984 -9.695 1 98.69 276 PRO B N 1
ATOM 6047 C CA . PRO B 1 276 ? 7.508 19.797 -9.609 1 98.69 276 PRO B CA 1
ATOM 6048 C C . PRO B 1 276 ? 7.492 18.953 -10.891 1 98.69 276 PRO B C 1
ATOM 6050 O O . PRO B 1 276 ? 6.719 19.25 -11.805 1 98.69 276 PRO B O 1
ATOM 6053 N N . ASP B 1 277 ? 8.43 17.969 -10.977 1 98.81 277 ASP B N 1
ATOM 6054 C CA . ASP B 1 277 ? 8.461 17 -12.062 1 98.81 277 ASP B CA 1
ATOM 6055 C C . ASP B 1 277 ? 7.555 15.805 -11.758 1 98.81 277 ASP B C 1
ATOM 6057 O O . ASP B 1 277 ? 7.027 15.164 -12.672 1 98.81 277 ASP B O 1
ATOM 6061 N N . ILE B 1 278 ? 7.457 15.461 -10.531 1 98.75 278 ILE B N 1
ATOM 6062 C CA . ILE B 1 278 ? 6.652 14.352 -10.039 1 98.75 278 ILE B CA 1
ATOM 6063 C C . ILE B 1 278 ? 5.801 14.812 -8.859 1 98.75 278 ILE B C 1
ATOM 6065 O O . ILE B 1 278 ? 6.266 15.578 -8.008 1 98.75 278 ILE B O 1
ATOM 6069 N N . LEU B 1 279 ? 4.633 14.367 -8.867 1 98.19 279 LEU B N 1
ATOM 6070 C CA . LEU B 1 279 ? 3.68 14.664 -7.801 1 98.19 279 LEU B CA 1
ATOM 6071 C C . LEU B 1 279 ? 3.146 13.383 -7.172 1 98.19 279 LEU B C 1
ATOM 6073 O O . LEU B 1 279 ? 2.82 12.43 -7.883 1 98.19 279 LEU B O 1
ATOM 6077 N N . THR B 1 280 ? 3.115 13.289 -5.828 1 98.56 280 THR B N 1
ATOM 6078 C CA . THR B 1 280 ? 2.488 12.164 -5.137 1 98.56 280 THR B CA 1
ATOM 6079 C C . THR B 1 280 ? 1.269 12.633 -4.348 1 98.56 280 THR B C 1
ATOM 6081 O O . THR B 1 280 ? 1.27 13.727 -3.783 1 98.56 280 THR B O 1
ATOM 6084 N N . LEU B 1 281 ? 0.248 11.844 -4.336 1 97.69 281 LEU B N 1
ATOM 6085 C CA . LEU B 1 281 ? -1.011 12.164 -3.672 1 97.69 281 LEU B CA 1
ATOM 6086 C C . LEU B 1 281 ? -1.595 10.938 -2.984 1 97.69 281 LEU B C 1
ATOM 6088 O O . LEU B 1 281 ? -1.374 9.805 -3.428 1 97.69 281 LEU B O 1
ATOM 6092 N N . GLY B 1 282 ? -2.311 11.102 -1.947 1 96.06 282 GLY B N 1
ATOM 6093 C CA . GLY B 1 282 ? -3.039 10.078 -1.212 1 96.06 282 GLY B CA 1
ATOM 6094 C C . GLY B 1 282 ? -4.098 10.648 -0.287 1 96.06 282 GLY B C 1
ATOM 6095 O O . GLY B 1 282 ? -4.809 11.586 -0.654 1 96.06 282 GLY B O 1
ATOM 6096 N N . LYS B 1 283 ? -4.359 10 0.758 1 92.69 283 LYS B N 1
ATOM 6097 C CA . LYS B 1 283 ? -5.203 10.422 1.873 1 92.69 283 LYS B CA 1
ATOM 6098 C C . LYS B 1 283 ? -6.496 11.055 1.374 1 92.69 283 LYS B C 1
ATOM 6100 O O . LYS B 1 283 ? -7.457 10.352 1.053 1 92.69 283 LYS B O 1
ATOM 6105 N N . ALA B 1 284 ? -6.523 12.352 1.072 1 92.75 284 ALA B N 1
ATOM 6106 C CA . ALA B 1 284 ? -7.719 13.125 0.737 1 92.75 284 ALA B CA 1
ATOM 6107 C C . ALA B 1 284 ? -8.375 12.594 -0.534 1 92.75 284 ALA B C 1
ATOM 6109 O O . ALA B 1 284 ? -9.602 12.664 -0.684 1 92.75 284 ALA B O 1
ATOM 6110 N N . MET B 1 285 ? -7.648 12.023 -1.395 1 95.06 285 MET B N 1
ATOM 6111 C CA . MET B 1 285 ? -8.18 11.625 -2.693 1 95.06 285 MET B CA 1
ATOM 6112 C C . MET B 1 285 ? -9.148 10.461 -2.549 1 95.06 285 MET B C 1
ATOM 6114 O O . MET B 1 285 ? -10.047 10.289 -3.377 1 95.06 285 MET B O 1
ATOM 6118 N N . GLY B 1 286 ? -8.945 9.695 -1.542 1 94.94 286 GLY B N 1
ATOM 6119 C CA . GLY B 1 286 ? -9.812 8.555 -1.324 1 94.94 286 GLY B CA 1
ATOM 6120 C C . GLY B 1 286 ? -10.805 8.766 -0.195 1 94.94 286 GLY B C 1
ATOM 6121 O O . GLY B 1 286 ? -11.594 7.871 0.12 1 94.94 286 GLY B O 1
ATOM 6122 N N . ASN B 1 287 ? -10.734 9.898 0.433 1 95.88 287 ASN B N 1
ATOM 6123 C CA . ASN B 1 287 ? -11.578 10.18 1.592 1 95.88 287 ASN B CA 1
ATOM 6124 C C . ASN B 1 287 ? -11.484 9.078 2.637 1 95.88 287 ASN B C 1
ATOM 6126 O O . ASN B 1 287 ? -12.492 8.688 3.229 1 95.88 287 ASN B O 1
ATOM 6130 N N . GLY B 1 288 ? -10.383 8.523 2.777 1 90.12 288 GLY B N 1
ATOM 6131 C CA . GLY B 1 288 ? -10.141 7.453 3.732 1 90.12 288 GLY B CA 1
ATOM 6132 C C . GLY B 1 288 ? -9.867 6.117 3.07 1 90.12 288 GLY B C 1
ATOM 6133 O O . GLY B 1 288 ? -9.148 5.281 3.621 1 90.12 288 GLY B O 1
ATOM 6134 N N . TYR B 1 289 ? -10.461 5.855 1.927 1 93.56 289 TYR B N 1
ATOM 6135 C CA . TYR B 1 289 ? -10.234 4.625 1.172 1 93.56 289 TYR B CA 1
ATOM 6136 C C . TYR B 1 289 ? -8.789 4.539 0.695 1 93.56 289 TYR B C 1
ATOM 6138 O O . TYR B 1 289 ? -8.203 5.543 0.272 1 93.56 289 TYR B O 1
ATOM 6146 N N . PRO B 1 290 ? -8.188 3.352 0.819 1 93.62 290 PRO B N 1
ATOM 6147 C CA . PRO B 1 290 ? -6.809 3.223 0.33 1 93.62 290 PRO B CA 1
ATOM 6148 C C . PRO B 1 290 ? -6.672 3.578 -1.148 1 93.62 290 PRO B C 1
ATOM 6150 O O . PRO B 1 290 ? -7.141 2.83 -2.012 1 93.62 290 PRO B O 1
ATOM 6153 N N . LEU B 1 291 ? -6.094 4.699 -1.448 1 94.88 291 LEU B N 1
ATOM 6154 C CA . LEU B 1 291 ? -5.898 5.234 -2.793 1 94.88 291 LEU B CA 1
ATOM 6155 C C . LEU B 1 291 ? -4.785 6.277 -2.809 1 94.88 291 LEU B C 1
ATOM 6157 O O . LEU B 1 291 ? -4.809 7.227 -2.021 1 94.88 291 LEU B O 1
ATOM 6161 N N . SER B 1 292 ? -3.789 6.02 -3.602 1 96.56 292 SER B N 1
ATOM 6162 C CA . SER B 1 292 ? -2.699 6.965 -3.824 1 96.56 292 SER B CA 1
ATOM 6163 C C . SER B 1 292 ? -2.236 6.941 -5.277 1 96.56 292 SER B C 1
ATOM 6165 O O . SER B 1 292 ? -2.596 6.035 -6.035 1 96.56 292 SER B O 1
ATOM 6167 N N . VAL B 1 293 ? -1.475 7.953 -5.66 1 96.75 293 VAL B N 1
ATOM 6168 C CA . VAL B 1 293 ? -1.091 8.039 -7.066 1 96.75 293 VAL B CA 1
ATOM 6169 C C . VAL B 1 293 ? 0.222 8.812 -7.195 1 96.75 293 VAL B C 1
ATOM 6171 O O . VAL B 1 293 ? 0.536 9.656 -6.359 1 96.75 293 VAL B O 1
ATOM 6174 N N . VAL B 1 294 ? 1.022 8.406 -8.109 1 97.38 294 VAL B N 1
ATOM 6175 C CA . VAL B 1 294 ? 2.15 9.18 -8.617 1 97.38 294 VAL B CA 1
ATOM 6176 C C . VAL B 1 294 ? 1.794 9.781 -9.977 1 97.38 294 VAL B C 1
ATOM 6178 O O . VAL B 1 294 ? 1.354 9.07 -10.883 1 97.38 294 VAL B O 1
ATOM 6181 N N . ILE B 1 295 ? 1.917 11.062 -10.156 1 97.69 295 ILE B N 1
ATOM 6182 C CA . ILE B 1 295 ? 1.595 11.766 -11.398 1 97.69 295 ILE B CA 1
ATOM 6183 C C . ILE B 1 295 ? 2.852 12.422 -11.961 1 97.69 295 ILE B C 1
ATOM 6185 O O . ILE B 1 295 ? 3.566 13.125 -11.25 1 97.69 295 ILE B O 1
ATOM 6189 N N . THR B 1 296 ? 3.121 12.188 -13.172 1 97.81 296 THR B N 1
ATOM 6190 C CA . THR B 1 296 ? 4.348 12.688 -13.789 1 97.81 296 THR B CA 1
ATOM 6191 C C . THR B 1 296 ? 4.227 12.68 -15.305 1 97.81 296 THR B C 1
ATOM 6193 O O . THR B 1 296 ? 3.125 12.562 -15.852 1 97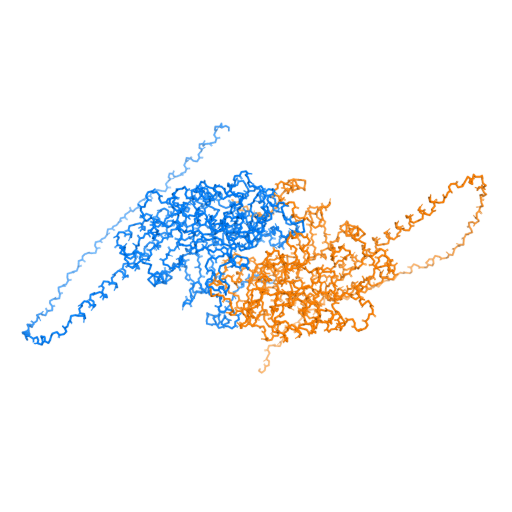.81 296 THR B O 1
ATOM 6196 N N . SER B 1 297 ? 5.328 13.008 -15.992 1 96.94 297 SER B N 1
ATOM 6197 C CA . SER B 1 297 ? 5.363 12.984 -17.453 1 96.94 297 SER B CA 1
ATOM 6198 C C . SER B 1 297 ? 5.488 11.555 -17.984 1 96.94 297 SER B C 1
ATOM 6200 O O . SER B 1 297 ? 5.914 10.656 -17.25 1 96.94 297 SER B O 1
ATOM 6202 N N . ARG B 1 298 ? 5.141 11.375 -19.25 1 93.69 298 ARG B N 1
ATOM 6203 C CA . ARG B 1 298 ? 5.273 10.086 -19.922 1 93.69 298 ARG B CA 1
ATOM 6204 C C . ARG B 1 298 ? 6.73 9.641 -19.969 1 93.69 298 ARG B C 1
ATOM 6206 O O . ARG B 1 298 ? 7.027 8.453 -19.844 1 93.69 298 ARG B O 1
ATOM 6213 N N . GLN B 1 299 ? 7.543 10.562 -20.141 1 94.62 299 GLN B N 1
ATOM 6214 C CA . GLN B 1 299 ? 8.969 10.258 -20.25 1 94.62 299 GLN B CA 1
ATOM 6215 C C . GLN B 1 299 ? 9.516 9.688 -18.953 1 94.62 299 GLN B C 1
ATOM 6217 O O . GLN B 1 299 ? 10.242 8.695 -18.969 1 94.62 299 GLN B O 1
ATOM 6222 N N . ILE B 1 300 ? 9.164 10.289 -17.859 1 96.12 300 ILE B N 1
ATOM 6223 C CA . ILE B 1 300 ? 9.633 9.82 -16.562 1 96.12 300 ILE B CA 1
ATOM 6224 C C . ILE B 1 300 ? 8.984 8.477 -16.219 1 96.12 300 ILE B C 1
ATOM 6226 O O . ILE B 1 300 ? 9.664 7.539 -15.805 1 96.12 300 ILE B O 1
ATOM 6230 N N . ALA B 1 301 ? 7.699 8.359 -16.438 1 93.19 301 ALA B N 1
ATOM 6231 C CA . ALA B 1 301 ? 6.965 7.125 -16.156 1 93.19 301 ALA B CA 1
ATOM 6232 C C . ALA B 1 301 ? 7.477 5.973 -17.016 1 93.19 301 ALA B C 1
ATOM 6234 O O . ALA B 1 301 ? 7.438 4.812 -16.594 1 93.19 301 ALA B O 1
ATOM 6235 N N . GLY B 1 302 ? 7.961 6.258 -18.156 1 89.62 302 GLY B N 1
ATOM 6236 C CA . GLY B 1 302 ? 8.406 5.266 -19.125 1 89.62 302 GLY B CA 1
ATOM 6237 C C . GLY B 1 302 ? 9.672 4.551 -18.703 1 89.62 302 GLY B C 1
ATOM 6238 O O . GLY B 1 302 ? 10.047 3.539 -19.297 1 89.62 302 GLY B O 1
ATOM 6239 N N . THR B 1 303 ? 10.211 4.965 -17.609 1 89 303 THR B N 1
ATOM 6240 C CA . THR B 1 303 ? 11.438 4.332 -17.141 1 89 303 THR B CA 1
ATOM 6241 C C . THR B 1 303 ? 11.133 3.02 -16.422 1 89 303 THR B C 1
ATOM 6243 O O . THR B 1 303 ? 12.039 2.207 -16.203 1 89 303 THR B O 1
ATOM 6246 N N . LEU B 1 304 ? 9.883 2.834 -16 1 83.94 304 LEU B N 1
ATOM 6247 C CA . LEU B 1 304 ? 9.492 1.587 -15.359 1 83.94 304 LEU B CA 1
ATOM 6248 C C . LEU B 1 304 ? 9.461 0.442 -16.359 1 83.94 304 LEU B C 1
ATOM 6250 O O . LEU B 1 304 ? 9.055 0.631 -17.516 1 83.94 304 LEU B O 1
ATOM 6254 N N . PRO B 1 305 ? 9.938 -0.695 -15.844 1 74.25 305 PRO B N 1
ATOM 6255 C CA . PRO B 1 305 ? 9.836 -1.84 -16.75 1 74.25 305 PRO B CA 1
ATOM 6256 C C . PRO B 1 305 ? 8.391 -2.268 -17 1 74.25 305 PRO B C 1
ATOM 6258 O O . PRO B 1 305 ? 7.516 -1.997 -16.172 1 74.25 305 PRO B O 1
ATOM 6261 N N . ASN B 1 306 ? 8.141 -2.877 -18.125 1 59.34 306 ASN B N 1
ATOM 6262 C CA . ASN B 1 306 ? 6.816 -3.229 -18.641 1 59.34 306 ASN B CA 1
ATOM 6263 C C . ASN B 1 306 ? 6.113 -4.23 -17.734 1 59.34 306 ASN B C 1
ATOM 6265 O O . ASN B 1 306 ? 4.887 -4.336 -17.75 1 59.34 306 ASN B O 1
ATOM 6269 N N . TRP B 1 307 ? 6.84 -4.883 -17.047 1 54.47 307 TRP B N 1
ATOM 6270 C CA . TRP B 1 307 ? 6.098 -5.918 -16.344 1 54.47 307 TRP B CA 1
ATOM 6271 C C . TRP B 1 307 ? 5.43 -5.348 -15.094 1 54.47 307 TRP B C 1
ATOM 6273 O O . TRP B 1 307 ? 4.766 -6.074 -14.352 1 54.47 307 TRP B O 1
ATOM 6283 N N . ALA B 1 308 ? 5.453 -4.004 -15.031 1 53.25 308 ALA B N 1
ATOM 6284 C CA . ALA B 1 308 ? 4.98 -3.336 -13.82 1 53.25 308 ALA B CA 1
ATOM 6285 C C . ALA B 1 308 ? 3.473 -3.115 -13.867 1 53.25 308 ALA B C 1
ATOM 6287 O O . ALA B 1 308 ? 3.002 -1.977 -13.836 1 53.25 308 ALA B O 1
ATOM 6288 N N . LYS B 1 309 ? 2.676 -4.238 -14.047 1 56.97 309 LYS B N 1
ATOM 6289 C CA . LYS B 1 309 ? 1.229 -4.309 -14.219 1 56.97 309 LYS B CA 1
ATOM 6290 C C . LYS B 1 309 ? 0.499 -3.826 -12.969 1 56.97 309 LYS B C 1
ATOM 6292 O O . LYS B 1 309 ? -0.717 -3.621 -12.992 1 56.97 309 LYS B O 1
ATOM 6297 N N . GLN B 1 310 ? 1.306 -3.203 -12.133 1 65.56 310 GLN B N 1
ATOM 6298 C CA . GLN B 1 310 ? 0.71 -3.195 -10.805 1 65.56 310 GLN B CA 1
ATOM 6299 C C . GLN B 1 310 ? 0.228 -1.796 -10.43 1 65.56 310 GLN B C 1
ATOM 6301 O O . GLN B 1 310 ? -0.522 -1.632 -9.461 1 65.56 310 GLN B O 1
ATOM 6306 N N . TYR B 1 311 ? 0.462 -0.877 -11.305 1 77.25 311 TYR B N 1
ATOM 6307 C CA . TYR B 1 311 ? 0.149 0.47 -10.844 1 77.25 311 TYR B CA 1
ATOM 6308 C C . TYR B 1 311 ? -1.155 0.968 -11.453 1 77.25 311 TYR B C 1
ATOM 6310 O O . TYR B 1 311 ? -1.209 2.07 -12 1 77.25 311 TYR B O 1
ATOM 6318 N N . ARG B 1 312 ? -2.166 0.143 -11.258 1 80.25 312 ARG B N 1
ATOM 6319 C CA . ARG B 1 312 ? -3.527 0.467 -11.672 1 80.25 312 ARG B CA 1
ATOM 6320 C C . ARG B 1 312 ? -4.43 0.691 -10.469 1 80.25 312 ARG B C 1
ATOM 6322 O O . ARG B 1 312 ? -4.203 0.12 -9.398 1 80.25 312 ARG B O 1
ATOM 6329 N N . CYS B 1 313 ? -5.367 1.465 -10.766 1 83.62 313 CYS B N 1
ATOM 6330 C CA . CYS B 1 313 ? -6.359 1.723 -9.734 1 83.62 313 CYS B CA 1
ATOM 6331 C C . CYS B 1 313 ? -7.473 0.683 -9.773 1 83.62 313 CYS B C 1
ATOM 6333 O O . CYS B 1 313 ? -8.039 0.417 -10.836 1 83.62 313 CYS B O 1
ATOM 6335 N N . GLU B 1 314 ? -7.746 0.096 -8.664 1 87.75 314 GLU B N 1
ATOM 6336 C CA . GLU B 1 314 ? -8.82 -0.893 -8.688 1 87.75 314 GLU B CA 1
ATOM 6337 C C . GLU B 1 314 ? -10.188 -0.221 -8.734 1 87.75 314 GLU B C 1
ATOM 6339 O O . GLU B 1 314 ? -10.32 0.957 -8.391 1 87.75 314 GLU B O 1
ATOM 6344 N N . SER B 1 315 ? -11.203 -0.927 -9.133 1 92.06 315 SER B N 1
ATOM 6345 C CA . SER B 1 315 ? -12.5 -0.424 -9.586 1 92.06 315 SER B CA 1
ATOM 6346 C C . SER B 1 315 ? -13.195 0.385 -8.5 1 92.06 315 SER B C 1
ATOM 6348 O O . SER B 1 315 ? -13.758 1.444 -8.773 1 92.06 315 SER B O 1
ATOM 6350 N N . VAL B 1 316 ? -13.242 -0.063 -7.262 1 94.12 316 VAL B N 1
ATOM 6351 C CA . VAL B 1 316 ? -13.922 0.642 -6.18 1 94.12 316 VAL B CA 1
ATOM 6352 C C . VAL B 1 316 ? -13.195 1.946 -5.871 1 94.12 316 VAL B C 1
ATOM 6354 O O . VAL B 1 316 ? -13.82 2.98 -5.645 1 94.12 316 VAL B O 1
ATOM 6357 N N . ALA B 1 317 ? -11.891 1.878 -5.859 1 94.75 317 ALA B N 1
ATOM 6358 C CA . ALA B 1 317 ? -11.078 3.07 -5.641 1 94.75 317 ALA B CA 1
ATOM 6359 C C . ALA B 1 317 ? -11.336 4.117 -6.719 1 94.75 317 ALA B C 1
ATOM 6361 O O . ALA B 1 317 ? -11.383 5.316 -6.43 1 94.75 317 ALA B O 1
ATOM 6362 N N . VAL B 1 318 ? -11.492 3.643 -7.949 1 92.88 318 VAL B N 1
ATOM 6363 C CA . VAL B 1 318 ? -11.781 4.543 -9.062 1 92.88 318 VAL B CA 1
ATOM 6364 C C . VAL B 1 318 ? -13.094 5.273 -8.805 1 92.88 318 VAL B C 1
ATOM 6366 O O . VAL B 1 318 ? -13.172 6.496 -8.953 1 92.88 318 VAL B O 1
ATOM 6369 N N . ALA B 1 319 ? -14.078 4.508 -8.477 1 95 319 ALA B N 1
ATOM 6370 C CA . ALA B 1 319 ? -15.406 5.07 -8.242 1 95 319 ALA B CA 1
ATOM 6371 C C . ALA B 1 319 ? -15.375 6.09 -7.105 1 95 319 ALA B C 1
ATOM 6373 O O . ALA B 1 319 ? -15.961 7.168 -7.215 1 95 319 ALA B O 1
ATOM 6374 N N . ILE B 1 320 ? -14.695 5.773 -6.086 1 96.19 320 ILE B N 1
ATOM 6375 C CA . ILE B 1 320 ? -14.609 6.637 -4.91 1 96.19 320 ILE B CA 1
ATOM 6376 C C . ILE B 1 320 ? -13.82 7.895 -5.25 1 96.19 320 ILE B C 1
ATOM 6378 O O . ILE B 1 320 ? -14.258 9.008 -4.961 1 96.19 320 ILE B O 1
ATOM 6382 N N . GLY B 1 321 ? -12.633 7.684 -5.82 1 96.88 321 GLY B N 1
ATOM 6383 C CA . GLY B 1 321 ? -11.828 8.828 -6.203 1 96.88 321 GLY B CA 1
ATOM 6384 C C . GLY B 1 321 ? -12.562 9.805 -7.105 1 96.88 321 GLY B C 1
ATOM 6385 O O . GLY B 1 321 ? -12.484 11.023 -6.906 1 96.88 321 GLY B O 1
ATOM 6386 N N . HIS B 1 322 ? -13.25 9.266 -8.086 1 96 322 HIS B N 1
ATOM 6387 C CA . HIS B 1 322 ? -14.031 10.094 -9 1 96 322 HIS B CA 1
ATOM 6388 C C . HIS B 1 322 ? -15.141 10.836 -8.266 1 96 322 HIS B C 1
ATOM 6390 O O . HIS B 1 322 ? -15.375 12.016 -8.523 1 96 322 HIS B O 1
ATOM 6396 N N . ALA B 1 323 ? -15.836 10.156 -7.391 1 97.25 323 ALA B N 1
ATOM 6397 C CA . ALA B 1 323 ? -16.922 10.758 -6.609 1 97.25 323 ALA B CA 1
ATOM 6398 C C . ALA B 1 323 ? -16.406 11.883 -5.73 1 97.25 323 ALA B C 1
ATOM 6400 O O . ALA B 1 323 ? -17.062 12.906 -5.562 1 97.25 323 ALA B O 1
ATOM 6401 N N . VAL B 1 324 ? -15.227 11.711 -5.145 1 97.56 324 VAL B N 1
ATOM 6402 C CA . VAL B 1 324 ? -14.633 12.75 -4.305 1 97.56 324 VAL B CA 1
ATOM 6403 C C . VAL B 1 324 ? -14.406 14.016 -5.125 1 97.56 324 VAL B C 1
ATOM 6405 O O . VAL B 1 324 ? -14.773 15.109 -4.699 1 97.56 324 VAL B O 1
ATOM 6408 N N . LEU B 1 325 ? -13.797 13.844 -6.297 1 97.12 325 LEU B N 1
ATOM 6409 C CA . LEU B 1 325 ? -13.555 14.992 -7.164 1 97.12 325 LEU B CA 1
ATOM 6410 C C . LEU B 1 325 ? -14.859 15.688 -7.527 1 97.12 325 LEU B C 1
ATOM 6412 O O . LEU B 1 325 ? -14.938 16.922 -7.539 1 97.12 325 LEU B O 1
ATOM 6416 N N . LYS B 1 326 ? -15.844 14.898 -7.832 1 96.62 326 LYS B N 1
ATOM 6417 C CA . LYS B 1 326 ? -17.156 15.43 -8.211 1 96.62 326 LYS B CA 1
ATOM 6418 C C . LYS B 1 326 ? -17.766 16.219 -7.062 1 96.62 326 LYS B C 1
ATOM 6420 O O . LYS B 1 326 ? -18.281 17.328 -7.273 1 96.62 326 LYS B O 1
ATOM 6425 N N . VAL B 1 327 ? -17.75 15.688 -5.898 1 97.69 327 VAL B N 1
ATOM 6426 C CA . VAL B 1 327 ? -18.328 16.328 -4.719 1 97.69 327 VAL B CA 1
ATOM 6427 C C . VAL B 1 327 ? -17.594 17.641 -4.434 1 97.69 327 VAL B C 1
ATOM 6429 O O . VAL B 1 327 ? -18.219 18.656 -4.129 1 97.69 327 VAL B O 1
ATOM 6432 N N . LEU B 1 328 ? -16.266 17.609 -4.508 1 97.25 328 LEU B N 1
ATOM 6433 C CA . LEU B 1 328 ? -15.484 18.812 -4.27 1 97.25 328 LEU B CA 1
ATOM 6434 C C . LEU B 1 328 ? -15.914 19.938 -5.215 1 97.25 328 LEU B C 1
ATOM 6436 O O . LEU B 1 328 ? -16.016 21.094 -4.801 1 97.25 328 LEU B O 1
ATOM 6440 N N . ASP B 1 329 ? -16.141 19.578 -6.418 1 95.81 329 ASP B N 1
ATOM 6441 C CA . ASP B 1 329 ? -16.484 20.547 -7.449 1 95.81 329 ASP B CA 1
ATOM 6442 C C . ASP B 1 329 ? -17.938 21 -7.301 1 95.81 329 ASP B C 1
ATOM 6444 O O . ASP B 1 329 ? -18.203 22.188 -7.168 1 95.81 329 ASP B O 1
ATOM 6448 N N . GLU B 1 330 ? -18.891 20.094 -7.207 1 97.19 330 GLU B N 1
ATOM 6449 C CA . GLU B 1 330 ? -20.328 20.391 -7.238 1 97.19 330 GLU B CA 1
ATOM 6450 C C . GLU B 1 330 ? -20.766 21.078 -5.953 1 97.19 330 GLU B C 1
ATOM 6452 O O . GLU B 1 330 ? -21.656 21.938 -5.984 1 97.19 330 GLU B O 1
ATOM 6457 N N . GLU B 1 331 ? -20.172 20.719 -4.863 1 97.44 331 GLU B N 1
ATOM 6458 C CA . GLU B 1 331 ? -20.578 21.297 -3.586 1 97.44 331 GLU B CA 1
ATOM 6459 C C . GLU B 1 331 ? -19.672 22.469 -3.197 1 97.44 331 GLU B C 1
ATOM 6461 O O . GLU B 1 331 ? -19.875 23.094 -2.158 1 97.44 331 GLU B O 1
ATOM 6466 N N . GLU B 1 332 ? -18.672 22.766 -3.984 1 97.12 332 GLU B N 1
ATOM 6467 C CA . GLU B 1 332 ? -17.734 23.859 -3.75 1 97.12 332 GLU B CA 1
ATOM 6468 C C . GLU B 1 332 ? -17.188 23.828 -2.326 1 97.12 332 GLU B C 1
ATOM 6470 O O . GLU B 1 332 ? -17.188 24.844 -1.625 1 97.12 332 GLU B O 1
ATOM 6475 N N . LEU B 1 333 ? -16.781 22.688 -1.946 1 97.06 333 LEU B N 1
ATOM 6476 C CA . LEU B 1 333 ? -16.422 22.453 -0.553 1 97.06 333 LEU B CA 1
ATOM 6477 C C . LEU B 1 333 ? -15.141 23.203 -0.187 1 97.06 333 LEU B C 1
ATOM 6479 O O . LEU B 1 333 ? -14.969 23.625 0.958 1 97.06 333 LEU B O 1
ATOM 6483 N N . VAL B 1 334 ? -14.203 23.375 -1.1 1 97 334 VAL B N 1
ATOM 6484 C CA . VAL B 1 334 ? -12.969 24.109 -0.81 1 97 334 VAL B CA 1
ATOM 6485 C C . VAL B 1 334 ? -13.289 25.562 -0.476 1 97 334 VAL B C 1
ATOM 6487 O O . VAL B 1 334 ? -12.758 26.109 0.492 1 97 334 VAL B O 1
ATOM 6490 N N . ARG B 1 335 ? -14.125 26.125 -1.229 1 96.88 335 ARG B N 1
ATOM 6491 C CA . ARG B 1 335 ? -14.516 27.516 -1.014 1 96.88 335 ARG B CA 1
ATOM 6492 C C . ARG B 1 335 ? -15.219 27.688 0.33 1 96.88 335 ARG B C 1
ATOM 6494 O O . ARG B 1 335 ? -14.867 28.578 1.11 1 96.88 335 ARG B O 1
ATOM 6501 N N . SER B 1 336 ? -16.188 26.891 0.611 1 97.19 336 SER B N 1
ATOM 6502 C CA . SER B 1 336 ? -16.953 27 1.854 1 97.19 336 SER B CA 1
ATOM 6503 C C . SER B 1 336 ? -16.062 26.703 3.064 1 97.19 336 SER B C 1
ATOM 6505 O O . SER B 1 336 ? -16.156 27.391 4.09 1 97.19 336 SER B O 1
ATOM 6507 N N . GLY B 1 337 ? -15.289 25.609 2.949 1 97.62 337 GLY B N 1
ATOM 6508 C CA . GLY B 1 337 ? -14.359 25.312 4.023 1 97.62 337 GLY B CA 1
ATOM 6509 C C . GLY B 1 337 ? -13.391 26.438 4.312 1 97.62 337 GLY B C 1
ATOM 6510 O O . GLY B 1 337 ? -13.078 26.719 5.473 1 97.62 337 GLY B O 1
ATOM 6511 N N . LEU B 1 338 ? -12.922 27.062 3.244 1 97.75 338 LEU B N 1
ATOM 6512 C CA . LEU B 1 338 ? -11.992 28.188 3.385 1 97.75 338 LEU B CA 1
ATOM 6513 C C . LEU B 1 338 ? -12.641 29.328 4.152 1 97.75 338 LEU B C 1
ATOM 6515 O O . LEU B 1 338 ? -11.992 29.984 4.977 1 97.75 338 LEU B O 1
ATOM 6519 N N . GLN B 1 339 ? -13.859 29.641 3.918 1 98 339 GLN B N 1
ATOM 6520 C CA . GLN B 1 339 ? -14.578 30.688 4.633 1 98 339 GLN B CA 1
ATOM 6521 C C . GLN B 1 339 ? -14.68 30.375 6.121 1 98 339 GLN B C 1
ATOM 6523 O O . GLN B 1 339 ? -14.438 31.234 6.965 1 98 339 GLN B O 1
ATOM 6528 N N . SER B 1 340 ? -15.062 29.141 6.398 1 98.19 340 SER B N 1
ATOM 6529 C CA . SER B 1 340 ? -15.172 28.719 7.789 1 98.19 340 SER B CA 1
ATOM 6530 C C . SER B 1 340 ? -13.828 28.797 8.5 1 98.19 340 SER B C 1
ATOM 6532 O O . SER B 1 340 ? -13.758 29.234 9.656 1 98.19 340 SER B O 1
ATOM 6534 N N . MET B 1 341 ? -12.82 28.422 7.812 1 98 341 MET B N 1
ATOM 6535 C CA . MET B 1 341 ? -11.5 28.375 8.445 1 98 341 MET B CA 1
ATOM 6536 C C . MET B 1 341 ? -10.922 29.781 8.586 1 98 341 MET B C 1
ATOM 6538 O O . MET B 1 341 ? -10.172 30.062 9.516 1 98 341 MET B O 1
ATOM 6542 N N . GLU B 1 342 ? -11.258 30.656 7.656 1 98 342 GLU B N 1
ATOM 6543 C CA . GLU B 1 342 ? -10.898 32.062 7.824 1 98 342 GLU B CA 1
ATOM 6544 C C . GLU B 1 342 ? -11.562 32.656 9.055 1 98 342 GLU B C 1
ATOM 6546 O O . GLU B 1 342 ? -10.938 33.406 9.805 1 98 342 GLU B O 1
ATOM 6551 N N . TYR B 1 343 ? -12.797 32.312 9.195 1 98.25 343 TYR B N 1
ATOM 6552 C CA . TYR B 1 343 ? -13.531 32.75 10.383 1 98.25 343 TYR B CA 1
ATOM 6553 C C . TYR B 1 343 ? -12.867 32.219 11.648 1 98.25 343 TYR B C 1
ATOM 6555 O O . TYR B 1 343 ? -12.688 32.969 12.617 1 98.25 343 TYR B O 1
ATOM 6563 N N . LEU B 1 344 ? -12.477 31.016 11.656 1 98.19 344 LEU B N 1
ATOM 6564 C CA . LEU B 1 344 ? -11.766 30.422 12.789 1 98.19 344 LEU B CA 1
ATOM 6565 C C . LEU B 1 344 ? -10.461 31.156 13.047 1 98.19 344 LEU B C 1
ATOM 6567 O O . LEU B 1 344 ? -10.133 31.469 14.195 1 98.19 344 LEU B O 1
ATOM 6571 N N . TYR B 1 345 ? -9.734 31.422 12.023 1 98.12 345 TYR B N 1
ATOM 6572 C CA . TYR B 1 345 ? -8.445 32.094 12.148 1 98.12 345 TYR B CA 1
ATOM 6573 C C . TYR B 1 345 ? -8.609 33.469 12.773 1 98.12 345 TYR B C 1
ATOM 6575 O O . TYR B 1 345 ? -7.828 33.875 13.648 1 98.12 345 TYR B O 1
ATOM 6583 N N . GLN B 1 346 ? -9.586 34.188 12.375 1 97.44 346 GLN B N 1
ATOM 6584 C CA . GLN B 1 346 ? -9.836 35.531 12.883 1 97.44 346 GLN B CA 1
ATOM 6585 C C . GLN B 1 346 ? -10.141 35.5 14.375 1 97.44 346 GLN B C 1
ATOM 6587 O O . GLN B 1 346 ? -9.766 36.406 15.109 1 97.44 346 GLN B O 1
ATOM 6592 N N . LYS B 1 347 ? -10.773 34.5 14.734 1 96.06 347 LYS B N 1
ATOM 6593 C CA . LYS B 1 347 ? -11.102 34.375 16.156 1 96.06 347 LYS B CA 1
ATOM 6594 C C . LYS B 1 347 ? -9.867 33.969 16.953 1 96.06 347 LYS B C 1
ATOM 6596 O O . LYS B 1 347 ? -9.688 34.406 18.094 1 96.06 347 LYS B O 1
ATOM 6601 N N . LEU B 1 348 ? -9.023 33.125 16.359 1 96.81 348 LEU B N 1
ATOM 6602 C CA . LEU B 1 348 ? -7.902 32.531 17.094 1 96.81 348 LEU B CA 1
ATOM 6603 C C . LEU B 1 348 ? -6.727 33.5 17.156 1 96.81 348 LEU B C 1
ATOM 6605 O O . LEU B 1 348 ? -5.945 33.469 18.109 1 96.81 348 LEU B O 1
ATOM 6609 N N . VAL B 1 349 ? -6.555 34.25 16.141 1 95.31 349 VAL B N 1
ATOM 6610 C CA . VAL B 1 349 ? -5.363 35.094 16.031 1 95.31 349 VAL B CA 1
ATOM 6611 C C . VAL B 1 349 ? -5.281 36.031 17.234 1 95.31 349 VAL B C 1
ATOM 6613 O O . VAL B 1 349 ? -4.188 36.406 17.656 1 95.31 349 VAL B O 1
ATOM 6616 N N . GLN B 1 350 ? -6.375 36.344 17.922 1 93.25 350 GLN B N 1
ATOM 6617 C CA . GLN B 1 350 ? -6.426 37.188 19.094 1 93.25 350 GLN B CA 1
ATOM 6618 C C . GLN B 1 350 ? -5.773 36.531 20.297 1 93.25 350 GLN B C 1
ATOM 6620 O O . GLN B 1 350 ? -5.359 37.219 21.25 1 93.25 350 GLN B O 1
ATOM 6625 N N . TYR B 1 351 ? -5.676 35.25 20.25 1 94.5 351 TYR B N 1
ATOM 6626 C CA . TYR B 1 351 ? -5.113 34.5 21.375 1 94.5 351 TYR B CA 1
ATOM 6627 C C . TYR B 1 351 ? -3.604 34.688 21.453 1 94.5 351 TYR B C 1
ATOM 6629 O O . TYR B 1 351 ? -2.998 34.469 22.5 1 94.5 351 TYR B O 1
ATOM 6637 N N . GLU B 1 352 ? -2.957 35.062 20.359 1 93.75 352 GLU B N 1
ATOM 6638 C CA . GLU B 1 352 ? -1.519 35.312 20.359 1 93.75 352 GLU B CA 1
ATOM 6639 C C . GLU B 1 352 ? -1.144 36.406 21.344 1 93.75 352 GLU B C 1
ATOM 6641 O O . GLU B 1 352 ? -0.132 36.281 22.047 1 93.75 352 GLU B O 1
ATOM 6646 N N . SER B 1 353 ? -1.983 37.438 21.375 1 93.5 353 SER B N 1
ATOM 6647 C CA . SER B 1 353 ? -1.691 38.531 22.281 1 93.5 353 SER B CA 1
ATOM 6648 C C . SER B 1 353 ? -2.209 38.25 23.688 1 93.5 353 SER B C 1
ATOM 6650 O O . SER B 1 353 ? -1.649 38.75 24.672 1 93.5 353 SER B O 1
ATOM 6652 N N . LYS B 1 354 ? -3.16 37.438 23.766 1 93.62 354 LYS B N 1
ATOM 6653 C CA . LYS B 1 354 ? -3.857 37.219 25.031 1 93.62 354 LYS B CA 1
ATOM 6654 C C . LYS B 1 354 ? -3.094 36.219 25.906 1 93.62 354 LYS B C 1
ATOM 6656 O O . LYS B 1 354 ? -3.057 36.375 27.125 1 93.62 354 LYS B O 1
ATOM 6661 N N . PHE B 1 355 ? -2.492 35.219 25.281 1 95.5 355 PHE B N 1
ATOM 6662 C CA . PHE B 1 355 ? -1.881 34.156 26.062 1 95.5 355 PHE B CA 1
ATOM 6663 C C . PHE B 1 355 ? -0.379 34.094 25.812 1 95.5 355 PHE B C 1
ATOM 6665 O O . PHE B 1 355 ? 0.061 33.938 24.672 1 95.5 355 PHE B O 1
ATOM 6672 N N . GLN B 1 356 ? 0.424 34.031 26.875 1 93.75 356 GLN B N 1
ATOM 6673 C CA . GLN B 1 356 ? 1.879 34.062 26.781 1 93.75 356 GLN B CA 1
ATOM 6674 C C . GLN B 1 356 ? 2.445 32.75 26.266 1 93.75 356 GLN B C 1
ATOM 6676 O O . GLN B 1 356 ? 3.545 32.719 25.703 1 93.75 356 GLN B O 1
ATOM 6681 N N . PHE B 1 357 ? 1.704 31.672 26.422 1 96.69 357 PHE B N 1
ATOM 6682 C CA . PHE B 1 357 ? 2.199 30.359 26 1 96.69 357 PHE B CA 1
ATOM 6683 C C . PHE B 1 357 ? 1.843 30.078 24.547 1 96.69 357 PHE B C 1
ATOM 6685 O O . PHE B 1 357 ? 2.146 29 24.031 1 96.69 357 PHE B O 1
ATOM 6692 N N . ILE B 1 358 ? 1.21 31 23.891 1 97.56 358 ILE B N 1
ATOM 6693 C CA . ILE B 1 358 ? 0.965 30.906 22.453 1 97.56 358 ILE B CA 1
ATOM 6694 C C . ILE B 1 358 ? 1.989 31.766 21.688 1 97.56 358 ILE B C 1
ATOM 6696 O O . ILE B 1 358 ? 1.972 33 21.781 1 97.56 358 ILE B O 1
ATOM 6700 N N . GLY B 1 35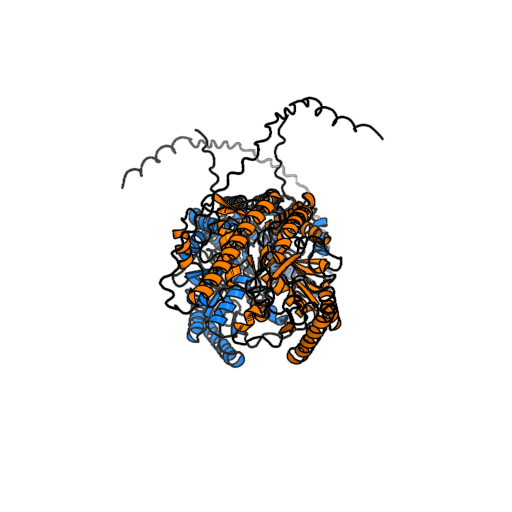9 ? 2.809 31.109 20.953 1 96.25 359 GLY B N 1
ATOM 6701 C CA . GLY B 1 359 ? 3.883 31.797 20.25 1 96.25 359 GLY B CA 1
ATOM 6702 C C . GLY B 1 359 ? 3.449 32.406 18.922 1 96.25 359 GLY B C 1
ATOM 6703 O O . GLY B 1 359 ? 3.803 33.531 18.594 1 96.25 359 GLY B O 1
ATOM 6704 N N . ALA B 1 360 ? 2.756 31.594 18.125 1 95.19 360 ALA B N 1
ATOM 6705 C CA . ALA B 1 360 ? 2.293 32 16.812 1 95.19 360 ALA B CA 1
ATOM 6706 C C . ALA B 1 360 ? 1.101 31.156 16.359 1 95.19 360 ALA B C 1
ATOM 6708 O O . ALA B 1 360 ? 0.96 30 16.766 1 95.19 360 ALA B O 1
ATOM 6709 N N . ILE B 1 361 ? 0.273 31.766 15.633 1 97 361 ILE B N 1
ATOM 6710 C CA . ILE B 1 361 ? -0.82 31.078 14.961 1 97 361 ILE B CA 1
ATOM 6711 C C . ILE B 1 361 ? -0.688 31.25 13.445 1 97 361 ILE B C 1
ATOM 6713 O O . ILE B 1 361 ? -0.599 32.375 12.953 1 97 361 ILE B O 1
ATOM 6717 N N . ARG B 1 362 ? -0.573 30.109 12.703 1 95.25 362 ARG B N 1
ATOM 6718 C CA . ARG B 1 362 ? -0.399 30.109 11.25 1 95.25 362 ARG B CA 1
ATOM 6719 C C . ARG B 1 362 ? -1.602 29.469 10.555 1 95.25 362 ARG B C 1
ATOM 6721 O O . ARG B 1 362 ? -2.24 28.578 11.109 1 95.25 362 ARG B O 1
ATOM 6728 N N . LYS B 1 363 ? -1.839 29.984 9.375 1 96.88 363 LYS B N 1
ATOM 6729 C CA . LYS B 1 363 ? -2.92 29.422 8.57 1 96.88 363 LYS B CA 1
ATOM 6730 C C . LYS B 1 363 ? -2.516 29.328 7.098 1 96.88 363 LYS B C 1
ATOM 6732 O O . LYS B 1 363 ? -1.865 30.234 6.57 1 96.88 363 LYS B O 1
ATOM 6737 N N . ILE B 1 364 ? -2.838 28.281 6.484 1 96.5 364 ILE B N 1
ATOM 6738 C CA . ILE B 1 364 ? -2.859 28.156 5.031 1 96.5 364 ILE B CA 1
ATOM 6739 C C . ILE B 1 364 ? -4.062 27.312 4.602 1 96.5 364 ILE B C 1
ATOM 6741 O O . ILE B 1 364 ? -4.199 26.156 5.008 1 96.5 364 ILE B O 1
ATOM 6745 N N . GLY B 1 365 ? -4.93 27.969 3.824 1 96.75 365 GLY B N 1
ATOM 6746 C CA . GLY B 1 365 ? -6.133 27.281 3.389 1 96.75 365 GLY B CA 1
ATOM 6747 C C . GLY B 1 365 ? -6.957 26.734 4.539 1 96.75 365 GLY B C 1
ATOM 6748 O O . GLY B 1 365 ? -7.379 27.484 5.418 1 96.75 365 GLY B O 1
ATOM 6749 N N . LEU B 1 366 ? -7.07 25.406 4.59 1 97.44 366 LEU B N 1
ATOM 6750 C CA . LEU B 1 366 ? -7.926 24.75 5.566 1 97.44 366 LEU B CA 1
ATOM 6751 C C . LEU B 1 366 ? -7.098 24.094 6.668 1 97.44 366 LEU B C 1
ATOM 6753 O O . LEU B 1 366 ? -7.465 23.047 7.191 1 97.44 366 LEU B O 1
ATOM 6757 N N . ILE B 1 367 ? -5.961 24.656 6.973 1 97.25 367 ILE B N 1
ATOM 6758 C CA . ILE B 1 367 ? -5.074 24.188 8.031 1 97.25 367 ILE B CA 1
ATOM 6759 C C . ILE B 1 367 ? -4.707 25.359 8.945 1 97.25 367 ILE B C 1
ATOM 6761 O O . ILE B 1 367 ? -4.344 26.438 8.477 1 97.25 367 ILE B O 1
ATOM 6765 N N . ILE B 1 368 ? -4.812 25.156 10.203 1 97.75 368 ILE B N 1
ATOM 6766 C CA . ILE B 1 368 ? -4.344 26.125 11.188 1 97.75 368 ILE B CA 1
ATOM 6767 C C . ILE B 1 368 ? -3.424 25.438 12.188 1 97.75 368 ILE B C 1
ATOM 6769 O O . ILE B 1 368 ? -3.684 24.297 12.602 1 97.75 368 ILE B O 1
ATOM 6773 N N . GLY B 1 369 ? -2.332 26 12.484 1 97.19 369 GLY B N 1
ATOM 6774 C CA . GLY B 1 369 ? -1.406 25.547 13.508 1 97.19 369 GLY B CA 1
ATOM 6775 C C . GLY B 1 369 ? -1.19 26.547 14.617 1 97.19 369 GLY B C 1
ATOM 6776 O O . GLY B 1 369 ? -1.047 27.75 14.359 1 97.19 369 GLY B O 1
ATOM 6777 N N . ILE B 1 370 ? -1.24 26.141 15.859 1 97.81 370 ILE B N 1
ATOM 6778 C CA . ILE B 1 370 ? -0.972 26.969 17.031 1 97.81 370 ILE B CA 1
ATOM 6779 C C . ILE B 1 370 ? 0.324 26.531 17.703 1 97.81 370 ILE B C 1
ATOM 6781 O O . ILE B 1 370 ? 0.425 25.391 18.172 1 97.81 370 ILE B O 1
ATOM 6785 N N . GLU B 1 371 ? 1.265 27.375 17.766 1 97.19 371 GLU B N 1
ATOM 6786 C CA . GLU B 1 371 ? 2.547 27.156 18.422 1 97.19 371 GLU B CA 1
ATOM 6787 C C . GLU B 1 371 ? 2.428 27.328 19.938 1 97.19 371 GLU B C 1
ATOM 6789 O O . GLU B 1 371 ? 2.227 28.438 20.422 1 97.19 371 GLU B O 1
ATOM 6794 N N . ILE B 1 372 ? 2.607 26.219 20.656 1 98 372 ILE B N 1
ATOM 6795 C CA . ILE B 1 372 ? 2.607 26.281 22.109 1 98 372 ILE B CA 1
ATOM 6796 C C . ILE B 1 372 ? 4.043 26.375 22.625 1 98 372 ILE B C 1
ATOM 6798 O O . ILE B 1 372 ? 4.871 25.516 22.312 1 98 372 ILE B O 1
ATOM 6802 N N . VAL B 1 373 ? 4.34 27.391 23.375 1 97.56 373 VAL B N 1
ATOM 6803 C CA . VAL B 1 373 ? 5.707 27.672 23.797 1 97.56 373 VAL B CA 1
ATOM 6804 C C . VAL B 1 373 ? 5.738 27.938 25.312 1 97.56 373 VAL B C 1
ATOM 6806 O O . VAL B 1 373 ? 4.703 28.203 25.922 1 97.56 373 VAL B O 1
ATOM 6809 N N . LEU B 1 374 ? 6.93 27.844 25.844 1 96 374 LEU B N 1
ATOM 6810 C CA . LEU B 1 374 ? 7.129 28.172 27.25 1 96 374 LEU B CA 1
ATOM 6811 C C . LEU B 1 374 ? 6.961 29.656 27.5 1 96 374 LEU B C 1
ATOM 6813 O O . LEU B 1 374 ? 6.395 30.062 28.516 1 96 374 LEU B O 1
ATOM 6817 N N . SER B 1 375 ? 7.508 30.453 26.609 1 93.69 375 SER B N 1
ATOM 6818 C CA . SER B 1 375 ? 7.344 31.891 26.594 1 93.69 375 SER B CA 1
ATOM 6819 C C . SER B 1 375 ? 7.543 32.469 25.203 1 93.69 375 SER B C 1
ATOM 6821 O O . SER B 1 375 ? 8.227 31.859 24.375 1 93.69 375 SER B O 1
ATOM 6823 N N . LYS B 1 376 ? 7.004 33.531 25 1 92.12 376 LYS B N 1
ATOM 6824 C CA . LYS B 1 376 ? 7.133 34.188 23.703 1 92.12 376 LYS B CA 1
ATOM 6825 C C . LYS B 1 376 ? 8.57 34.625 23.453 1 92.12 376 LYS B C 1
ATOM 6827 O O . LYS B 1 376 ? 9.031 34.656 22.297 1 92.12 376 LYS B O 1
ATOM 6832 N N . GLU B 1 377 ? 9.195 35 24.484 1 91.19 377 GLU B N 1
ATOM 6833 C CA . GLU B 1 377 ? 10.578 35.469 24.391 1 91.19 377 GLU B CA 1
ATOM 6834 C C . GLU B 1 377 ? 11.523 34.312 24.016 1 91.19 377 GLU B C 1
ATOM 6836 O O . GLU B 1 377 ? 12.344 34.469 23.109 1 91.19 377 GLU B O 1
ATOM 6841 N N . SER B 1 378 ? 11.391 33.219 24.656 1 93.38 378 SER B N 1
ATOM 6842 C CA . SER B 1 378 ? 12.312 32.125 24.438 1 93.38 378 SER B CA 1
ATOM 6843 C C . SER B 1 378 ? 11.938 31.328 23.188 1 93.38 378 SER B C 1
ATOM 6845 O O . SER B 1 378 ? 12.789 30.688 22.562 1 93.38 378 SER B O 1
ATOM 6847 N N . ARG B 1 379 ? 10.609 31.266 22.906 1 94.88 379 ARG B N 1
ATOM 6848 C CA . ARG B 1 379 ? 10.031 30.531 21.797 1 94.88 379 ARG B CA 1
ATOM 6849 C C . ARG B 1 379 ? 10.273 29.047 21.938 1 94.88 379 ARG B C 1
ATOM 6851 O O . ARG B 1 379 ? 10.094 28.281 20.969 1 94.88 379 ARG B O 1
ATOM 6858 N N . LYS B 1 380 ? 10.75 28.609 23.062 1 96.44 380 LYS B N 1
ATOM 6859 C CA . LYS B 1 380 ? 10.992 27.188 23.297 1 96.44 380 LYS B CA 1
ATOM 6860 C C . LYS B 1 380 ? 9.688 26.391 23.312 1 96.44 380 LYS B C 1
ATOM 6862 O O . LYS B 1 380 ? 8.688 26.844 23.875 1 96.44 380 LYS B O 1
ATOM 6867 N N . PRO B 1 381 ? 9.711 25.25 22.656 1 97.12 381 PRO B N 1
ATOM 6868 C CA . PRO B 1 381 ? 8.484 24.453 22.578 1 97.12 381 PRO B CA 1
ATOM 6869 C C . PRO B 1 381 ? 8.031 23.938 23.938 1 97.12 381 PRO B C 1
ATOM 6871 O O . PRO B 1 381 ? 8.859 23.562 24.766 1 97.12 381 PRO B O 1
ATOM 6874 N N . ASP B 1 382 ? 6.777 23.969 24.188 1 97.75 382 ASP B N 1
ATOM 6875 C CA . ASP B 1 382 ? 6.18 23.344 25.359 1 97.75 382 ASP B CA 1
ATOM 6876 C C . ASP B 1 382 ? 5.32 22.156 24.984 1 97.75 382 ASP B C 1
ATOM 6878 O O . ASP B 1 382 ? 4.094 22.25 24.906 1 97.75 382 ASP B O 1
ATOM 6882 N N . SER B 1 383 ? 5.895 21.047 24.859 1 97.06 383 SER B N 1
ATOM 6883 C CA . SER B 1 383 ? 5.246 19.828 24.422 1 97.06 383 SER B CA 1
ATOM 6884 C C . SER B 1 383 ? 4.223 19.344 25.438 1 97.06 383 SER B C 1
ATOM 6886 O O . SER B 1 383 ? 3.148 18.859 25.078 1 97.06 383 SER B O 1
ATOM 6888 N N . SER B 1 384 ? 4.551 19.453 26.641 1 96.94 384 SER B N 1
ATOM 6889 C CA . SER B 1 384 ? 3.676 18.984 27.719 1 96.94 384 SER B CA 1
ATOM 6890 C C . SER B 1 384 ? 2.363 19.75 27.734 1 96.94 384 SER B C 1
ATOM 6892 O O . SER B 1 384 ? 1.289 19.172 27.859 1 96.94 384 SER B O 1
ATOM 6894 N N . LEU B 1 385 ? 2.504 21.047 27.641 1 97.38 385 LEU B N 1
ATOM 6895 C CA . LEU B 1 385 ? 1.3 21.859 27.625 1 97.38 385 LEU B CA 1
ATOM 6896 C C . LEU B 1 385 ? 0.451 21.594 26.391 1 97.38 385 LEU B C 1
ATOM 6898 O O . LEU B 1 385 ? -0.779 21.547 26.484 1 97.38 385 LEU B O 1
ATOM 6902 N N . ALA B 1 386 ? 1.078 21.453 25.25 1 97.88 386 ALA B N 1
ATOM 6903 C CA . ALA B 1 386 ? 0.345 21.125 24.031 1 97.88 386 ALA B CA 1
ATOM 6904 C C . ALA B 1 386 ? -0.463 19.844 24.203 1 97.88 386 ALA B C 1
ATOM 6906 O O . ALA B 1 386 ? -1.624 19.781 23.797 1 97.88 386 ALA B O 1
ATOM 6907 N N . GLU B 1 387 ? 0.172 18.844 24.734 1 97 387 GLU B N 1
ATOM 6908 C CA . GLU B 1 387 ? -0.511 17.578 24.984 1 97 387 GLU B CA 1
ATOM 6909 C C . GLU B 1 387 ? -1.679 17.766 25.953 1 97 387 GLU B C 1
ATOM 6911 O O . GLU B 1 387 ? -2.76 17.203 25.75 1 97 387 GLU B O 1
ATOM 6916 N N . LYS B 1 388 ? -1.433 18.531 27 1 96.75 388 LYS B N 1
ATOM 6917 C CA . LYS B 1 388 ? -2.482 18.812 27.969 1 96.75 388 LYS B CA 1
ATOM 6918 C C . LYS B 1 388 ? -3.686 19.469 27.297 1 96.75 388 LYS B C 1
ATOM 6920 O O . LYS B 1 388 ? -4.828 19.094 27.562 1 96.75 388 LYS B O 1
ATOM 6925 N N . ILE B 1 389 ? -3.418 20.438 26.5 1 97.62 389 ILE B N 1
ATOM 6926 C CA . ILE B 1 389 ? -4.492 21.141 25.812 1 97.62 389 ILE B CA 1
ATOM 6927 C C . ILE B 1 389 ? -5.234 20.188 24.891 1 97.62 389 ILE B C 1
ATOM 6929 O O . ILE B 1 389 ? -6.465 20.203 24.812 1 97.62 389 ILE B O 1
ATOM 6933 N N . SER B 1 390 ? -4.504 19.359 24.156 1 96.81 390 SER B N 1
ATOM 6934 C CA . SER B 1 390 ? -5.098 18.375 23.25 1 96.81 390 SER B CA 1
ATOM 6935 C C . SER B 1 390 ? -6.051 17.453 24 1 96.81 390 SER B C 1
ATOM 6937 O O . SER B 1 390 ? -7.16 17.172 23.531 1 96.81 390 SER B O 1
ATOM 6939 N N . TYR B 1 391 ? -5.641 16.953 25.141 1 96.81 391 TYR B N 1
ATOM 6940 C CA . TYR B 1 391 ? -6.477 16.062 25.938 1 96.81 391 TYR B CA 1
ATOM 6941 C C . TYR B 1 391 ? -7.688 16.797 26.5 1 96.81 391 TYR B C 1
ATOM 6943 O O . TYR B 1 391 ? -8.781 16.234 26.578 1 96.81 391 TYR B O 1
ATOM 6951 N N . ARG B 1 392 ? -7.539 18.016 26.891 1 97 392 ARG B N 1
ATOM 6952 C CA . ARG B 1 392 ? -8.672 18.797 27.375 1 97 392 ARG B CA 1
ATOM 6953 C C . ARG B 1 392 ? -9.664 19.094 26.266 1 97 392 ARG B C 1
ATOM 6955 O O . ARG B 1 392 ? -10.875 19.141 26.5 1 97 392 ARG B O 1
ATOM 6962 N N . LEU B 1 393 ? -9.156 19.328 25.125 1 97.12 393 LEU B N 1
ATOM 6963 C CA . LEU B 1 393 ? -10.031 19.5 23.984 1 97.12 393 LEU B CA 1
ATOM 6964 C C . LEU B 1 393 ? -10.82 18.219 23.703 1 97.12 393 LEU B C 1
ATOM 6966 O O . LEU B 1 393 ? -12.016 18.281 23.406 1 97.12 393 LEU B O 1
ATOM 6970 N N . LYS B 1 394 ? -10.156 17.109 23.781 1 95.62 394 LYS B N 1
ATOM 6971 C CA . LYS B 1 394 ? -10.852 15.836 23.641 1 95.62 394 LYS B CA 1
ATOM 6972 C C . LYS B 1 394 ? -11.992 15.719 24.641 1 95.62 394 LYS B C 1
ATOM 6974 O O . LYS B 1 394 ? -13.094 15.289 24.281 1 95.62 394 LYS B O 1
ATOM 6979 N N . ASP B 1 395 ? -11.711 16.094 25.859 1 94.94 395 ASP B N 1
ATOM 6980 C CA . ASP B 1 395 ? -12.734 16.047 26.906 1 94.94 395 ASP B CA 1
ATOM 6981 C C . ASP B 1 395 ? -13.891 17 26.594 1 94.94 395 ASP B C 1
ATOM 6983 O O . ASP B 1 395 ? -15.008 16.797 27.078 1 94.94 395 ASP B O 1
ATOM 6987 N N . SER B 1 396 ? -13.594 17.969 25.781 1 95 396 SER B N 1
ATOM 6988 C CA . SER B 1 396 ? -14.633 18.891 25.328 1 95 396 SER B CA 1
ATOM 6989 C C . SER B 1 396 ? -15.148 18.484 23.953 1 95 396 SER B C 1
ATOM 6991 O O . SER B 1 396 ? -15.734 19.297 23.234 1 95 396 SER B O 1
ATOM 6993 N N . SER B 1 397 ? -14.812 17.344 23.453 1 95.94 397 SER B N 1
ATOM 6994 C CA . SER B 1 397 ? -15.352 16.688 22.266 1 95.94 397 SER B CA 1
ATOM 6995 C C . SER B 1 397 ? -14.773 17.297 20.984 1 95.94 397 SER B C 1
ATOM 6997 O O . SER B 1 397 ? -15.492 17.484 20 1 95.94 397 SER B O 1
ATOM 6999 N N . VAL B 1 398 ? -13.578 17.719 21.078 1 96.75 398 VAL B N 1
ATOM 7000 C CA . VAL B 1 398 ? -12.82 18.156 19.922 1 96.75 398 VAL B CA 1
ATOM 7001 C C . VAL B 1 398 ? -11.523 17.359 19.812 1 96.75 398 VAL B C 1
ATOM 7003 O O . VAL B 1 398 ? -10.766 17.25 20.781 1 96.75 398 VAL B O 1
ATOM 7006 N N . ILE B 1 399 ? -11.289 16.828 18.625 1 95.5 399 ILE B N 1
ATOM 7007 C CA . ILE B 1 399 ? -10.07 16.062 18.391 1 95.5 399 ILE B CA 1
ATOM 7008 C C . ILE B 1 399 ? -9.094 16.891 17.547 1 95.5 399 ILE B C 1
ATOM 7010 O O . ILE B 1 399 ? -9.453 17.359 16.469 1 95.5 399 ILE B O 1
ATOM 7014 N N . VAL B 1 400 ? -7.887 17.047 18.062 1 95.19 400 VAL B N 1
ATOM 7015 C CA . VAL B 1 400 ? -6.84 17.781 17.359 1 95.19 400 VAL B CA 1
ATOM 7016 C C . VAL B 1 400 ? -5.559 16.953 17.328 1 95.19 400 VAL B C 1
ATOM 7018 O O . VAL B 1 400 ? -5.457 15.93 18.016 1 95.19 400 VAL B O 1
ATOM 7021 N N . ALA B 1 401 ? -4.637 17.375 16.484 1 93.12 401 ALA B N 1
ATOM 7022 C CA . ALA B 1 401 ? -3.352 16.688 16.406 1 93.12 401 ALA B CA 1
ATOM 7023 C C . ALA B 1 401 ? -2.217 17.562 16.906 1 93.12 401 ALA B C 1
ATOM 7025 O O . ALA B 1 401 ? -2.242 18.781 16.719 1 93.12 401 ALA B O 1
ATOM 7026 N N . ASN B 1 402 ? -1.271 16.906 17.578 1 93.5 402 ASN B N 1
ATOM 7027 C CA . ASN B 1 402 ? -0.004 17.531 17.922 1 93.5 402 ASN B CA 1
ATOM 7028 C C . ASN B 1 402 ? 1.086 17.203 16.906 1 93.5 402 ASN B C 1
ATOM 7030 O O . ASN B 1 402 ? 1.442 16.047 16.719 1 93.5 402 ASN B O 1
ATOM 7034 N N . GLU B 1 403 ? 1.572 18.203 16.297 1 92.5 403 GLU B N 1
ATOM 7035 C CA . GLU B 1 403 ? 2.566 17.984 15.242 1 92.5 403 GLU B CA 1
ATOM 7036 C C . GLU B 1 403 ? 3.867 18.719 15.57 1 92.5 403 GLU B C 1
ATOM 7038 O O . GLU B 1 403 ? 3.994 19.344 16.625 1 92.5 403 GLU B O 1
ATOM 7043 N N . GLY B 1 404 ? 4.809 18.547 14.617 1 92 404 GLY B N 1
ATOM 7044 C CA . GLY B 1 404 ? 6.129 19.125 14.812 1 92 404 GLY B CA 1
ATOM 7045 C C . GLY B 1 404 ? 7.105 18.156 15.461 1 92 404 GLY B C 1
ATOM 7046 O O . GLY B 1 404 ? 6.699 17.141 16.031 1 92 404 GLY B O 1
ATOM 7047 N N . ASN B 1 405 ? 8.32 18.562 15.422 1 88.62 405 ASN B N 1
ATOM 7048 C CA . ASN B 1 405 ? 9.367 17.703 15.945 1 88.62 405 ASN B CA 1
ATOM 7049 C C . ASN B 1 405 ? 9.203 17.469 17.453 1 88.62 405 ASN B C 1
ATOM 7051 O O . ASN B 1 405 ? 9.539 16.391 17.953 1 88.62 405 ASN B O 1
ATOM 7055 N N . MET B 1 406 ? 8.711 18.469 18.062 1 92.19 406 MET B N 1
ATOM 7056 C CA . MET B 1 406 ? 8.547 18.359 19.516 1 92.19 406 MET B CA 1
ATOM 7057 C C . MET B 1 406 ? 7.078 18.203 19.891 1 92.19 406 MET B C 1
ATOM 7059 O O . MET B 1 406 ? 6.715 18.297 21.062 1 92.19 406 MET B O 1
ATOM 7063 N N . LYS B 1 407 ? 6.227 18.094 18.922 1 94.12 407 LYS B N 1
ATOM 7064 C CA . LYS B 1 407 ? 4.801 17.844 19.125 1 94.12 407 LYS B CA 1
ATOM 7065 C C . LYS B 1 407 ? 4.152 19 19.891 1 94.12 407 LYS B C 1
ATOM 7067 O O . LYS B 1 407 ? 3.248 18.766 20.703 1 94.12 407 LYS B O 1
ATOM 7072 N N . ASN B 1 408 ? 4.656 20.203 19.734 1 97.19 408 ASN B N 1
ATOM 7073 C CA . ASN B 1 408 ? 4.156 21.359 20.453 1 97.19 408 ASN B CA 1
ATOM 7074 C C . ASN B 1 408 ? 3.219 22.203 19.594 1 97.19 408 ASN B C 1
ATOM 7076 O O . ASN B 1 408 ? 2.803 23.297 20 1 97.19 408 ASN B O 1
ATOM 7080 N N . ILE B 1 409 ? 2.92 21.75 18.406 1 97.62 409 ILE B N 1
ATOM 7081 C CA . ILE B 1 409 ? 2.033 22.5 17.516 1 97.62 409 ILE B CA 1
ATOM 7082 C C . ILE B 1 409 ? 0.677 21.797 17.438 1 97.62 409 ILE B C 1
ATOM 7084 O O . ILE B 1 409 ? 0.589 20.641 17.016 1 97.62 409 ILE B O 1
ATOM 7088 N N . LEU B 1 410 ? -0.358 22.5 17.891 1 97.5 410 LEU B N 1
ATOM 7089 C CA . LEU B 1 410 ? -1.717 22.016 17.672 1 97.5 410 LEU B CA 1
ATOM 7090 C C . LEU B 1 410 ? -2.174 22.297 16.25 1 97.5 410 LEU B C 1
ATOM 7092 O O . LEU B 1 410 ? -2.236 23.453 15.836 1 97.5 410 LEU B O 1
ATOM 7096 N N . VAL B 1 411 ? -2.449 21.297 15.555 1 96.69 411 VAL B N 1
ATOM 7097 C CA . VAL B 1 411 ? -2.836 21.453 14.164 1 96.69 411 VAL B CA 1
ATOM 7098 C C . VAL B 1 411 ? -4.32 21.141 13.992 1 96.69 411 VAL B C 1
ATOM 7100 O O . VAL B 1 411 ? -4.793 20.094 14.461 1 96.69 411 VAL B O 1
ATOM 7103 N N . PHE B 1 412 ? -5.039 22.047 13.383 1 97.06 412 PHE B N 1
ATOM 7104 C CA . PHE B 1 412 ? -6.449 21.891 13.047 1 97.06 412 PHE B CA 1
ATOM 7105 C C . PHE B 1 412 ? -6.629 21.656 11.555 1 97.06 412 PHE B C 1
ATOM 7107 O O . PHE B 1 412 ? -6.344 22.531 10.742 1 97.06 412 PHE B O 1
ATOM 7114 N N . MET B 1 413 ? -7.031 20.484 11.242 1 96.12 413 MET B N 1
ATOM 7115 C CA . MET B 1 413 ? -7.246 20.062 9.859 1 96.12 413 MET B CA 1
ATOM 7116 C C . MET B 1 413 ? -8.562 19.312 9.711 1 96.12 413 MET B C 1
ATOM 7118 O O . MET B 1 413 ? -8.578 18.109 9.438 1 96.12 413 MET B O 1
ATOM 7122 N N . PRO B 1 414 ? -9.711 20 9.781 1 97.25 414 PRO B N 1
ATOM 7123 C CA . PRO B 1 414 ? -11.008 19.328 9.648 1 97.25 414 PRO B CA 1
ATOM 7124 C C . PRO B 1 414 ? -11.336 18.969 8.195 1 97.25 414 PRO B C 1
ATOM 7126 O O . PRO B 1 414 ? -10.664 19.438 7.273 1 97.25 414 PRO B O 1
ATOM 7129 N N . PRO B 1 415 ? -12.375 18.094 8.016 1 97.38 415 PRO B N 1
ATOM 7130 C CA . PRO B 1 415 ? -12.914 17.969 6.664 1 97.38 415 PRO B CA 1
ATOM 7131 C C . PRO B 1 415 ? -13.383 19.297 6.086 1 97.38 415 PRO B C 1
ATOM 7133 O O . PRO B 1 415 ? -13.68 20.234 6.836 1 97.38 415 PRO B O 1
ATOM 7136 N N . PHE B 1 416 ? -13.445 19.328 4.781 1 97.56 416 PHE B N 1
ATOM 7137 C CA . PHE B 1 416 ? -13.688 20.594 4.094 1 97.56 416 PHE B CA 1
ATOM 7138 C C . PHE B 1 416 ? -15.102 21.094 4.359 1 97.56 416 PHE B C 1
ATOM 7140 O O . PHE B 1 416 ? -15.398 22.266 4.125 1 97.56 416 PHE B O 1
ATOM 7147 N N . CYS B 1 417 ? -16.016 20.266 4.898 1 97.69 417 CYS B N 1
ATOM 7148 C CA . CYS B 1 417 ? -17.422 20.625 5.07 1 97.69 417 CYS B CA 1
ATOM 7149 C C . CYS B 1 417 ? -17.656 21.25 6.441 1 97.69 417 CYS B C 1
ATOM 7151 O O . CYS B 1 417 ? -18.797 21.359 6.891 1 97.69 417 CYS B O 1
ATOM 7153 N N . ILE B 1 418 ? -16.609 21.641 7.148 1 98.06 418 ILE B N 1
ATOM 7154 C CA . ILE B 1 418 ? -16.734 22.312 8.43 1 98.06 418 ILE B CA 1
ATOM 7155 C C . ILE B 1 418 ? -17.562 23.594 8.258 1 98.06 418 ILE B C 1
ATOM 7157 O O . ILE B 1 418 ? -17.422 24.297 7.258 1 98.06 418 ILE B O 1
ATOM 7161 N N . THR B 1 419 ? -18.359 23.891 9.266 1 97.88 419 THR B N 1
ATOM 7162 C CA . THR B 1 419 ? -19.234 25.062 9.195 1 97.88 419 THR B CA 1
ATOM 7163 C C . THR B 1 419 ? -18.844 26.094 10.242 1 97.88 419 THR B C 1
ATOM 7165 O O . THR B 1 419 ? -18.047 25.797 11.148 1 97.88 419 THR B O 1
ATOM 7168 N N . MET B 1 420 ? -19.438 27.234 10.086 1 97.5 420 MET B N 1
ATOM 7169 C CA . MET B 1 420 ? -19.188 28.297 11.062 1 97.5 420 MET B CA 1
ATOM 7170 C C . MET B 1 420 ? -19.734 27.906 12.43 1 97.5 420 MET B C 1
ATOM 7172 O O . MET B 1 420 ? -19.172 28.281 13.453 1 97.5 420 MET B O 1
ATOM 7176 N N . ARG B 1 421 ? -20.812 27.188 12.422 1 97.12 421 ARG B N 1
ATOM 7177 C CA . ARG B 1 421 ? -21.359 26.688 13.68 1 97.12 421 ARG B CA 1
ATOM 7178 C C . ARG B 1 421 ? -20.359 25.781 14.391 1 97.12 421 ARG B C 1
ATOM 7180 O O . ARG B 1 421 ? -20.188 25.859 15.602 1 97.12 421 ARG B O 1
ATOM 7187 N N . ASP B 1 422 ? -19.75 24.859 13.625 1 97.69 422 ASP B N 1
ATOM 7188 C CA . ASP B 1 422 ? -18.703 24 14.18 1 97.69 422 ASP B CA 1
ATOM 7189 C C . ASP B 1 422 ? -17.562 24.828 14.766 1 97.69 422 ASP B C 1
ATOM 7191 O O . ASP B 1 422 ? -17.031 24.5 15.828 1 97.69 422 ASP B O 1
ATOM 7195 N N . VAL B 1 423 ? -17.203 25.891 14.078 1 97.69 423 VAL B N 1
ATOM 7196 C CA . VAL B 1 423 ? -16.125 26.781 14.484 1 97.69 423 VAL B CA 1
ATOM 7197 C C . VAL B 1 423 ? -16.469 27.438 15.812 1 97.69 423 VAL B C 1
ATOM 7199 O O . VAL B 1 423 ? -15.625 27.547 16.703 1 97.69 423 VAL B O 1
ATOM 7202 N N . ASP B 1 424 ? -17.656 27.891 15.938 1 96.69 424 ASP B N 1
ATOM 7203 C CA . ASP B 1 424 ? -18.078 28.531 17.172 1 96.69 424 ASP B CA 1
ATOM 7204 C C . ASP B 1 424 ? -17.938 27.594 18.359 1 96.69 424 ASP B C 1
ATOM 7206 O O . ASP B 1 424 ? -17.469 28 19.422 1 96.69 424 ASP B O 1
ATOM 7210 N N . MET B 1 425 ? -18.297 26.406 18.172 1 93.75 425 MET B N 1
ATOM 7211 C CA . MET B 1 425 ? -18.188 25.406 19.219 1 93.75 425 MET B CA 1
ATOM 7212 C C . MET B 1 425 ? -16.719 25.188 19.594 1 93.75 425 MET B C 1
ATOM 7214 O O . MET B 1 425 ? -16.391 25.078 20.781 1 93.75 425 MET B O 1
ATOM 7218 N N . LEU B 1 426 ? -15.898 25.078 18.625 1 96.62 426 LEU B N 1
ATOM 7219 C CA . LEU B 1 426 ? -14.469 24.891 18.828 1 96.62 426 LEU B CA 1
ATOM 7220 C C . LEU B 1 426 ? -13.852 26.062 19.578 1 96.62 426 LEU B C 1
ATOM 7222 O O . LEU B 1 426 ? -13.109 25.859 20.547 1 96.62 426 LEU B O 1
ATOM 7226 N N . VAL B 1 427 ? -14.219 27.266 19.156 1 95.88 427 VAL B N 1
ATOM 7227 C CA . VAL B 1 427 ? -13.625 28.469 19.719 1 95.88 427 VAL B CA 1
ATOM 7228 C C . VAL B 1 427 ? -14.055 28.625 21.172 1 95.88 427 VAL B C 1
ATOM 7230 O O . VAL B 1 427 ? -13.25 29 22.031 1 95.88 427 VAL B O 1
ATOM 7233 N N . ASP B 1 428 ? -15.273 28.359 21.422 1 93.62 428 ASP B N 1
ATOM 7234 C CA . ASP B 1 428 ? -15.781 28.453 22.797 1 93.62 428 ASP B CA 1
ATOM 7235 C C . ASP B 1 428 ? -15.055 27.469 23.719 1 93.62 428 ASP B C 1
ATOM 7237 O O . ASP B 1 428 ? -14.625 27.844 24.812 1 93.62 428 ASP B O 1
ATOM 7241 N N . GLY B 1 429 ? -14.969 26.281 23.281 1 93.88 429 GLY B N 1
ATOM 7242 C CA . GLY B 1 429 ? -14.273 25.281 24.062 1 93.88 429 GLY B CA 1
ATOM 7243 C C . GLY B 1 429 ? -12.805 25.594 24.266 1 93.88 429 GLY B C 1
ATOM 7244 O O . GLY B 1 429 ? -12.305 25.531 25.391 1 93.88 429 GLY B O 1
ATOM 7245 N N . LEU B 1 430 ? -12.094 25.922 23.25 1 96.75 430 LEU B N 1
ATOM 7246 C CA . LEU B 1 430 ? -10.664 26.219 23.312 1 96.75 430 LEU B CA 1
ATOM 7247 C C . LEU B 1 430 ? -10.406 27.453 24.172 1 96.75 430 LEU B C 1
ATOM 7249 O O . LEU B 1 430 ? -9.469 27.469 24.969 1 96.75 430 LEU B O 1
ATOM 7253 N N . GLY B 1 431 ? -11.227 28.484 23.953 1 95.31 431 GLY B N 1
ATOM 7254 C CA . GLY B 1 431 ? -11.094 29.688 24.75 1 95.31 431 GLY B CA 1
ATOM 7255 C C . GLY B 1 431 ? -11.203 29.422 26.25 1 95.31 431 GLY B C 1
ATOM 7256 O O . GLY B 1 431 ? -10.414 29.953 27.031 1 95.31 431 GLY B O 1
ATOM 7257 N N . ARG B 1 432 ? -12.164 28.641 26.609 1 95.81 432 ARG B N 1
ATOM 7258 C CA . ARG B 1 432 ? -12.336 28.281 28.016 1 95.81 432 ARG B CA 1
ATOM 7259 C C . ARG B 1 432 ? -11.117 27.531 28.547 1 95.81 432 ARG B C 1
ATOM 7261 O O . ARG B 1 432 ? -10.617 27.844 29.625 1 95.81 432 ARG B O 1
ATOM 7268 N N . ILE B 1 433 ? -10.656 26.578 27.812 1 97.12 433 ILE B N 1
ATOM 7269 C CA . ILE B 1 433 ? -9.531 25.75 28.203 1 97.12 433 ILE B CA 1
ATOM 7270 C C . ILE B 1 433 ? -8.281 26.609 28.375 1 97.12 433 ILE B C 1
ATOM 7272 O O . ILE B 1 433 ? -7.566 26.484 29.375 1 97.12 433 ILE B O 1
ATOM 7276 N N . LEU B 1 434 ? -7.996 27.484 27.453 1 97.12 434 LEU B N 1
ATOM 7277 C CA . LEU B 1 434 ? -6.809 28.328 27.5 1 97.12 434 LEU B CA 1
ATOM 7278 C C . LEU B 1 434 ? -6.863 29.281 28.688 1 97.12 434 LEU B C 1
ATOM 7280 O O . LEU B 1 434 ? -5.844 29.531 29.328 1 97.12 434 LEU B O 1
ATOM 7284 N N . THR B 1 435 ? -8.016 29.781 28.969 1 96 435 THR B N 1
ATOM 7285 C CA . THR B 1 435 ? -8.195 30.672 30.109 1 96 435 THR B CA 1
ATOM 7286 C C . THR B 1 435 ? -7.938 29.938 31.422 1 96 435 THR B C 1
ATOM 7288 O O . THR B 1 435 ? -7.277 30.469 32.312 1 96 435 THR B O 1
ATOM 7291 N N . GLU B 1 436 ? -8.461 28.797 31.484 1 96 436 GLU B N 1
ATOM 7292 C CA . GLU B 1 436 ? -8.25 27.984 32.688 1 96 436 GLU B CA 1
ATOM 7293 C C . GLU B 1 436 ? -6.77 27.672 32.875 1 96 436 GLU B C 1
ATOM 7295 O O . GLU B 1 436 ? -6.273 27.703 34 1 96 436 GLU B O 1
ATOM 7300 N N . ILE B 1 437 ? -6.121 27.359 31.828 1 94.56 437 ILE B N 1
ATOM 7301 C CA . ILE B 1 437 ? -4.699 27.062 31.891 1 94.56 437 ILE B CA 1
ATOM 7302 C C . ILE B 1 437 ? -3.924 28.297 32.344 1 94.56 437 ILE B C 1
ATOM 7304 O O . ILE B 1 437 ? -2.971 28.203 33.125 1 94.56 437 ILE B O 1
ATOM 7308 N N . GLU B 1 438 ? -4.277 29.406 31.812 1 91.88 438 GLU B N 1
ATOM 7309 C CA . GLU B 1 438 ? -3.639 30.672 32.219 1 91.88 438 GLU B CA 1
ATOM 7310 C C . GLU B 1 438 ? -3.779 30.906 33.719 1 91.88 438 GLU B C 1
ATOM 7312 O O . GLU B 1 438 ? -2.826 31.328 34.375 1 91.88 438 GLU B O 1
ATOM 7317 N N . VAL B 1 439 ? -4.934 30.594 34.281 1 91.12 439 VAL B N 1
ATOM 7318 C CA . VAL B 1 439 ? -5.199 30.766 35.688 1 91.12 439 VAL B CA 1
ATOM 7319 C C . VAL B 1 439 ? -4.371 29.766 36.5 1 91.12 439 VAL B C 1
ATOM 7321 O O . VAL B 1 439 ? -3.799 30.109 37.531 1 91.12 439 VAL B O 1
ATOM 7324 N N . GLU B 1 440 ? -4.316 28.578 35.969 1 89.31 440 GLU B N 1
ATOM 7325 C CA . GLU B 1 440 ? -3.521 27.547 36.625 1 89.31 440 GLU B CA 1
ATOM 7326 C C . GLU B 1 440 ? -2.047 27.938 36.688 1 89.31 440 GLU B C 1
ATOM 7328 O O . GLU B 1 440 ? -1.375 27.703 37.688 1 89.31 440 GLU B O 1
ATOM 7333 N N . ASN B 1 441 ? -1.53 28.453 35.688 1 84.88 441 ASN B N 1
ATOM 7334 C CA . ASN B 1 441 ? -0.133 28.859 35.594 1 84.88 441 ASN B CA 1
ATOM 7335 C C . ASN B 1 441 ? 0.15 30.062 36.5 1 84.88 441 ASN B C 1
ATOM 7337 O O . ASN B 1 441 ? 1.228 30.156 37.094 1 84.88 441 ASN B O 1
ATOM 7341 N N . SER B 1 442 ? -0.777 30.969 36.688 1 79.31 442 SER B N 1
ATOM 7342 C CA . SER B 1 442 ? -0.634 32.125 37.531 1 79.31 442 SER B CA 1
ATOM 7343 C C . SER B 1 442 ? -0.648 31.75 39 1 79.31 442 SER B C 1
ATOM 7345 O O . SER B 1 442 ? 0.106 32.312 39.812 1 79.31 442 SER B O 1
ATOM 7347 N N . THR B 1 443 ? -1.436 30.812 39.281 1 73 443 THR B N 1
ATOM 7348 C CA . THR B 1 443 ? -1.541 30.344 40.656 1 73 443 THR B CA 1
ATOM 7349 C C . THR B 1 443 ? -0.282 29.594 41.062 1 73 443 THR B C 1
ATOM 7351 O O . THR B 1 443 ? 0.196 29.734 42.188 1 73 443 THR B O 1
ATOM 7354 N N . ALA B 1 444 ? 0.289 28.859 40.188 1 70.25 444 ALA B N 1
ATOM 7355 C CA . ALA B 1 444 ? 1.508 28.109 40.469 1 70.25 444 ALA B CA 1
ATOM 7356 C C . ALA B 1 444 ? 2.682 29.047 40.75 1 70.25 444 ALA B C 1
ATOM 7358 O O . ALA B 1 444 ? 3.496 28.797 41.625 1 70.25 444 ALA B O 1
ATOM 7359 N N . ILE B 1 445 ? 2.77 30.094 40.031 1 63.66 445 ILE B N 1
ATOM 7360 C CA . ILE B 1 445 ? 3.814 31.094 40.219 1 63.66 445 ILE B CA 1
ATOM 7361 C C . ILE B 1 445 ? 3.627 31.781 41.594 1 63.66 445 ILE B C 1
ATOM 7363 O O . ILE B 1 445 ? 4.598 32 42.312 1 63.66 445 ILE B O 1
ATOM 7367 N N . PHE B 1 446 ? 2.344 32.031 41.844 1 61.22 446 PHE B N 1
ATOM 7368 C CA . PHE B 1 446 ? 2.025 32.656 43.125 1 61.22 446 PHE B CA 1
ATOM 7369 C C . PHE B 1 446 ? 2.412 31.766 44.281 1 61.22 446 PHE B C 1
ATOM 7371 O O . PHE B 1 446 ? 2.996 32.219 45.25 1 61.22 446 PHE B O 1
ATOM 7378 N N . ASP B 1 447 ? 2.189 30.547 44.156 1 62.12 447 ASP B N 1
ATOM 7379 C CA . ASP B 1 447 ? 2.525 29.594 45.188 1 62.12 447 ASP B CA 1
ATOM 7380 C C . ASP B 1 447 ? 4.039 29.453 45.344 1 62.12 447 ASP B C 1
ATOM 7382 O O . ASP B 1 447 ? 4.551 29.328 46.438 1 62.12 447 ASP B O 1
ATOM 7386 N N . GLU B 1 448 ? 4.695 29.516 44.25 1 61.59 448 GLU B N 1
ATOM 7387 C CA . GLU B 1 448 ? 6.152 29.422 44.281 1 61.59 448 GLU B CA 1
ATOM 7388 C C . GLU B 1 448 ? 6.77 30.672 44.906 1 61.59 448 GLU B C 1
ATOM 7390 O O . GLU B 1 448 ? 7.742 30.578 45.656 1 61.59 448 GLU B O 1
ATOM 7395 N N . ILE B 1 449 ? 6.211 31.781 44.688 1 60 449 ILE B N 1
ATOM 7396 C CA . ILE B 1 449 ? 6.688 33.031 45.25 1 60 449 ILE B CA 1
ATOM 7397 C C . ILE B 1 449 ? 6.375 33.062 46.75 1 60 449 ILE B C 1
ATOM 7399 O O . ILE B 1 449 ? 7.207 33.5 47.562 1 60 449 ILE B O 1
ATOM 7403 N N . PHE B 1 450 ? 5.254 32.594 47.125 1 59.97 450 PHE B N 1
ATOM 7404 C CA . PHE B 1 450 ? 4.832 32.688 48.5 1 59.97 450 PHE B CA 1
ATOM 7405 C C . PHE B 1 450 ? 5.391 31.531 49.312 1 59.97 450 PHE B C 1
ATOM 7407 O O . PHE B 1 450 ? 5.648 31.672 50.5 1 59.97 450 PHE B O 1
ATOM 7414 N N . THR B 1 451 ? 5.547 30.453 48.656 1 56.66 451 THR B N 1
ATOM 7415 C CA . THR B 1 451 ? 6.148 29.359 49.375 1 56.66 451 THR B CA 1
ATOM 7416 C C . THR B 1 451 ? 7.66 29.516 49.469 1 56.66 451 THR B C 1
ATOM 7418 O O . THR B 1 451 ? 8.312 28.906 50.312 1 56.66 451 THR B O 1
ATOM 7421 N N . SER B 1 452 ? 8.242 30.156 48.5 1 48.69 452 SER B N 1
ATOM 7422 C CA . SER B 1 452 ? 9.68 30.391 48.594 1 48.69 452 SER B CA 1
ATOM 7423 C C . SER B 1 452 ? 10.008 31.547 49.531 1 48.69 452 SER B C 1
ATOM 7425 O O . SER B 1 452 ? 11.172 31.922 49.688 1 48.69 452 SER B O 1
ATOM 7427 N N . GLN B 1 453 ? 9.031 32.375 49.969 1 44.25 453 GLN B N 1
ATOM 7428 C CA . GLN B 1 453 ? 9.367 33.344 51 1 44.25 453 GLN B CA 1
ATOM 7429 C C . GLN B 1 453 ? 9.75 32.625 52.312 1 44.25 453 GLN B C 1
ATOM 7431 O O . GLN B 1 453 ? 9.078 31.688 52.75 1 44.25 453 GLN B O 1
ATOM 7436 N N . PRO B 1 454 ? 11.016 32.719 52.688 1 42.03 454 PRO B N 1
ATOM 7437 C CA . PRO B 1 454 ? 11.414 32.188 54 1 42.03 454 PRO B CA 1
ATOM 7438 C C . PRO B 1 454 ? 10.391 32.5 55.094 1 42.03 454 PRO B C 1
ATOM 7440 O O . PRO B 1 454 ? 9.672 33.5 55.031 1 42.03 454 PRO B O 1
ATOM 7443 N N . SER B 1 455 ? 9.805 31.469 55.719 1 39.38 455 SER B N 1
ATOM 7444 C CA . SER B 1 455 ? 8.969 31.516 56.906 1 39.38 455 SER B CA 1
ATOM 7445 C C . SER B 1 455 ? 9.453 32.562 57.906 1 39.38 455 SER B C 1
ATOM 7447 O O . SER B 1 455 ? 10.375 32.312 58.688 1 39.38 455 SER B O 1
ATOM 7449 N N . THR B 1 456 ? 9.672 33.781 57.469 1 33.59 456 THR B N 1
ATOM 7450 C CA . THR B 1 456 ? 9.852 34.625 58.656 1 33.59 456 THR B CA 1
ATOM 7451 C C . THR B 1 456 ? 8.617 34.594 59.531 1 33.59 456 THR B C 1
ATOM 7453 O O . THR B 1 456 ? 7.492 34.469 59.062 1 33.59 456 THR B O 1
ATOM 7456 N N . SER B 1 457 ? 8.789 34.312 60.875 1 32.22 457 SER B N 1
ATOM 7457 C CA . SER B 1 457 ? 7.938 34.188 62.062 1 32.22 457 SER B CA 1
ATOM 7458 C C . SER B 1 457 ? 6.98 35.375 62.188 1 32.22 457 SER B C 1
ATOM 7460 O O . SER B 1 457 ? 7.18 36.281 63 1 32.22 457 SER B O 1
ATOM 7462 N N . THR B 1 458 ? 6.516 36 61.125 1 29.92 458 THR B N 1
ATOM 7463 C CA . THR B 1 458 ? 5.633 37.125 61.406 1 29.92 458 THR B CA 1
ATOM 7464 C C . THR B 1 458 ? 4.32 36.656 62.031 1 29.92 458 THR B C 1
ATOM 7466 O O . THR B 1 458 ? 3.467 36.094 61.312 1 29.92 458 THR B O 1
ATOM 7469 N N . SER B 1 459 ? 4.273 36.094 63.25 1 24.27 459 SER B N 1
ATOM 7470 C CA . SER B 1 459 ? 3.123 35.812 64.125 1 24.27 459 SER B CA 1
ATOM 7471 C C . SER B 1 459 ? 2.08 36.906 64.062 1 24.27 459 SER B C 1
ATOM 7473 O O . SER B 1 459 ? 0.896 36.656 63.812 1 24.27 459 SER B O 1
ATOM 7475 N N . ALA B 1 460 ? 2.162 37.969 64.938 1 23.8 460 ALA B N 1
ATOM 7476 C CA . ALA B 1 460 ? 1.027 38.375 65.75 1 23.8 460 ALA B CA 1
ATOM 7477 C C . ALA B 1 460 ? 0.076 39.281 65 1 23.8 460 ALA B C 1
ATOM 7479 O O . ALA B 1 460 ? -1.048 39.531 65.438 1 23.8 460 ALA B O 1
ATOM 7480 N N . LEU B 1 461 ? 0.51 40.281 64.125 1 21.64 461 LEU B N 1
ATOM 7481 C CA . LEU B 1 461 ? -0.221 41.531 64.25 1 21.64 461 LEU B CA 1
ATOM 7482 C C . LEU B 1 461 ? -1.505 41.469 63.406 1 21.64 461 LEU B C 1
ATOM 7484 O O . LEU B 1 461 ? -2.178 42.5 63.219 1 21.64 461 LEU B O 1
ATOM 7488 N N . LEU B 1 462 ? -1.785 40.438 62.625 1 22.41 462 LEU B N 1
ATOM 7489 C CA . LEU B 1 462 ? -2.744 40.781 61.562 1 22.41 462 LEU B CA 1
ATOM 7490 C C . LEU B 1 462 ? -4.148 40.906 62.156 1 22.41 462 LEU B C 1
ATOM 7492 O O . LEU B 1 462 ? -4.984 40.031 61.969 1 22.41 462 LEU B O 1
ATOM 7496 N N . GLY B 1 463 ? -4.332 41.406 63.438 1 21 463 GLY B N 1
ATOM 7497 C CA . GLY B 1 463 ? -5.711 41.375 63.906 1 21 463 GLY B CA 1
ATOM 7498 C C . GLY B 1 463 ? -6.621 42.312 63.156 1 21 463 GLY B C 1
ATOM 7499 O O . GLY B 1 463 ? -7.82 42.375 63.438 1 21 463 GLY B O 1
ATOM 7500 N N . ILE B 1 464 ? -6.16 43.469 62.594 1 19.64 464 ILE B N 1
ATOM 7501 C CA . ILE B 1 464 ? -7.156 44.531 62.656 1 19.64 464 ILE B CA 1
ATOM 7502 C C . ILE B 1 464 ? -8.242 44.312 61.594 1 19.64 464 ILE B C 1
ATOM 7504 O O . ILE B 1 464 ? -7.938 44.062 60.438 1 19.64 464 ILE B O 1
ATOM 7508 N N . SER B 1 465 ? -9.531 44.062 61.969 1 20.33 465 SER B N 1
ATOM 7509 C CA . SER B 1 465 ? -10.883 43.781 61.5 1 20.33 465 SER B CA 1
ATOM 7510 C C . SER B 1 465 ? -11.391 44.969 60.656 1 20.33 465 SER B C 1
ATOM 7512 O O . SER B 1 465 ? -12.086 45.844 61.156 1 20.33 465 SER B O 1
ATOM 7514 N N . MET B 1 466 ? -10.562 45.656 59.812 1 18 466 MET B N 1
ATOM 7515 C CA . MET B 1 466 ? -11.258 46.844 59.375 1 18 466 MET B CA 1
ATOM 7516 C C . MET B 1 466 ? -12.562 46.5 58.656 1 18 466 MET B C 1
ATOM 7518 O O . MET B 1 466 ? -12.594 45.625 57.812 1 18 466 MET B O 1
ATOM 7522 N N . ALA B 1 467 ? -13.703 46.938 59.188 1 19.61 467 ALA B N 1
ATOM 7523 C CA . ALA B 1 467 ? -15.141 46.938 58.938 1 19.61 467 ALA B CA 1
ATOM 7524 C C . ALA B 1 467 ? -15.492 47.594 57.625 1 19.61 467 ALA B C 1
ATOM 7526 O O . ALA B 1 467 ? -15.438 48.812 57.5 1 19.61 467 ALA B O 1
ATOM 7527 N N . PRO B 1 468 ? -14.781 47.344 56.469 1 18.69 468 PRO B N 1
ATOM 7528 C CA . PRO B 1 468 ? -15.141 48.375 55.5 1 18.69 468 PRO B CA 1
ATOM 7529 C C . PRO B 1 468 ? -16.641 48.438 55.219 1 18.69 468 PRO B C 1
ATOM 7531 O O . PRO B 1 468 ? -17.344 47.438 55.406 1 18.69 468 PRO B O 1
ATOM 7534 N N . SER B 1 469 ? -17.297 49.625 55.312 1 19.11 469 SER B N 1
ATOM 7535 C CA . SER B 1 469 ? -18.641 50.188 55.156 1 19.11 469 SER B CA 1
ATOM 7536 C C . SER B 1 469 ? -19.219 49.875 53.781 1 19.11 469 SER B C 1
ATOM 7538 O O . SER B 1 469 ? -18.516 50 52.781 1 19.11 469 SER B O 1
ATOM 7540 N N . ASN B 1 470 ? -20.312 49.031 53.656 1 19.42 470 ASN B N 1
ATOM 7541 C CA . ASN B 1 470 ? -21.281 48.438 52.75 1 19.42 470 ASN B CA 1
ATOM 7542 C C . ASN B 1 470 ? -22.016 49.5 51.938 1 19.42 470 ASN B C 1
ATOM 7544 O O . ASN B 1 470 ? -23.125 49.25 51.469 1 19.42 470 ASN B O 1
ATOM 7548 N N . ASP B 1 471 ? -21.406 50.625 51.531 1 18.22 471 ASP B N 1
ATOM 7549 C CA . ASP B 1 471 ? -22.375 51.594 51.062 1 18.22 471 ASP B CA 1
ATOM 7550 C C . ASP B 1 471 ? -23.25 51.031 49.969 1 18.22 471 ASP B C 1
ATOM 7552 O O . ASP B 1 471 ? -22.781 50.219 49.156 1 18.22 471 ASP B O 1
ATOM 7556 N N . MET B 1 472 ? -24.625 51.375 49.844 1 19.53 472 MET B N 1
ATOM 7557 C CA . MET B 1 472 ? -26 51.062 49.469 1 19.53 472 MET B CA 1
ATOM 7558 C C . MET B 1 472 ? -26.25 51.375 48 1 19.53 472 MET B C 1
ATOM 7560 O O . MET B 1 472 ? -27.328 51.062 47.469 1 19.53 472 MET B O 1
ATOM 7564 N N . THR B 1 473 ? -25.328 51.812 47.094 1 19.14 473 THR B N 1
ATOM 7565 C CA . THR B 1 473 ? -26.094 52.688 46.188 1 19.14 473 THR B CA 1
ATOM 7566 C C . THR B 1 473 ? -27.109 51.875 45.375 1 19.14 473 THR B C 1
ATOM 7568 O O . THR B 1 473 ? -26.812 50.75 44.969 1 19.14 473 THR B O 1
ATOM 7571 N N . LEU B 1 474 ? -28.406 52.344 45.125 1 18.72 474 LEU B N 1
ATOM 7572 C CA . LEU B 1 474 ? -29.797 52.094 44.781 1 18.72 474 LEU B CA 1
ATOM 7573 C C . LEU B 1 474 ? -29.984 51.906 43.281 1 18.72 474 LEU B C 1
ATOM 7575 O O . LEU B 1 474 ? -31.047 51.5 42.844 1 18.72 474 LEU B O 1
ATOM 7579 N N . GLU B 1 475 ? -28.984 52.156 42.375 1 19.14 475 GLU B N 1
ATOM 7580 C CA . GLU B 1 475 ? -29.672 52.75 41.219 1 19.14 475 GLU B CA 1
ATOM 7581 C C . GLU B 1 475 ? -30.656 51.781 40.594 1 19.14 475 GLU B C 1
ATOM 7583 O O . GLU B 1 475 ? -30.5 50.562 40.688 1 19.14 475 GLU B O 1
ATOM 7588 N N . GLU B 1 476 ? -31.656 52.344 39.719 1 19.81 476 GLU B N 1
ATOM 7589 C CA . GLU B 1 476 ? -33.031 52.25 39.156 1 19.81 476 GLU B CA 1
ATOM 7590 C C . GLU B 1 476 ? -33.125 51.25 38.031 1 19.81 476 GLU B C 1
ATOM 7592 O O . GLU B 1 476 ? -32.156 51.031 37.281 1 19.81 476 GLU B O 1
ATOM 7597 N N . GLU B 1 477 ? -34.125 50.344 37.969 1 20.53 477 GLU B N 1
ATOM 7598 C CA . GLU B 1 477 ? -34.594 49.125 37.312 1 20.53 477 GLU B CA 1
ATOM 7599 C C . GLU B 1 477 ? -35.031 49.406 35.906 1 20.53 477 GLU B C 1
ATOM 7601 O O . GLU B 1 477 ? -35.375 48.469 35.156 1 20.53 477 GLU B O 1
ATOM 7606 N N . PRO B 1 478 ? -34.344 50.312 35 1 20.03 478 PRO B N 1
ATOM 7607 C CA . PRO B 1 478 ? -35.469 50.719 34.125 1 20.03 478 PRO B CA 1
ATOM 7608 C C . PRO B 1 478 ? -36.188 49.562 33.469 1 20.03 478 PRO B C 1
ATOM 7610 O O . PRO B 1 478 ? -35.656 48.438 33.438 1 20.03 478 PRO B O 1
ATOM 7613 N N . PRO B 1 479 ? -37.094 49.875 32.406 1 21.27 479 PRO B N 1
ATOM 7614 C CA . PRO B 1 479 ? -38.438 49.5 31.906 1 21.27 479 PRO B CA 1
ATOM 7615 C C . PRO B 1 479 ? -38.375 48.312 30.953 1 21.27 479 PRO B C 1
ATOM 7617 O O . PRO B 1 479 ? -37.344 48.031 30.359 1 21.27 479 PRO B O 1
ATOM 7620 N N . SER B 1 480 ? -39.438 47.438 30.859 1 19.84 480 SER B N 1
ATOM 7621 C CA . SER B 1 480 ? -39.875 46.125 30.375 1 19.84 480 SER B CA 1
ATOM 7622 C C . SER B 1 480 ? -40.156 46.188 28.875 1 19.84 480 SER B C 1
ATOM 7624 O O . SER B 1 480 ? -40.406 45.156 28.25 1 19.84 480 SER B O 1
ATOM 7626 N N . PRO B 1 481 ? -39.844 47.25 28 1 20.02 481 PRO B N 1
ATOM 7627 C CA . PRO B 1 481 ? -40.969 47.312 27.094 1 20.02 481 PRO B CA 1
ATOM 7628 C C . PRO B 1 481 ? -41.156 46.031 26.281 1 20.02 481 PRO B C 1
ATOM 7630 O O . PRO B 1 481 ? -40.219 45.25 26.172 1 20.02 481 PRO B O 1
ATOM 7633 N N . ASP B 1 482 ? -42.438 45.781 25.656 1 20.95 482 ASP B N 1
ATOM 7634 C CA . ASP B 1 482 ? -43.438 44.906 25.062 1 20.95 482 ASP B CA 1
ATOM 7635 C C . ASP B 1 482 ? -43.094 44.594 23.625 1 20.95 482 ASP B C 1
ATOM 7637 O O . ASP B 1 482 ? -43.906 44.031 22.891 1 20.95 482 ASP B O 1
ATOM 7641 N N . VAL B 1 483 ? -41.875 44.469 23.094 1 19.86 483 VAL B N 1
ATOM 7642 C CA . VAL B 1 483 ? -41.875 44.625 21.641 1 19.86 483 VAL B CA 1
ATOM 7643 C C . VAL B 1 483 ? -42.688 43.5 20.984 1 19.86 483 VAL B C 1
ATOM 7645 O O . VAL B 1 483 ? -42.438 42.312 21.219 1 19.86 483 VAL B O 1
ATOM 7648 N N . THR B 1 484 ? -43.969 43.75 20.375 1 19.48 484 THR B N 1
ATOM 7649 C CA . THR B 1 484 ? -45.094 43.094 19.719 1 19.48 484 THR B CA 1
ATOM 7650 C C . THR B 1 484 ? -44.656 42.5 18.375 1 19.48 484 THR B C 1
ATOM 7652 O O . THR B 1 484 ? -45.438 41.781 17.734 1 19.48 484 THR B O 1
ATOM 7655 N N . PHE B 1 485 ? -43.469 42.344 17.844 1 19.23 485 PHE B N 1
ATOM 7656 C CA . PHE B 1 485 ? -43.531 42.344 16.375 1 19.23 485 PHE B CA 1
ATOM 7657 C C . PHE B 1 485 ? -44.375 41.188 15.883 1 19.23 485 PHE B C 1
ATOM 7659 O O . PHE B 1 485 ? -44.312 40.094 16.422 1 19.23 485 PHE B O 1
ATOM 7666 N N . ASP B 1 486 ? -45.438 41.406 14.984 1 19.05 486 ASP B N 1
ATOM 7667 C CA . ASP B 1 486 ? -46.531 40.875 14.195 1 19.05 486 ASP B CA 1
ATOM 7668 C C . ASP B 1 486 ? -46.062 39.844 13.195 1 19.05 486 ASP B C 1
ATOM 7670 O O . ASP B 1 486 ? -44.938 39.938 12.688 1 19.05 486 ASP B O 1
ATOM 7674 N N . TYR B 1 487 ? -46.875 38.625 12.977 1 20.05 487 TYR B N 1
ATOM 7675 C CA . TYR B 1 487 ? -47 37.281 12.422 1 20.05 487 TYR B CA 1
ATOM 7676 C C . TYR B 1 487 ? -47.062 37.312 10.898 1 20.05 487 TYR B C 1
ATOM 7678 O O . TYR B 1 487 ? -47.219 36.281 10.25 1 20.05 487 TYR B O 1
ATOM 7686 N N . ALA B 1 488 ? -47.062 38.406 10.023 1 18.58 488 ALA B N 1
ATOM 7687 C CA . ALA B 1 488 ? -48 38.312 8.922 1 18.58 488 ALA B CA 1
ATOM 7688 C C . ALA B 1 488 ? -47.562 37.312 7.883 1 18.58 488 ALA B C 1
ATOM 7690 O O . ALA B 1 488 ? -48.375 36.562 7.316 1 18.58 488 ALA B O 1
ATOM 7691 N N . TYR B 1 489 ? -46.406 37.344 7.141 1 20.84 489 TYR B N 1
ATOM 7692 C CA . TYR B 1 489 ? -46.562 37.219 5.695 1 20.84 489 TYR B CA 1
ATOM 7693 C C . TYR B 1 489 ? -47.031 35.812 5.309 1 20.84 489 TYR B C 1
ATOM 7695 O O . TYR B 1 489 ? -46.719 34.844 6 1 20.84 489 TYR B O 1
ATOM 7703 N N . SER B 1 490 ? -47.875 35.656 4.188 1 20.12 490 SER B N 1
ATOM 7704 C CA . SER B 1 490 ? -48.906 34.969 3.379 1 20.12 490 SER B CA 1
ATOM 7705 C C . SER B 1 490 ? -48.312 33.781 2.641 1 20.12 490 SER B C 1
ATOM 7707 O O . SER B 1 490 ? -47.094 33.719 2.412 1 20.12 490 SER B O 1
ATOM 7709 N N . ASP B 1 491 ? -49.156 32.781 2.307 1 20.27 491 ASP B N 1
ATOM 7710 C CA . ASP B 1 491 ? -49.312 31.406 1.85 1 20.27 491 ASP B CA 1
ATOM 7711 C C . ASP B 1 491 ? -48.75 31.219 0.44 1 20.27 491 ASP B C 1
ATOM 7713 O O . ASP B 1 491 ? -48.188 30.172 0.123 1 20.27 491 ASP B O 1
ATOM 7717 N N . GLU B 1 492 ? -49.281 32.094 -0.57 1 20.34 492 GLU B N 1
ATOM 7718 C CA . GLU B 1 492 ? -49.812 31.625 -1.845 1 20.34 492 GLU B CA 1
ATOM 7719 C C . GLU B 1 492 ? -48.688 31.234 -2.807 1 20.34 492 GLU B C 1
ATOM 7721 O O . GLU B 1 492 ? -48.781 30.203 -3.477 1 20.34 492 GLU B O 1
ATOM 7726 N N . GLU B 1 493 ? -47.844 32.219 -3.211 1 20.44 493 GLU B N 1
ATOM 7727 C CA . GLU B 1 493 ? -47.5 32.406 -4.621 1 20.44 493 GLU B CA 1
ATOM 7728 C C . GLU B 1 493 ? -46.438 31.391 -5.047 1 20.44 493 GLU B C 1
ATOM 7730 O O . GLU B 1 493 ? -45.938 31.453 -6.168 1 20.44 493 GLU B O 1
ATOM 7735 N N . ALA B 1 494 ? -45.938 30.516 -4.281 1 18.73 494 ALA B N 1
ATOM 7736 C CA . ALA B 1 494 ? -44.781 29.828 -4.84 1 18.73 494 ALA B CA 1
ATOM 7737 C C . ALA B 1 494 ? -45.188 28.844 -5.93 1 18.73 494 ALA B C 1
ATOM 7739 O O . ALA B 1 494 ? -44.406 28.031 -6.387 1 18.73 494 ALA B O 1
ATOM 7740 N N . ARG B 1 495 ? -46.531 28.828 -6.238 1 18.5 495 ARG B N 1
ATOM 7741 C CA . ARG B 1 495 ? -46.969 27.766 -7.137 1 18.5 495 ARG B CA 1
ATOM 7742 C C . ARG B 1 495 ? -46.375 27.938 -8.531 1 18.5 495 ARG B C 1
ATOM 7744 O O . ARG B 1 495 ? -45.969 26.953 -9.156 1 18.5 495 ARG B O 1
ATOM 7751 N N . LYS B 1 496 ? -46.781 29.188 -9.266 1 21.02 496 LYS B N 1
ATOM 7752 C CA . LYS B 1 496 ? -47.094 29.172 -10.695 1 21.02 496 LYS B CA 1
ATOM 7753 C C . LYS B 1 496 ? -45.812 29 -11.516 1 21.02 496 LYS B C 1
ATOM 7755 O O . LYS B 1 496 ? -45.812 28.359 -12.57 1 21.02 496 LYS B O 1
ATOM 7760 N N . GLU B 1 497 ? -44.781 29.938 -11.375 1 18.62 497 GLU B N 1
ATOM 7761 C CA . GLU B 1 497 ? -44.156 30.391 -12.617 1 18.62 497 GLU B CA 1
ATOM 7762 C C . GLU B 1 497 ? -43.281 29.312 -13.234 1 18.62 497 GLU B C 1
ATOM 7764 O O . GLU B 1 497 ? -42.625 29.547 -14.242 1 18.62 497 GLU B O 1
ATOM 7769 N N . ALA B 1 498 ? -43.031 28.188 -12.695 1 19.11 498 ALA B N 1
ATOM 7770 C CA . ALA B 1 498 ? -42.031 27.406 -13.445 1 19.11 498 ALA B CA 1
ATOM 7771 C C . ALA B 1 498 ? -42.625 26.875 -14.75 1 19.11 498 ALA B C 1
ATOM 7773 O O . ALA B 1 498 ? -42.188 25.844 -15.258 1 19.11 498 ALA B O 1
ATOM 7774 N N . GLU B 1 499 ? -43.75 27.438 -15.328 1 19.77 499 GLU B N 1
ATOM 7775 C CA . GLU B 1 499 ? -44.438 27 -16.547 1 19.77 499 GLU B CA 1
ATOM 7776 C C . GLU B 1 499 ? -43.5 27.047 -17.75 1 19.77 499 GLU B C 1
ATOM 7778 O O . GLU B 1 499 ? -43.469 26.109 -18.547 1 19.77 499 GLU B O 1
ATOM 7783 N N . ALA B 1 500 ? -43.281 28.359 -18.547 1 20.23 500 ALA B N 1
ATOM 7784 C CA . ALA B 1 500 ? -43.469 28.75 -19.938 1 20.23 500 ALA B CA 1
ATOM 7785 C C . ALA B 1 500 ? -42.219 28.375 -20.766 1 20.23 500 ALA B C 1
ATOM 7787 O O . ALA B 1 500 ? -42.281 28.25 -21.984 1 20.23 500 ALA B O 1
ATOM 7788 N N . TYR B 1 501 ? -40.938 28.641 -20.453 1 20.77 501 TYR B N 1
ATOM 7789 C CA . T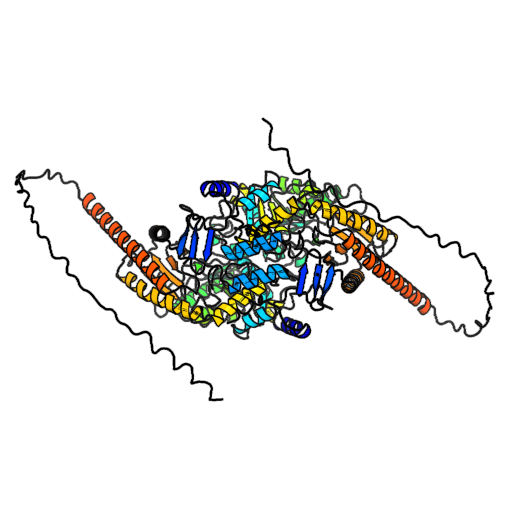YR B 1 501 ? -40.156 28.984 -21.625 1 20.77 501 TYR B CA 1
ATOM 7790 C C . TYR B 1 501 ? -39.969 27.781 -22.547 1 20.77 501 TYR B C 1
ATOM 7792 O O . TYR B 1 501 ? -39.125 26.906 -22.266 1 20.77 501 TYR B O 1
ATOM 7800 N N . ALA B 1 502 ? -41.094 27.016 -23.062 1 22.03 502 ALA B N 1
ATOM 7801 C CA . ALA B 1 502 ? -41.375 26.062 -24.141 1 22.03 502 ALA B CA 1
ATOM 7802 C C . ALA B 1 502 ? -40.906 26.609 -25.484 1 22.03 502 ALA B C 1
ATOM 7804 O O . ALA B 1 502 ? -40.531 25.844 -26.375 1 22.03 502 ALA B O 1
ATOM 7805 N N . ASP B 1 503 ? -41.469 27.891 -25.984 1 20.28 503 ASP B N 1
ATOM 7806 C CA . ASP B 1 503 ? -41.844 28.234 -27.344 1 20.28 503 ASP B CA 1
ATOM 7807 C C . ASP B 1 503 ? -40.625 28.359 -28.25 1 20.28 503 ASP B C 1
ATOM 7809 O O . ASP B 1 503 ? -40.719 28.125 -29.453 1 20.28 503 ASP B O 1
ATOM 7813 N N . MET B 1 504 ? -39.906 29.484 -28.125 1 23.5 504 MET B N 1
ATOM 7814 C CA . MET B 1 504 ? -39.562 30.281 -29.312 1 23.5 504 MET B CA 1
ATOM 7815 C C . MET B 1 504 ? -38.625 29.5 -30.234 1 23.5 504 MET B C 1
ATOM 7817 O O . MET B 1 504 ? -37.938 28.562 -29.797 1 23.5 504 MET B O 1
ATOM 7821 N N . ASP B 1 505 ? -37.656 30.109 -31.219 1 21.94 505 ASP B N 1
ATOM 7822 C CA . ASP B 1 505 ? -37.156 29.812 -32.562 1 21.94 505 ASP B CA 1
ATOM 7823 C C . ASP B 1 505 ? -36.375 28.516 -32.594 1 21.94 505 ASP B C 1
ATOM 7825 O O . ASP B 1 505 ? -35.594 28.234 -31.672 1 21.94 505 ASP B O 1
#

Secondary structure (DSSP, 8-state):
----------------HHHHHHHHHHHB-TTS--SSSSS---EEEEEBTEEEETT--EEEE-B-SS-SS-BT-HHHHHHHHHHHHHT-S-STT---HHHHHHHHTTS-TT--EEEEESSHHHHHHHHHHHHHHHHT--EEEEETT----SSHHHHHH-HHHHTT-TT-S-TTEEEEPP--TTTSTTTT-TTHHHHHHHHHHHHHHHHHHHH-SEEEEEE-SSBTTTTSBPPPTTHHHHHHHHHHHTT-EEEEE-TTTTTTTTSSSSSHHHHTT---SEEEE-GGGGTTSS-EEEEE-HHHHTTS-TT-TT----HHHHHHHHHHHHHHHHTTHHHHHHHHHHHHHHHHTTHHHH-TTEEEEEEETTEEEEEEBS-TTT--B-HHHHHHHHHHHHHTTEE-EEESTTS-EEEEB--TT--HHHHHHHHHHHHHHHHHHHHHHHHHHHHHHHHSS-------------------------------------S-GGGGGGGSTT---/----------------HHHHHHHHHHHB-TTS--SSSSS---EEEEEBTEEEETT--EEEE-B-SS-SS-BT-HHHHHHHHHHHHHT-S-STT---HHHHHHHHTTS-TT--EEEEESSHHHHHHHHHHHHHHHHT--EEEEETT----SSHHHHHH-HHHHTT-TT-S-TTEEEEPP--TTTSTTTT-TTHHHHHHHHHHHHHHHHHHHH-SEEEEEE-SSBTTTTSBPPPTTHHHHHHHHHHHTT-EEEEE-TTTTTTTTSSSSSHHHHTT---SEEEE-GGGGTTSS-EEEEE-HHHHTTS-TT-TT----HHHHHHHHHHHHHHHHTTHHHHHHHHHHHHHHHHTTHHHH-TTEEEEEEETTEEEEEEBS-TTT--B-HHHHHHHHHHHHHTTEE-EEESTTS-EEEEB--TT--HHHHHHHHHHHHHHHHHHHHHHHHHHHHHHHHSS------S-TT---------------------------S-GGGSTTS-TT---

Organism: NCBI:txid197152

Nearest PDB structures (foldseek):
  6tor-assembly1_B  TM=9.551E-01  e=1.679E-44  Homo sapiens
  5m4b-assembly1_A-2  TM=9.112E-01  e=7.346E-35  Rhizobacter
  5m4d-assembly1_A-2  TM=8.970E-01  e=4.219E-34  Rhizobium freirei PRF 81
  2zuk-assembly1_B  TM=8.939E-01  e=5.646E-34  Achromobacter obae
  2zuk-assembly1_A  TM=8.956E-01  e=7.555E-34  Achromobacter obae

Sequence (1010 aa):
MEGKNGESAKYVDSLQMEETYQLRRSYIAESCQLHYNQSPLKIMSSEGVYLIDSMGTKYLDCATRLSSVGHCHPCVVAAGRSMMQTMGAIQDFSQHESYVKALLKTLPPNFEVCLFTNSGSEANDLAVQLARNYTNRKAVVVMENSFHGSSELLTEMCPKSFRRLPAGKPNWVTVVPLPDTYRGKYIHDIYAAQKYFEDAKDAIQKGIAQGGEIACFLSEPIFMVQGMIIPPAGYLANIYSYIKSIGGLVIADEIQLGMGRCGTQFWGFQTQGAVPDILTLGKAMGNGYPLSVVITSRQIAGTLPNWAKQYRCESVAVAIGHAVLKVLDEEELVRSGLQSMEYLYQKLVQYESKFQFIGAIRKIGLIIGIEIVLSKESRKPDSSLAEKISYRLKDSSVIVANEGNMKNILVFMPPFCITMRDVDMLVDGLGRILTEIEVENSTAIFDEIFTSQPSTSTSALLGISMAPSNDMTLEEEPPSPDVTFDYAYSDEEARKEAEAYADMDMEGKNGESAKYVDSLQMEETYQLRRSYIAESCQLHYNQSPLKIMSSEGVYLIDSMGTKYLDCATRLSSVGHCHPCVVAAGRSMMQTMGAIQDFSQHESYVKALLKTLPPNFEVCLFTNSGSEANDLAVQLARNYTNRKAVVVMENSFHGSSELLTEMCPKSFRRLPAGKPNWVTVVPLPDTYRGKYIHDIYAAQKYFEDAKDAIQKGIAQGGEIACFLSEPIFMVQGMIIPPAGYLANIYSYIKSIGGLVIADEIQLGMGRCGTQFWGFQTQGAVPDILTLGKAMGNGYPLSVVITSRQIAGTLPNWAKQYRCESVAVAIGHAVLKVLDEEELVRSGLQSMEYLYQKLVQYESKFQFIGAIRKIGLIIGIEIVLSKESRKPDSSLAEKISYRLKDSSVIVANEGNMKNILVFMPPFCITMRDVDMLVDGLGRILTEIEVENSTAIFDEIFTSQPSTSTSALLGISMAPSNDMTLEEEPPSPDVTFDYAYSDEEARKEAEAYADMD

InterPro domains:
  IPR005814 Aminotransferase class-III [PF00202] (38-434)
  IPR005814 Aminotransferase class-III [cd00610] (40-434)
  IPR015421 Pyridoxal phosphate-dependent transferase, major domain [G3DSA:3.40.640.10] (73-331)
  IPR015422 Pyridoxal phosphate-dependent transferase, small domain [G3DSA:3.90.1150.10] (40-432)
  IPR015424 Pyridoxal phosphate-dependent transferase [SSF53383] (24-436)
  IPR049704 Aminotransferases class-III pyridoxal-phosphate attachment site [PS00600] (250-288)

Solvent-accessible surface area (backbone atoms only — not comparable to full-atom values): 53006 Å² total; per-residue (Å²): 136,81,81,76,76,80,72,75,76,67,89,62,83,80,62,49,71,68,56,48,50,53,39,37,70,62,38,39,45,80,23,52,49,52,91,41,70,92,68,64,74,56,50,64,30,28,44,46,46,30,39,23,31,78,86,65,52,64,23,44,36,19,51,45,69,25,34,31,77,20,30,39,34,65,67,36,35,47,34,30,40,47,31,29,57,39,40,15,40,34,48,82,47,36,83,43,48,69,43,51,52,59,57,44,69,78,48,65,82,72,46,44,25,52,39,25,38,46,32,47,33,54,16,43,45,48,50,51,49,38,31,22,59,63,54,71,28,79,8,36,34,31,46,52,55,31,75,62,44,74,44,66,65,36,39,58,58,19,52,70,38,29,88,74,37,92,82,40,68,49,59,38,47,28,68,25,77,63,60,37,52,82,80,37,94,42,50,85,41,94,56,32,23,60,53,45,40,50,53,30,51,51,40,47,54,55,24,33,75,70,29,38,57,50,8,29,39,48,41,50,58,50,34,52,63,55,39,58,44,66,59,42,81,55,25,61,29,51,50,49,50,50,40,45,73,71,60,19,39,32,35,34,47,25,35,81,32,35,86,22,38,39,35,89,32,52,39,36,36,64,75,48,70,32,85,58,59,31,38,27,34,12,35,42,52,28,44,32,41,70,29,15,26,29,35,20,27,60,74,47,56,58,60,50,59,56,83,46,49,68,36,48,52,29,33,26,49,35,38,23,31,40,35,44,56,48,46,43,61,77,64,39,27,42,60,50,18,27,53,27,37,49,52,43,45,65,63,49,57,57,44,45,79,70,33,62,41,32,58,45,72,49,74,49,37,42,32,37,36,38,34,25,18,71,30,58,86,76,59,40,73,22,34,67,59,34,50,50,50,43,54,52,34,41,78,69,32,30,40,58,34,63,30,24,90,65,29,15,22,44,34,41,26,44,20,29,67,46,42,58,68,58,39,51,54,51,50,53,52,50,52,52,51,54,51,51,50,52,51,54,54,52,49,50,50,49,48,48,57,60,64,64,47,76,79,69,77,73,85,75,85,84,80,78,75,77,78,82,84,86,75,88,73,88,73,87,72,81,83,78,82,77,87,70,84,79,83,69,89,82,87,73,77,86,71,68,81,82,69,64,95,72,68,78,134,137,84,80,79,77,79,73,75,74,65,88,65,82,80,62,49,71,69,56,48,50,53,40,36,70,61,37,37,46,79,23,51,49,52,92,42,71,92,68,64,72,56,52,64,30,29,43,46,46,30,39,21,31,79,87,64,52,64,22,43,36,18,52,46,66,24,34,32,78,19,30,37,32,66,68,35,37,48,36,29,38,47,32,28,59,40,39,16,39,35,48,83,48,36,80,44,49,68,43,50,52,60,57,46,68,77,48,65,82,72,45,43,25,52,38,24,39,47,32,45,32,54,15,44,45,51,50,52,50,37,30,23,60,64,55,72,27,78,8,35,36,30,46,51,55,32,76,62,44,74,44,63,66,36,38,59,60,18,52,70,38,28,87,73,36,92,82,40,68,48,60,38,48,28,67,26,76,60,61,37,51,80,80,36,93,43,50,85,40,95,58,32,22,60,53,44,40,53,53,29,52,52,40,47,53,55,26,34,75,69,31,36,59,50,7,29,39,49,40,50,60,50,35,50,63,56,40,59,43,66,59,43,81,54,26,62,28,49,50,48,53,50,40,46,71,72,60,19,39,33,32,32,47,25,33,80,31,34,86,22,38,38,35,89,32,54,39,36,36,62,77,50,70,31,86,60,58,31,38,25,34,12,35,44,51,28,44,32,42,71,30,16,27,29,35,21,28,60,74,46,54,56,59,49,59,57,82,46,50,67,38,48,52,29,33,26,49,34,38,24,33,40,34,44,56,48,47,43,60,77,65,39,27,41,63,51,16,28,53,25,38,50,51,44,45,66,64,48,56,56,43,44,80,72,33,61,40,32,58,43,72,48,75,50,36,42,33,38,34,39,35,25,17,69,30,58,86,74,57,41,72,23,32,66,58,33,49,51,51,41,53,52,34,40,77,68,32,30,41,58,34,65,28,24,91,68,30,15,20,44,33,40,27,44,20,30,67,45,42,57,68,59,38,52,53,50,51,54,52,50,52,51,52,53,50,52,48,53,51,52,55,53,50,53,52,49,48,50,56,60,65,64,46,75,83,66,85,80,73,79,77,85,65,82,76,78,74,79,82,76,82,72,86,74,85,82,79,81,85,80,82,76,88,70,88,82,86,72,91,85,88,72,77,85,71,66,80,89,71,64,100,80,74,82,137